Protein AF-A0A8J4TZA9-F1 (afdb_monomer_lite)

Organism: Clarias magur (NCBI:txid1594786)

pLDDT: mean 81.13, std 26.69, range [22.31, 99.0]

Secondary structure (DSSP, 8-state):
--S---GGGSTTS--HHHHHHHHHHHH-TTTTTT-EEEEE--SSSHHHHHHTTT-SEEEEEESSHHHHHHHHHHHHHTGGGS--STT-EEEEEE--SSSSS----TT-TTPPPHHHHHHHHHHEEEEEEES--SSHHHHHHHHHHHHHHHHH-SS-EEEEEEEE---EEETTTTEEE-HHHHHHHHHHHHHHH---SSEEEEEEEE-S-S---S-S---TTEEEEEEEEEEP------------------------------------------------------------------------------------------------------------------------------------------SS--GGGTS-SS-B-SSSSS-HHHHHHHHHHHTTS--TT----EEEEEEEBTEEEETT--EEE-SSHHHHT-SS-BT-HHHHHHHH-GGGHHHHH----TTTS--TTHHHHHHHTGGGGPPTT--EEEEESSHHHHHHHHHHHHHHHHHHHHHTTPPPPHHHHHHGGGT-TTTS---EEEEETT----SSHHHHHH--S-GGGTTT-------EEPPP---SSTTT-HHHHHHHHHHHHHHHHHHHHHHHHTT--EEEEEE-SSBSTTT-B---HHHHHHHHHHHHHHT-EEEEE-TTT-SSTTSSSSGGGGG--S---SEEEE-GGGSSEEEEE-GGGS-SSTTSS--SSSS-HHHHHHHHHHHHHHHHTTHHHHHHHHHHHHHHHHHHHHHH-TTTEEEEEEETTEEEEEESSHHHHHHHHHHHHT-

Radius of gyration: 40.07 Å; chains: 1; bounding box: 96×96×123 Å

Sequence (799 aa):
HTMATPLGDVGKQIWRGAFLLSDFILSDLAAFQGATVLELGAGTGLASIVAASTAKTVYCTDVGEDLLSMCERNVHLNQHYIAPSDERGVKVRQLDWTTDDFLADADSEFGWSEDEIADLHDNTTVIIAADVCYDDELTDALFRTLYRISSNLRHSSTAYISIEKRLNFTLRHMDVSCEAYDHFRRCLEQLAEQREKETRFTVSPVSCSFPQFFQYERVKQLVYVVVLMCRAMTAWITAVPQVCRSQTSSATRSIRHVSHVLKPVLSRLEETPSAKHRRLEISCTSRPALLCNGFCPNAELKEDSDRCCERQVLDLLSLSLSLSLSLSLSLFVPLISEELSMAFLSRHLSLTLQQNLRLAAPGCRYVSQTATKPVSEFEYDAPSMKTPVPGPRSKELTRQLGEIQNVGAINFFCNYEESRGNYLVDADGNRMLDLYTQISSVPLGYNHPALMKALANPINLSAFVNRPALGILPPENFPEKLTESLLSIAPSGMTRVQNMACGSCSNENAFKAIFIWYKNKERGANAPSAEETSSCMINQSPGCPDLSILSFMGAFHGRTMGCLATTHSKAIHKLDIPSFDWPIAPFPRLKYPLEEFVRENAQEEARCLEEVEDLIVKWRQKGKSVAGIVIEPIQAEGGDNHASPDFFIKLRNIARKHGCAFHVDEVQTGGGATGKFWAHEHWGTDDPADVVSFSKKMLTGGYYHRDELQPDKGYRIFNTWMGDPSKNLFLSEVLKVIRRENLLEEVTRSGKALLQGLYELQSQYPHLLSRARGQGTFCAIDARDDVTRDSLLLKIRDK

InterPro domains:
  IPR004631 4-aminobutyrate aminotransferase, eukaryotic [TIGR00699] (376-798)
  IPR005814 Aminotransferase class-III [PF00202] (406-797)
  IPR005814 Aminotransferase class-III [cd00610] (417-799)
  IPR015421 Pyridoxal phosphate-dependent transferase, major domain [G3DSA:3.40.640.10] (448-748)
  IPR015422 Pyridoxal phosphate-dependent transferase, small domain [G3DSA:3.90.1150.10] (387-798)
  IPR015424 Pyridoxal phosphate-dependent transferase [SSF53383] (379-797)
  IPR019410 Lysine methyltransferase [PF10294] (9-168)
  IPR029063 S-adenosyl-L-methionine-dependent methyltransferase superfamily [G3DSA:3.40.50.150] (2-203)
  IPR029063 S-adenosyl-L-methionine-dependent methyltransferase superfamily [SSF53335] (14-169)
  IPR049704 Aminotransferases class-III pyridoxal-phosphate attachment site [PS00600] (662-701)

Structure (mmCIF, N/CA/C/O backbone):
data_AF-A0A8J4TZA9-F1
#
_entry.id   AF-A0A8J4TZA9-F1
#
loop_
_atom_site.group_PDB
_atom_site.id
_atom_site.type_symbol
_atom_site.label_atom_id
_atom_site.label_alt_id
_atom_site.label_comp_id
_atom_site.label_asym_id
_atom_site.label_entity_id
_atom_site.label_seq_id
_atom_site.pdbx_PDB_ins_code
_atom_site.Cartn_x
_atom_site.Cartn_y
_atom_site.Cartn_z
_atom_site.occupancy
_atom_site.B_iso_or_equiv
_atom_site.auth_seq_id
_atom_site.auth_comp_id
_atom_site.auth_asym_id
_atom_site.auth_atom_id
_atom_site.pdbx_PDB_model_num
ATOM 1 N N . HIS A 1 1 ? -1.786 22.756 -18.123 1.00 43.41 1 HIS A N 1
ATOM 2 C CA . HIS A 1 1 ? -3.131 22.750 -18.729 1.00 43.41 1 HIS A CA 1
ATOM 3 C C . HIS A 1 1 ? -4.191 22.565 -17.658 1.00 43.41 1 HIS A C 1
ATOM 5 O O . HIS A 1 1 ? -4.139 21.582 -16.927 1.00 43.41 1 HIS A O 1
ATOM 11 N N . THR A 1 2 ? -5.137 23.494 -17.563 1.00 39.47 2 THR A N 1
ATOM 12 C CA . THR A 1 2 ? -6.415 23.307 -16.860 1.00 39.47 2 THR A CA 1
ATOM 13 C C . THR A 1 2 ? -7.495 22.945 -17.885 1.00 39.47 2 THR A C 1
ATOM 15 O O . THR A 1 2 ? -7.424 23.372 -19.035 1.00 39.47 2 THR A O 1
ATOM 18 N N . MET A 1 3 ? -8.508 22.171 -17.480 1.00 42.84 3 MET A N 1
ATOM 19 C CA . MET A 1 3 ? -9.578 21.678 -18.374 1.00 42.84 3 MET A CA 1
ATOM 20 C C . MET A 1 3 ? -10.472 22.781 -18.979 1.00 42.84 3 MET A C 1
ATOM 22 O O . MET A 1 3 ? -11.256 22.501 -19.878 1.00 42.84 3 MET A O 1
ATOM 26 N N . ALA A 1 4 ? -10.370 24.020 -18.491 1.00 55.09 4 ALA A N 1
ATOM 27 C CA . ALA A 1 4 ? -11.099 25.180 -18.989 1.00 55.09 4 ALA A CA 1
ATOM 28 C C . ALA A 1 4 ? -10.159 26.396 -19.006 1.00 55.09 4 ALA A C 1
ATOM 30 O O . ALA A 1 4 ? -9.988 27.075 -17.996 1.00 55.09 4 ALA A O 1
ATOM 31 N N . THR A 1 5 ? -9.510 26.633 -20.148 1.00 58.59 5 THR A N 1
ATOM 32 C CA . THR A 1 5 ? -8.691 27.830 -20.401 1.00 58.59 5 THR A CA 1
ATOM 33 C C . THR A 1 5 ? -9.489 28.782 -21.303 1.00 58.59 5 THR A C 1
ATOM 35 O O . THR A 1 5 ? -9.942 28.327 -22.356 1.00 58.59 5 THR A O 1
ATOM 38 N N . PRO A 1 6 ? -9.686 30.065 -20.941 1.00 67.12 6 PRO A N 1
ATOM 39 C CA . PRO A 1 6 ? -10.286 31.060 -21.833 1.00 67.12 6 PRO A CA 1
ATOM 40 C C . PRO A 1 6 ? -9.463 31.254 -23.113 1.00 67.12 6 PRO A C 1
ATOM 42 O O . PRO A 1 6 ? -8.241 31.128 -23.083 1.00 67.12 6 PRO A O 1
ATOM 45 N N . LEU A 1 7 ? -10.109 31.624 -24.226 1.00 63.28 7 LEU A N 1
ATOM 46 C CA . LEU A 1 7 ? -9.418 31.855 -25.506 1.00 63.28 7 LEU A CA 1
ATOM 47 C C . LEU A 1 7 ? -8.279 32.888 -25.397 1.00 63.28 7 LEU A C 1
ATOM 49 O O . LEU A 1 7 ? -7.214 32.659 -25.955 1.00 63.28 7 LEU A O 1
ATOM 53 N N . GLY A 1 8 ? -8.447 33.953 -24.605 1.00 62.28 8 GLY A N 1
ATOM 54 C CA . GLY A 1 8 ? -7.401 34.963 -24.370 1.00 62.28 8 GLY A CA 1
ATOM 55 C C . GLY A 1 8 ? -6.190 34.496 -23.543 1.00 62.28 8 GLY A C 1
ATOM 56 O O . GLY A 1 8 ? -5.194 35.206 -23.482 1.00 62.28 8 GLY A O 1
ATOM 57 N N . ASP A 1 9 ? -6.241 33.310 -22.925 1.00 70.25 9 ASP A N 1
ATOM 58 C CA . ASP A 1 9 ? -5.135 32.747 -22.134 1.00 70.25 9 ASP A CA 1
ATOM 59 C C . ASP A 1 9 ? -4.506 31.498 -22.788 1.00 70.25 9 ASP A C 1
ATOM 61 O O . ASP A 1 9 ? -3.631 30.865 -22.190 1.00 70.25 9 ASP A O 1
ATOM 65 N N . VAL A 1 10 ? -4.904 31.112 -24.014 1.00 73.06 10 VAL A N 1
ATOM 66 C CA . VAL A 1 10 ? -4.337 29.911 -24.668 1.00 73.06 10 VAL A CA 1
ATOM 67 C C . VAL A 1 10 ? -2.870 30.091 -25.058 1.00 73.06 10 VAL A C 1
ATOM 69 O O . VAL A 1 10 ? -2.106 29.140 -24.916 1.00 73.06 10 VAL A O 1
ATOM 72 N N . GLY A 1 11 ? -2.451 31.293 -25.470 1.00 70.88 11 GLY A N 1
ATOM 73 C CA . GLY A 1 11 ? -1.044 31.599 -25.767 1.00 70.88 11 GLY A CA 1
ATOM 74 C C . GLY A 1 11 ? -0.139 31.519 -24.530 1.00 70.88 11 GLY A C 1
ATOM 75 O O . GLY A 1 11 ? 1.046 31.210 -24.631 1.00 70.88 11 GLY A O 1
ATOM 76 N N . LYS A 1 12 ? -0.706 31.656 -23.322 1.00 81.88 12 LYS A N 1
ATOM 77 C CA . LYS A 1 12 ? 0.023 31.549 -22.046 1.00 81.88 12 LYS A CA 1
ATOM 78 C C . LYS A 1 12 ? 0.358 30.094 -21.649 1.00 81.88 12 LYS A C 1
ATOM 80 O O . LYS A 1 12 ? 0.673 29.829 -20.489 1.00 81.88 12 LYS A O 1
ATOM 85 N N . GLN A 1 13 ? 0.286 29.135 -22.579 1.00 83.00 13 GLN A N 1
ATOM 86 C CA . GLN A 1 13 ? 0.597 27.716 -22.358 1.00 83.00 13 GLN A CA 1
ATOM 87 C C . GLN A 1 13 ? 1.486 27.145 -23.471 1.00 83.00 13 GLN A C 1
ATOM 89 O O . GLN A 1 13 ? 1.341 27.491 -24.638 1.00 83.00 13 GLN A O 1
ATOM 94 N N . ILE A 1 14 ? 2.379 26.219 -23.107 1.00 85.88 14 ILE A N 1
ATOM 95 C CA . ILE A 1 14 ? 3.169 25.438 -24.068 1.00 85.88 14 ILE A CA 1
ATOM 96 C C . ILE A 1 14 ? 2.339 24.230 -24.503 1.00 85.88 14 ILE A C 1
ATOM 98 O O . ILE A 1 14 ? 2.081 23.337 -23.696 1.00 85.88 14 ILE A O 1
ATOM 102 N N . TRP A 1 15 ? 1.922 24.199 -25.765 1.00 88.31 15 TRP A N 1
ATOM 103 C CA . TRP A 1 15 ? 1.122 23.113 -26.336 1.00 88.31 15 TRP A CA 1
ATOM 104 C C . TRP A 1 15 ? 1.996 21.991 -26.935 1.00 88.31 15 TRP A C 1
ATOM 106 O O . TRP A 1 15 ? 3.214 22.121 -27.080 1.00 88.31 15 TRP A O 1
ATOM 116 N N . ARG A 1 16 ? 1.396 20.831 -27.235 1.00 91.25 16 ARG A N 1
ATOM 117 C CA . ARG A 1 16 ? 2.134 19.626 -27.668 1.00 91.25 16 ARG A CA 1
ATOM 118 C C . ARG A 1 16 ? 2.731 19.752 -29.073 1.00 91.25 16 ARG A C 1
ATOM 120 O O . ARG A 1 16 ? 3.796 19.189 -29.322 1.00 91.25 16 ARG A O 1
ATOM 127 N N . GLY A 1 17 ? 2.098 20.507 -29.966 1.00 92.19 17 GLY A N 1
ATOM 128 C CA . GLY A 1 17 ? 2.653 20.889 -31.260 1.00 92.19 17 GLY A CA 1
ATOM 129 C C . GLY A 1 17 ? 3.867 21.808 -31.117 1.00 92.19 17 GLY A C 1
ATOM 130 O O . GLY A 1 17 ? 4.813 21.653 -31.890 1.00 92.19 17 GLY A O 1
ATOM 131 N N . ALA A 1 18 ? 3.923 22.673 -30.097 1.00 94.00 18 ALA A N 1
ATOM 132 C CA . ALA A 1 18 ? 5.108 23.498 -29.826 1.00 94.00 18 ALA A CA 1
ATOM 133 C C . ALA A 1 18 ? 6.316 22.635 -29.431 1.00 94.00 18 ALA A C 1
ATOM 135 O O . ALA A 1 18 ? 7.390 22.783 -30.009 1.00 94.00 18 ALA A O 1
ATOM 136 N N . PHE A 1 19 ? 6.132 21.648 -28.546 1.00 94.75 19 PHE A N 1
ATOM 137 C CA . PHE A 1 19 ? 7.191 20.676 -28.243 1.00 94.75 19 PHE A CA 1
ATOM 138 C C . PHE A 1 19 ? 7.605 19.831 -29.463 1.00 94.75 19 PHE A C 1
ATOM 140 O O . PHE A 1 19 ? 8.792 19.559 -29.643 1.00 94.75 19 PHE A O 1
ATOM 147 N N . LEU A 1 20 ? 6.656 19.434 -30.319 1.00 94.75 20 LEU A N 1
ATOM 148 C CA . LEU A 1 20 ? 6.945 18.701 -31.558 1.00 94.75 20 LEU A CA 1
ATOM 149 C C . LEU A 1 20 ? 7.728 19.546 -32.577 1.00 94.75 20 LEU A C 1
ATOM 151 O O . LEU A 1 20 ? 8.600 19.027 -33.270 1.00 94.75 20 LEU A O 1
ATOM 155 N N . LEU A 1 21 ? 7.451 20.848 -32.641 1.00 95.19 21 LEU A N 1
ATOM 156 C CA . LEU A 1 21 ? 8.185 21.807 -33.459 1.00 95.19 21 LEU A CA 1
ATOM 157 C C . LEU A 1 21 ? 9.611 22.012 -32.932 1.00 95.19 21 LEU A C 1
ATOM 159 O O . LEU A 1 21 ? 10.557 21.932 -33.711 1.00 95.19 21 LEU A O 1
ATOM 163 N N . SER A 1 22 ? 9.781 22.180 -31.619 1.00 95.88 22 SER A N 1
ATOM 164 C CA . SER A 1 22 ? 11.099 22.239 -30.978 1.00 95.88 22 SER A CA 1
ATOM 165 C C . SER A 1 22 ? 11.920 20.959 -31.186 1.00 95.88 22 SER A C 1
ATOM 167 O O . SER A 1 22 ? 13.114 21.040 -31.467 1.00 95.88 22 SER A O 1
ATOM 169 N N . ASP A 1 23 ? 11.296 19.779 -31.116 1.00 95.38 23 ASP A N 1
ATOM 170 C CA . ASP A 1 23 ? 11.955 18.513 -31.459 1.00 95.38 23 ASP A CA 1
ATOM 171 C C . ASP A 1 23 ? 12.412 18.466 -32.927 1.00 95.38 23 ASP A C 1
ATOM 173 O O . ASP A 1 23 ? 13.505 17.974 -33.208 1.00 95.38 23 ASP A O 1
ATOM 177 N N . PHE A 1 24 ? 11.592 18.964 -33.863 1.00 93.69 24 PHE A N 1
ATOM 178 C CA . PHE A 1 24 ? 11.961 19.013 -35.279 1.00 93.69 24 PHE A CA 1
ATOM 179 C C . PHE A 1 24 ? 13.173 19.923 -35.501 1.00 93.69 24 PHE A C 1
ATOM 181 O O . PHE A 1 24 ? 14.141 19.495 -36.129 1.00 93.69 24 PHE A O 1
ATOM 188 N N . ILE A 1 25 ? 13.156 21.133 -34.928 1.00 94.06 25 ILE A N 1
ATOM 189 C CA . ILE A 1 25 ? 14.258 22.106 -35.011 1.00 94.06 25 ILE A CA 1
ATOM 190 C C . ILE A 1 25 ? 15.574 21.481 -34.515 1.00 94.06 25 ILE A C 1
ATOM 192 O O . ILE A 1 25 ? 16.601 21.598 -35.179 1.00 94.06 25 ILE A O 1
ATOM 196 N N . LEU A 1 26 ? 15.542 20.753 -33.392 1.00 93.12 26 LEU A N 1
ATOM 197 C CA . LEU A 1 26 ? 16.712 20.038 -32.864 1.00 93.12 26 LEU A CA 1
ATOM 198 C C . LEU A 1 26 ? 17.137 18.828 -33.716 1.00 93.12 26 LEU A C 1
ATOM 200 O O . LEU A 1 26 ? 18.292 18.407 -33.641 1.00 93.12 26 LEU A O 1
ATOM 204 N N . SER A 1 27 ? 16.235 18.262 -34.524 1.00 93.00 27 SER A N 1
ATOM 205 C CA . SER A 1 27 ? 16.548 17.159 -35.443 1.00 93.00 27 SER A CA 1
ATOM 206 C C . SER A 1 27 ? 17.156 17.605 -36.778 1.00 93.00 27 SER A C 1
ATOM 208 O O . SER A 1 27 ? 17.913 16.838 -37.370 1.00 93.00 27 SER A O 1
ATOM 210 N N . ASP A 1 28 ? 16.871 18.834 -37.221 1.00 90.31 28 ASP A N 1
ATOM 211 C CA . ASP A 1 28 ? 17.385 19.426 -38.463 1.00 90.31 28 ASP A CA 1
ATOM 212 C C . ASP A 1 28 ? 17.952 20.835 -38.218 1.00 90.31 28 ASP A C 1
ATOM 214 O O . ASP A 1 28 ? 17.538 21.830 -38.812 1.00 90.31 28 ASP A O 1
ATOM 218 N N . LEU A 1 29 ? 18.947 20.926 -37.330 1.00 89.19 29 LEU A N 1
ATOM 219 C CA . LEU A 1 29 ? 19.643 22.182 -37.013 1.00 89.19 29 LEU A CA 1
ATOM 220 C C . LEU A 1 29 ? 20.265 22.871 -38.244 1.00 89.19 29 LEU A C 1
ATOM 222 O O . LEU A 1 29 ? 20.558 24.066 -38.179 1.00 89.19 29 LEU A O 1
ATOM 226 N N . ALA A 1 30 ? 20.474 22.133 -39.342 1.00 89.50 30 ALA A N 1
ATOM 227 C CA . ALA A 1 30 ? 21.033 22.634 -40.593 1.00 89.50 30 ALA A CA 1
ATOM 228 C C . ALA A 1 30 ? 20.028 23.498 -41.372 1.00 89.50 30 ALA A C 1
ATOM 230 O O . ALA A 1 30 ? 20.415 24.545 -41.886 1.00 89.50 30 ALA A O 1
ATOM 231 N N . ALA A 1 31 ? 18.741 23.126 -41.399 1.00 87.50 31 ALA A N 1
ATOM 232 C CA . ALA A 1 31 ? 17.687 23.925 -42.035 1.00 87.50 31 ALA A CA 1
ATOM 233 C C . ALA A 1 31 ? 17.469 25.306 -41.381 1.00 87.50 31 ALA A C 1
ATOM 235 O O . ALA A 1 31 ? 16.926 26.209 -42.014 1.00 87.50 31 ALA A O 1
ATOM 236 N N . PHE A 1 32 ? 17.911 25.479 -40.131 1.00 91.94 32 PHE A N 1
ATOM 237 C CA . PHE A 1 32 ? 17.801 26.725 -39.366 1.00 91.94 32 PHE A CA 1
ATOM 238 C C . PHE A 1 32 ? 19.146 27.465 -39.218 1.00 91.94 32 PHE A C 1
ATOM 240 O O . PHE A 1 32 ? 19.168 28.585 -38.706 1.00 91.94 32 PHE A O 1
ATOM 247 N N . GLN A 1 33 ? 20.271 26.879 -39.648 1.00 89.88 33 GLN A N 1
ATOM 248 C CA . GLN A 1 33 ? 21.607 27.407 -39.355 1.00 89.88 33 GLN A CA 1
ATOM 249 C C . GLN A 1 33 ? 21.850 28.772 -40.015 1.00 89.88 33 GLN A C 1
ATOM 251 O O . GLN A 1 33 ? 21.978 28.885 -41.232 1.00 89.88 33 GLN A O 1
ATOM 256 N N . GLY A 1 34 ? 21.967 29.821 -39.196 1.00 86.12 34 GLY A N 1
ATOM 257 C CA . GLY A 1 34 ? 22.184 31.194 -39.664 1.00 86.12 34 GLY A CA 1
ATOM 258 C C . GLY A 1 34 ? 20.984 31.852 -40.361 1.00 86.12 34 GLY A C 1
ATOM 259 O O . GLY A 1 34 ? 21.140 32.952 -40.886 1.00 86.12 34 GLY A O 1
ATOM 260 N N . ALA A 1 35 ? 19.806 31.224 -40.351 1.00 91.25 35 ALA A N 1
ATOM 261 C CA . ALA A 1 35 ? 18.578 31.791 -40.906 1.00 91.25 35 ALA A CA 1
ATOM 262 C C . ALA A 1 35 ? 18.064 32.986 -40.075 1.00 91.25 35 ALA A C 1
ATOM 264 O O . ALA A 1 35 ? 18.297 33.044 -38.863 1.00 91.25 35 ALA A O 1
ATOM 265 N N . THR A 1 36 ? 17.302 33.891 -40.701 1.00 94.62 36 THR A N 1
ATOM 266 C CA . THR A 1 36 ? 16.290 34.683 -39.979 1.00 94.62 36 THR A CA 1
ATOM 267 C C . THR A 1 36 ? 14.990 33.877 -39.956 1.00 94.62 36 THR A C 1
ATOM 269 O O . THR A 1 36 ? 14.500 33.429 -41.001 1.00 94.62 36 THR A O 1
ATOM 272 N N . VAL A 1 37 ? 14.477 33.660 -38.745 1.00 96.12 37 VAL A N 1
ATOM 273 C CA . VAL A 1 37 ? 13.292 32.854 -38.435 1.00 96.12 37 VAL A CA 1
ATOM 274 C C . VAL A 1 37 ? 12.169 33.768 -37.951 1.00 96.12 37 VAL A C 1
ATOM 276 O O . VAL A 1 37 ? 12.407 34.631 -37.108 1.00 96.12 37 VAL A O 1
ATOM 279 N N . LEU A 1 38 ? 10.944 33.551 -38.427 1.00 96.50 38 LEU A N 1
ATOM 280 C CA . LEU A 1 38 ? 9.737 34.216 -37.931 1.00 96.50 38 LEU A CA 1
ATOM 281 C C . LEU A 1 38 ? 8.792 33.198 -37.278 1.00 96.50 38 LEU A C 1
ATOM 283 O O . LEU A 1 38 ? 8.303 32.295 -37.953 1.00 96.50 38 LEU A O 1
ATOM 287 N N . GLU A 1 39 ? 8.509 33.350 -35.987 1.00 96.19 39 GLU A N 1
ATOM 288 C CA . GLU A 1 39 ? 7.459 32.605 -35.289 1.00 96.19 39 GLU A CA 1
ATOM 289 C C . GLU A 1 39 ? 6.121 33.335 -35.421 1.00 96.19 39 GLU A C 1
ATOM 291 O O . GLU A 1 39 ? 5.986 34.466 -34.962 1.00 96.19 39 GLU A O 1
ATOM 296 N N . LEU A 1 40 ? 5.129 32.681 -36.024 1.00 93.38 40 LEU A N 1
ATOM 297 C CA . LEU A 1 40 ? 3.738 33.132 -36.094 1.00 93.38 40 LEU A CA 1
ATOM 298 C C . LEU A 1 40 ? 2.926 32.429 -34.997 1.00 93.38 40 LEU A C 1
ATOM 300 O O . LEU A 1 40 ? 2.116 31.557 -35.298 1.00 93.38 40 LEU A O 1
ATOM 304 N N . GLY A 1 41 ? 3.188 32.771 -33.733 1.00 84.81 41 GLY A N 1
ATOM 305 C CA . GLY A 1 41 ? 2.574 32.150 -32.557 1.00 84.81 41 GLY A CA 1
ATOM 306 C C . GLY A 1 41 ? 3.020 30.702 -32.295 1.00 84.81 41 GLY A C 1
ATOM 307 O O . GLY A 1 41 ? 2.636 29.764 -32.997 1.00 84.81 41 GLY A O 1
ATOM 308 N N . ALA A 1 42 ? 3.786 30.491 -31.222 1.00 87.62 42 ALA A N 1
ATOM 309 C CA . ALA A 1 42 ? 3.941 29.180 -30.576 1.00 87.62 42 ALA A CA 1
ATOM 310 C C . ALA A 1 42 ? 3.618 29.229 -29.066 1.00 87.62 42 ALA A C 1
ATOM 312 O O . ALA A 1 42 ? 4.043 28.357 -28.298 1.00 87.62 42 ALA A O 1
ATOM 313 N N . GLY A 1 43 ? 2.878 30.253 -28.627 1.00 88.50 43 GLY A N 1
ATOM 314 C CA . GLY A 1 43 ? 2.595 30.524 -27.223 1.00 88.50 43 GLY A CA 1
ATOM 315 C C . GLY A 1 43 ? 3.810 31.122 -26.517 1.00 88.50 43 GLY A C 1
ATOM 316 O O . GLY A 1 43 ? 4.294 32.183 -26.881 1.00 88.50 43 GLY A O 1
ATOM 317 N N . THR A 1 44 ? 4.341 30.452 -25.491 1.00 92.44 44 THR A N 1
ATOM 318 C CA . THR A 1 44 ? 5.307 31.064 -24.554 1.00 92.44 44 THR A CA 1
ATOM 319 C C . THR A 1 44 ? 6.759 31.186 -25.074 1.00 92.44 44 THR A C 1
ATOM 321 O O . THR A 1 44 ? 7.697 31.161 -24.267 1.00 92.44 44 THR A O 1
ATOM 324 N N . GLY A 1 45 ? 6.969 31.243 -26.394 1.00 93.00 45 GLY A N 1
ATOM 325 C CA . GLY A 1 45 ? 8.274 31.423 -27.050 1.00 93.00 45 GLY A CA 1
ATOM 326 C C . GLY A 1 45 ? 9.218 30.210 -27.055 1.00 93.00 45 GLY A C 1
ATOM 327 O O . GLY A 1 45 ? 10.400 30.356 -27.373 1.00 93.00 45 GLY A O 1
ATOM 328 N N . LEU A 1 46 ? 8.749 29.002 -26.701 1.00 95.06 46 LEU A N 1
ATOM 329 C CA . LEU A 1 46 ? 9.610 27.805 -26.629 1.00 95.06 46 LEU A CA 1
ATOM 330 C C . LEU A 1 46 ? 10.245 27.455 -27.987 1.00 95.06 46 LEU A C 1
ATOM 332 O O . LEU A 1 46 ? 11.426 27.107 -28.040 1.00 95.06 46 LEU A O 1
ATOM 336 N N . ALA A 1 47 ? 9.480 27.539 -29.079 1.00 94.88 47 ALA A N 1
ATOM 337 C CA . ALA A 1 47 ? 9.988 27.219 -30.410 1.00 94.88 47 ALA A CA 1
ATOM 338 C C . ALA A 1 47 ? 11.061 28.234 -30.849 1.00 94.88 47 ALA A C 1
ATOM 340 O O . ALA A 1 47 ? 12.139 27.823 -31.281 1.00 94.88 47 ALA A O 1
ATOM 341 N N . SER A 1 48 ? 10.830 29.530 -30.617 1.00 95.38 48 SER A N 1
ATOM 342 C CA . SER A 1 48 ? 11.809 30.600 -30.840 1.00 95.38 48 SER A CA 1
ATOM 343 C C . SER A 1 48 ? 13.113 30.431 -30.057 1.00 95.38 48 SER A C 1
ATOM 345 O O . SER A 1 48 ? 14.191 30.554 -30.639 1.00 95.38 48 SER A O 1
ATOM 347 N N . ILE A 1 49 ? 13.046 30.103 -28.760 1.00 94.25 49 ILE A N 1
ATOM 348 C CA . ILE A 1 49 ? 14.240 29.857 -27.927 1.00 94.25 49 ILE A CA 1
ATOM 349 C C . ILE A 1 49 ? 15.070 28.696 -28.493 1.00 94.25 49 ILE A C 1
ATOM 351 O O . ILE A 1 49 ? 16.296 28.775 -28.553 1.00 94.25 49 ILE A O 1
ATOM 355 N N . VAL A 1 50 ? 14.409 27.630 -28.953 1.00 94.12 50 VAL A N 1
ATOM 356 C CA . VAL A 1 50 ? 15.079 26.463 -29.543 1.00 94.12 50 VAL A CA 1
ATOM 357 C C . VAL A 1 50 ? 15.666 26.785 -30.923 1.00 94.12 50 VAL A C 1
ATOM 359 O O . VAL A 1 50 ? 16.802 26.399 -31.197 1.00 94.12 50 VAL A O 1
ATOM 362 N N . ALA A 1 51 ? 14.970 27.557 -31.764 1.00 93.88 51 ALA A N 1
ATOM 363 C CA . ALA A 1 51 ? 15.500 28.041 -33.043 1.00 93.88 51 ALA A CA 1
ATOM 364 C C . ALA A 1 51 ? 16.746 28.931 -32.865 1.00 93.88 51 ALA A C 1
ATOM 366 O O . ALA A 1 51 ? 17.722 28.791 -33.608 1.00 93.88 51 ALA A O 1
ATOM 367 N N . ALA A 1 52 ? 16.767 29.783 -31.836 1.00 92.81 52 ALA A N 1
ATOM 368 C CA . ALA A 1 52 ? 17.874 30.695 -31.532 1.00 92.81 52 ALA A CA 1
ATOM 369 C C . ALA A 1 52 ? 19.181 30.005 -31.081 1.00 92.81 52 ALA A C 1
ATOM 371 O O . ALA A 1 52 ? 20.212 30.668 -30.962 1.00 92.81 52 ALA A O 1
ATOM 372 N N . SER A 1 53 ? 19.174 28.681 -30.891 1.00 88.56 53 SER A N 1
ATOM 373 C CA . SER A 1 53 ? 20.398 27.888 -30.695 1.00 88.56 53 SER A CA 1
ATOM 374 C C . SER A 1 53 ? 21.255 27.740 -31.969 1.00 88.56 53 SER A C 1
ATOM 376 O O . SER A 1 53 ? 22.445 27.441 -31.875 1.00 88.56 53 SER A O 1
ATOM 378 N N . THR A 1 54 ? 20.678 27.958 -33.161 1.00 87.94 54 THR A N 1
ATOM 379 C CA . THR A 1 54 ? 21.356 27.784 -34.469 1.00 87.94 54 THR A CA 1
ATOM 380 C C . THR A 1 54 ? 21.066 28.909 -35.480 1.00 87.94 54 THR A C 1
ATOM 382 O O . THR A 1 54 ? 21.915 29.227 -36.322 1.00 87.94 54 THR A O 1
ATOM 385 N N . ALA A 1 55 ? 19.908 29.571 -35.374 1.00 91.31 55 ALA A N 1
ATOM 386 C CA . ALA A 1 55 ? 19.535 30.725 -36.192 1.00 91.31 55 ALA A CA 1
ATOM 387 C C . ALA A 1 55 ? 20.477 31.933 -36.001 1.00 91.31 55 ALA A C 1
ATOM 389 O O . ALA A 1 55 ? 21.271 32.006 -35.056 1.00 91.31 55 ALA A O 1
ATOM 390 N N . LYS A 1 56 ? 20.394 32.904 -36.918 1.00 89.69 56 LYS A N 1
ATOM 391 C CA . LYS A 1 56 ? 20.990 34.233 -36.722 1.00 89.69 56 LYS A CA 1
ATOM 392 C C . LYS A 1 56 ? 20.038 35.103 -35.899 1.00 89.69 56 LYS A C 1
ATOM 394 O O . LYS A 1 56 ? 20.395 35.534 -34.809 1.00 89.69 56 LYS A O 1
ATOM 399 N N . THR A 1 57 ? 18.826 35.301 -36.408 1.00 92.12 57 THR A N 1
ATOM 400 C CA . THR A 1 57 ? 17.792 36.158 -35.815 1.00 92.12 57 THR A CA 1
ATOM 401 C C . THR A 1 57 ? 16.507 35.355 -35.684 1.00 92.12 57 THR A C 1
ATOM 403 O O . THR A 1 57 ? 16.150 34.620 -36.606 1.00 92.12 57 THR A O 1
ATOM 406 N N . VAL A 1 58 ? 15.788 35.499 -34.572 1.00 95.12 58 VAL A N 1
ATOM 407 C CA . VAL A 1 58 ? 14.455 34.907 -34.408 1.00 95.12 58 VAL A CA 1
ATOM 408 C C . VAL A 1 58 ? 13.467 35.981 -33.978 1.00 95.12 58 VAL A C 1
ATOM 410 O O . VAL A 1 58 ? 13.659 36.612 -32.945 1.00 95.12 58 VAL A O 1
ATOM 413 N N . TYR A 1 59 ? 12.400 36.175 -34.742 1.00 96.00 59 TYR A N 1
ATOM 414 C CA . TYR A 1 59 ? 11.282 37.035 -34.375 1.00 96.00 59 TYR A CA 1
ATOM 415 C C . TYR A 1 59 ? 10.204 36.186 -33.696 1.00 96.00 59 TYR A C 1
ATOM 417 O O . TYR A 1 59 ? 9.499 35.431 -34.361 1.00 96.00 59 TYR A O 1
ATOM 425 N N . CYS A 1 60 ? 10.107 36.288 -32.371 1.00 95.69 60 CYS A N 1
ATOM 426 C CA . CYS A 1 60 ? 9.089 35.636 -31.549 1.00 95.69 60 CYS A CA 1
ATOM 427 C C . CYS A 1 60 ? 7.855 36.539 -31.500 1.00 95.69 60 CYS A C 1
ATOM 429 O O . CYS A 1 60 ? 7.948 37.648 -30.968 1.00 95.69 60 CYS A O 1
ATOM 431 N N . THR A 1 61 ? 6.723 36.101 -32.061 1.00 94.81 61 THR A N 1
ATOM 432 C CA . THR A 1 61 ? 5.541 36.968 -32.195 1.00 94.81 61 THR A CA 1
ATOM 433 C C . THR A 1 61 ? 4.253 36.330 -31.690 1.00 94.81 61 THR A C 1
ATOM 435 O O . THR A 1 61 ? 3.996 35.149 -31.923 1.00 94.81 61 THR A O 1
ATOM 438 N N . ASP A 1 62 ? 3.463 37.144 -30.990 1.00 92.06 62 ASP A N 1
ATOM 439 C CA . ASP A 1 62 ? 2.133 36.835 -30.454 1.00 92.06 62 ASP A CA 1
ATOM 440 C C . ASP A 1 62 ? 1.382 38.172 -30.208 1.00 92.06 62 ASP A C 1
ATOM 442 O O . ASP A 1 62 ? 1.847 39.236 -30.643 1.00 92.06 62 ASP A O 1
ATOM 446 N N . VAL A 1 63 ? 0.240 38.154 -29.512 1.00 88.19 63 VAL A N 1
ATOM 447 C CA . VAL A 1 63 ? -0.552 39.351 -29.172 1.00 88.19 63 VAL A CA 1
ATOM 448 C C . VAL A 1 63 ? -0.766 39.474 -27.659 1.00 88.19 63 VAL A C 1
ATOM 450 O O . VAL A 1 63 ? -1.121 38.514 -26.978 1.00 88.19 63 VAL A O 1
ATOM 453 N N . GLY A 1 64 ? -0.617 40.697 -27.140 1.00 87.12 64 GLY A N 1
ATOM 454 C CA . GLY A 1 64 ? -0.903 41.048 -25.748 1.00 87.12 64 GLY A CA 1
ATOM 455 C C . GLY A 1 64 ? 0.349 41.163 -24.875 1.00 87.12 64 GLY A C 1
ATOM 456 O O . GLY A 1 64 ? 1.151 40.236 -24.775 1.00 87.12 64 GLY A O 1
ATOM 457 N N . GLU A 1 65 ? 0.472 42.308 -24.204 1.00 86.12 65 GLU A N 1
ATOM 458 C CA . GLU A 1 65 ? 1.604 42.717 -23.356 1.00 86.12 65 GLU A CA 1
ATOM 459 C C . GLU A 1 65 ? 2.003 41.627 -22.339 1.00 86.12 65 GLU A C 1
ATOM 461 O O . GLU A 1 65 ? 3.121 41.125 -22.391 1.00 86.12 65 GLU A O 1
ATOM 466 N N . ASP A 1 66 ? 1.047 41.136 -21.535 1.00 87.62 66 ASP A N 1
ATOM 467 C CA . ASP A 1 66 ? 1.167 39.985 -20.613 1.00 87.62 66 ASP A CA 1
ATOM 468 C C . ASP A 1 66 ? 1.996 38.803 -21.165 1.00 87.62 66 ASP A C 1
ATOM 470 O O . ASP A 1 66 ? 2.788 38.177 -20.447 1.00 87.62 66 ASP A O 1
ATOM 474 N N . LEU A 1 67 ? 1.738 38.440 -22.426 1.00 89.38 67 LEU A N 1
ATOM 475 C CA . LEU A 1 67 ? 2.292 37.263 -23.089 1.00 89.38 67 LEU A CA 1
ATOM 476 C C . LEU A 1 67 ? 3.641 37.583 -23.735 1.00 89.38 67 LEU A C 1
ATOM 478 O O . LEU A 1 67 ? 4.576 36.793 -23.604 1.00 89.38 67 LEU A O 1
ATOM 482 N N . LEU A 1 68 ? 3.782 38.760 -24.342 1.00 92.56 68 LEU A N 1
ATOM 483 C CA . LEU A 1 68 ? 5.041 39.239 -24.911 1.00 92.56 68 LEU A CA 1
ATOM 484 C C . LEU A 1 68 ? 6.096 39.439 -23.804 1.00 92.56 68 LEU A C 1
ATOM 486 O O . LEU A 1 68 ? 7.164 38.825 -23.863 1.00 92.56 68 LEU A O 1
ATOM 490 N N . SER A 1 69 ? 5.752 40.112 -22.701 1.00 92.56 69 SER A N 1
ATOM 491 C CA . SER A 1 69 ? 6.604 40.219 -21.506 1.00 92.56 69 SER A CA 1
ATOM 492 C C . SER A 1 69 ? 6.857 38.866 -20.819 1.00 92.56 69 SER A C 1
ATOM 494 O O . SER A 1 69 ? 7.777 38.742 -20.010 1.00 92.56 69 SER A O 1
ATOM 496 N N . MET A 1 70 ? 6.060 37.818 -21.076 1.00 92.88 70 MET A N 1
ATOM 497 C CA . MET A 1 70 ? 6.389 36.450 -20.646 1.00 92.88 70 MET A CA 1
ATOM 498 C C . MET A 1 70 ? 7.379 35.768 -21.596 1.00 92.88 70 MET A C 1
ATOM 500 O O . MET A 1 70 ? 8.325 35.140 -21.121 1.00 92.88 70 MET A O 1
ATOM 504 N N . CYS A 1 71 ? 7.202 35.911 -22.909 1.00 93.62 71 CYS A N 1
ATOM 505 C CA . CYS A 1 71 ? 8.128 35.381 -23.906 1.00 93.62 71 CYS A CA 1
ATOM 506 C C . CYS A 1 71 ? 9.523 35.992 -23.741 1.00 93.62 71 CYS A C 1
ATOM 508 O O . CYS A 1 71 ? 10.507 35.258 -23.735 1.00 93.62 71 CYS A O 1
ATOM 510 N N . GLU A 1 72 ? 9.620 37.298 -23.486 1.00 93.75 72 GLU A N 1
ATOM 511 C CA . GLU A 1 72 ? 10.901 37.966 -23.237 1.00 93.75 72 GLU A CA 1
ATOM 512 C C . GLU A 1 72 ? 11.583 37.462 -21.955 1.00 93.75 72 GLU A C 1
ATOM 514 O O . GLU A 1 72 ? 12.763 37.105 -21.976 1.00 93.75 72 GLU A O 1
ATOM 519 N N . ARG A 1 73 ? 10.841 37.320 -20.847 1.00 93.38 73 ARG A N 1
ATOM 520 C CA . ARG A 1 73 ? 11.376 36.704 -19.618 1.00 93.38 73 ARG A CA 1
ATOM 521 C C . ARG A 1 73 ? 11.845 35.267 -19.855 1.00 93.38 73 ARG A C 1
ATOM 523 O O . ARG A 1 73 ? 12.895 34.885 -19.340 1.00 93.38 73 ARG A O 1
ATOM 530 N N . ASN A 1 74 ? 11.118 34.483 -20.652 1.00 93.81 74 ASN A N 1
ATOM 531 C CA . ASN A 1 74 ? 11.520 33.123 -21.014 1.00 93.81 74 ASN A CA 1
ATOM 532 C C . ASN A 1 74 ? 12.802 33.116 -21.862 1.00 93.81 74 ASN A C 1
ATOM 534 O O . ASN A 1 74 ? 13.690 32.304 -21.598 1.00 93.81 74 ASN A O 1
ATOM 538 N N . VAL A 1 75 ? 12.935 34.032 -22.826 1.00 92.00 75 VAL A N 1
ATOM 539 C CA . VAL A 1 75 ? 14.160 34.238 -23.617 1.00 92.00 75 VAL A CA 1
ATOM 540 C C . VAL A 1 75 ? 15.331 34.596 -22.703 1.00 92.00 75 VAL A C 1
ATOM 542 O O . VAL A 1 75 ? 16.361 33.927 -22.752 1.00 92.00 75 VAL A O 1
ATOM 545 N N . HIS A 1 76 ? 15.168 35.576 -21.810 1.00 90.12 76 HIS A N 1
ATOM 546 C CA . HIS A 1 76 ? 16.220 36.008 -20.889 1.00 90.12 76 HIS A CA 1
ATOM 547 C C . HIS A 1 76 ? 16.675 34.884 -19.942 1.00 90.12 76 HIS A C 1
ATOM 549 O O . HIS A 1 76 ? 17.874 34.654 -19.774 1.00 90.12 76 HIS A O 1
ATOM 555 N N . LEU A 1 77 ? 15.740 34.116 -19.371 1.00 90.50 77 LEU A N 1
ATOM 556 C CA . LEU A 1 77 ? 16.063 32.958 -18.526 1.00 90.50 77 LEU A CA 1
ATOM 557 C C . LEU A 1 77 ? 16.830 31.860 -19.289 1.00 90.50 77 LEU A C 1
ATOM 559 O O . LEU A 1 77 ? 17.646 31.156 -18.693 1.00 90.50 77 LEU A O 1
ATOM 563 N N . ASN A 1 78 ? 16.621 31.742 -20.603 1.00 90.62 78 ASN A N 1
ATOM 564 C CA . ASN A 1 78 ? 17.258 30.745 -21.468 1.00 90.62 78 ASN A CA 1
ATOM 565 C C . ASN A 1 78 ? 18.400 31.307 -22.337 1.00 90.62 78 ASN A C 1
ATOM 567 O O . ASN A 1 78 ? 18.927 30.585 -23.181 1.00 90.62 78 ASN A O 1
ATOM 571 N N . GLN A 1 79 ? 18.854 32.545 -22.096 1.00 85.69 79 GLN A N 1
ATOM 572 C CA . GLN A 1 79 ? 19.921 33.207 -22.869 1.00 85.69 79 GLN A CA 1
ATOM 573 C C . GLN A 1 79 ? 21.236 32.405 -22.938 1.00 85.69 79 GLN A C 1
ATOM 575 O O . GLN A 1 79 ? 22.019 32.571 -23.863 1.00 85.69 79 GLN A O 1
ATOM 580 N N . HIS A 1 80 ? 21.462 31.491 -21.991 1.00 84.69 80 HIS A N 1
ATOM 581 C CA . HIS A 1 80 ? 22.620 30.597 -21.945 1.00 84.69 80 HIS A CA 1
ATOM 582 C C . HIS A 1 80 ? 22.584 29.445 -22.974 1.00 84.69 80 HIS A C 1
ATOM 584 O O . HIS A 1 80 ? 23.597 28.772 -23.155 1.00 84.69 80 HIS A O 1
ATOM 590 N N . TYR A 1 81 ? 21.453 29.229 -23.657 1.00 77.44 81 TYR A N 1
ATOM 591 C CA . TYR A 1 81 ? 21.330 28.352 -24.832 1.00 77.44 81 TYR A CA 1
ATOM 592 C C . TYR A 1 81 ? 21.384 29.115 -26.168 1.00 77.44 81 TYR A C 1
ATOM 594 O O . TYR A 1 81 ? 21.398 28.491 -27.229 1.00 77.44 81 TYR A O 1
ATOM 602 N N . ILE A 1 82 ? 21.408 30.450 -26.124 1.00 79.06 82 ILE A N 1
ATOM 603 C CA . ILE A 1 82 ? 21.438 31.335 -27.292 1.00 79.06 82 ILE A CA 1
ATOM 604 C C . ILE A 1 82 ? 22.892 31.774 -27.528 1.00 79.06 82 ILE A C 1
ATOM 606 O O . ILE A 1 82 ? 23.661 31.960 -26.585 1.00 79.06 82 ILE A O 1
ATOM 610 N N . ALA A 1 83 ? 23.306 31.901 -28.791 1.00 61.25 83 ALA A N 1
ATOM 611 C CA . ALA A 1 83 ? 24.691 32.234 -29.126 1.00 61.25 83 ALA A CA 1
ATOM 612 C C . ALA A 1 83 ? 25.071 33.660 -28.650 1.00 61.25 83 ALA A C 1
ATOM 614 O O . ALA A 1 83 ? 24.417 34.617 -29.066 1.00 61.25 83 ALA A O 1
ATOM 615 N N . PRO A 1 84 ? 26.132 33.841 -27.834 1.00 53.78 84 PRO A N 1
ATOM 616 C CA . PRO A 1 84 ? 26.481 35.144 -27.267 1.00 53.78 84 PRO A CA 1
ATOM 617 C C . PRO A 1 84 ? 27.159 36.059 -28.300 1.00 53.78 84 PRO A C 1
ATOM 619 O O . PRO A 1 84 ? 28.377 36.014 -28.488 1.00 53.78 84 PRO A O 1
ATOM 622 N N . SER A 1 85 ? 26.368 36.900 -28.967 1.00 56.00 85 SER A N 1
ATOM 623 C CA . SER A 1 85 ? 26.840 37.990 -29.832 1.00 56.00 85 SER A CA 1
ATOM 624 C C . SER A 1 85 ? 25.732 39.015 -30.064 1.00 56.00 85 SER A C 1
ATOM 626 O O . SER A 1 85 ? 24.607 38.610 -30.338 1.00 56.00 85 SER A O 1
ATOM 628 N N . ASP A 1 86 ? 26.058 40.308 -30.077 1.00 52.03 86 ASP A N 1
ATOM 629 C CA . ASP A 1 86 ? 25.077 41.407 -30.166 1.00 52.03 86 ASP A CA 1
ATOM 630 C C . ASP A 1 86 ? 24.246 41.426 -31.474 1.00 52.03 86 ASP A C 1
ATOM 632 O O . ASP A 1 86 ? 23.207 42.076 -31.548 1.00 52.03 86 ASP A O 1
ATOM 636 N N . GLU A 1 87 ? 24.669 40.680 -32.505 1.00 53.66 87 GLU A N 1
ATOM 637 C CA . GLU A 1 87 ? 23.942 40.492 -33.775 1.00 53.66 87 GLU A CA 1
ATOM 638 C C . GLU A 1 87 ? 23.042 39.236 -33.819 1.00 53.66 87 GLU A C 1
ATOM 640 O O . GLU A 1 87 ? 22.500 38.913 -34.882 1.00 53.66 87 GLU A O 1
ATOM 645 N N . ARG A 1 88 ? 22.903 38.484 -32.715 1.00 64.12 88 ARG A N 1
ATOM 646 C CA . ARG A 1 88 ? 22.082 37.261 -32.657 1.00 64.12 88 ARG A CA 1
ATOM 647 C C . ARG A 1 88 ? 21.199 37.209 -31.421 1.00 64.12 88 ARG A C 1
ATOM 649 O O . ARG A 1 88 ? 21.661 37.429 -30.308 1.00 64.12 88 ARG A O 1
ATOM 656 N N . GLY A 1 89 ? 19.940 36.825 -31.606 1.00 80.50 89 GLY A N 1
ATOM 657 C CA . GLY A 1 89 ? 19.011 36.646 -30.496 1.00 80.50 89 GLY A CA 1
ATOM 658 C C . GLY A 1 89 ? 17.563 36.445 -30.923 1.00 80.50 89 GLY A C 1
ATOM 659 O O . GLY A 1 89 ? 17.233 36.462 -32.113 1.00 80.50 89 GLY A O 1
ATOM 660 N N . VAL A 1 90 ? 16.704 36.269 -29.918 1.00 92.12 90 VAL A N 1
ATOM 661 C CA . VAL A 1 90 ? 15.249 36.317 -30.077 1.00 92.12 90 VAL A CA 1
ATOM 662 C C . VAL A 1 90 ? 14.780 37.750 -29.831 1.00 92.12 90 VAL A C 1
ATOM 664 O O . VAL A 1 90 ? 15.038 38.309 -28.767 1.00 92.12 90 VAL A O 1
ATOM 667 N N . LYS A 1 91 ? 14.071 38.328 -30.798 1.00 93.31 91 LYS A N 1
ATOM 668 C CA . LYS A 1 91 ? 13.362 39.604 -30.692 1.00 93.31 91 LYS A CA 1
ATOM 669 C C . LYS A 1 91 ? 11.886 39.314 -30.455 1.00 93.31 91 LYS A C 1
ATOM 671 O O . LYS A 1 91 ? 11.267 38.645 -31.279 1.00 93.31 91 LYS A O 1
ATOM 676 N N . VAL A 1 92 ? 11.330 39.791 -29.346 1.00 94.44 92 VAL A N 1
ATOM 677 C CA . VAL A 1 92 ? 9.900 39.634 -29.043 1.00 94.44 92 VAL A CA 1
ATOM 678 C C . VAL A 1 92 ? 9.138 40.837 -29.593 1.00 94.44 92 VAL A C 1
ATOM 680 O O . VAL A 1 92 ? 9.504 41.980 -29.311 1.00 94.44 92 VAL A O 1
ATOM 683 N N . ARG A 1 93 ? 8.120 40.594 -30.424 1.00 94.00 93 ARG A N 1
ATOM 684 C CA . ARG A 1 93 ? 7.376 41.643 -31.140 1.00 94.00 93 ARG A CA 1
ATOM 685 C C . ARG A 1 93 ? 5.894 41.310 -31.249 1.00 94.00 93 ARG A C 1
ATOM 687 O O . ARG A 1 93 ? 5.535 40.152 -31.443 1.00 94.00 93 ARG A O 1
ATOM 694 N N . GLN A 1 94 ? 5.035 42.321 -31.180 1.00 92.31 94 GLN A N 1
ATOM 695 C CA . GLN A 1 94 ? 3.597 42.131 -31.359 1.00 92.31 94 GLN A CA 1
ATOM 696 C C . GLN A 1 94 ? 3.262 41.875 -32.835 1.00 92.31 94 GLN A C 1
ATOM 698 O O . GLN A 1 94 ? 3.630 42.670 -33.700 1.00 92.31 94 GLN A O 1
ATOM 703 N N . LEU A 1 95 ? 2.524 40.805 -33.138 1.00 91.75 95 LEU A N 1
ATOM 704 C CA . LEU A 1 95 ? 1.996 40.555 -34.483 1.00 91.75 95 LEU A CA 1
ATOM 705 C C . LEU A 1 95 ? 0.547 40.077 -34.411 1.00 91.75 95 LEU A C 1
ATOM 707 O O . LEU A 1 95 ? 0.273 38.894 -34.228 1.00 91.75 95 LEU A O 1
ATOM 711 N N . ASP A 1 96 ? -0.377 41.012 -34.604 1.00 89.44 96 ASP A N 1
ATOM 712 C CA . ASP A 1 96 ? -1.795 40.703 -34.747 1.00 89.44 96 ASP A CA 1
ATOM 713 C C . ASP A 1 96 ? -2.088 40.245 -36.187 1.00 89.44 96 ASP A C 1
ATOM 715 O O . ASP A 1 96 ? -1.705 40.892 -37.166 1.00 89.44 96 ASP A O 1
ATOM 719 N N . TRP A 1 97 ? -2.732 39.085 -36.333 1.00 89.94 97 TRP A N 1
ATOM 720 C CA . TRP A 1 97 ? -3.093 38.527 -37.642 1.00 89.94 97 TRP A CA 1
ATOM 721 C C . TRP A 1 97 ? -4.380 39.149 -38.208 1.00 89.94 97 TRP A C 1
ATOM 723 O O . TRP A 1 97 ? -4.694 38.981 -39.388 1.00 89.94 97 TRP A O 1
ATOM 733 N N . THR A 1 98 ? -5.141 39.865 -37.378 1.00 86.25 98 THR A N 1
ATOM 734 C CA . THR A 1 98 ? -6.373 40.560 -37.770 1.00 86.25 98 THR A CA 1
ATOM 735 C C . THR A 1 98 ? -6.110 41.945 -38.368 1.00 86.25 98 THR A C 1
ATOM 737 O O . THR A 1 98 ? -6.974 42.462 -39.077 1.00 86.25 98 THR A O 1
ATOM 740 N N . THR A 1 99 ? -4.919 42.522 -38.159 1.00 84.50 99 THR A N 1
ATOM 741 C CA . THR A 1 99 ? -4.504 43.816 -38.729 1.00 84.50 99 THR A CA 1
ATOM 742 C C . THR A 1 99 ? -3.679 43.635 -40.004 1.00 84.50 99 THR A C 1
ATOM 744 O O . THR A 1 99 ? -2.875 42.703 -40.121 1.00 84.50 99 THR A O 1
ATOM 747 N N . ASP A 1 100 ? -3.851 44.539 -40.975 1.00 73.88 100 ASP A N 1
ATOM 748 C CA . ASP A 1 100 ? -3.184 44.443 -42.283 1.00 73.88 100 ASP A CA 1
ATOM 749 C C . ASP A 1 100 ? -1.712 44.890 -42.290 1.00 73.88 100 ASP A C 1
ATOM 751 O O . ASP A 1 100 ? -0.940 44.394 -43.106 1.00 73.88 100 ASP A O 1
ATOM 755 N N . ASP A 1 101 ? -1.290 45.726 -41.341 1.00 71.75 101 ASP A N 1
ATOM 756 C CA . ASP A 1 101 ? 0.089 46.214 -41.217 1.00 71.75 101 ASP A CA 1
ATOM 757 C C . ASP A 1 101 ? 0.806 45.648 -39.976 1.00 71.75 101 ASP A C 1
ATOM 759 O O . ASP A 1 101 ? 0.184 45.078 -39.074 1.00 71.75 101 ASP A O 1
ATOM 763 N N . PHE A 1 102 ? 2.133 45.807 -39.927 1.00 77.25 102 PHE A N 1
ATOM 764 C CA . PHE A 1 102 ? 2.903 45.683 -38.685 1.00 77.25 102 PHE A CA 1
ATOM 765 C C . PHE A 1 102 ? 2.687 46.935 -37.821 1.00 77.25 102 PHE A C 1
ATOM 767 O O . PHE A 1 102 ? 2.649 48.050 -38.344 1.00 77.25 102 PHE A O 1
ATOM 774 N N . LEU A 1 103 ? 2.599 46.773 -36.497 1.00 64.88 103 LEU A N 1
ATOM 775 C CA . LEU A 1 103 ? 2.527 47.897 -35.558 1.00 64.88 103 LEU A CA 1
ATOM 776 C C . LEU A 1 103 ? 3.895 48.586 -35.431 1.00 64.88 103 LEU A C 1
ATOM 778 O O . LEU A 1 103 ? 4.701 48.268 -34.554 1.00 64.88 103 LEU A O 1
ATOM 782 N N . ALA A 1 104 ? 4.140 49.528 -36.340 1.00 60.19 104 ALA A N 1
ATOM 783 C CA . ALA A 1 104 ? 5.271 50.447 -36.325 1.00 60.19 104 ALA A CA 1
ATOM 784 C C . ALA A 1 104 ? 4.981 51.651 -35.407 1.00 60.19 104 ALA A C 1
ATOM 786 O O . ALA A 1 104 ? 4.810 52.780 -35.867 1.00 60.19 104 ALA A O 1
ATOM 787 N N . ASP A 1 105 ? 4.887 51.387 -34.103 1.00 61.53 105 ASP A N 1
ATOM 788 C CA . ASP A 1 105 ? 4.813 52.412 -33.059 1.00 61.53 105 ASP A CA 1
ATOM 789 C C . ASP A 1 105 ? 6.140 52.443 -32.289 1.00 61.53 105 ASP A C 1
ATOM 791 O O . ASP A 1 105 ? 6.523 51.461 -31.652 1.00 61.53 105 ASP A O 1
ATOM 795 N N . ALA A 1 106 ? 6.853 53.567 -32.380 1.00 55.62 106 ALA A N 1
ATOM 796 C CA . ALA A 1 106 ? 8.172 53.747 -31.778 1.00 55.62 106 ALA A CA 1
ATOM 797 C C . ALA A 1 106 ? 8.129 53.951 -30.251 1.00 55.62 106 ALA A C 1
ATOM 799 O O . ALA A 1 106 ? 9.164 53.799 -29.604 1.00 55.62 106 ALA A O 1
ATOM 800 N N . ASP A 1 107 ? 6.957 54.263 -29.685 1.00 58.19 107 ASP A N 1
ATOM 801 C CA . ASP A 1 107 ? 6.751 54.393 -28.237 1.00 58.19 107 ASP A CA 1
ATOM 802 C C . ASP A 1 107 ? 6.247 53.072 -27.596 1.00 58.19 107 ASP A C 1
ATOM 804 O O . ASP A 1 107 ? 6.013 53.017 -26.386 1.00 58.19 107 ASP A O 1
ATOM 808 N N . SER A 1 108 ? 6.100 51.988 -28.376 1.00 76.94 108 SER A N 1
ATOM 809 C CA . SER A 1 108 ? 5.648 50.667 -27.907 1.00 76.94 108 SER A CA 1
ATOM 810 C C . SER A 1 108 ? 6.810 49.696 -27.647 1.00 76.94 108 SER A C 1
ATOM 812 O O . SER A 1 108 ? 7.604 49.411 -28.541 1.00 76.94 108 SER A O 1
ATOM 814 N N . GLU A 1 109 ? 6.870 49.107 -26.445 1.00 83.69 109 GLU A N 1
ATOM 815 C CA . GLU A 1 109 ? 7.937 48.178 -26.008 1.00 83.69 109 GLU A CA 1
ATOM 816 C C . GLU A 1 109 ? 8.102 46.945 -26.925 1.00 83.69 109 GLU A C 1
ATOM 818 O O . GLU A 1 109 ? 9.218 46.469 -27.147 1.00 83.69 109 GLU A O 1
ATOM 823 N N . PHE A 1 110 ? 7.004 46.471 -27.525 1.00 90.25 110 PHE A N 1
ATOM 824 C CA . PHE A 1 110 ? 6.987 45.342 -28.467 1.00 90.25 110 PHE A CA 1
ATOM 825 C C . PHE A 1 110 ? 6.680 45.756 -29.918 1.00 90.25 110 PHE A C 1
ATOM 827 O O . PHE A 1 110 ? 6.388 44.890 -30.752 1.00 90.25 110 PHE A O 1
ATOM 834 N N . GLY A 1 111 ? 6.740 47.057 -30.222 1.00 88.25 111 GLY A N 1
ATOM 835 C CA . GLY A 1 111 ? 6.570 47.609 -31.566 1.00 88.25 111 GLY A CA 1
ATOM 836 C C . GLY A 1 111 ? 7.711 47.231 -32.517 1.00 88.25 111 GLY A C 1
ATOM 837 O O . GLY A 1 111 ? 8.809 46.864 -32.095 1.00 88.25 111 GLY A O 1
ATOM 838 N N . TRP A 1 112 ? 7.449 47.305 -33.822 1.00 90.38 112 TRP A N 1
ATOM 839 C CA . TRP A 1 112 ? 8.446 47.027 -34.862 1.00 90.38 112 TRP A CA 1
ATOM 840 C C . TRP A 1 112 ? 9.144 48.309 -35.320 1.00 90.38 112 TRP A C 1
ATOM 842 O O . TRP A 1 112 ? 8.476 49.291 -35.640 1.00 90.38 112 TRP A O 1
ATOM 852 N N . SER A 1 113 ? 10.473 48.288 -35.450 1.00 88.69 113 SER A N 1
ATOM 853 C CA . SER A 1 113 ? 11.189 49.359 -36.159 1.00 88.69 113 SER A CA 1
ATOM 854 C C . SER A 1 113 ? 11.190 49.139 -37.678 1.00 88.69 113 SER A C 1
ATOM 856 O O . SER A 1 113 ? 11.060 48.009 -38.158 1.00 88.69 113 SER A O 1
ATOM 858 N N . GLU A 1 114 ? 11.395 50.210 -38.452 1.00 86.81 114 GLU A N 1
ATOM 859 C CA . GLU A 1 114 ? 11.531 50.124 -39.916 1.00 86.81 114 GLU A CA 1
ATOM 860 C C . GLU A 1 114 ? 12.681 49.184 -40.330 1.00 86.81 114 GLU A C 1
ATOM 862 O O . GLU A 1 114 ? 12.508 48.359 -41.228 1.00 86.81 114 GLU A O 1
ATOM 867 N N . ASP A 1 115 ? 13.816 49.232 -39.618 1.00 87.56 115 ASP A N 1
ATOM 868 C CA . ASP A 1 115 ? 14.959 48.328 -39.819 1.00 87.56 115 ASP A CA 1
ATOM 869 C C . ASP A 1 115 ? 14.603 46.852 -39.557 1.00 87.56 115 ASP A C 1
ATOM 871 O O . ASP A 1 115 ? 15.148 45.953 -40.195 1.00 87.56 115 ASP A O 1
ATOM 875 N N . GLU A 1 116 ? 13.689 46.574 -38.622 1.00 90.31 116 GLU A N 1
ATOM 876 C CA . GLU A 1 116 ? 13.269 45.209 -38.290 1.00 90.31 116 GLU A CA 1
ATOM 877 C C . GLU A 1 116 ? 12.240 44.650 -39.271 1.00 90.31 116 GLU A C 1
ATOM 879 O O . GLU A 1 116 ? 12.297 43.462 -39.585 1.00 90.31 116 GLU A O 1
ATOM 884 N N . ILE A 1 117 ? 11.353 45.495 -39.799 1.00 90.38 117 ILE A N 1
ATOM 885 C CA . ILE A 1 117 ? 10.462 45.143 -40.914 1.00 90.38 117 ILE A CA 1
ATOM 886 C C . ILE A 1 117 ? 11.296 44.900 -42.185 1.00 90.38 117 ILE A C 1
ATOM 888 O O . ILE A 1 117 ? 11.030 43.956 -42.933 1.00 90.38 117 ILE A O 1
ATOM 892 N N . ALA A 1 118 ? 12.350 45.696 -42.401 1.00 89.25 118 ALA A N 1
ATOM 893 C CA . ALA A 1 118 ? 13.300 45.497 -43.488 1.00 89.25 118 ALA A CA 1
ATOM 894 C C . ALA A 1 118 ? 14.107 44.191 -43.337 1.00 89.25 118 ALA A C 1
ATOM 896 O O . ALA A 1 118 ? 14.133 43.410 -44.284 1.00 89.25 118 ALA A O 1
ATOM 897 N N . ASP A 1 119 ? 14.705 43.892 -42.172 1.00 90.00 119 ASP A N 1
ATOM 898 C CA . ASP A 1 119 ? 15.409 42.611 -41.942 1.00 90.00 119 ASP A CA 1
ATOM 899 C C . ASP A 1 119 ? 14.472 41.407 -42.115 1.00 90.00 119 ASP A C 1
ATOM 901 O O . ASP A 1 119 ? 14.846 40.419 -42.751 1.00 90.00 119 ASP A O 1
ATOM 905 N N . LEU A 1 120 ? 13.230 41.508 -41.628 1.00 92.06 120 LEU A N 1
ATOM 906 C CA . LEU A 1 120 ? 12.220 40.468 -41.799 1.00 92.06 120 LEU A CA 1
ATOM 907 C C . LEU A 1 120 ? 11.938 40.207 -43.285 1.00 92.06 120 LEU A C 1
ATOM 909 O O . LEU A 1 120 ? 11.974 39.049 -43.706 1.00 92.06 120 LEU A O 1
ATOM 913 N N . HIS A 1 121 ? 11.690 41.236 -44.097 1.00 90.88 121 HIS A N 1
ATOM 914 C CA . HIS A 1 121 ? 11.405 41.048 -45.524 1.00 90.88 121 HIS A CA 1
ATOM 915 C C . HIS A 1 121 ? 12.636 40.678 -46.365 1.00 90.88 121 HIS A C 1
ATOM 917 O O . HIS A 1 121 ? 12.511 39.929 -47.340 1.00 90.88 121 HIS A O 1
ATOM 923 N N . ASP A 1 122 ? 13.820 41.152 -45.990 1.00 90.62 122 ASP A N 1
ATOM 924 C CA . ASP A 1 122 ? 15.057 40.894 -46.721 1.00 90.62 122 ASP A CA 1
ATOM 925 C C . ASP A 1 122 ? 15.636 39.503 -46.420 1.00 90.62 122 ASP A C 1
ATOM 927 O O . ASP A 1 122 ? 16.063 38.818 -47.350 1.00 90.62 122 ASP A O 1
ATOM 931 N N . ASN A 1 123 ? 15.623 39.065 -45.153 1.00 91.56 123 ASN A N 1
ATOM 932 C CA . ASN A 1 123 ? 16.407 37.914 -44.684 1.00 91.56 123 ASN A CA 1
ATOM 933 C C . ASN A 1 123 ? 15.586 36.699 -44.205 1.00 91.56 123 ASN A C 1
ATOM 935 O O . ASN A 1 123 ? 16.162 35.613 -44.061 1.00 91.56 123 ASN A O 1
ATOM 939 N N . THR A 1 124 ? 14.270 36.817 -43.962 1.00 94.50 124 THR A N 1
ATOM 940 C CA . THR A 1 124 ? 13.470 35.670 -43.476 1.00 94.50 124 THR A CA 1
ATOM 941 C C . THR A 1 124 ? 13.440 34.537 -44.497 1.00 94.50 124 THR A C 1
ATOM 943 O O . THR A 1 124 ? 12.893 34.655 -45.593 1.00 94.50 124 THR A O 1
ATOM 946 N N . THR A 1 125 ? 14.002 33.400 -44.099 1.00 93.69 125 THR A N 1
ATOM 947 C CA . THR A 1 125 ? 14.081 32.165 -44.898 1.00 93.69 125 THR A CA 1
ATOM 948 C C . THR A 1 125 ? 13.303 31.020 -44.257 1.00 93.69 125 THR A C 1
ATOM 950 O O . THR A 1 125 ? 12.950 30.055 -44.939 1.00 93.69 125 THR A O 1
ATOM 953 N N . VAL A 1 126 ? 12.956 31.145 -42.974 1.00 95.62 126 VAL A N 1
ATOM 954 C CA . VAL A 1 126 ? 12.188 30.148 -42.230 1.00 95.62 126 VAL A CA 1
ATOM 955 C C . VAL A 1 126 ? 11.044 30.813 -41.469 1.00 95.62 126 VAL A C 1
ATOM 957 O O . VAL A 1 126 ? 11.224 31.845 -40.830 1.00 95.62 126 VAL A O 1
ATOM 960 N N . ILE A 1 127 ? 9.864 30.202 -41.519 1.00 96.44 127 ILE A N 1
ATOM 961 C CA . ILE A 1 127 ? 8.694 30.574 -40.720 1.00 96.44 127 ILE A CA 1
ATOM 962 C C . ILE A 1 127 ? 8.324 29.364 -39.854 1.00 96.44 127 ILE A C 1
ATOM 964 O O . ILE A 1 127 ? 8.415 28.227 -40.316 1.00 96.44 127 ILE A O 1
ATOM 968 N N . ILE A 1 128 ? 7.913 29.578 -38.608 1.00 96.81 128 ILE A N 1
ATOM 969 C CA . ILE A 1 128 ? 7.493 28.516 -37.687 1.00 96.81 128 ILE A CA 1
ATOM 970 C C . ILE A 1 128 ? 6.162 28.880 -37.013 1.00 96.81 128 ILE A C 1
ATOM 972 O O . ILE A 1 128 ? 5.917 30.048 -36.735 1.00 96.81 128 ILE A O 1
ATOM 976 N N . ALA A 1 129 ? 5.291 27.903 -36.760 1.00 95.31 129 ALA A N 1
ATOM 977 C CA . ALA A 1 129 ? 4.025 28.104 -36.043 1.00 95.31 129 ALA A CA 1
ATOM 978 C C . ALA A 1 129 ? 3.597 26.818 -35.321 1.00 95.31 129 ALA A C 1
ATOM 980 O O . ALA A 1 129 ? 3.764 25.717 -35.861 1.00 95.31 129 ALA A O 1
ATOM 981 N N . ALA A 1 130 ? 3.026 26.934 -34.119 1.00 93.94 130 ALA A N 1
ATOM 982 C CA . ALA A 1 130 ? 2.607 25.768 -33.344 1.00 93.94 130 ALA A CA 1
ATOM 983 C C . ALA A 1 130 ? 1.279 25.954 -32.610 1.00 93.94 130 ALA A C 1
ATOM 985 O O . ALA A 1 130 ? 1.119 26.879 -31.824 1.00 93.94 130 ALA A O 1
ATOM 986 N N . ASP A 1 131 ? 0.363 25.008 -32.836 1.00 87.62 131 ASP A N 1
ATOM 987 C CA . ASP A 1 131 ? -0.984 24.973 -32.267 1.00 87.62 131 ASP A CA 1
ATOM 988 C C . ASP A 1 131 ? -1.714 26.318 -32.442 1.00 87.62 131 ASP A C 1
ATOM 990 O O . ASP A 1 131 ? -2.084 27.000 -31.492 1.00 87.62 131 ASP A O 1
ATOM 994 N N . VAL A 1 132 ? -1.912 26.691 -33.707 1.00 82.81 132 VAL A N 1
ATOM 995 C CA . VAL A 1 132 ? -2.467 27.986 -34.147 1.00 82.81 132 VAL A CA 1
ATOM 996 C C . VAL A 1 132 ? -3.865 27.861 -34.774 1.00 82.81 132 VAL A C 1
ATOM 998 O O . VAL A 1 132 ? -4.313 28.732 -35.513 1.00 82.81 132 VAL A O 1
ATOM 1001 N N . CYS A 1 133 ? -4.558 26.744 -34.523 1.00 82.00 133 CYS A N 1
ATOM 1002 C CA . CYS A 1 133 ? -5.788 26.358 -35.229 1.00 82.00 133 CYS A CA 1
ATOM 1003 C C . CYS A 1 133 ? -6.875 25.924 -34.241 1.00 82.00 133 CYS A C 1
ATOM 1005 O O . CYS A 1 133 ? -7.029 24.739 -33.934 1.00 82.00 133 CYS A O 1
ATOM 1007 N N . TYR A 1 134 ? -7.605 26.907 -33.714 1.00 76.25 134 TYR A N 1
ATOM 1008 C CA . TYR A 1 134 ? -8.615 26.720 -32.663 1.00 76.25 134 TYR A CA 1
ATOM 1009 C C . TYR A 1 134 ? -10.000 27.259 -33.024 1.00 76.25 134 TYR A C 1
ATOM 1011 O O . TYR A 1 134 ? -10.987 26.852 -32.416 1.00 76.25 134 TYR A O 1
ATOM 1019 N N . ASP A 1 135 ? -10.036 28.178 -33.981 1.00 82.94 135 ASP A N 1
ATOM 1020 C CA . ASP A 1 135 ? -11.179 28.969 -34.410 1.00 82.94 135 ASP A CA 1
ATOM 1021 C C . ASP A 1 135 ? -11.001 29.300 -35.901 1.00 82.94 135 ASP A C 1
ATOM 1023 O O . ASP A 1 135 ? -9.863 29.409 -36.378 1.00 82.94 135 ASP A O 1
ATOM 1027 N N . ASP A 1 136 ? -12.102 29.429 -36.640 1.00 87.62 136 ASP A N 1
ATOM 1028 C CA . ASP A 1 136 ? -12.061 29.595 -38.094 1.00 87.62 136 ASP A CA 1
ATOM 1029 C C . ASP A 1 136 ? -11.634 31.022 -38.504 1.00 87.62 136 ASP A C 1
ATOM 1031 O O . ASP A 1 136 ? -10.873 31.168 -39.463 1.00 87.62 136 ASP A O 1
ATOM 1035 N N . GLU A 1 137 ? -12.016 32.066 -37.753 1.00 87.62 137 GLU A N 1
ATOM 1036 C CA . GLU A 1 137 ? -11.639 33.460 -38.049 1.00 87.62 137 GLU A CA 1
ATOM 1037 C C . GLU A 1 137 ? -10.144 33.703 -37.795 1.00 87.62 137 GLU A C 1
ATOM 1039 O O . GLU A 1 137 ? -9.468 34.323 -38.624 1.00 87.62 137 GLU A O 1
ATOM 1044 N N . LEU A 1 138 ? -9.605 33.155 -36.697 1.00 87.31 138 LEU A N 1
ATOM 1045 C CA . LEU A 1 138 ? -8.164 33.179 -36.405 1.00 87.31 138 LEU A CA 1
ATOM 1046 C C . LEU A 1 138 ? -7.350 32.337 -37.398 1.00 87.31 138 LEU A C 1
ATOM 1048 O O . LEU A 1 138 ? -6.244 32.729 -37.771 1.00 87.31 138 LEU A O 1
ATOM 1052 N N . THR A 1 139 ? -7.894 31.210 -37.867 1.00 90.69 139 THR A N 1
ATOM 1053 C CA . THR A 1 139 ? -7.238 30.382 -38.893 1.00 90.69 139 THR A CA 1
ATOM 1054 C C . THR A 1 139 ? -7.166 31.129 -40.229 1.00 90.69 139 THR A C 1
ATOM 1056 O O . THR A 1 139 ? -6.106 31.171 -40.855 1.00 90.69 139 THR A O 1
ATOM 1059 N N . ASP A 1 140 ? -8.249 31.786 -40.649 1.00 91.06 140 ASP A N 1
ATOM 1060 C CA . ASP A 1 140 ? -8.244 32.620 -41.855 1.00 91.06 140 ASP A CA 1
ATOM 1061 C C . ASP A 1 140 ? -7.318 33.839 -41.710 1.00 91.06 140 ASP A C 1
ATOM 1063 O O . ASP A 1 140 ? -6.641 34.217 -42.670 1.00 91.06 140 ASP A O 1
ATOM 1067 N N . ALA A 1 141 ? -7.247 34.443 -40.519 1.00 90.06 141 ALA A N 1
ATOM 1068 C CA . ALA A 1 141 ? -6.316 35.529 -40.214 1.00 90.06 141 ALA A CA 1
ATOM 1069 C C . ALA A 1 141 ? -4.853 35.083 -40.370 1.00 90.06 141 ALA A C 1
ATOM 1071 O O . ALA A 1 141 ? -4.107 35.704 -41.130 1.00 90.06 141 ALA A O 1
ATOM 1072 N N . LEU A 1 142 ? -4.472 33.952 -39.764 1.00 91.62 142 LEU A N 1
ATOM 1073 C CA . LEU A 1 142 ? -3.147 33.345 -39.918 1.00 91.62 142 LEU A CA 1
ATOM 1074 C C . LEU A 1 142 ? -2.776 33.159 -41.396 1.00 91.62 142 LEU A C 1
ATOM 1076 O O . LEU A 1 142 ? -1.673 33.524 -41.803 1.00 91.62 142 LEU A O 1
ATOM 1080 N N . PHE A 1 143 ? -3.681 32.618 -42.220 1.00 91.25 143 PHE A N 1
ATOM 1081 C CA . PHE A 1 143 ? -3.399 32.399 -43.642 1.00 91.25 143 PHE A CA 1
ATOM 1082 C C . PHE A 1 143 ? -3.304 33.697 -44.453 1.00 91.25 143 PHE A C 1
ATOM 1084 O O . PHE A 1 143 ? -2.443 33.785 -45.334 1.00 91.25 143 PHE A O 1
ATOM 1091 N N . ARG A 1 144 ? -4.101 34.728 -44.131 1.00 89.81 144 ARG A N 1
ATOM 1092 C CA . ARG A 1 144 ? -3.934 36.074 -44.709 1.00 89.81 144 ARG A CA 1
ATOM 1093 C C . ARG A 1 144 ? -2.565 36.658 -44.359 1.00 89.81 144 ARG A C 1
ATOM 1095 O O . ARG A 1 144 ? -1.859 37.099 -45.264 1.00 89.81 144 ARG A O 1
ATOM 1102 N N . THR A 1 145 ? -2.148 36.601 -43.094 1.00 91.00 145 THR A N 1
ATOM 1103 C CA . THR A 1 145 ? -0.832 37.084 -42.639 1.00 91.00 145 THR A CA 1
ATOM 1104 C C . THR A 1 145 ? 0.318 36.296 -43.265 1.00 91.00 145 THR A C 1
ATOM 1106 O O . THR A 1 145 ? 1.271 36.893 -43.764 1.00 91.00 145 THR A O 1
ATOM 1109 N N . LEU A 1 146 ? 0.212 34.966 -43.333 1.00 90.06 146 LEU A N 1
ATOM 1110 C CA . LEU A 1 146 ? 1.205 34.094 -43.964 1.00 90.06 146 LEU A CA 1
ATOM 1111 C C . LEU A 1 146 ? 1.385 34.431 -45.454 1.00 90.06 146 LEU A C 1
ATOM 1113 O O . LEU A 1 146 ? 2.518 34.554 -45.926 1.00 90.06 146 LEU A O 1
ATOM 1117 N N . TYR A 1 147 ? 0.289 34.643 -46.190 1.00 88.69 147 TYR A N 1
ATOM 1118 C CA . TYR A 1 147 ? 0.319 35.072 -47.593 1.00 88.69 147 TYR A CA 1
ATOM 1119 C C . TYR A 1 147 ? 0.849 36.509 -47.758 1.00 88.69 147 TYR A C 1
ATOM 1121 O O . TYR A 1 147 ? 1.674 36.762 -48.639 1.00 88.69 147 TYR A O 1
ATOM 1129 N N . ARG A 1 148 ? 0.442 37.443 -46.886 1.00 88.00 148 ARG A N 1
ATOM 1130 C CA . ARG A 1 148 ? 0.905 38.842 -46.870 1.00 88.00 148 ARG A CA 1
ATOM 1131 C C . ARG A 1 148 ? 2.414 38.938 -46.675 1.00 88.00 148 ARG A C 1
ATOM 1133 O O . ARG A 1 148 ? 3.086 39.616 -47.450 1.00 88.00 148 ARG A O 1
ATOM 1140 N N . ILE A 1 149 ? 2.951 38.256 -45.666 1.00 88.44 149 ILE A N 1
ATOM 1141 C CA . ILE A 1 149 ? 4.380 38.301 -45.345 1.00 88.44 149 ILE A CA 1
ATOM 1142 C C . ILE A 1 149 ? 5.185 37.615 -46.454 1.00 88.44 149 ILE A C 1
ATOM 1144 O O . ILE A 1 149 ? 6.088 38.233 -47.014 1.00 88.44 149 ILE A O 1
ATOM 1148 N N . SER A 1 150 ? 4.810 36.391 -46.849 1.00 86.25 150 SER A N 1
ATOM 1149 C CA . SER A 1 150 ? 5.514 35.628 -47.895 1.00 86.25 150 SER A CA 1
ATOM 1150 C C . SER A 1 150 ? 5.503 36.288 -49.279 1.00 86.25 150 SER A C 1
ATOM 1152 O O . SER A 1 150 ? 6.473 36.158 -50.023 1.00 86.25 150 SER A O 1
ATOM 1154 N N . SER A 1 151 ? 4.461 37.056 -49.615 1.00 85.31 151 SER A N 1
ATOM 1155 C CA . SER A 1 151 ? 4.407 37.856 -50.850 1.00 85.31 151 SER A CA 1
ATOM 1156 C C . SER A 1 151 ? 5.425 39.004 -50.890 1.00 85.31 151 SER A C 1
ATOM 1158 O O . SER A 1 151 ? 5.742 39.489 -51.975 1.00 85.31 151 SER A O 1
ATOM 1160 N N . ASN A 1 152 ? 5.927 39.443 -49.731 1.00 86.31 152 ASN A N 1
ATOM 1161 C CA . ASN A 1 152 ? 6.866 40.559 -49.602 1.00 86.31 152 ASN A CA 1
ATOM 1162 C C . ASN A 1 152 ? 8.310 40.119 -49.292 1.00 86.31 152 ASN A C 1
ATOM 1164 O O . ASN A 1 152 ? 9.211 40.954 -49.318 1.00 86.31 152 ASN A O 1
ATOM 1168 N N . LEU A 1 153 ? 8.566 38.826 -49.049 1.00 88.69 153 LEU A N 1
ATOM 1169 C CA . LEU A 1 153 ? 9.928 38.323 -48.836 1.00 88.69 153 LEU A CA 1
ATOM 1170 C C . LEU A 1 153 ? 10.780 38.425 -50.117 1.00 88.69 153 LEU A C 1
ATOM 1172 O O . LEU A 1 153 ? 10.330 38.109 -51.227 1.00 88.69 153 LEU A O 1
ATOM 1176 N N . ARG A 1 154 ? 12.052 38.817 -49.971 1.00 85.38 154 ARG A N 1
ATOM 1177 C CA . ARG A 1 154 ? 13.030 38.816 -51.079 1.00 85.38 154 ARG A CA 1
ATOM 1178 C C . ARG A 1 154 ? 13.486 37.417 -51.479 1.00 85.38 154 ARG A C 1
ATOM 1180 O O . ARG A 1 154 ? 13.904 37.206 -52.619 1.00 85.38 154 ARG A O 1
ATOM 1187 N N . HIS A 1 155 ? 13.421 36.467 -50.554 1.00 84.38 155 HIS A N 1
ATOM 1188 C CA . HIS A 1 155 ? 13.922 35.110 -50.731 1.00 84.38 155 HIS A CA 1
ATOM 1189 C C . HIS A 1 155 ? 12.803 34.073 -50.628 1.00 84.38 155 HIS A C 1
ATOM 1191 O O . HIS A 1 155 ? 11.733 34.330 -50.083 1.00 84.38 155 HIS A O 1
ATOM 1197 N N . SER A 1 156 ? 13.045 32.896 -51.210 1.00 88.75 156 SER A N 1
ATOM 1198 C CA . SER A 1 156 ? 12.144 31.753 -51.036 1.00 88.75 156 SER A CA 1
ATOM 1199 C C . SER A 1 156 ? 12.305 31.207 -49.620 1.00 88.75 156 SER A C 1
ATOM 1201 O O . SER A 1 156 ? 13.435 31.067 -49.151 1.00 88.75 156 SER A O 1
ATOM 1203 N N . SER A 1 157 ? 11.195 30.903 -48.956 1.00 91.50 157 SER A N 1
ATOM 1204 C CA . SER A 1 157 ? 11.172 30.514 -47.545 1.00 91.50 157 SER A CA 1
ATOM 1205 C C . SER A 1 157 ? 10.438 29.192 -47.316 1.00 91.50 157 SER A C 1
ATOM 1207 O O . SER A 1 157 ? 9.767 28.659 -48.204 1.00 91.50 157 SER A O 1
ATOM 1209 N N . THR A 1 158 ? 10.599 28.631 -46.118 1.00 94.25 158 THR A N 1
ATOM 1210 C CA . THR A 1 158 ? 9.917 27.401 -45.693 1.00 94.25 158 THR A CA 1
ATOM 1211 C C . THR A 1 158 ? 9.149 27.657 -44.406 1.00 94.25 158 THR A C 1
ATOM 1213 O O . THR A 1 158 ? 9.754 28.048 -43.409 1.00 94.25 158 THR A O 1
ATOM 1216 N N . ALA A 1 159 ? 7.835 27.431 -44.413 1.00 94.31 159 ALA A N 1
ATOM 1217 C CA . ALA A 1 159 ? 7.013 27.486 -43.209 1.00 94.31 159 ALA A CA 1
ATOM 1218 C C . ALA A 1 159 ? 6.809 26.088 -42.609 1.00 94.31 159 ALA A C 1
ATOM 1220 O O . ALA A 1 159 ? 6.430 25.151 -43.314 1.00 94.31 159 ALA A O 1
ATOM 1221 N N . TYR A 1 160 ? 7.029 25.975 -41.304 1.00 95.12 160 TYR A N 1
ATOM 1222 C CA . TYR A 1 160 ? 6.923 24.757 -40.510 1.00 95.12 160 TYR A CA 1
ATOM 1223 C C . TYR A 1 160 ? 5.764 24.885 -39.516 1.00 95.12 160 TYR A C 1
ATOM 1225 O O . TYR A 1 160 ? 5.837 25.681 -38.581 1.00 95.12 160 TYR A O 1
ATOM 1233 N N . ILE A 1 161 ? 4.691 24.115 -39.715 1.00 95.00 161 ILE A N 1
ATOM 1234 C CA . ILE A 1 161 ? 3.450 24.227 -38.936 1.00 95.00 161 ILE A CA 1
ATOM 1235 C C . ILE A 1 161 ? 3.166 22.907 -38.210 1.00 95.00 161 ILE A C 1
ATOM 1237 O O . ILE A 1 161 ? 3.083 21.846 -38.832 1.00 95.00 161 ILE A O 1
ATOM 1241 N N . SER A 1 162 ? 2.999 22.978 -36.889 1.00 94.56 162 SER A N 1
ATOM 1242 C CA . SER A 1 162 ? 2.834 21.827 -35.991 1.00 94.56 162 SER A CA 1
ATOM 1243 C C . SER A 1 162 ? 1.534 21.944 -35.189 1.00 94.56 162 SER A C 1
ATOM 1245 O O . SER A 1 162 ? 1.319 22.965 -34.546 1.00 94.56 162 SER A O 1
ATOM 1247 N N . ILE A 1 163 ? 0.637 20.952 -35.244 1.00 91.19 163 ILE A N 1
ATOM 1248 C CA . ILE A 1 163 ? -0.729 21.058 -34.681 1.00 91.19 163 ILE A CA 1
ATOM 1249 C C . ILE A 1 163 ? -1.176 19.753 -34.012 1.00 91.19 163 ILE A C 1
ATOM 1251 O O . ILE A 1 163 ? -1.143 18.691 -34.633 1.00 91.19 163 ILE A O 1
ATOM 1255 N N . GLU A 1 164 ? -1.705 19.834 -32.792 1.00 90.38 164 GLU A N 1
ATOM 1256 C CA . GLU A 1 164 ? -2.510 18.797 -32.145 1.00 90.38 164 GLU A CA 1
ATOM 1257 C C . GLU A 1 164 ? -4.001 18.939 -32.509 1.00 90.38 164 GLU A C 1
ATOM 1259 O O . GLU A 1 164 ? -4.677 19.901 -32.144 1.00 90.38 164 GLU A O 1
ATOM 1264 N N . LYS A 1 165 ? -4.549 17.940 -33.211 1.00 88.19 165 LYS A N 1
ATOM 1265 C CA . LYS A 1 165 ? -5.977 17.859 -33.556 1.00 88.19 165 LYS A CA 1
ATOM 1266 C C . LYS A 1 165 ? -6.868 17.829 -32.311 1.00 88.19 165 LY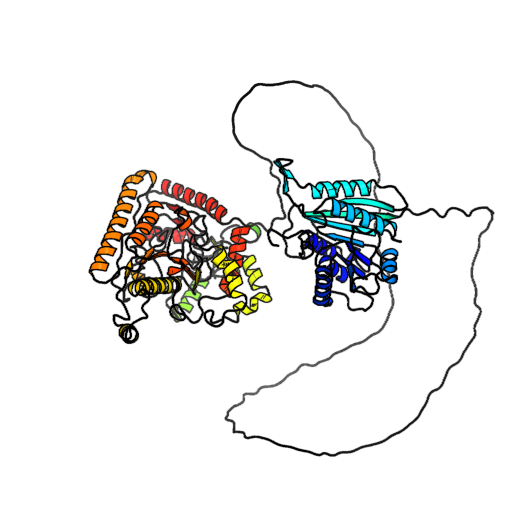S A C 1
ATOM 1268 O O . LYS A 1 165 ? -6.965 16.801 -31.635 1.00 88.19 165 LYS A O 1
ATOM 1273 N N . ARG A 1 166 ? -7.587 18.926 -32.063 1.00 82.25 166 ARG A N 1
ATOM 1274 C CA . ARG A 1 166 ? -8.605 19.022 -31.007 1.00 82.25 166 ARG A CA 1
ATOM 1275 C C . ARG A 1 166 ? -9.897 18.323 -31.435 1.00 82.25 166 ARG A C 1
ATOM 1277 O O . ARG A 1 166 ? -10.684 18.860 -32.209 1.00 82.25 166 ARG A O 1
ATOM 1284 N N . LEU A 1 167 ? -10.088 17.110 -30.920 1.00 81.31 167 LEU A N 1
ATOM 1285 C CA . LEU A 1 167 ? -11.277 16.294 -31.149 1.00 81.31 167 LEU A CA 1
ATOM 1286 C C . LEU A 1 167 ? -12.439 16.764 -30.263 1.00 81.31 167 LEU A C 1
ATOM 1288 O O . LEU A 1 167 ? -12.376 16.641 -29.041 1.00 81.31 167 LEU A O 1
ATOM 1292 N N . ASN A 1 168 ? -13.506 17.258 -30.890 1.00 78.19 168 ASN A N 1
ATOM 1293 C CA . ASN A 1 168 ? -14.694 17.792 -30.228 1.00 78.19 168 ASN A CA 1
ATOM 1294 C C . ASN A 1 168 ? -15.914 16.930 -30.573 1.00 78.19 168 ASN A C 1
ATOM 1296 O O . ASN A 1 168 ? -16.131 16.606 -31.736 1.00 78.19 168 ASN A O 1
ATOM 1300 N N . PHE A 1 169 ? -16.757 16.591 -29.596 1.00 75.62 169 PHE A N 1
ATOM 1301 C CA . PHE A 1 169 ? -18.072 16.017 -29.897 1.00 75.62 169 PHE A CA 1
ATOM 1302 C C . PHE A 1 169 ? -19.038 17.148 -30.263 1.00 75.62 169 PHE A C 1
ATOM 1304 O O . PHE A 1 169 ? -19.396 17.945 -29.392 1.00 75.62 169 PHE A O 1
ATOM 1311 N N . THR A 1 170 ? -19.457 17.252 -31.527 1.00 70.31 170 THR A N 1
ATOM 1312 C CA . THR A 1 170 ? -20.297 18.375 -31.974 1.00 70.31 170 THR A CA 1
ATOM 1313 C C . THR A 1 170 ? -21.747 17.952 -32.189 1.00 70.31 170 THR A C 1
ATOM 1315 O O . THR A 1 170 ? -22.058 17.020 -32.927 1.00 70.31 170 THR A O 1
ATOM 1318 N N . LEU A 1 171 ? -22.680 18.678 -31.558 1.00 69.06 171 LEU A N 1
ATOM 1319 C CA . LEU A 1 171 ? -24.125 18.400 -31.631 1.00 69.06 171 LEU A CA 1
ATOM 1320 C C . LEU A 1 171 ? -24.678 18.443 -33.069 1.00 69.06 171 LEU A C 1
ATOM 1322 O O . LEU A 1 171 ? -25.687 17.807 -33.356 1.00 69.06 171 LEU A O 1
ATOM 1326 N N . ARG A 1 172 ? -23.996 19.164 -33.970 1.00 73.12 172 ARG A N 1
ATOM 1327 C CA . ARG A 1 172 ? -24.269 19.225 -35.415 1.00 73.12 172 ARG A CA 1
ATOM 1328 C C . ARG A 1 172 ? -24.097 17.865 -36.105 1.00 73.12 172 ARG A C 1
ATOM 1330 O O . ARG A 1 172 ? -24.859 17.559 -37.017 1.00 73.12 172 ARG A O 1
ATOM 1337 N N . HIS A 1 173 ? -23.111 17.076 -35.679 1.00 72.88 173 HIS A N 1
ATOM 1338 C CA . HIS A 1 173 ? -22.758 15.786 -36.280 1.00 72.88 173 HIS A CA 1
ATOM 1339 C C . HIS A 1 173 ? -23.162 14.584 -35.407 1.00 72.88 173 HIS A C 1
ATOM 1341 O O . HIS A 1 173 ? -23.280 13.476 -35.922 1.00 72.88 173 HIS A O 1
ATOM 1347 N N . MET A 1 174 ? -23.408 14.806 -34.108 1.00 73.06 174 MET A N 1
ATOM 1348 C CA . MET A 1 174 ? -23.595 13.777 -33.071 1.00 73.06 174 MET A CA 1
ATOM 1349 C C . MET A 1 174 ? -22.463 12.735 -33.023 1.00 73.06 174 MET A C 1
ATOM 1351 O O . MET A 1 174 ? -22.683 11.581 -32.657 1.00 73.06 174 MET A O 1
ATOM 1355 N N . ASP A 1 175 ? -21.252 13.163 -33.376 1.00 80.06 175 ASP A N 1
ATOM 1356 C CA . ASP A 1 175 ? -20.039 12.349 -33.424 1.00 80.06 175 ASP A CA 1
ATOM 1357 C C . ASP A 1 175 ? -18.819 13.206 -33.032 1.00 80.06 175 ASP A C 1
ATOM 1359 O O . ASP A 1 175 ? -18.918 14.429 -32.878 1.00 80.06 175 ASP A O 1
ATOM 1363 N N . VAL A 1 176 ? -17.667 12.564 -32.850 1.00 78.62 176 VAL A N 1
ATOM 1364 C CA . VAL A 1 176 ? -16.386 13.217 -32.566 1.00 78.62 176 VAL A CA 1
ATOM 1365 C C . VAL A 1 176 ? -15.762 13.719 -33.871 1.00 78.62 176 VAL A C 1
ATOM 1367 O O . VAL A 1 176 ? -15.254 12.938 -34.674 1.00 78.62 176 VAL A O 1
ATOM 1370 N N . SER A 1 177 ? -15.775 15.036 -34.068 1.00 81.25 177 SER A N 1
ATOM 1371 C CA . SER A 1 177 ? -15.245 15.734 -35.242 1.00 81.25 177 SER A CA 1
ATOM 1372 C C . SER A 1 177 ? -14.005 16.574 -34.896 1.00 81.25 177 SER A C 1
ATOM 1374 O O . SER A 1 177 ? -13.579 16.657 -33.740 1.00 81.25 177 SER A O 1
ATOM 1376 N N . CYS A 1 178 ? -13.386 17.189 -35.908 1.00 84.62 178 CYS A N 1
ATOM 1377 C CA . CYS A 1 178 ? -12.210 18.044 -35.745 1.00 84.62 178 CYS A CA 1
ATOM 1378 C C . CYS A 1 178 ? -12.336 19.327 -36.590 1.00 84.62 178 CYS A C 1
ATOM 1380 O O . CYS A 1 178 ? -11.383 19.729 -37.254 1.00 84.62 178 CYS A O 1
ATOM 1382 N N . GLU A 1 179 ? -13.521 19.955 -36.565 1.00 84.50 179 GLU A N 1
ATOM 1383 C CA . GLU A 1 179 ? -13.966 20.984 -37.528 1.00 84.50 179 GLU A CA 1
ATOM 1384 C C . GLU A 1 179 ? -12.921 22.090 -37.812 1.00 84.50 179 GLU A C 1
ATOM 1386 O O . GLU A 1 179 ? -12.677 22.382 -38.981 1.00 84.50 179 GLU A O 1
ATOM 1391 N N . ALA A 1 180 ? -12.215 22.609 -36.797 1.00 85.06 180 ALA A N 1
ATOM 1392 C CA . ALA A 1 180 ? -11.160 23.625 -36.966 1.00 85.06 180 ALA A CA 1
ATOM 1393 C C . ALA A 1 180 ? -9.889 23.113 -37.688 1.00 85.06 180 ALA A C 1
ATOM 1395 O O . ALA A 1 180 ? -9.251 23.847 -38.440 1.00 85.06 180 ALA A O 1
ATOM 1396 N N . TYR A 1 181 ? -9.515 21.839 -37.516 1.00 89.25 181 TYR A N 1
ATOM 1397 C CA . TYR A 1 181 ? -8.421 21.227 -38.288 1.00 89.25 181 TYR A CA 1
ATOM 1398 C C . TYR A 1 181 ? -8.857 20.933 -39.729 1.00 89.25 181 TYR A C 1
ATOM 1400 O O . TYR A 1 181 ? -8.070 21.086 -40.664 1.00 89.25 181 TYR A O 1
ATOM 1408 N N . ASP A 1 182 ? -10.115 20.533 -39.919 1.00 89.06 182 ASP A N 1
ATOM 1409 C CA . ASP A 1 182 ? -10.687 20.330 -41.249 1.00 89.06 182 ASP A CA 1
ATOM 1410 C C . ASP A 1 182 ? -10.850 21.669 -41.997 1.00 89.06 182 ASP A C 1
ATOM 1412 O O . ASP A 1 182 ? -10.737 21.700 -43.221 1.00 89.06 182 ASP A O 1
ATOM 1416 N N . HIS A 1 183 ? -11.032 22.786 -41.280 1.00 91.69 183 HIS A N 1
ATOM 1417 C CA . HIS A 1 183 ? -10.933 24.149 -41.817 1.00 91.69 183 HIS A CA 1
ATOM 1418 C C . HIS A 1 183 ? -9.497 24.541 -42.169 1.00 91.69 183 HIS A C 1
ATOM 1420 O O . HIS A 1 183 ? -9.229 24.841 -43.330 1.00 91.69 183 HIS A O 1
ATOM 1426 N N . PHE A 1 184 ? -8.548 24.411 -41.235 1.00 92.25 184 PHE A N 1
ATOM 1427 C CA . PHE A 1 184 ? -7.115 24.623 -41.492 1.00 92.25 184 PHE A CA 1
ATOM 1428 C C . PHE A 1 184 ? -6.614 23.867 -42.736 1.00 92.25 184 PHE A C 1
ATOM 1430 O O . PHE A 1 184 ? -5.860 24.411 -43.544 1.00 92.25 184 PHE A O 1
ATOM 1437 N N . ARG A 1 185 ? -7.081 22.628 -42.940 1.00 90.75 185 ARG A N 1
ATOM 1438 C CA . ARG A 1 185 ? -6.809 21.853 -44.156 1.00 90.75 185 ARG A CA 1
ATOM 1439 C C . ARG A 1 185 ? -7.333 22.509 -45.432 1.00 90.75 185 ARG A C 1
ATOM 1441 O O . ARG A 1 185 ? -6.587 22.562 -46.405 1.00 90.75 185 ARG A O 1
ATOM 1448 N N . ARG A 1 186 ? -8.572 23.016 -45.440 1.00 91.19 186 ARG A N 1
ATOM 1449 C CA . ARG A 1 186 ? -9.124 23.748 -46.595 1.00 91.19 186 ARG A CA 1
ATOM 1450 C C . ARG A 1 186 ? -8.288 24.988 -46.902 1.00 91.19 186 ARG A C 1
ATOM 1452 O O . ARG A 1 186 ? -8.021 25.250 -48.069 1.00 91.19 186 ARG A O 1
ATOM 1459 N N . CYS A 1 187 ? -7.823 25.705 -45.882 1.00 91.56 187 CYS A N 1
ATOM 1460 C CA . CYS A 1 187 ? -7.006 26.905 -46.067 1.00 91.56 187 CYS A CA 1
ATOM 1461 C C . CYS A 1 187 ? -5.584 26.574 -46.574 1.00 91.56 187 CYS A C 1
ATOM 1463 O O . CYS A 1 187 ? -5.076 27.276 -47.448 1.00 91.56 187 CYS A O 1
ATOM 1465 N N . LEU A 1 188 ? -4.977 25.453 -46.148 1.00 89.38 188 LEU A N 1
ATOM 1466 C CA . LEU A 1 188 ? -3.758 24.905 -46.773 1.00 89.38 188 LEU A CA 1
ATOM 1467 C C . LEU A 1 188 ? -3.969 24.525 -48.247 1.00 89.38 188 LEU A C 1
ATOM 1469 O O . LEU A 1 188 ? -3.119 24.814 -49.089 1.00 89.38 188 LEU A O 1
ATOM 1473 N N . GLU A 1 189 ? -5.073 23.844 -48.552 1.00 88.50 189 GLU A N 1
ATOM 1474 C CA . GLU A 1 189 ? -5.408 23.390 -49.905 1.00 88.50 189 GLU A CA 1
ATOM 1475 C C . GLU A 1 189 ? -5.641 24.603 -50.830 1.00 88.50 189 GLU A C 1
ATOM 1477 O O . GLU A 1 189 ? -5.035 24.681 -51.898 1.00 88.50 189 GLU A O 1
ATOM 1482 N N . GLN A 1 190 ? -6.366 25.627 -50.366 1.00 88.88 190 GLN A N 1
ATOM 1483 C CA . GLN A 1 190 ? -6.515 26.913 -51.060 1.00 88.88 190 GLN A CA 1
ATOM 1484 C C . GLN A 1 190 ? -5.180 27.652 -51.242 1.00 88.88 190 GLN A C 1
ATOM 1486 O O . GLN A 1 190 ? -4.915 28.157 -52.333 1.00 88.88 190 GLN A O 1
ATOM 1491 N N . LEU A 1 191 ? -4.307 27.695 -50.226 1.00 86.12 191 LEU A N 1
ATOM 1492 C CA . LEU A 1 191 ? -2.979 28.316 -50.341 1.00 86.12 191 LEU A CA 1
ATOM 1493 C C . LEU A 1 191 ? -2.112 27.617 -51.405 1.00 86.12 191 LEU A C 1
ATOM 1495 O O . LEU A 1 191 ? -1.361 28.281 -52.113 1.00 86.12 191 LEU A O 1
ATOM 1499 N N . ALA A 1 192 ? -2.234 26.296 -51.559 1.00 84.00 192 ALA A N 1
ATOM 1500 C CA . ALA A 1 192 ? -1.550 25.536 -52.608 1.00 84.00 192 ALA A CA 1
ATOM 1501 C C . ALA A 1 192 ? -2.146 25.749 -54.017 1.00 84.00 192 ALA A C 1
ATOM 1503 O O . ALA A 1 192 ? -1.444 25.557 -55.015 1.00 84.00 192 ALA A O 1
ATOM 1504 N N . GLU A 1 193 ? -3.420 26.141 -54.113 1.00 83.12 193 GLU A N 1
ATOM 1505 C CA . GLU A 1 193 ? -4.105 26.458 -55.374 1.00 83.12 193 GLU A CA 1
ATOM 1506 C C . GLU A 1 193 ? -3.927 27.920 -55.828 1.00 83.12 193 GLU A C 1
ATOM 1508 O O . GLU A 1 193 ? -4.091 28.202 -57.019 1.00 83.12 193 GLU A O 1
ATOM 1513 N N . GLN A 1 194 ? -3.529 28.830 -54.928 1.00 73.81 194 GLN A N 1
ATOM 1514 C CA . GLN A 1 194 ? -3.176 30.223 -55.240 1.00 73.81 194 GLN A CA 1
ATOM 1515 C C . GLN A 1 194 ? -2.107 30.305 -56.348 1.00 73.81 194 GLN A C 1
ATOM 1517 O O . GLN A 1 194 ? -1.063 29.649 -56.304 1.00 73.81 194 GLN A O 1
ATOM 1522 N N . ARG A 1 195 ? -2.370 31.143 -57.360 1.00 65.19 195 ARG A N 1
ATOM 1523 C CA . ARG A 1 195 ? -1.487 31.384 -58.523 1.00 65.19 195 ARG A CA 1
ATOM 1524 C C . ARG A 1 195 ? -1.328 32.867 -58.868 1.00 65.19 195 ARG A C 1
ATOM 1526 O O . ARG A 1 195 ? -0.902 33.194 -59.974 1.00 65.19 195 ARG A O 1
ATOM 1533 N N . GLU A 1 196 ? -1.705 33.759 -57.958 1.00 57.50 196 GLU A N 1
ATOM 1534 C CA . GLU A 1 196 ? -1.548 35.196 -58.160 1.00 57.50 196 GLU A CA 1
ATOM 1535 C C . GLU A 1 196 ? -0.161 35.676 -57.707 1.00 57.50 196 GLU A C 1
ATOM 1537 O O . GLU A 1 196 ? 0.366 35.235 -56.690 1.00 57.50 196 GLU A O 1
ATOM 1542 N N . LYS A 1 197 ? 0.408 36.626 -58.464 1.00 56.81 197 LYS A N 1
ATOM 1543 C CA . LYS A 1 197 ? 1.744 37.222 -58.253 1.00 56.81 197 LYS A CA 1
ATOM 1544 C C . LYS A 1 197 ? 2.902 36.207 -58.347 1.00 56.81 197 LYS A C 1
ATOM 1546 O O . LYS A 1 197 ? 2.748 35.095 -58.841 1.00 56.81 197 LYS A O 1
ATOM 1551 N N . GLU A 1 198 ? 4.113 36.646 -57.999 1.00 65.12 198 GLU A N 1
ATOM 1552 C CA . GLU A 1 198 ? 5.362 35.905 -58.244 1.00 65.12 198 GLU A CA 1
ATOM 1553 C C . GLU A 1 198 ? 5.604 34.717 -57.293 1.00 65.12 198 GLU A C 1
ATOM 1555 O O . GLU A 1 198 ? 6.600 34.020 -57.466 1.00 65.12 198 GLU A O 1
ATOM 1560 N N . THR A 1 199 ? 4.752 34.456 -56.298 1.00 73.00 199 THR A N 1
ATOM 1561 C CA . THR A 1 199 ? 5.017 33.447 -55.254 1.00 73.00 199 THR A CA 1
ATOM 1562 C C . THR A 1 199 ? 4.153 32.204 -55.443 1.00 73.00 199 THR A C 1
ATOM 1564 O O . THR A 1 199 ? 2.938 32.290 -55.592 1.00 73.00 199 THR A O 1
ATOM 1567 N N . ARG A 1 200 ? 4.781 31.023 -55.410 1.00 83.50 200 ARG A N 1
ATOM 1568 C CA . ARG A 1 200 ? 4.116 29.720 -55.505 1.00 83.50 200 ARG A CA 1
ATOM 1569 C C . ARG A 1 200 ? 4.319 28.913 -54.228 1.00 83.50 200 ARG A C 1
ATOM 1571 O O . ARG A 1 200 ? 5.452 28.641 -53.834 1.00 83.50 200 ARG A O 1
ATOM 1578 N N . PHE A 1 201 ? 3.219 28.441 -53.659 1.00 87.69 201 PHE A N 1
ATOM 1579 C CA . PHE A 1 201 ? 3.214 27.584 -52.478 1.00 87.69 201 PHE A CA 1
ATOM 1580 C C . PHE A 1 201 ? 3.257 26.100 -52.869 1.00 87.69 201 PHE A C 1
ATOM 1582 O O . PHE A 1 201 ? 2.795 25.693 -53.938 1.00 87.69 201 PHE A O 1
ATOM 1589 N N . THR A 1 202 ? 3.847 25.261 -52.021 1.00 87.25 202 THR A N 1
ATOM 1590 C CA . THR A 1 202 ? 3.779 23.797 -52.121 1.00 87.25 202 THR A CA 1
ATOM 1591 C C . THR A 1 202 ? 3.704 23.215 -50.716 1.00 87.25 202 THR A C 1
ATOM 1593 O O . THR A 1 202 ? 4.664 23.288 -49.953 1.00 87.25 202 THR A O 1
ATOM 1596 N N . VAL A 1 203 ? 2.542 22.662 -50.374 1.00 89.06 203 VAL A N 1
ATOM 1597 C CA . VAL A 1 203 ? 2.253 22.067 -49.063 1.00 89.06 203 VAL A CA 1
ATOM 1598 C C . VAL A 1 203 ? 2.654 20.590 -49.067 1.00 89.06 203 VAL A C 1
ATOM 1600 O O . VAL A 1 203 ? 2.452 19.886 -50.057 1.00 89.06 203 VAL A O 1
ATOM 1603 N N . SER A 1 204 ? 3.226 20.093 -47.972 1.00 87.25 204 SER A N 1
ATOM 1604 C CA . SER A 1 204 ? 3.566 18.677 -47.792 1.00 87.25 204 SER A CA 1
ATOM 1605 C C . SER A 1 204 ? 3.460 18.258 -46.318 1.00 87.25 204 SER A C 1
ATOM 1607 O O . SER A 1 204 ? 4.076 18.893 -45.463 1.00 87.25 204 SER A O 1
ATOM 1609 N N . PRO A 1 205 ? 2.702 17.195 -45.982 1.00 86.88 205 PRO A N 1
ATOM 1610 C CA . PRO A 1 205 ? 2.715 16.623 -44.639 1.00 86.88 205 PRO A CA 1
ATOM 1611 C C . PRO A 1 205 ? 4.030 15.869 -44.396 1.00 86.88 205 PRO A C 1
ATOM 1613 O O . PRO A 1 205 ? 4.555 15.222 -45.303 1.00 86.88 205 PRO A O 1
ATOM 1616 N N . VAL A 1 206 ? 4.540 15.909 -43.165 1.00 83.06 206 VAL A N 1
ATOM 1617 C CA . VAL A 1 206 ? 5.797 15.248 -42.776 1.00 83.06 206 VAL A CA 1
ATOM 1618 C C . VAL A 1 206 ? 5.533 14.195 -41.702 1.00 83.06 206 VAL A C 1
ATOM 1620 O O . VAL A 1 206 ? 4.628 14.325 -40.879 1.00 83.06 206 VAL A O 1
ATOM 1623 N N . SER A 1 207 ? 6.333 13.129 -41.705 1.00 83.06 207 SER A N 1
ATOM 1624 C CA . SER A 1 207 ? 6.294 12.105 -40.664 1.00 83.06 207 SER A CA 1
ATOM 1625 C C . SER A 1 207 ? 6.826 12.647 -39.333 1.00 83.06 207 SER A C 1
ATOM 1627 O O . SER A 1 207 ? 7.983 13.058 -39.252 1.00 83.06 207 SER A O 1
ATOM 1629 N N . CYS A 1 208 ? 6.036 12.544 -38.262 1.00 86.06 208 CYS A N 1
ATOM 1630 C CA . CYS A 1 208 ? 6.416 12.900 -36.884 1.00 86.06 208 CYS A CA 1
ATOM 1631 C C . CYS A 1 208 ? 7.415 11.899 -36.243 1.00 86.06 208 CYS A C 1
ATOM 1633 O O . CYS A 1 208 ? 7.365 11.639 -35.039 1.00 86.06 208 CYS A O 1
ATOM 1635 N N . SER A 1 209 ? 8.286 11.283 -37.053 1.00 84.50 209 SER A N 1
ATOM 1636 C CA . SER A 1 209 ? 9.197 10.180 -36.701 1.00 84.50 209 SER A CA 1
ATOM 1637 C C . SER A 1 209 ? 10.668 10.596 -36.563 1.00 84.50 209 SER A C 1
ATOM 1639 O O . SER A 1 209 ? 11.548 9.739 -36.526 1.00 84.50 209 SER A O 1
ATOM 1641 N N . PHE A 1 210 ? 10.948 11.899 -36.517 1.00 88.94 210 PHE A N 1
ATOM 1642 C CA . PHE A 1 210 ? 12.248 12.448 -36.115 1.00 88.94 210 PHE A CA 1
ATOM 1643 C C . PHE A 1 210 ? 12.508 12.211 -34.608 1.00 88.94 210 PHE A C 1
ATOM 1645 O O . PHE A 1 210 ? 11.555 11.928 -33.876 1.00 88.94 210 PHE A O 1
ATOM 1652 N N . PRO A 1 211 ? 13.759 12.304 -34.110 1.00 93.19 211 PRO A N 1
ATOM 1653 C CA . PRO A 1 211 ? 14.076 12.136 -32.688 1.00 93.19 211 PRO A CA 1
ATOM 1654 C C . PRO A 1 211 ? 13.235 13.014 -31.748 1.00 93.19 211 PRO A C 1
ATOM 1656 O O . PRO A 1 211 ? 12.711 14.051 -32.151 1.00 93.19 211 PRO A O 1
ATOM 1659 N N . GLN A 1 212 ? 13.097 12.585 -30.492 1.00 93.75 212 GLN A N 1
ATOM 1660 C CA . GLN A 1 212 ? 12.399 13.319 -29.434 1.00 93.75 212 GLN A CA 1
ATOM 1661 C C . GLN A 1 212 ? 13.396 13.741 -28.351 1.00 93.75 212 GLN A C 1
ATOM 1663 O O . GLN A 1 212 ? 14.085 12.897 -27.776 1.00 93.75 212 GLN A O 1
ATOM 1668 N N . PHE A 1 213 ? 13.443 15.041 -28.073 1.00 92.56 213 PHE A N 1
ATOM 1669 C CA . PHE A 1 213 ? 14.339 15.683 -27.114 1.00 92.56 213 PHE A CA 1
ATOM 1670 C C . PHE A 1 213 ? 13.557 16.197 -25.895 1.00 92.56 213 PHE A C 1
ATOM 1672 O O . PHE A 1 213 ? 14.019 16.063 -24.762 1.00 92.56 213 PHE A O 1
ATOM 1679 N N . PHE A 1 214 ? 12.344 16.721 -26.104 1.00 91.94 214 PHE A N 1
ATOM 1680 C CA . PHE A 1 214 ? 11.465 17.201 -25.033 1.00 91.94 214 PHE A CA 1
ATOM 1681 C C . PHE A 1 214 ? 10.562 16.095 -24.464 1.00 91.94 214 PHE A C 1
ATOM 1683 O O . PHE A 1 214 ? 10.079 15.220 -25.183 1.00 91.94 214 PHE A O 1
ATOM 1690 N N . GLN A 1 215 ? 10.274 16.139 -23.157 1.00 89.00 215 GLN A N 1
ATOM 1691 C CA . GLN A 1 215 ? 9.422 15.144 -22.491 1.00 89.00 215 GLN A CA 1
ATOM 1692 C C . GLN A 1 215 ? 7.931 15.523 -22.550 1.00 89.00 215 GLN A C 1
ATOM 1694 O O . GLN A 1 215 ? 7.415 16.204 -21.668 1.00 89.00 215 GLN A O 1
ATOM 1699 N N . TYR A 1 216 ? 7.231 14.997 -23.551 1.00 90.88 216 TYR A N 1
ATOM 1700 C CA . TYR A 1 216 ? 5.778 15.084 -23.732 1.00 90.88 216 TYR A CA 1
ATOM 1701 C C . TYR A 1 216 ? 5.274 13.831 -24.471 1.00 90.88 216 TYR A C 1
ATOM 1703 O O . TYR A 1 216 ? 6.061 12.986 -24.902 1.00 90.88 216 TYR A O 1
ATOM 1711 N N . GLU A 1 217 ? 3.959 13.685 -24.607 1.00 87.94 217 GLU A N 1
ATOM 1712 C CA . GLU A 1 217 ? 3.345 12.555 -25.308 1.00 87.94 217 GLU A CA 1
ATOM 1713 C C . GLU A 1 217 ? 3.130 12.869 -26.797 1.00 87.94 217 GLU A C 1
ATOM 1715 O O . GLU A 1 217 ? 2.361 13.771 -27.138 1.00 87.94 217 GLU A O 1
ATOM 1720 N N . ARG A 1 218 ? 3.753 12.090 -27.692 1.00 89.06 218 ARG A N 1
ATOM 1721 C CA . ARG A 1 218 ? 3.475 12.153 -29.135 1.00 89.06 218 ARG A CA 1
ATOM 1722 C C . ARG A 1 218 ? 2.215 11.362 -29.500 1.00 89.06 218 ARG A C 1
ATOM 1724 O O . ARG A 1 218 ? 2.285 10.199 -29.895 1.00 89.06 218 ARG A O 1
ATOM 1731 N N . VAL A 1 219 ? 1.054 11.997 -29.365 1.00 88.12 219 VAL A N 1
ATOM 1732 C CA . VAL A 1 219 ? -0.247 11.419 -29.746 1.00 88.12 219 VAL A CA 1
ATOM 1733 C C . VAL A 1 219 ? -0.465 11.393 -31.268 1.00 88.12 219 VAL A C 1
ATOM 1735 O O . VAL A 1 219 ? 0.089 12.206 -32.003 1.00 88.12 219 VAL A O 1
ATOM 1738 N N . LYS A 1 220 ? -1.344 10.503 -31.756 1.00 86.44 220 LYS A N 1
ATOM 1739 C CA . LYS A 1 220 ? -1.710 10.382 -33.192 1.00 86.44 220 LYS A CA 1
ATOM 1740 C C . LYS A 1 220 ? -2.437 11.612 -33.756 1.00 86.44 220 LYS A C 1
ATOM 1742 O O . LYS A 1 220 ? -2.623 11.729 -34.964 1.00 86.44 220 LYS A O 1
ATOM 1747 N N . GLN A 1 221 ? -2.894 12.488 -32.870 1.00 89.19 221 GLN A N 1
ATOM 1748 C CA . GLN A 1 221 ? -3.541 13.758 -33.157 1.00 89.19 221 GLN A CA 1
ATOM 1749 C C . GLN A 1 221 ? -2.528 14.829 -33.578 1.00 89.19 221 GLN A C 1
ATOM 1751 O O . GLN A 1 221 ? -2.935 15.804 -34.198 1.00 89.19 221 GLN A O 1
ATOM 1756 N N . LEU A 1 222 ? -1.234 14.653 -33.292 1.00 89.12 222 LEU A N 1
ATOM 1757 C CA . LEU A 1 222 ? -0.195 15.565 -33.754 1.00 89.12 222 LEU A CA 1
ATOM 1758 C C . LEU A 1 222 ? 0.070 15.411 -35.255 1.00 89.12 222 LEU A C 1
ATOM 1760 O O . LEU A 1 222 ? 0.282 14.307 -35.761 1.00 89.12 222 LEU A O 1
ATOM 1764 N N . VAL A 1 223 ? 0.108 16.542 -35.950 1.00 87.69 223 VAL A N 1
ATOM 1765 C CA . VAL A 1 223 ? 0.395 16.667 -37.379 1.00 87.69 223 VAL A CA 1
ATOM 1766 C C . VAL A 1 223 ? 1.507 17.684 -37.573 1.00 87.69 223 VAL A C 1
ATOM 1768 O O . VAL A 1 223 ? 1.511 18.730 -36.930 1.00 87.69 223 VAL A O 1
ATOM 1771 N N . TYR A 1 224 ? 2.405 17.395 -38.511 1.00 86.94 224 TYR A N 1
ATOM 1772 C CA . TYR A 1 224 ? 3.441 18.316 -38.952 1.00 86.94 224 TYR A CA 1
ATOM 1773 C C . TYR A 1 224 ? 3.304 18.582 -40.455 1.00 86.94 224 TYR A C 1
ATOM 1775 O O . TYR A 1 224 ? 3.139 17.646 -41.246 1.00 86.94 224 TYR A O 1
ATOM 1783 N N . VAL A 1 225 ? 3.343 19.852 -40.852 1.00 89.12 225 VAL A N 1
ATOM 1784 C CA . VAL A 1 225 ? 3.171 20.307 -42.237 1.00 89.12 225 VAL A CA 1
ATOM 1785 C C . VAL A 1 225 ? 4.290 21.275 -42.599 1.00 89.12 225 VAL A C 1
ATOM 1787 O O . VAL A 1 225 ? 4.599 22.194 -41.847 1.00 89.12 225 VAL A O 1
ATOM 1790 N N . VAL A 1 226 ? 4.859 21.084 -43.785 1.00 86.75 226 VAL A N 1
ATOM 1791 C CA . VAL A 1 226 ? 5.809 22.004 -44.409 1.00 86.75 226 VAL A CA 1
ATOM 1792 C C . VAL A 1 226 ? 5.124 22.711 -45.573 1.00 86.75 226 VAL A C 1
ATOM 1794 O O . VAL A 1 226 ? 4.453 22.072 -46.385 1.00 86.75 226 VAL A O 1
ATOM 1797 N N . VAL A 1 227 ? 5.308 24.026 -45.675 1.00 86.44 227 VAL A N 1
ATOM 1798 C CA . VAL A 1 227 ? 4.883 24.835 -46.822 1.00 86.44 227 VAL A CA 1
ATOM 1799 C C . VAL A 1 227 ? 6.113 25.503 -47.427 1.00 86.44 227 VAL A C 1
ATOM 1801 O O . VAL A 1 227 ? 6.681 26.426 -46.848 1.00 86.44 227 VAL A O 1
ATOM 1804 N N . LEU A 1 228 ? 6.527 25.030 -48.600 1.00 84.00 228 LEU A N 1
ATOM 1805 C CA . LEU A 1 228 ? 7.597 25.641 -49.387 1.00 84.00 228 LEU A CA 1
ATOM 1806 C C . LEU A 1 228 ? 7.039 26.839 -50.160 1.00 84.00 228 LEU A C 1
ATOM 1808 O O . LEU A 1 228 ? 5.999 26.723 -50.812 1.00 84.00 228 LEU A O 1
ATOM 1812 N N . MET A 1 229 ? 7.733 27.973 -50.099 1.00 85.50 229 MET A N 1
ATOM 1813 C CA . MET A 1 229 ? 7.327 29.243 -50.703 1.00 85.50 229 MET A CA 1
ATOM 1814 C C . MET A 1 229 ? 8.359 29.652 -51.752 1.00 85.50 229 MET A C 1
ATOM 1816 O O . MET A 1 229 ? 9.369 30.281 -51.443 1.00 85.50 229 MET A O 1
ATOM 1820 N N . CYS A 1 230 ? 8.138 29.253 -53.003 1.00 76.56 230 CYS A N 1
ATOM 1821 C CA . CYS A 1 230 ? 9.079 29.480 -54.096 1.00 76.56 230 CYS A CA 1
ATOM 1822 C C . CYS A 1 230 ? 8.688 30.720 -54.903 1.00 76.56 230 CYS A C 1
ATOM 1824 O O . CYS A 1 230 ? 7.619 30.747 -55.518 1.00 76.56 230 CYS A O 1
ATOM 1826 N N . ARG A 1 231 ? 9.573 31.719 -54.971 1.00 69.94 231 ARG A N 1
ATOM 1827 C CA . ARG A 1 231 ? 9.388 32.876 -55.859 1.00 69.94 231 ARG A CA 1
ATOM 1828 C C . ARG A 1 231 ? 9.800 32.518 -57.290 1.00 69.94 231 ARG A C 1
ATOM 1830 O O . ARG A 1 231 ? 10.861 31.936 -57.519 1.00 69.94 231 ARG A O 1
ATOM 1837 N N . ALA A 1 232 ? 8.954 32.840 -58.259 1.00 57.59 232 ALA A N 1
ATOM 1838 C CA . ALA A 1 232 ? 9.213 32.650 -59.677 1.00 57.59 232 ALA A CA 1
ATOM 1839 C C . ALA A 1 232 ? 10.341 33.584 -60.138 1.00 57.59 232 ALA A C 1
ATOM 1841 O O . ALA A 1 232 ? 10.320 34.780 -59.860 1.00 57.59 232 ALA A O 1
ATOM 1842 N N . MET A 1 233 ? 11.317 33.049 -60.876 1.00 47.28 233 MET A N 1
ATOM 1843 C CA . MET A 1 233 ? 12.369 33.869 -61.481 1.00 47.28 233 MET A CA 1
ATOM 1844 C C . MET A 1 233 ? 11.784 34.708 -62.623 1.00 47.28 233 MET A C 1
ATOM 1846 O O . MET A 1 233 ? 11.508 34.182 -63.704 1.00 47.28 233 MET A O 1
ATOM 1850 N N . THR A 1 234 ? 11.627 36.014 -62.411 1.00 40.97 234 THR A N 1
ATOM 1851 C CA . THR A 1 234 ? 11.266 36.960 -63.471 1.00 40.97 234 THR A CA 1
ATOM 1852 C C . THR A 1 234 ? 12.395 37.018 -64.508 1.00 40.97 234 THR A C 1
ATOM 1854 O O . THR A 1 234 ? 13.545 37.340 -64.201 1.00 40.97 234 THR A O 1
ATOM 1857 N N . ALA A 1 235 ? 12.092 36.642 -65.753 1.00 33.41 235 ALA A N 1
ATOM 1858 C CA . ALA A 1 235 ? 13.108 36.386 -66.771 1.00 33.41 235 ALA A CA 1
ATOM 1859 C C . ALA A 1 235 ? 13.720 37.678 -67.345 1.00 33.41 235 ALA A C 1
ATOM 1861 O O . ALA A 1 235 ? 13.103 38.368 -68.157 1.00 33.41 235 ALA A O 1
ATOM 1862 N N . TRP A 1 236 ? 14.982 37.954 -67.007 1.00 29.55 236 TRP A N 1
ATOM 1863 C CA . TRP A 1 236 ? 15.787 39.003 -67.644 1.00 29.55 236 TRP A CA 1
ATOM 1864 C C . TRP A 1 236 ? 16.246 38.586 -69.056 1.00 29.55 236 TRP A C 1
ATOM 1866 O O . TRP A 1 236 ? 17.408 38.247 -69.276 1.00 29.55 236 TRP A O 1
ATOM 1876 N N . ILE A 1 237 ? 15.331 38.618 -70.033 1.00 31.55 237 ILE A N 1
ATOM 1877 C CA . ILE A 1 237 ? 15.636 38.423 -71.464 1.00 31.55 237 ILE A CA 1
ATOM 1878 C C . ILE A 1 237 ? 15.110 39.605 -72.295 1.00 31.55 237 ILE A C 1
ATOM 1880 O O . ILE A 1 237 ? 14.113 39.491 -73.003 1.00 31.55 237 ILE A O 1
ATOM 1884 N N . THR A 1 238 ? 15.821 40.738 -72.261 1.00 29.09 238 THR A N 1
ATOM 1885 C CA . THR A 1 238 ? 15.632 41.858 -73.210 1.00 29.09 238 THR A CA 1
ATOM 1886 C C . THR A 1 238 ? 16.945 42.592 -73.531 1.00 29.09 238 THR A C 1
ATOM 1888 O O . THR A 1 238 ? 17.054 43.792 -73.291 1.00 29.09 238 THR A O 1
ATOM 1891 N N . ALA A 1 239 ? 17.952 41.897 -74.082 1.00 27.25 239 ALA A N 1
ATOM 1892 C CA . ALA A 1 239 ? 19.119 42.542 -74.713 1.00 27.25 239 ALA A CA 1
ATOM 1893 C C . ALA A 1 239 ? 19.915 41.603 -75.651 1.00 27.25 239 ALA A C 1
ATOM 1895 O O . ALA A 1 239 ? 20.988 41.123 -75.297 1.00 27.25 239 ALA A O 1
ATOM 1896 N N . VAL A 1 240 ? 19.430 41.377 -76.878 1.00 30.14 240 VAL A N 1
ATOM 1897 C CA . VAL A 1 240 ? 20.272 40.916 -78.003 1.00 30.14 240 VAL A CA 1
ATOM 1898 C C . VAL A 1 240 ? 19.865 41.683 -79.258 1.00 30.14 240 VAL A C 1
ATOM 1900 O O . VAL A 1 240 ? 18.714 41.588 -79.685 1.00 30.14 240 VAL A O 1
ATOM 1903 N N . PRO A 1 241 ? 20.794 42.442 -79.859 1.00 32.59 241 PRO A N 1
ATOM 1904 C CA . PRO A 1 241 ? 21.032 42.242 -81.288 1.00 32.59 241 PRO A CA 1
ATOM 1905 C C . PRO A 1 241 ? 22.514 42.357 -81.697 1.00 32.59 241 PRO A C 1
ATOM 1907 O O . PRO A 1 241 ? 23.112 43.421 -81.571 1.00 32.59 241 PRO A O 1
ATOM 1910 N N . GLN A 1 242 ? 23.020 41.302 -82.358 1.00 25.22 242 GLN A N 1
ATOM 1911 C CA . GLN A 1 242 ? 24.204 41.316 -83.249 1.00 25.22 242 GLN A CA 1
ATOM 1912 C C . GLN A 1 242 ? 25.565 41.555 -82.525 1.00 25.22 242 GLN A C 1
ATOM 1914 O O . GLN A 1 242 ? 25.598 41.952 -81.370 1.00 25.22 242 GLN A O 1
ATOM 1919 N N . VAL A 1 243 ? 26.753 41.245 -83.070 1.00 25.73 243 VAL A N 1
ATOM 1920 C CA . VAL A 1 243 ? 27.199 40.885 -84.436 1.00 25.73 243 VAL A CA 1
ATOM 1921 C C . VAL A 1 243 ? 28.098 39.623 -84.396 1.00 25.73 243 VAL A C 1
ATOM 1923 O O . VAL A 1 243 ? 28.657 39.274 -83.362 1.00 25.73 243 VAL A O 1
ATOM 1926 N N . CYS A 1 244 ? 28.245 38.922 -85.526 1.00 23.80 244 CYS A N 1
ATOM 1927 C CA . CYS A 1 244 ? 29.108 37.740 -85.694 1.00 23.80 244 CYS A CA 1
ATOM 1928 C C . CYS A 1 244 ? 30.629 38.043 -85.672 1.00 23.80 244 CYS A C 1
ATOM 1930 O O . CYS A 1 244 ? 31.023 39.181 -85.912 1.00 23.80 244 CYS A O 1
ATOM 1932 N N . ARG A 1 245 ? 31.451 36.967 -85.640 1.00 23.41 245 ARG A N 1
ATOM 1933 C CA . ARG A 1 245 ? 32.937 36.912 -85.813 1.00 23.41 245 ARG A CA 1
ATOM 1934 C C . ARG A 1 245 ? 33.733 37.275 -84.538 1.00 23.41 245 ARG A C 1
ATOM 1936 O O . ARG A 1 245 ? 33.293 38.122 -83.781 1.00 23.41 245 ARG A O 1
ATOM 1943 N N . SER A 1 246 ? 34.906 36.697 -84.238 1.00 24.27 246 SER A N 1
ATOM 1944 C CA . SER A 1 246 ? 35.664 35.560 -84.823 1.00 24.27 246 SER A CA 1
ATOM 1945 C C . SER A 1 246 ? 36.883 35.202 -83.943 1.00 24.27 246 SER A C 1
ATOM 1947 O O . SER A 1 246 ? 37.294 36.041 -83.158 1.00 24.27 246 SER A O 1
ATOM 1949 N N . GLN A 1 247 ? 37.525 34.046 -84.203 1.00 25.00 247 GLN A N 1
ATOM 1950 C CA . GLN A 1 247 ? 38.972 33.773 -83.996 1.00 25.00 247 GLN A CA 1
ATOM 1951 C C . GLN A 1 247 ? 39.524 33.829 -82.545 1.00 25.00 247 GLN A C 1
ATOM 1953 O O . GLN A 1 247 ? 39.553 34.863 -81.901 1.00 25.00 247 GLN A O 1
ATOM 1958 N N . THR A 1 248 ? 39.866 32.686 -81.934 1.00 23.78 248 THR A N 1
ATOM 1959 C CA . THR A 1 248 ? 41.208 32.033 -81.917 1.00 23.78 248 THR A CA 1
ATOM 1960 C C . THR A 1 248 ? 42.350 32.838 -81.283 1.00 23.78 248 THR A C 1
ATOM 1962 O O . THR A 1 248 ? 42.643 33.935 -81.745 1.00 23.78 248 THR A O 1
ATOM 1965 N N . SER A 1 249 ? 43.130 32.174 -80.408 1.00 23.66 249 SER A N 1
ATOM 1966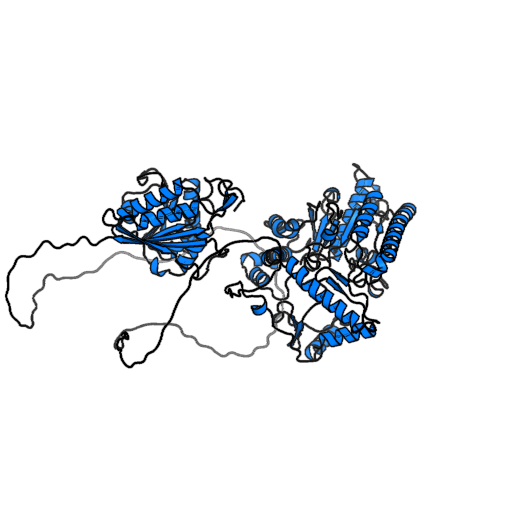 C CA . SER A 1 249 ? 44.438 32.616 -79.861 1.00 23.66 249 SER A CA 1
ATOM 1967 C C . SER A 1 249 ? 44.377 33.819 -78.889 1.00 23.66 249 SER A C 1
ATOM 1969 O O . SER A 1 249 ? 43.407 34.561 -78.898 1.00 23.66 249 SER A O 1
ATOM 1971 N N . SER A 1 250 ? 45.352 34.087 -78.010 1.00 22.98 250 SER A N 1
ATOM 1972 C CA . SER A 1 250 ? 46.344 33.224 -77.334 1.00 22.98 250 SER A CA 1
ATOM 1973 C C . SER A 1 250 ? 47.077 34.011 -76.233 1.00 22.98 250 SER A C 1
ATOM 1975 O O . SER A 1 250 ? 47.232 35.217 -76.351 1.00 22.98 250 SER A O 1
ATOM 1977 N N . ALA A 1 251 ? 47.633 33.292 -75.253 1.00 23.19 251 ALA A N 1
ATOM 1978 C CA . ALA A 1 251 ? 48.919 33.573 -74.598 1.00 23.19 251 ALA A CA 1
ATOM 1979 C C . ALA A 1 251 ? 49.259 34.991 -74.047 1.00 23.19 251 ALA A C 1
ATOM 1981 O O . ALA A 1 251 ? 49.682 35.882 -74.772 1.00 23.19 251 ALA A O 1
ATOM 1982 N N . THR A 1 252 ? 49.424 35.030 -72.715 1.00 22.48 252 THR A N 1
ATOM 1983 C CA . THR A 1 252 ? 50.545 35.674 -71.976 1.00 22.48 252 THR A CA 1
ATOM 1984 C C . THR A 1 252 ? 50.667 37.207 -71.830 1.00 22.48 252 THR A C 1
ATOM 1986 O O . THR A 1 252 ? 50.607 37.942 -72.803 1.00 22.48 252 THR A O 1
ATOM 1989 N N . ARG A 1 253 ? 51.119 37.609 -70.616 1.00 24.25 253 ARG A N 1
ATOM 1990 C CA . ARG A 1 253 ? 51.891 38.839 -70.269 1.00 24.25 253 ARG A CA 1
ATOM 1991 C C . ARG A 1 253 ? 51.140 40.193 -70.367 1.00 24.25 253 ARG A C 1
ATOM 1993 O O . ARG A 1 253 ? 50.214 40.334 -71.143 1.00 24.25 253 ARG A O 1
ATOM 2000 N N . SER A 1 254 ? 51.503 41.258 -69.631 1.00 23.70 254 SER A N 1
ATOM 2001 C CA . SER A 1 254 ? 52.311 41.382 -68.394 1.00 23.70 254 SER A CA 1
ATOM 2002 C C . SER A 1 254 ? 52.177 42.772 -67.739 1.00 23.70 254 SER A C 1
ATOM 2004 O O . SER A 1 254 ? 52.134 43.771 -68.442 1.00 23.70 254 SER A O 1
ATOM 2006 N N . ILE A 1 255 ? 52.282 42.809 -66.402 1.00 23.73 255 ILE A N 1
ATOM 2007 C CA . ILE A 1 255 ? 53.073 43.752 -65.565 1.00 23.73 255 ILE A CA 1
ATOM 2008 C C . ILE A 1 255 ? 53.166 45.239 -66.002 1.00 23.73 255 ILE A C 1
ATOM 2010 O O . ILE A 1 255 ? 53.918 45.537 -66.930 1.00 23.73 255 ILE A O 1
ATOM 2014 N N . ARG A 1 256 ? 52.606 46.163 -65.187 1.00 25.62 256 ARG A N 1
ATOM 2015 C CA . ARG A 1 256 ? 53.140 47.501 -64.754 1.00 25.62 256 ARG A CA 1
ATOM 2016 C C . ARG A 1 256 ? 52.017 48.365 -64.122 1.00 25.62 256 ARG A C 1
ATOM 2018 O O . ARG A 1 256 ? 50.879 48.213 -64.533 1.00 25.62 256 ARG A O 1
ATOM 2025 N N . HIS A 1 257 ? 52.243 49.301 -63.186 1.00 26.44 257 HIS A N 1
ATOM 2026 C CA . HIS A 1 257 ? 53.303 49.444 -62.165 1.00 26.44 257 HIS A CA 1
ATOM 2027 C C . HIS A 1 257 ? 52.913 50.505 -61.096 1.00 26.44 257 HIS A C 1
ATOM 2029 O O . HIS A 1 257 ? 52.420 51.565 -61.453 1.00 26.44 257 HIS A O 1
ATOM 2035 N N . VAL A 1 258 ? 53.206 50.215 -59.821 1.00 26.08 258 VAL A N 1
ATOM 2036 C CA . VAL A 1 258 ? 53.823 51.086 -58.781 1.00 26.08 258 VAL A CA 1
ATOM 2037 C C . VAL A 1 258 ? 53.507 52.601 -58.721 1.00 26.08 258 VAL A C 1
ATOM 2039 O O . VAL A 1 258 ? 54.004 53.361 -59.544 1.00 26.08 258 VAL A O 1
ATOM 2042 N N . SER A 1 259 ? 52.880 53.042 -57.615 1.00 23.22 259 SER A N 1
ATOM 2043 C CA . SER A 1 259 ? 53.318 54.102 -56.653 1.00 23.22 259 SER A CA 1
ATOM 2044 C C . SER A 1 259 ? 52.232 54.220 -55.550 1.00 23.22 259 SER A C 1
ATOM 2046 O O . SER A 1 259 ? 51.069 54.000 -55.865 1.00 23.22 259 SER A O 1
ATOM 2048 N N . HIS A 1 260 ? 52.449 54.497 -54.256 1.00 26.34 260 HIS A N 1
ATOM 2049 C CA . HIS A 1 260 ? 53.525 55.211 -53.546 1.00 26.34 260 HIS A CA 1
ATOM 2050 C C . HIS A 1 260 ? 54.168 54.411 -52.386 1.00 26.34 260 HIS A C 1
ATOM 2052 O O . HIS A 1 260 ? 53.846 53.250 -52.148 1.00 26.34 260 HIS A O 1
ATOM 2058 N N . VAL A 1 261 ? 55.132 55.034 -51.691 1.00 26.62 261 VAL A N 1
ATOM 2059 C CA . VAL A 1 261 ? 56.084 54.415 -50.746 1.00 26.62 261 VAL A CA 1
ATOM 2060 C C . VAL A 1 261 ? 56.328 55.347 -49.546 1.00 26.62 261 VAL A C 1
ATOM 2062 O O . VAL A 1 261 ? 56.485 56.539 -49.794 1.00 26.62 261 VAL A O 1
ATOM 2065 N N . LEU A 1 262 ? 56.419 54.816 -48.305 1.00 22.67 262 LEU A N 1
ATOM 2066 C CA . LEU A 1 262 ? 57.393 55.154 -47.222 1.00 22.67 262 LEU A CA 1
ATOM 2067 C C . LEU A 1 262 ? 56.925 54.788 -45.782 1.00 22.67 262 LEU A C 1
ATOM 2069 O O . LEU A 1 262 ? 55.741 54.792 -45.466 1.00 22.67 262 LEU A O 1
ATOM 2073 N N . LYS A 1 263 ? 57.907 54.483 -44.914 1.00 25.22 263 LYS A N 1
ATOM 2074 C CA . LYS A 1 263 ? 57.880 54.500 -43.419 1.00 25.22 263 LYS A CA 1
ATOM 2075 C C . LYS A 1 263 ? 58.622 55.804 -42.953 1.00 25.22 263 LYS A C 1
ATOM 2077 O O . LYS A 1 263 ? 58.892 56.596 -43.856 1.00 25.22 263 LYS A O 1
ATOM 2082 N N . PRO A 1 264 ? 59.103 56.055 -41.697 1.00 49.91 264 PRO A N 1
ATOM 2083 C CA . PRO A 1 264 ? 59.074 55.320 -40.409 1.00 49.91 264 PRO A CA 1
ATOM 2084 C C . PRO A 1 264 ? 58.879 56.248 -39.153 1.00 49.91 264 PRO A C 1
ATOM 2086 O O . PRO A 1 264 ? 58.221 57.272 -39.260 1.00 49.91 264 PRO A O 1
ATOM 2089 N N . VAL A 1 265 ? 59.538 55.914 -38.018 1.00 24.17 265 VAL A N 1
ATOM 2090 C CA . VAL A 1 265 ? 59.728 56.666 -36.735 1.00 24.17 265 VAL A CA 1
ATOM 2091 C C . VAL A 1 265 ? 58.568 56.526 -35.720 1.00 24.17 265 VAL A C 1
ATOM 2093 O O . VAL A 1 265 ? 57.424 56.650 -36.130 1.00 24.17 265 VAL A O 1
ATOM 2096 N N . LEU A 1 266 ? 58.678 56.157 -34.422 1.00 22.31 266 LEU A N 1
ATOM 2097 C CA . LEU A 1 266 ? 59.681 56.044 -33.314 1.00 22.31 266 LEU A CA 1
ATOM 2098 C C . LEU A 1 266 ? 59.812 57.207 -32.296 1.00 22.31 266 LEU A C 1
ATOM 2100 O O . LEU A 1 266 ? 60.123 58.334 -32.655 1.00 22.31 266 LEU A O 1
ATOM 2104 N N . SER A 1 267 ? 59.826 56.820 -31.003 1.00 26.08 267 SER A N 1
ATOM 2105 C CA . SER A 1 267 ? 60.302 57.584 -29.820 1.00 26.08 267 SER A CA 1
ATOM 2106 C C . SER A 1 267 ? 59.325 58.683 -29.305 1.00 26.08 267 SER A C 1
ATOM 2108 O O . SER A 1 267 ? 58.651 59.290 -30.123 1.00 26.08 267 SER A O 1
ATOM 2110 N N . ARG A 1 268 ? 59.003 58.836 -27.997 1.00 28.86 268 ARG A N 1
ATOM 2111 C CA . ARG A 1 268 ? 59.769 59.179 -26.752 1.00 28.86 268 ARG A CA 1
ATOM 2112 C C . ARG A 1 268 ? 59.505 60.646 -26.330 1.00 28.86 268 ARG A C 1
ATOM 2114 O O . ARG A 1 268 ? 59.191 61.443 -27.201 1.00 28.86 268 ARG A O 1
ATOM 2121 N N . LEU A 1 269 ? 59.695 61.084 -25.074 1.00 24.94 269 LEU A N 1
ATOM 2122 C CA . LEU A 1 269 ? 59.844 60.380 -23.773 1.00 24.94 269 LEU A CA 1
ATOM 2123 C C . LEU A 1 269 ? 58.514 60.545 -22.976 1.00 24.94 269 LEU A C 1
ATOM 2125 O O . LEU A 1 269 ? 57.493 60.355 -23.629 1.00 24.94 269 LEU A O 1
ATOM 2129 N N . GLU A 1 270 ? 58.323 60.794 -21.668 1.00 25.58 270 GLU A N 1
ATOM 2130 C CA . GLU A 1 270 ? 59.084 61.040 -20.406 1.00 25.58 270 GLU A CA 1
ATOM 2131 C C . GLU A 1 270 ? 58.153 60.549 -19.243 1.00 25.58 270 GLU A C 1
ATOM 2133 O O . GLU A 1 270 ? 56.991 60.251 -19.510 1.00 25.58 270 GLU A O 1
ATOM 2138 N N . GLU A 1 271 ? 58.486 60.373 -17.955 1.00 24.78 271 GLU A N 1
ATOM 2139 C CA . GLU A 1 271 ? 59.686 60.574 -17.117 1.00 24.78 271 GLU A CA 1
ATOM 2140 C C . GLU A 1 271 ? 59.699 59.495 -15.982 1.00 24.78 271 GLU A C 1
ATOM 2142 O O . GLU A 1 271 ? 58.782 58.680 -15.873 1.00 24.78 271 GLU A O 1
ATOM 2147 N N . THR A 1 272 ? 60.729 59.445 -15.126 1.00 25.33 272 THR A N 1
ATOM 2148 C CA . THR A 1 272 ? 60.854 58.544 -13.938 1.00 25.33 272 THR A CA 1
ATOM 2149 C C . THR A 1 272 ? 61.424 59.365 -12.745 1.00 25.33 272 THR A C 1
ATOM 2151 O O . THR A 1 272 ? 61.757 60.518 -13.014 1.00 25.33 272 THR A O 1
ATOM 2154 N N . PRO A 1 273 ? 61.624 58.895 -11.474 1.00 42.66 273 PRO A N 1
ATOM 2155 C CA . PRO A 1 273 ? 61.569 57.518 -10.935 1.00 42.66 273 PRO A CA 1
ATOM 2156 C C . PRO A 1 273 ? 61.066 57.329 -9.458 1.00 42.66 273 PRO A C 1
ATOM 2158 O O . PRO A 1 273 ? 60.766 58.267 -8.730 1.00 42.66 273 PRO A O 1
ATOM 2161 N N . SER A 1 274 ? 61.194 56.085 -8.958 1.00 25.53 274 SER A N 1
ATOM 2162 C CA . SER A 1 274 ? 61.676 55.717 -7.594 1.00 25.53 274 SER A CA 1
ATOM 2163 C C . SER A 1 274 ? 60.729 55.484 -6.379 1.00 25.53 274 SER A C 1
ATOM 2165 O O . SER A 1 274 ? 60.015 56.355 -5.912 1.00 25.53 274 SER A O 1
ATOM 2167 N N . ALA A 1 275 ? 60.895 54.282 -5.796 1.00 25.69 275 ALA A N 1
ATOM 2168 C CA . ALA A 1 275 ? 61.312 53.980 -4.408 1.00 25.69 275 ALA A CA 1
ATOM 2169 C C . ALA A 1 275 ? 60.463 54.277 -3.129 1.00 25.69 275 ALA A C 1
ATOM 2171 O O . ALA A 1 275 ? 60.113 55.402 -2.812 1.00 25.69 275 ALA A O 1
ATOM 2172 N N . LYS A 1 276 ? 60.462 53.246 -2.251 1.00 24.27 276 LYS A N 1
ATOM 2173 C CA . LYS A 1 276 ? 60.540 53.263 -0.760 1.00 24.27 276 LYS A CA 1
ATOM 2174 C C . LYS A 1 276 ? 59.317 53.639 0.123 1.00 24.27 276 LYS A C 1
ATOM 2176 O O . LYS A 1 276 ? 59.134 54.787 0.487 1.00 24.27 276 LYS A O 1
ATOM 2181 N N . HIS A 1 277 ? 58.784 52.580 0.758 1.00 24.48 277 HIS A N 1
ATOM 2182 C CA . HIS A 1 277 ? 58.636 52.390 2.227 1.00 24.48 277 HIS A CA 1
ATOM 2183 C C . HIS A 1 277 ? 57.651 53.221 3.099 1.00 24.48 277 HIS A C 1
ATOM 2185 O O . HIS A 1 277 ? 57.490 54.420 2.947 1.00 24.48 277 HIS A O 1
ATOM 2191 N N . ARG A 1 278 ? 57.210 52.545 4.188 1.00 24.73 278 ARG A N 1
ATOM 2192 C CA . ARG A 1 278 ? 56.373 52.977 5.346 1.00 24.73 278 ARG A CA 1
ATOM 2193 C C . ARG A 1 278 ? 54.871 53.102 5.026 1.00 24.73 278 ARG A C 1
ATOM 2195 O O . ARG A 1 278 ? 54.519 53.581 3.963 1.00 24.73 278 ARG A O 1
ATOM 2202 N N . ARG A 1 279 ? 53.945 52.481 5.780 1.00 23.30 279 ARG A N 1
ATOM 2203 C CA . ARG A 1 279 ? 53.639 52.424 7.243 1.00 23.30 279 ARG A CA 1
ATOM 2204 C C . ARG A 1 279 ? 52.930 53.676 7.776 1.00 23.30 279 ARG A C 1
ATOM 2206 O O . ARG A 1 279 ? 53.593 54.691 7.959 1.00 23.30 279 ARG A O 1
ATOM 2213 N N . LEU A 1 280 ? 51.661 53.503 8.156 1.00 24.59 280 LEU A N 1
ATOM 2214 C CA . LEU A 1 280 ? 51.057 53.583 9.510 1.00 24.59 280 LEU A CA 1
ATOM 2215 C C . LEU A 1 280 ? 49.643 52.948 9.355 1.00 24.59 280 LEU A C 1
ATOM 2217 O O . LEU A 1 280 ? 49.018 53.154 8.322 1.00 24.59 280 LEU A O 1
ATOM 2221 N N . GLU A 1 281 ? 49.230 51.918 10.109 1.00 24.12 281 GLU A N 1
ATOM 2222 C CA . GLU A 1 281 ? 48.722 51.935 11.506 1.00 24.12 281 GLU A CA 1
ATOM 2223 C C . GLU A 1 281 ? 47.429 52.780 11.611 1.00 24.12 281 GLU A C 1
ATOM 2225 O O . GLU A 1 281 ? 47.420 53.929 11.189 1.00 24.12 281 GLU A O 1
ATOM 2230 N N . ILE A 1 282 ? 46.270 52.243 12.031 1.00 25.20 282 ILE A N 1
ATOM 2231 C CA . ILE A 1 282 ? 45.778 51.999 13.418 1.00 25.20 282 ILE A CA 1
ATOM 2232 C C . ILE A 1 282 ? 44.392 51.287 13.282 1.00 25.20 282 ILE A C 1
ATOM 2234 O O . ILE A 1 282 ? 43.679 51.620 12.342 1.00 25.20 282 ILE A O 1
ATOM 2238 N N . SER A 1 283 ? 43.882 50.371 14.128 1.00 24.23 283 SER A N 1
ATOM 2239 C CA . SER A 1 283 ? 44.408 49.552 15.247 1.00 24.23 283 SER A CA 1
ATOM 2240 C C . SER A 1 283 ? 43.396 48.431 15.644 1.00 24.23 283 SER A C 1
ATOM 2242 O O . SER A 1 283 ? 42.296 48.409 15.111 1.00 24.23 283 SER A O 1
ATOM 2244 N N . CYS A 1 284 ? 43.800 47.522 16.559 1.00 23.41 284 CYS A N 1
ATOM 2245 C CA . CYS A 1 284 ? 43.045 46.846 17.657 1.00 23.41 284 CYS A CA 1
ATOM 2246 C C . CYS A 1 284 ? 41.570 46.361 17.487 1.00 23.41 284 CYS A C 1
ATOM 2248 O O . CYS A 1 284 ? 40.742 47.041 16.906 1.00 23.41 284 CYS A O 1
ATOM 2250 N N . THR A 1 285 ? 41.081 45.254 18.078 1.00 25.84 285 THR A N 1
ATOM 2251 C CA . THR A 1 285 ? 41.610 44.179 18.970 1.00 25.84 285 THR A CA 1
ATOM 2252 C C . THR A 1 285 ? 40.625 42.980 18.901 1.00 25.84 285 THR A C 1
ATOM 2254 O O . THR A 1 285 ? 39.442 43.196 18.679 1.00 25.84 285 THR A O 1
ATOM 2257 N N . SER A 1 286 ? 40.973 41.697 19.093 1.00 26.81 286 SER A N 1
ATOM 2258 C CA . SER A 1 286 ? 41.499 41.090 20.336 1.00 26.81 286 SER A CA 1
ATOM 2259 C C . SER A 1 286 ? 41.865 39.584 20.173 1.00 26.81 286 SER A C 1
ATOM 2261 O O . SER A 1 286 ? 41.535 38.946 19.177 1.00 26.81 286 SER A O 1
ATOM 2263 N N . ARG A 1 287 ? 42.564 39.026 21.176 1.00 25.98 287 ARG A N 1
ATOM 2264 C CA . ARG A 1 287 ? 42.932 37.606 21.451 1.00 25.98 287 ARG A CA 1
ATOM 2265 C C . ARG A 1 287 ? 42.964 37.450 22.997 1.00 25.98 287 ARG A C 1
ATOM 2267 O O . ARG A 1 287 ? 43.096 38.503 23.627 1.00 25.98 287 ARG A O 1
ATOM 2274 N N . PRO A 1 288 ? 42.841 36.260 23.646 1.00 41.53 288 PRO A N 1
ATOM 2275 C CA . PRO A 1 288 ? 43.625 35.010 23.449 1.00 41.53 288 PRO A CA 1
ATOM 2276 C C . PRO A 1 288 ? 42.749 33.729 23.316 1.00 41.53 288 PRO A C 1
ATOM 2278 O O . PRO A 1 288 ? 41.569 33.771 23.625 1.00 41.53 288 PRO A O 1
ATOM 2281 N N . ALA A 1 289 ? 43.154 32.580 22.749 1.00 27.27 289 ALA A N 1
ATOM 2282 C CA . ALA A 1 289 ? 44.379 31.751 22.796 1.00 27.27 289 ALA A CA 1
ATOM 2283 C C . ALA A 1 289 ? 44.463 30.758 23.985 1.00 27.27 289 ALA A C 1
ATOM 2285 O O . ALA A 1 289 ? 44.485 31.185 25.134 1.00 27.27 289 ALA A O 1
ATOM 2286 N N . LEU A 1 290 ? 44.605 29.452 23.691 1.00 26.02 290 LEU A N 1
ATOM 2287 C CA . LEU A 1 290 ? 45.201 28.431 24.575 1.00 26.02 290 LEU A CA 1
ATOM 2288 C C . LEU A 1 290 ? 45.685 27.185 23.786 1.00 26.02 290 LEU A C 1
ATOM 2290 O O . LEU A 1 290 ? 45.382 27.038 22.605 1.00 26.02 290 LEU A O 1
ATOM 2294 N N . LEU A 1 291 ? 46.527 26.377 24.439 1.00 25.61 291 LEU A N 1
ATOM 2295 C CA . LEU A 1 291 ? 47.565 25.484 23.886 1.00 25.61 291 LEU A CA 1
ATOM 2296 C C . LEU A 1 291 ? 47.122 24.109 23.333 1.00 25.61 291 LEU A C 1
ATOM 2298 O O . LEU A 1 291 ? 46.028 23.620 23.592 1.00 25.61 291 LEU A O 1
ATOM 2302 N N . CYS A 1 292 ? 48.058 23.473 22.615 1.00 23.98 292 CYS A N 1
ATOM 2303 C CA . CYS A 1 292 ? 47.974 22.130 22.029 1.00 23.98 292 CYS A CA 1
ATOM 2304 C C . CYS A 1 292 ? 48.256 20.985 23.025 1.00 23.98 292 CYS A C 1
ATOM 2306 O O . CYS A 1 292 ? 48.957 21.179 24.013 1.00 23.98 292 CYS A O 1
ATOM 2308 N N . ASN A 1 293 ? 47.837 19.768 22.654 1.00 25.80 293 ASN A N 1
ATOM 2309 C CA . ASN A 1 293 ? 48.475 18.462 22.920 1.00 25.80 293 ASN A CA 1
ATOM 2310 C C . ASN A 1 293 ? 47.837 17.438 21.949 1.00 25.80 293 ASN A C 1
ATOM 2312 O O . ASN A 1 293 ? 46.645 17.551 21.685 1.00 25.80 293 ASN A O 1
ATOM 2316 N N . GLY A 1 294 ? 48.515 16.437 21.380 1.00 25.00 294 GLY A N 1
ATOM 2317 C CA . GLY A 1 294 ? 49.941 16.088 21.387 1.00 25.00 294 GLY A CA 1
ATOM 2318 C C . GLY A 1 294 ? 50.182 14.766 20.620 1.00 25.00 294 GLY A C 1
ATOM 2319 O O . GLY A 1 294 ? 49.225 14.128 20.202 1.00 25.00 294 GLY A O 1
ATOM 2320 N N . PHE A 1 295 ? 51.449 14.352 20.499 1.00 25.09 295 PHE A N 1
ATOM 2321 C CA . PHE A 1 295 ? 51.936 13.060 19.964 1.00 25.09 295 PHE A CA 1
ATOM 2322 C C . PHE A 1 295 ? 51.742 12.712 18.470 1.00 25.09 295 PHE A C 1
ATOM 2324 O O . PHE A 1 295 ? 50.661 12.402 17.988 1.00 25.09 295 PHE A O 1
ATOM 2331 N N . CYS A 1 296 ? 52.891 12.589 17.800 1.00 24.47 296 CYS A N 1
ATOM 2332 C CA . CYS A 1 296 ? 53.171 11.633 16.726 1.00 24.47 296 CYS A CA 1
ATOM 2333 C C . CYS A 1 296 ? 54.347 10.748 17.208 1.00 24.47 296 CYS A C 1
ATOM 2335 O O . CYS A 1 296 ? 55.079 11.175 18.110 1.00 24.47 296 CYS A O 1
ATOM 2337 N N . PRO A 1 297 ? 54.555 9.543 16.653 1.00 39.50 297 PRO A N 1
ATOM 2338 C CA . PRO A 1 297 ? 55.916 9.243 16.196 1.00 39.50 297 PRO A CA 1
ATOM 2339 C C . PRO A 1 297 ? 55.985 8.571 14.812 1.00 39.50 297 PRO A C 1
ATOM 2341 O O . PRO A 1 297 ? 55.074 7.871 14.377 1.00 39.50 297 PRO A O 1
ATOM 2344 N N . ASN A 1 298 ? 57.118 8.789 14.145 1.00 27.42 298 ASN A N 1
ATOM 2345 C CA . ASN A 1 298 ? 57.384 8.410 12.757 1.00 27.42 298 ASN A CA 1
ATOM 2346 C C . ASN A 1 298 ? 57.547 6.895 12.537 1.00 27.42 298 ASN A C 1
ATOM 2348 O O . ASN A 1 298 ? 58.094 6.186 13.382 1.00 27.42 298 ASN A O 1
ATOM 2352 N N . ALA A 1 299 ? 57.289 6.470 11.298 1.00 26.89 299 ALA A N 1
ATOM 2353 C CA . ALA A 1 299 ? 58.160 5.537 10.584 1.00 26.89 299 ALA A CA 1
ATOM 2354 C C . ALA A 1 299 ? 58.328 6.044 9.139 1.00 26.89 299 ALA A C 1
ATOM 2356 O O . ALA A 1 299 ? 57.342 6.322 8.461 1.00 26.89 299 ALA A O 1
ATOM 2357 N N . GLU A 1 300 ? 59.569 6.228 8.691 1.00 28.05 300 GLU A N 1
ATOM 2358 C CA . GLU A 1 300 ? 59.910 6.720 7.347 1.00 28.05 300 GLU A CA 1
ATOM 2359 C C . GLU A 1 300 ? 60.162 5.551 6.383 1.00 28.05 300 GLU A C 1
ATOM 2361 O O . GLU A 1 300 ? 60.608 4.498 6.837 1.00 28.05 300 GLU A O 1
ATOM 2366 N N . LEU A 1 301 ? 59.989 5.762 5.065 1.00 25.94 301 LEU A N 1
ATOM 2367 C CA . LEU A 1 301 ? 60.947 5.312 4.032 1.00 25.94 301 LEU A CA 1
ATOM 2368 C C . LEU A 1 301 ? 60.600 5.826 2.608 1.00 25.94 301 LEU A C 1
ATOM 2370 O O . LEU A 1 301 ? 59.716 5.299 1.946 1.00 25.94 301 LEU A O 1
ATOM 2374 N N . LYS A 1 302 ? 61.378 6.825 2.162 1.00 24.70 302 LYS A N 1
ATOM 2375 C CA . LYS A 1 302 ? 61.854 7.132 0.787 1.00 24.70 302 LYS A CA 1
ATOM 2376 C C . LYS A 1 302 ? 60.914 7.113 -0.438 1.00 24.70 302 LYS A C 1
ATOM 2378 O O . LYS A 1 302 ? 60.574 6.069 -0.978 1.00 24.70 302 LYS A O 1
ATOM 2383 N N . GLU A 1 303 ? 60.676 8.325 -0.949 1.00 26.98 303 GLU A N 1
ATOM 2384 C CA . GLU A 1 303 ? 61.210 8.846 -2.234 1.00 26.98 303 GLU A CA 1
ATOM 2385 C C . GLU A 1 303 ? 61.569 7.855 -3.365 1.00 26.98 303 GLU A C 1
ATOM 2387 O O . GLU A 1 303 ? 62.550 7.122 -3.257 1.00 26.98 303 GLU A O 1
ATOM 2392 N N . ASP A 1 304 ? 60.836 7.924 -4.486 1.00 25.45 304 ASP A N 1
ATOM 2393 C CA . ASP A 1 304 ? 61.289 8.420 -5.814 1.00 25.45 304 ASP A CA 1
ATOM 2394 C C . ASP A 1 304 ? 60.271 8.003 -6.906 1.00 25.45 304 ASP A C 1
ATOM 2396 O O . ASP A 1 304 ? 59.611 6.977 -6.777 1.00 25.45 304 ASP A O 1
ATOM 2400 N N . SER A 1 305 ? 60.112 8.678 -8.050 1.00 26.50 305 SER A N 1
ATOM 2401 C CA . SER A 1 305 ? 60.254 10.105 -8.395 1.00 26.50 305 SER A CA 1
ATOM 2402 C C . SER A 1 305 ? 59.527 10.319 -9.734 1.00 26.50 305 SER A C 1
ATOM 2404 O O . SER A 1 305 ? 59.600 9.444 -10.594 1.00 26.50 305 SER A O 1
ATOM 2406 N N . ASP A 1 306 ? 58.847 11.451 -9.940 1.00 24.84 306 ASP A N 1
ATOM 2407 C CA . ASP A 1 306 ? 58.142 11.712 -11.206 1.00 24.84 306 ASP A CA 1
ATOM 2408 C C . ASP A 1 306 ? 58.381 13.141 -11.720 1.00 24.84 306 ASP A C 1
ATOM 2410 O O . ASP A 1 306 ? 58.289 14.122 -10.975 1.00 24.84 306 ASP A O 1
ATOM 2414 N N . ARG A 1 307 ? 58.708 13.261 -13.013 1.00 27.22 307 ARG A N 1
ATOM 2415 C CA . ARG A 1 307 ? 58.864 14.529 -13.750 1.00 27.22 307 ARG A CA 1
ATOM 2416 C C . ARG A 1 307 ? 57.923 14.475 -14.956 1.00 27.22 307 ARG A C 1
ATOM 2418 O O . ARG A 1 307 ? 58.053 13.598 -15.794 1.00 27.22 307 ARG A O 1
ATOM 2425 N N . CYS A 1 308 ? 56.898 15.322 -15.026 1.00 22.61 308 CYS A N 1
ATOM 2426 C CA . CYS A 1 308 ? 56.992 16.731 -15.431 1.00 22.61 308 CYS A CA 1
ATOM 2427 C C . CYS A 1 308 ? 57.444 16.923 -16.892 1.00 22.61 308 CYS A C 1
ATOM 2429 O O . CYS A 1 308 ? 58.631 16.797 -17.188 1.00 22.61 308 CYS A O 1
ATOM 2431 N N . CYS A 1 309 ? 56.505 17.322 -17.763 1.00 25.17 309 CYS A N 1
ATOM 2432 C CA . CYS A 1 309 ? 56.604 18.585 -18.513 1.00 25.17 309 CYS A CA 1
ATOM 2433 C C . CYS A 1 309 ? 55.281 18.971 -19.212 1.00 25.17 309 CYS A C 1
ATOM 2435 O O . CYS A 1 309 ? 54.417 18.131 -19.452 1.00 25.17 309 CYS A O 1
ATOM 2437 N N . GLU A 1 310 ? 55.144 20.257 -19.546 1.00 24.94 310 GLU A N 1
ATOM 2438 C CA . GLU A 1 310 ? 54.018 20.865 -20.275 1.00 24.94 310 GLU A CA 1
ATOM 2439 C C . GLU A 1 310 ? 54.426 21.336 -21.696 1.00 24.94 310 GLU A C 1
ATOM 2441 O O . GLU A 1 310 ? 55.611 21.535 -21.946 1.00 24.94 310 GLU A O 1
ATOM 2446 N N . ARG A 1 311 ? 53.418 21.695 -22.527 1.00 24.61 311 ARG A N 1
ATOM 2447 C CA . ARG A 1 311 ? 53.447 22.725 -23.614 1.00 24.61 311 ARG A CA 1
ATOM 2448 C C . ARG A 1 311 ? 54.199 22.367 -24.929 1.00 24.61 311 ARG A C 1
ATOM 2450 O O . ARG A 1 311 ? 55.268 21.782 -24.901 1.00 24.61 311 ARG A O 1
ATOM 2457 N N . GLN A 1 312 ? 53.560 22.464 -26.115 1.00 25.11 312 GLN A N 1
ATOM 2458 C CA . GLN A 1 312 ? 53.306 23.654 -26.990 1.00 25.11 312 GLN A CA 1
ATOM 2459 C C . GLN A 1 312 ? 54.602 24.179 -27.691 1.00 25.11 312 GLN A C 1
ATOM 2461 O O . GLN A 1 312 ? 55.639 24.193 -27.045 1.00 25.11 312 GLN A O 1
ATOM 2466 N N . VAL A 1 313 ? 54.661 24.639 -28.965 1.00 23.67 313 VAL A N 1
ATOM 2467 C CA . VAL A 1 313 ? 53.636 24.958 -30.002 1.00 23.67 313 VAL A CA 1
ATOM 2468 C C . VAL A 1 313 ? 54.248 25.073 -31.440 1.00 23.67 313 VAL A C 1
ATOM 2470 O O . VAL A 1 313 ? 55.415 25.437 -31.534 1.00 23.67 313 VAL A O 1
ATOM 2473 N N . LEU A 1 314 ? 53.443 24.886 -32.517 1.00 24.38 314 LEU A N 1
ATOM 2474 C CA . LEU A 1 314 ? 53.676 25.247 -33.961 1.00 24.38 314 LEU A CA 1
ATOM 2475 C C . LEU A 1 314 ? 54.888 24.578 -34.710 1.00 24.38 314 LEU A C 1
ATOM 2477 O O . LEU A 1 314 ? 55.723 23.958 -34.066 1.00 24.38 314 LEU A O 1
ATOM 2481 N N . ASP A 1 315 ? 55.033 24.548 -36.058 1.00 23.47 315 ASP A N 1
ATOM 2482 C CA . ASP A 1 315 ? 54.393 25.316 -37.159 1.00 23.47 315 ASP A CA 1
ATOM 2483 C C . ASP A 1 315 ? 54.309 24.598 -38.560 1.00 23.47 315 ASP A C 1
ATOM 2485 O O . ASP A 1 315 ? 55.133 23.751 -38.893 1.00 23.47 315 ASP A O 1
ATOM 2489 N N . LEU A 1 316 ? 53.307 24.998 -39.367 1.00 23.33 316 LEU A N 1
ATOM 2490 C CA . LEU A 1 316 ? 53.056 24.987 -40.847 1.00 23.33 316 LEU A CA 1
ATOM 2491 C C . LEU A 1 316 ? 53.622 23.966 -41.911 1.00 23.33 316 LEU A C 1
ATOM 2493 O O . LEU A 1 316 ? 54.784 24.009 -42.300 1.00 23.33 316 LEU A O 1
ATOM 2497 N N . LEU A 1 317 ? 52.653 23.342 -42.628 1.00 24.50 317 LEU A N 1
ATOM 2498 C CA . LEU A 1 317 ? 52.436 23.245 -44.113 1.00 24.50 317 LEU A CA 1
ATOM 2499 C C . LEU A 1 317 ? 53.026 22.159 -45.070 1.00 24.50 317 LEU A C 1
ATOM 2501 O O . LEU A 1 317 ? 54.226 21.931 -45.158 1.00 24.50 317 LEU A O 1
ATOM 2505 N N . SER A 1 318 ? 52.132 21.734 -46.000 1.00 24.16 318 SER A N 1
ATOM 2506 C CA . SER A 1 318 ? 52.348 21.085 -47.331 1.00 24.16 318 SER A CA 1
ATOM 2507 C C . SER A 1 318 ? 52.772 19.592 -47.311 1.00 24.16 318 SER A C 1
ATOM 2509 O O . SER A 1 318 ? 53.607 19.229 -46.497 1.00 24.16 318 SER A O 1
ATOM 2511 N N . LEU A 1 319 ? 52.283 18.625 -48.117 1.00 26.59 319 LEU A N 1
ATOM 2512 C CA . LEU A 1 319 ? 51.301 18.439 -49.229 1.00 26.59 319 LEU A CA 1
ATOM 2513 C C . LEU A 1 319 ? 50.902 16.917 -49.228 1.00 26.59 319 LEU A C 1
ATOM 2515 O O . LEU A 1 319 ? 51.638 16.134 -48.638 1.00 26.59 319 LEU A O 1
ATOM 2519 N N . SER A 1 320 ? 49.860 16.348 -49.869 1.00 25.20 320 SER A N 1
ATOM 2520 C CA . SER A 1 320 ? 48.648 16.824 -50.580 1.00 25.20 320 SER A CA 1
ATOM 2521 C C . SER A 1 320 ? 47.741 15.644 -51.020 1.00 25.20 320 SER A C 1
ATOM 2523 O O . SER A 1 320 ? 48.235 14.531 -51.147 1.00 25.20 320 SER A O 1
ATOM 2525 N N . LEU A 1 321 ? 46.501 15.947 -51.449 1.00 23.91 321 LEU A N 1
ATOM 2526 C CA . LEU A 1 321 ? 45.683 15.210 -52.447 1.00 23.91 321 LEU A CA 1
ATOM 2527 C C . LEU A 1 321 ? 45.132 13.799 -52.123 1.00 23.91 321 LEU A C 1
ATOM 2529 O O . LEU A 1 321 ? 45.780 12.785 -52.353 1.00 23.91 321 LEU A O 1
ATOM 2533 N N . SER A 1 322 ? 43.822 13.750 -51.851 1.00 25.09 322 SER A N 1
ATOM 2534 C CA . SER A 1 322 ? 42.876 12.852 -52.545 1.00 25.09 322 SER A CA 1
ATOM 2535 C C . SER A 1 322 ? 41.438 13.337 -52.315 1.00 25.09 322 SER A C 1
ATOM 2537 O O . SER A 1 322 ? 41.088 13.650 -51.179 1.00 25.09 322 SER A O 1
ATOM 2539 N N . LEU A 1 323 ? 40.615 13.416 -53.368 1.00 24.95 323 LEU A N 1
ATOM 2540 C CA . LEU A 1 323 ? 39.208 13.834 -53.287 1.00 24.95 323 LEU A CA 1
ATOM 2541 C C . LEU A 1 323 ? 38.266 12.783 -53.894 1.00 24.95 323 LEU A C 1
ATOM 2543 O O . LEU A 1 323 ? 38.677 11.921 -54.667 1.00 24.95 323 LEU A O 1
ATOM 2547 N N . SER A 1 324 ? 36.999 12.890 -53.513 1.00 24.89 324 SER A N 1
ATOM 2548 C CA . SER A 1 324 ? 35.862 12.063 -53.912 1.00 24.89 324 SER A CA 1
ATOM 2549 C C . SER A 1 324 ? 35.550 12.067 -55.416 1.00 24.89 324 SER A C 1
ATOM 2551 O O . SER A 1 324 ? 35.773 13.061 -56.101 1.00 24.89 324 SER A O 1
ATOM 2553 N N . LEU A 1 325 ? 34.902 10.994 -55.894 1.00 25.39 325 LEU A N 1
ATOM 2554 C CA . LEU A 1 325 ? 33.527 11.057 -56.424 1.00 25.39 325 LEU A CA 1
ATOM 2555 C C . LEU A 1 325 ? 32.952 9.646 -56.657 1.00 25.39 325 LEU A C 1
ATOM 2557 O O . LEU A 1 325 ? 33.680 8.725 -57.017 1.00 25.39 325 LEU A O 1
ATOM 2561 N N . SER A 1 326 ? 31.631 9.497 -56.542 1.00 23.83 326 SER A N 1
ATOM 2562 C CA . SER A 1 326 ? 30.901 8.326 -57.053 1.00 23.83 326 SER A CA 1
ATOM 2563 C C . SER A 1 326 ? 29.430 8.675 -57.282 1.00 23.83 326 SER A C 1
ATOM 2565 O O . SER A 1 326 ? 28.705 8.913 -56.316 1.00 23.83 326 SER A O 1
ATOM 2567 N N . LEU A 1 327 ? 28.995 8.728 -58.548 1.00 24.42 327 LEU A N 1
ATOM 2568 C CA . LEU A 1 327 ? 27.596 8.950 -58.936 1.00 24.42 327 LEU A CA 1
ATOM 2569 C C . LEU A 1 327 ? 27.374 8.659 -60.437 1.00 24.42 327 LEU A C 1
ATOM 2571 O O . LEU A 1 327 ? 27.764 9.453 -61.286 1.00 24.42 327 LEU A O 1
ATOM 2575 N N . SER A 1 328 ? 26.721 7.538 -60.751 1.00 26.08 328 SER A N 1
ATOM 2576 C CA . SER A 1 328 ? 25.985 7.299 -62.010 1.00 26.08 328 SER A CA 1
ATOM 2577 C C . SER A 1 328 ? 25.208 5.978 -61.860 1.00 26.08 328 SER A C 1
ATOM 2579 O O . SER A 1 328 ? 25.828 4.966 -61.548 1.00 26.08 328 SER A O 1
ATOM 2581 N N . LEU A 1 329 ? 23.872 5.959 -61.781 1.00 26.34 329 LEU A N 1
ATOM 2582 C CA . LEU A 1 329 ? 22.843 6.129 -62.831 1.00 26.34 329 LEU A CA 1
ATOM 2583 C C . LEU A 1 329 ? 22.724 4.938 -63.802 1.00 26.34 329 LEU A C 1
ATOM 2585 O O . LEU A 1 329 ? 23.714 4.369 -64.250 1.00 26.34 329 LEU A O 1
ATOM 2589 N N . SER A 1 330 ? 21.478 4.550 -64.073 1.00 25.50 330 SER A N 1
ATOM 2590 C CA . SER A 1 330 ? 21.064 3.284 -64.684 1.00 25.50 330 SER A CA 1
ATOM 2591 C C . SER A 1 330 ? 20.557 3.444 -66.120 1.00 25.50 330 SER A C 1
ATOM 2593 O O . SER A 1 330 ? 19.998 4.483 -66.456 1.00 25.50 330 SER A O 1
ATOM 2595 N N . LEU A 1 331 ? 20.701 2.387 -66.936 1.00 25.52 331 LEU A N 1
ATOM 2596 C CA . LEU A 1 331 ? 19.925 2.091 -68.158 1.00 25.52 331 LEU A CA 1
ATOM 2597 C C . LEU A 1 331 ? 20.413 0.765 -68.784 1.00 25.52 331 LEU A C 1
ATOM 2599 O O . LEU A 1 331 ? 21.607 0.652 -69.028 1.00 25.52 331 LEU A O 1
ATOM 2603 N N . PHE A 1 332 ? 19.517 -0.204 -69.045 1.00 24.02 332 PHE A N 1
ATOM 2604 C CA . PHE A 1 332 ? 19.431 -1.036 -70.274 1.00 24.02 332 PHE A CA 1
ATOM 2605 C C . PHE A 1 332 ? 18.402 -2.188 -70.147 1.00 24.02 332 PHE A C 1
ATOM 2607 O O . PHE A 1 332 ? 18.303 -2.836 -69.111 1.00 24.02 332 PHE A O 1
ATOM 2614 N N . VAL A 1 333 ? 17.647 -2.401 -71.232 1.00 25.48 333 VAL A N 1
ATOM 2615 C CA . VAL A 1 333 ? 16.481 -3.289 -71.510 1.00 25.48 333 VAL A CA 1
ATOM 2616 C C . VAL A 1 333 ? 16.389 -3.337 -73.070 1.00 25.48 333 VAL A C 1
ATOM 2618 O O . VAL A 1 333 ? 16.830 -2.331 -73.643 1.00 25.48 333 VAL A O 1
ATOM 2621 N N . PRO A 1 334 ? 15.886 -4.368 -73.819 1.00 44.25 334 PRO A N 1
ATOM 2622 C CA . PRO A 1 334 ? 14.882 -5.418 -73.509 1.00 44.25 334 PRO A CA 1
ATOM 2623 C C . PRO A 1 334 ? 15.222 -6.862 -74.022 1.00 44.25 334 PRO A C 1
ATOM 2625 O O . PRO A 1 334 ? 16.371 -7.143 -74.350 1.00 44.25 334 PRO A O 1
ATOM 2628 N N . LEU A 1 335 ? 14.169 -7.701 -74.189 1.00 23.98 335 LEU A N 1
ATOM 2629 C CA . LEU A 1 335 ? 14.053 -9.029 -74.860 1.00 23.98 335 LEU A CA 1
ATOM 2630 C C . LEU A 1 335 ? 14.337 -10.235 -73.924 1.00 23.98 335 LEU A C 1
ATOM 2632 O O . LEU A 1 335 ? 15.234 -10.149 -73.096 1.00 23.98 335 LEU A O 1
ATOM 2636 N N . ILE A 1 336 ? 13.603 -11.367 -73.939 1.00 26.19 336 ILE A N 1
ATOM 2637 C CA . ILE A 1 336 ? 12.727 -12.031 -74.951 1.00 26.19 336 ILE A CA 1
ATOM 2638 C C . ILE A 1 336 ? 11.319 -12.421 -74.362 1.00 26.19 336 ILE A C 1
ATOM 2640 O O . ILE A 1 336 ? 11.049 -12.140 -73.199 1.00 26.19 336 ILE A O 1
ATOM 2644 N N . SER A 1 337 ? 10.422 -12.975 -75.201 1.00 26.56 337 SER A N 1
ATOM 2645 C CA . SER A 1 337 ? 9.016 -13.458 -75.039 1.00 26.56 337 SER A CA 1
ATOM 2646 C C . SER A 1 337 ? 8.776 -14.571 -73.970 1.00 26.56 337 SER A C 1
ATOM 2648 O O . SER A 1 337 ? 9.730 -14.957 -73.306 1.00 26.56 337 SER A O 1
ATOM 2650 N N . GLU A 1 338 ? 7.577 -15.124 -73.669 1.00 28.00 338 GLU A N 1
ATOM 2651 C CA . GLU A 1 338 ? 6.268 -15.352 -74.366 1.00 28.00 338 GLU A CA 1
ATOM 2652 C C . GLU A 1 338 ? 5.047 -15.123 -73.413 1.00 28.00 338 GLU A C 1
ATOM 2654 O O . GLU A 1 338 ? 5.234 -15.025 -72.204 1.00 28.00 338 GLU A O 1
ATOM 2659 N N . GLU A 1 339 ? 3.851 -14.714 -73.885 1.00 28.27 339 GLU A N 1
ATOM 2660 C CA . GLU A 1 339 ? 2.589 -15.496 -74.114 1.00 28.27 339 GLU A CA 1
ATOM 2661 C C . GLU A 1 339 ? 2.151 -16.502 -73.002 1.00 28.27 339 GLU A C 1
ATOM 2663 O O . GLU A 1 339 ? 2.989 -17.077 -72.323 1.00 28.27 339 GLU A O 1
ATOM 2668 N N . LEU A 1 340 ? 0.862 -16.785 -72.711 1.00 25.94 340 LEU A N 1
ATOM 2669 C CA . LEU A 1 340 ? -0.412 -16.605 -73.446 1.00 25.94 340 LEU A CA 1
ATOM 2670 C C . LEU A 1 340 ? -1.648 -16.552 -72.488 1.00 25.94 340 LEU A C 1
ATOM 2672 O O . LEU A 1 340 ? -1.600 -17.132 -71.409 1.00 25.94 340 LEU A O 1
ATOM 2676 N N . SER A 1 341 ? -2.791 -16.018 -72.966 1.00 24.56 341 SER A N 1
ATOM 2677 C CA . SER A 1 341 ? -4.193 -16.270 -72.516 1.00 24.56 341 SER A CA 1
ATOM 2678 C C . SER A 1 341 ? -4.640 -15.774 -71.115 1.00 24.56 341 SER A C 1
ATOM 2680 O O . SER A 1 341 ? -3.930 -15.972 -70.143 1.00 24.56 341 SER A O 1
ATOM 2682 N N . MET A 1 342 ? -5.842 -15.248 -70.809 1.00 25.17 342 MET A N 1
ATOM 2683 C CA . MET A 1 342 ? -7.079 -14.725 -71.452 1.00 25.17 342 MET A CA 1
ATOM 2684 C C . MET A 1 342 ? -8.314 -15.161 -70.622 1.00 25.17 342 MET A C 1
ATOM 2686 O O . MET A 1 342 ? -8.327 -16.260 -70.079 1.00 25.17 342 MET A O 1
ATOM 2690 N N . ALA A 1 343 ? -9.374 -14.333 -70.662 1.00 25.47 343 ALA A N 1
ATOM 2691 C CA . ALA A 1 343 ? -10.777 -14.588 -70.260 1.00 25.47 343 ALA A CA 1
ATOM 2692 C C . ALA A 1 343 ? -11.185 -14.566 -68.759 1.00 25.47 343 ALA A C 1
ATOM 2694 O O . ALA A 1 343 ? -10.415 -14.965 -67.896 1.00 25.47 343 ALA A O 1
ATOM 2695 N N . PHE A 1 344 ? -12.434 -14.215 -68.380 1.00 25.02 344 PHE A N 1
ATOM 2696 C CA . PHE A 1 344 ? -13.378 -13.146 -68.827 1.00 25.02 344 PHE A CA 1
ATOM 2697 C C . PHE A 1 344 ? -14.677 -13.176 -67.963 1.00 25.02 344 PHE A C 1
ATOM 2699 O O . PHE A 1 344 ? -15.193 -14.266 -67.746 1.00 25.02 344 PHE A O 1
ATOM 2706 N N . LEU A 1 345 ? -15.283 -12.010 -67.632 1.00 24.73 345 LEU A N 1
ATOM 2707 C CA . LEU A 1 345 ? -16.688 -11.826 -67.131 1.00 24.73 345 LEU A CA 1
ATOM 2708 C C . LEU A 1 345 ? -17.031 -12.499 -65.761 1.00 24.73 345 LEU A C 1
ATOM 2710 O O . LEU A 1 345 ? -16.283 -13.341 -65.293 1.00 24.73 345 LEU A O 1
ATOM 2714 N N . SER A 1 346 ? -18.083 -12.177 -64.978 1.00 25.09 346 SER A N 1
ATOM 2715 C CA . SER A 1 346 ? -19.222 -11.214 -64.981 1.00 25.09 346 SER A CA 1
ATOM 2716 C C . SER A 1 346 ? -19.548 -10.860 -63.493 1.00 25.09 346 SER A C 1
ATOM 2718 O O . SER A 1 346 ? -19.352 -11.714 -62.637 1.00 25.09 346 SER A O 1
ATOM 2720 N N . ARG A 1 347 ? -19.887 -9.634 -63.032 1.00 28.95 347 ARG A N 1
ATOM 2721 C CA . ARG A 1 347 ? -21.214 -8.934 -63.024 1.00 28.95 347 ARG A CA 1
ATOM 2722 C C . ARG A 1 347 ? -22.448 -9.831 -62.713 1.00 28.95 347 ARG A C 1
ATOM 2724 O O . ARG A 1 347 ? -22.548 -10.884 -63.323 1.00 28.95 347 ARG A O 1
ATOM 2731 N N . HIS A 1 348 ? -23.485 -9.459 -61.933 1.00 26.27 348 HIS A N 1
ATOM 2732 C CA . HIS A 1 348 ? -23.771 -8.381 -60.942 1.00 26.27 348 HIS A CA 1
ATOM 2733 C C . HIS A 1 348 ? -25.200 -8.621 -60.325 1.00 26.27 348 HIS A C 1
ATOM 2735 O O . HIS A 1 348 ? -25.915 -9.448 -60.882 1.00 26.27 348 HIS A O 1
ATOM 2741 N N . LEU A 1 349 ? -25.652 -7.861 -59.294 1.00 24.34 349 LEU A N 1
ATOM 2742 C CA . LEU A 1 349 ? -27.015 -7.882 -58.650 1.00 24.34 349 LEU A CA 1
ATOM 2743 C C . LEU A 1 349 ? -27.403 -9.175 -57.852 1.00 24.34 349 LEU A C 1
ATOM 2745 O O . LEU A 1 349 ? -26.846 -10.229 -58.122 1.00 24.34 349 LEU A O 1
ATOM 2749 N N . SER A 1 350 ? -28.350 -9.219 -56.882 1.00 24.69 350 SER A N 1
ATOM 2750 C CA . SER A 1 350 ? -28.976 -8.190 -56.000 1.00 24.69 350 SER A CA 1
ATOM 2751 C C . SER A 1 350 ? -29.773 -8.778 -54.797 1.00 24.69 350 SER A C 1
ATOM 2753 O O . SER A 1 350 ? -30.471 -9.769 -54.953 1.00 24.69 350 SER A O 1
ATOM 2755 N N . LEU A 1 351 ? -29.763 -8.043 -53.668 1.00 24.75 351 LEU A N 1
ATOM 2756 C CA . LEU A 1 351 ? -30.827 -7.811 -52.647 1.00 24.75 351 LEU A CA 1
ATOM 2757 C C . LEU A 1 351 ? -31.498 -8.933 -51.785 1.00 24.75 351 LEU A C 1
ATOM 2759 O O . LEU A 1 351 ? -32.268 -9.758 -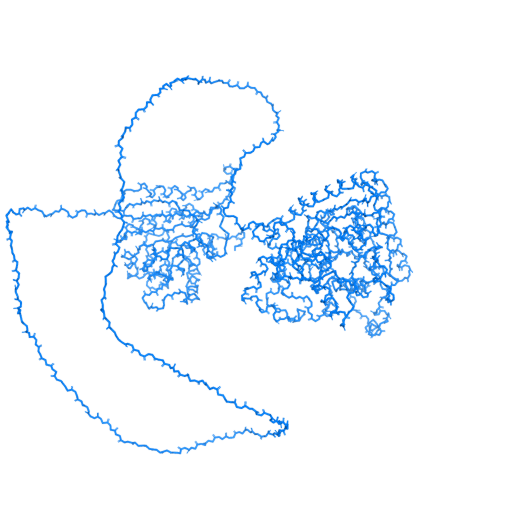52.257 1.00 24.75 351 LEU A O 1
ATOM 2763 N N . THR A 1 352 ? -31.372 -8.729 -50.457 1.00 24.70 352 THR A N 1
ATOM 2764 C CA . THR A 1 352 ? -32.336 -8.950 -49.333 1.00 24.70 352 THR A CA 1
ATOM 2765 C C . THR A 1 352 ? -32.926 -10.328 -48.984 1.00 24.70 352 THR A C 1
ATOM 2767 O O . THR A 1 352 ? -33.843 -10.799 -49.648 1.00 24.70 352 THR A O 1
ATOM 2770 N N . LEU A 1 353 ? -32.637 -10.789 -47.751 1.00 24.20 353 LEU A N 1
ATOM 2771 C CA . LEU A 1 353 ? -33.641 -10.863 -46.662 1.00 24.20 353 LEU A CA 1
ATOM 2772 C C . LEU A 1 353 ? -32.976 -10.870 -45.258 1.00 24.20 353 LEU A C 1
ATOM 2774 O O . LEU A 1 353 ? -31.763 -10.718 -45.153 1.00 24.20 353 LEU A O 1
ATOM 2778 N N . GLN A 1 354 ? -33.781 -10.880 -44.188 1.00 25.83 354 GLN A N 1
ATOM 2779 C CA . GLN A 1 354 ? -33.456 -10.337 -42.853 1.00 25.83 354 GLN A CA 1
ATOM 2780 C C . GLN A 1 354 ? -32.806 -11.299 -41.821 1.00 25.83 354 GLN A C 1
ATOM 2782 O O . GLN A 1 354 ? -32.881 -12.514 -41.943 1.00 25.83 354 GLN A O 1
ATOM 2787 N N . GLN A 1 355 ? -32.367 -10.671 -40.712 1.00 24.73 355 GLN A N 1
ATOM 2788 C CA . GLN A 1 355 ? -32.346 -11.129 -39.302 1.00 24.73 355 GLN A CA 1
ATOM 2789 C C . GLN A 1 355 ? -31.096 -11.816 -38.700 1.00 24.73 355 GLN A C 1
ATOM 2791 O O . GLN A 1 355 ? -30.768 -12.963 -38.964 1.00 24.73 355 GLN A O 1
ATOM 2796 N N . ASN A 1 356 ? -30.519 -11.086 -37.734 1.00 26.06 356 ASN A N 1
ATOM 2797 C CA . ASN A 1 356 ? -30.016 -11.531 -36.427 1.00 26.06 356 ASN A CA 1
ATOM 2798 C C . ASN A 1 356 ? -29.133 -12.789 -36.330 1.00 26.06 356 ASN A C 1
ATOM 2800 O O . ASN A 1 356 ? -29.628 -13.875 -36.045 1.00 26.06 356 ASN A O 1
ATOM 2804 N N . LEU A 1 357 ? -27.813 -12.575 -36.264 1.00 23.84 357 LEU A N 1
ATOM 2805 C CA . LEU A 1 357 ? -26.952 -13.286 -35.307 1.00 23.84 357 LEU A CA 1
ATOM 2806 C C . LEU A 1 357 ? -25.687 -12.466 -34.995 1.00 23.84 357 LEU A C 1
ATOM 2808 O O . LEU A 1 357 ? -24.886 -12.180 -35.880 1.00 23.84 357 LEU A O 1
ATOM 2812 N N . ARG A 1 358 ? -25.493 -12.091 -33.722 1.00 29.58 358 ARG A N 1
ATOM 2813 C CA . ARG A 1 358 ? -24.199 -11.595 -33.221 1.00 29.58 358 ARG A CA 1
ATOM 2814 C C . ARG A 1 358 ? -23.306 -12.800 -32.926 1.00 29.58 358 ARG A C 1
ATOM 2816 O O . ARG A 1 358 ? -23.486 -13.439 -31.894 1.00 29.58 358 ARG A O 1
ATOM 2823 N N . LEU A 1 359 ? -22.325 -13.069 -33.782 1.00 26.47 359 LEU A N 1
ATOM 2824 C CA . LEU A 1 359 ? -21.169 -13.909 -33.458 1.00 26.47 359 LEU A CA 1
ATOM 2825 C C . LEU A 1 359 ? -19.880 -13.201 -33.891 1.00 26.47 359 LEU A C 1
ATOM 2827 O O . LEU A 1 359 ? -19.906 -12.308 -34.736 1.00 26.47 359 LEU A O 1
ATOM 2831 N N . ALA A 1 360 ? -18.779 -13.540 -33.227 1.00 26.56 360 ALA A N 1
ATOM 2832 C CA . ALA A 1 360 ? -17.524 -12.792 -33.264 1.00 26.56 360 ALA A CA 1
ATOM 2833 C C . ALA A 1 360 ? -16.401 -13.553 -33.994 1.00 26.56 360 ALA A C 1
ATOM 2835 O O . ALA A 1 360 ? -16.584 -14.700 -34.396 1.00 26.56 360 ALA A O 1
ATOM 2836 N N . ALA A 1 361 ? -15.219 -12.921 -34.033 1.00 26.92 361 ALA A N 1
ATOM 2837 C CA . ALA A 1 361 ? -13.939 -13.441 -34.533 1.00 26.92 361 ALA A CA 1
ATOM 2838 C C . ALA A 1 361 ? -13.789 -13.498 -36.079 1.00 26.92 361 ALA A C 1
ATOM 2840 O O . ALA A 1 361 ? -14.779 -13.500 -36.804 1.00 26.92 361 ALA A O 1
ATOM 2841 N N . PRO A 1 362 ? -12.549 -13.581 -36.604 1.00 37.00 362 PRO A N 1
ATOM 2842 C CA . PRO A 1 362 ? -11.407 -12.759 -36.181 1.00 37.00 362 PRO A CA 1
ATOM 2843 C C . PRO A 1 362 ? -10.543 -12.222 -37.344 1.00 37.00 362 PRO A C 1
ATOM 2845 O O . PRO A 1 362 ? -10.468 -12.812 -38.415 1.00 37.00 362 PRO A O 1
ATOM 2848 N N . GLY A 1 363 ? -9.716 -11.217 -37.035 1.00 25.17 363 GLY A N 1
ATOM 2849 C CA . GLY A 1 363 ? -8.349 -11.167 -37.566 1.00 25.17 363 GLY A CA 1
ATOM 2850 C C . GLY A 1 363 ? -8.033 -10.129 -38.646 1.00 25.17 363 GLY A C 1
ATOM 2851 O O . GLY A 1 363 ? -8.166 -10.380 -39.836 1.00 25.17 363 GLY A O 1
ATOM 2852 N N . CYS A 1 364 ? -7.374 -9.051 -38.224 1.00 23.92 364 CYS A N 1
ATOM 2853 C CA . CYS A 1 364 ? -6.227 -8.526 -38.960 1.00 23.92 364 CYS A CA 1
ATOM 2854 C C . CYS A 1 364 ? -5.132 -8.173 -37.943 1.00 23.92 364 CYS A C 1
ATOM 2856 O O . CYS A 1 364 ? -5.375 -7.404 -37.014 1.00 23.92 364 CYS A O 1
ATOM 2858 N N . ARG A 1 365 ? -3.943 -8.776 -38.068 1.00 30.17 365 ARG A N 1
ATOM 2859 C CA . ARG A 1 365 ? -2.768 -8.395 -37.271 1.00 30.17 365 ARG A CA 1
ATOM 2860 C C . ARG A 1 365 ? -2.014 -7.310 -38.029 1.00 30.17 365 ARG A C 1
ATOM 2862 O O . ARG A 1 365 ? -1.558 -7.582 -39.133 1.00 30.17 365 ARG A O 1
ATOM 2869 N N . TYR A 1 366 ? -1.783 -6.162 -37.401 1.00 26.33 366 TYR A N 1
ATOM 2870 C CA . TYR A 1 366 ? -0.687 -5.273 -37.782 1.00 26.33 366 TYR A CA 1
ATOM 2871 C C . TYR A 1 366 ? 0.148 -4.931 -36.551 1.00 26.33 366 TYR A C 1
ATOM 2873 O O . TYR A 1 366 ? -0.383 -4.571 -35.502 1.00 26.33 366 TYR A O 1
ATOM 2881 N N . VAL A 1 367 ? 1.460 -5.121 -36.674 1.00 36.00 367 VAL A N 1
ATOM 2882 C CA . VAL A 1 367 ? 2.435 -4.881 -35.605 1.00 36.00 367 VAL A CA 1
ATOM 2883 C C . VAL A 1 367 ? 2.745 -3.388 -35.553 1.00 36.00 367 VAL A C 1
ATOM 2885 O O . VAL A 1 367 ? 3.019 -2.782 -36.585 1.00 36.00 367 VAL A O 1
ATOM 2888 N N . SER A 1 368 ? 2.720 -2.804 -34.355 1.00 30.36 368 SER A N 1
ATOM 2889 C CA . SER A 1 368 ? 3.059 -1.398 -34.123 1.00 30.36 368 SER A CA 1
ATOM 2890 C C . SER A 1 368 ? 4.158 -1.291 -33.066 1.00 30.36 368 SER A C 1
ATOM 2892 O O . SER A 1 368 ? 3.902 -1.194 -31.870 1.00 30.36 368 SER A O 1
ATOM 2894 N N . GLN A 1 369 ? 5.401 -1.323 -33.537 1.00 35.03 369 GLN A N 1
ATOM 2895 C CA . GLN A 1 369 ? 6.510 -0.618 -32.896 1.00 35.03 369 GLN A CA 1
ATOM 2896 C C . GLN A 1 369 ? 6.564 0.777 -33.556 1.00 35.03 369 GLN A C 1
ATOM 2898 O O . GLN A 1 369 ? 6.254 0.894 -34.739 1.00 35.03 369 GLN A O 1
ATOM 2903 N N . THR A 1 370 ? 6.897 1.870 -32.876 1.00 34.44 370 THR A N 1
ATOM 2904 C CA . THR A 1 370 ? 7.507 2.009 -31.546 1.00 34.44 370 THR A CA 1
ATOM 2905 C C . THR A 1 370 ? 6.491 2.222 -30.421 1.00 34.44 370 THR A C 1
ATOM 2907 O O . THR A 1 370 ? 5.939 3.310 -30.264 1.00 34.44 370 THR A O 1
ATOM 2910 N N . ALA A 1 371 ? 6.312 1.207 -29.578 1.00 33.06 371 ALA A N 1
ATOM 2911 C CA . ALA A 1 371 ? 5.847 1.423 -28.212 1.00 33.06 371 ALA A CA 1
ATOM 2912 C C . ALA A 1 371 ? 6.993 2.013 -27.362 1.00 33.06 371 ALA A C 1
ATOM 2914 O O . ALA A 1 371 ? 8.164 1.924 -27.743 1.00 33.06 371 ALA A O 1
ATOM 2915 N N . THR A 1 372 ? 6.690 2.511 -26.159 1.00 37.34 372 THR A N 1
ATOM 2916 C CA . THR A 1 372 ? 7.652 2.369 -25.051 1.00 37.34 372 THR A CA 1
ATOM 2917 C C . THR A 1 372 ? 8.085 0.905 -24.999 1.00 37.34 372 THR A C 1
ATOM 2919 O O . THR A 1 372 ? 7.195 0.055 -25.070 1.00 37.34 372 THR A O 1
ATOM 2922 N N . LYS A 1 373 ? 9.400 0.623 -24.911 1.00 31.31 373 LYS A N 1
ATOM 2923 C CA . LYS A 1 373 ? 9.977 -0.740 -24.848 1.00 31.31 373 LYS A CA 1
ATOM 2924 C C . LYS A 1 373 ? 8.987 -1.695 -24.162 1.00 31.31 373 LYS A C 1
ATOM 2926 O O . LYS A 1 373 ? 8.668 -1.435 -22.998 1.00 31.31 373 LYS A O 1
ATOM 2931 N N . PRO A 1 374 ? 8.448 -2.719 -24.857 1.00 38.97 374 PRO A N 1
ATOM 2932 C CA . PRO A 1 374 ? 7.480 -3.622 -24.244 1.00 38.97 374 PRO A CA 1
ATOM 2933 C C . PRO A 1 374 ? 8.107 -4.255 -22.999 1.00 38.97 374 PRO A C 1
ATOM 2935 O O . PRO A 1 374 ? 9.330 -4.310 -22.890 1.00 38.97 374 PRO A O 1
ATOM 2938 N N . VAL A 1 375 ? 7.292 -4.755 -22.068 1.00 47.34 375 VAL A N 1
ATOM 2939 C CA . VAL A 1 375 ? 7.790 -5.313 -20.792 1.00 47.34 375 VAL A CA 1
ATOM 2940 C C . VAL A 1 375 ? 8.915 -6.348 -21.018 1.00 47.34 375 VAL A C 1
ATOM 2942 O O . VAL A 1 375 ? 9.919 -6.334 -20.309 1.00 47.34 375 VAL A O 1
ATOM 2945 N N . SER A 1 376 ? 8.833 -7.120 -22.111 1.00 50.09 376 SER A N 1
ATOM 2946 C CA . SER A 1 376 ? 9.847 -8.074 -22.597 1.00 50.09 376 SER A CA 1
ATOM 2947 C C . SER A 1 376 ? 11.187 -7.485 -23.092 1.00 50.09 376 SER A C 1
ATOM 2949 O O . SER A 1 376 ? 12.037 -8.233 -23.553 1.00 50.09 376 SER A O 1
ATOM 2951 N N . GLU A 1 377 ? 11.390 -6.166 -23.075 1.00 59.38 377 GLU A N 1
ATOM 2952 C CA . GLU A 1 377 ? 12.680 -5.505 -23.361 1.00 59.38 377 GLU A CA 1
ATOM 2953 C C . GLU A 1 377 ? 13.329 -4.876 -22.113 1.00 59.38 377 GLU A C 1
ATOM 2955 O O . GLU A 1 377 ? 14.432 -4.322 -22.196 1.00 59.38 377 GLU A O 1
ATOM 2960 N N . PHE A 1 378 ? 12.645 -4.936 -20.969 1.00 82.62 378 PHE A N 1
ATOM 2961 C CA . PHE A 1 378 ? 13.169 -4.559 -19.655 1.00 82.62 378 PHE A CA 1
ATOM 2962 C C . PHE A 1 378 ? 13.374 -5.787 -18.755 1.00 82.62 378 PHE A C 1
ATOM 2964 O O . PHE A 1 378 ? 14.371 -5.882 -18.036 1.00 82.62 378 PHE A O 1
ATOM 2971 N N . GLU A 1 379 ? 12.423 -6.715 -18.807 1.00 90.75 379 GLU A N 1
ATOM 2972 C CA . GLU A 1 379 ? 12.390 -7.946 -18.028 1.00 90.75 379 GLU A CA 1
ATOM 2973 C C . GLU A 1 379 ? 13.144 -9.101 -18.722 1.00 90.75 379 GLU A C 1
ATOM 2975 O O . GLU A 1 379 ? 13.516 -9.007 -19.890 1.00 90.75 379 GLU A O 1
ATOM 2980 N N . TYR A 1 380 ? 13.399 -10.196 -17.999 1.00 93.88 380 TYR A N 1
ATOM 2981 C CA . TYR A 1 380 ? 13.953 -11.432 -18.561 1.00 93.88 380 TYR A CA 1
ATOM 2982 C C . TYR A 1 380 ? 12.836 -12.362 -19.073 1.00 93.88 380 TYR A C 1
ATOM 2984 O O . TYR A 1 380 ? 11.772 -12.439 -18.469 1.00 93.88 380 TYR A O 1
ATOM 2992 N N . ASP A 1 381 ? 13.088 -13.149 -20.122 1.00 92.69 381 ASP A N 1
ATOM 2993 C CA . ASP A 1 381 ? 12.063 -14.045 -20.695 1.00 92.69 381 ASP A CA 1
ATOM 2994 C C . ASP A 1 381 ? 11.680 -15.242 -19.801 1.00 92.69 381 ASP A C 1
ATOM 2996 O O . ASP A 1 381 ? 10.583 -15.785 -19.921 1.00 92.69 381 ASP A O 1
ATOM 3000 N N . ALA A 1 382 ? 12.599 -15.705 -18.945 1.00 93.94 382 ALA A N 1
ATOM 3001 C CA . ALA A 1 382 ? 12.475 -16.964 -18.201 1.00 93.94 382 ALA A CA 1
ATOM 3002 C C . ALA A 1 382 ? 13.378 -17.004 -16.949 1.00 93.94 382 ALA A C 1
ATOM 3004 O O . ALA A 1 382 ? 14.388 -16.287 -16.909 1.00 93.94 382 ALA A O 1
ATOM 3005 N N . PRO A 1 383 ? 13.112 -17.880 -15.956 1.00 96.44 383 PRO A N 1
ATOM 3006 C CA . PRO A 1 383 ? 14.067 -18.189 -14.887 1.00 96.44 383 PRO A CA 1
ATOM 3007 C C . PRO A 1 383 ? 15.363 -18.823 -15.432 1.00 96.44 383 PRO A C 1
ATOM 3009 O O . PRO A 1 383 ? 15.475 -19.162 -16.611 1.00 96.44 383 PRO A O 1
ATOM 3012 N N . SER A 1 384 ? 16.393 -18.918 -14.590 1.00 96.75 384 SER A N 1
ATOM 3013 C CA . SER A 1 384 ? 17.702 -19.480 -14.948 1.00 96.75 384 SER A CA 1
ATOM 3014 C C . SER A 1 384 ? 18.460 -19.919 -13.694 1.00 96.75 384 SER A C 1
ATOM 3016 O O . SER A 1 384 ? 19.195 -19.127 -13.094 1.00 96.75 384 SER A O 1
ATOM 3018 N N . MET A 1 385 ? 18.328 -21.192 -13.330 1.00 97.38 385 MET A N 1
ATOM 3019 C CA . MET A 1 385 ? 19.006 -21.779 -12.173 1.00 97.38 385 MET A CA 1
ATOM 3020 C C . MET A 1 385 ? 20.408 -22.295 -12.537 1.00 97.38 385 MET A C 1
ATOM 3022 O O . MET A 1 385 ? 20.605 -22.951 -13.558 1.00 97.38 385 MET A O 1
ATOM 3026 N N . LYS A 1 386 ? 21.390 -21.982 -11.688 1.00 96.81 386 LYS A N 1
ATOM 3027 C CA . LYS A 1 386 ? 22.814 -22.355 -11.785 1.00 96.81 386 LYS A CA 1
ATOM 3028 C C . LYS A 1 386 ? 23.262 -23.243 -10.620 1.00 96.81 386 LYS A C 1
ATOM 3030 O O . LYS A 1 386 ? 24.158 -24.065 -10.788 1.00 96.81 386 LYS A O 1
ATOM 3035 N N . THR A 1 387 ? 22.652 -23.083 -9.445 1.00 96.75 387 THR A N 1
ATOM 3036 C CA . THR A 1 387 ? 22.924 -23.854 -8.225 1.00 96.75 387 THR A CA 1
ATOM 3037 C C . THR A 1 387 ? 21.620 -24.169 -7.479 1.00 96.75 387 THR A C 1
ATOM 3039 O O . THR A 1 387 ? 20.644 -23.437 -7.627 1.00 96.75 387 THR A O 1
ATOM 3042 N N . PRO A 1 388 ? 21.588 -25.190 -6.602 1.00 95.19 388 PRO A N 1
ATOM 3043 C CA . PRO A 1 388 ? 20.514 -25.335 -5.619 1.00 95.19 388 PRO A CA 1
ATOM 3044 C C . PRO A 1 388 ? 20.505 -24.139 -4.657 1.00 95.19 388 PRO A C 1
ATOM 3046 O O . PRO A 1 388 ? 21.578 -23.677 -4.261 1.00 95.19 388 PRO A O 1
ATOM 3049 N N . VAL A 1 389 ? 19.327 -23.661 -4.251 1.00 97.25 389 VAL A N 1
ATOM 3050 C CA . VAL A 1 389 ? 19.184 -22.461 -3.408 1.00 97.25 389 VAL A CA 1
ATOM 3051 C C . VAL A 1 389 ? 19.068 -22.844 -1.915 1.00 97.25 389 VAL A C 1
ATOM 3053 O O . VAL A 1 389 ? 18.377 -23.811 -1.580 1.00 97.25 389 VAL A O 1
ATOM 3056 N N . PRO A 1 390 ? 19.701 -22.119 -0.971 1.00 97.50 390 PRO A N 1
ATOM 3057 C CA . PRO A 1 390 ? 20.764 -21.132 -1.178 1.00 97.50 390 PRO A CA 1
ATOM 3058 C C . PRO A 1 390 ? 22.034 -21.784 -1.736 1.00 97.50 390 PRO A C 1
ATOM 3060 O O . PRO A 1 390 ? 22.438 -22.856 -1.271 1.00 97.50 390 PRO A O 1
ATOM 3063 N N . GLY A 1 391 ? 22.693 -21.132 -2.693 1.00 97.94 391 GLY A N 1
ATOM 3064 C CA . GLY A 1 391 ? 23.965 -21.604 -3.240 1.00 97.94 391 GLY A CA 1
ATOM 3065 C C . GLY A 1 391 ? 25.154 -21.403 -2.282 1.00 97.94 391 GLY A C 1
ATOM 3066 O O . GLY A 1 391 ? 24.977 -20.964 -1.138 1.00 97.94 391 GLY A O 1
ATOM 3067 N N . PRO A 1 392 ? 26.380 -21.788 -2.687 1.00 98.44 392 PRO A N 1
ATOM 3068 C CA . PRO A 1 392 ? 27.578 -21.666 -1.853 1.00 98.44 392 PRO A CA 1
ATOM 3069 C C . PRO A 1 392 ? 27.871 -20.232 -1.377 1.00 98.44 392 PRO A C 1
ATOM 3071 O O . PRO A 1 392 ? 28.261 -20.052 -0.222 1.00 98.44 392 PRO A O 1
ATOM 3074 N N . ARG A 1 393 ? 27.652 -19.205 -2.208 1.00 98.56 393 ARG A N 1
ATOM 3075 C CA . ARG A 1 393 ? 27.865 -17.798 -1.843 1.00 98.56 393 ARG A CA 1
ATOM 3076 C C . ARG A 1 393 ? 26.816 -17.324 -0.844 1.00 98.56 393 ARG A C 1
ATOM 3078 O O . ARG A 1 393 ? 27.185 -16.732 0.168 1.00 98.56 393 ARG A O 1
ATOM 3085 N N . SER A 1 394 ? 25.541 -17.639 -1.070 1.00 98.44 394 SER A N 1
ATOM 3086 C CA . SER A 1 394 ? 24.460 -17.346 -0.121 1.00 98.44 394 SER A CA 1
ATOM 3087 C C . SER A 1 394 ? 24.669 -18.037 1.232 1.00 98.44 394 SER A C 1
ATOM 3089 O O . SER A 1 394 ? 24.418 -17.432 2.275 1.00 98.44 394 SER A O 1
ATOM 3091 N N . LYS A 1 395 ? 25.176 -19.278 1.243 1.00 98.56 395 LYS A N 1
ATOM 3092 C CA . LYS A 1 395 ? 25.525 -20.015 2.471 1.00 98.56 395 LYS A CA 1
ATOM 3093 C C . LYS A 1 395 ? 26.672 -19.360 3.244 1.00 98.56 395 LYS A C 1
ATOM 3095 O O . LYS A 1 395 ? 26.553 -19.199 4.455 1.00 98.56 395 LYS A O 1
ATOM 3100 N N . GLU A 1 396 ? 27.738 -18.930 2.570 1.00 98.56 396 GLU A N 1
ATOM 3101 C CA . GLU A 1 396 ? 28.847 -18.220 3.227 1.00 98.56 396 GLU A CA 1
ATOM 3102 C C . GLU A 1 396 ? 28.413 -16.848 3.768 1.00 98.56 396 GLU A C 1
ATOM 3104 O O . GLU A 1 396 ? 28.763 -16.494 4.890 1.00 98.56 396 GLU A O 1
ATOM 3109 N N . LEU A 1 397 ? 27.580 -16.101 3.036 1.00 98.56 397 LEU A N 1
ATOM 3110 C CA . LEU A 1 397 ? 27.009 -14.840 3.528 1.00 98.56 397 LEU A CA 1
ATOM 3111 C C . LEU A 1 397 ? 26.076 -15.056 4.736 1.00 98.56 397 LEU A C 1
ATOM 3113 O O . LEU A 1 397 ? 26.111 -14.281 5.690 1.00 98.56 397 LEU A O 1
ATOM 3117 N N . THR A 1 398 ? 25.305 -16.149 4.746 1.00 98.50 398 THR A N 1
ATOM 3118 C CA . THR A 1 398 ? 24.488 -16.562 5.904 1.00 98.50 398 THR A CA 1
ATOM 3119 C C . THR A 1 398 ? 25.366 -16.901 7.109 1.00 98.50 398 THR A C 1
ATOM 3121 O O . THR A 1 398 ? 25.044 -16.505 8.226 1.00 98.50 398 THR A O 1
ATOM 3124 N N . ARG A 1 399 ? 26.503 -17.576 6.894 1.00 98.44 399 ARG A N 1
ATOM 3125 C CA . ARG A 1 399 ? 27.484 -17.882 7.944 1.00 98.44 399 ARG A CA 1
ATOM 3126 C C . ARG A 1 399 ? 28.087 -16.604 8.537 1.00 98.44 399 ARG A C 1
ATOM 3128 O O . ARG A 1 399 ? 28.080 -16.457 9.753 1.00 98.44 399 ARG A O 1
ATOM 3135 N N . GLN A 1 400 ? 28.540 -15.676 7.691 1.00 98.44 400 GLN A N 1
ATOM 3136 C CA . GLN A 1 400 ? 29.112 -14.386 8.104 1.00 98.44 400 GLN A CA 1
ATOM 3137 C C . GLN A 1 400 ? 28.104 -13.530 8.883 1.00 98.44 400 GLN A C 1
ATOM 3139 O O . GLN A 1 400 ? 28.425 -13.003 9.943 1.00 98.44 400 GLN A O 1
ATOM 3144 N N . LEU A 1 401 ? 26.860 -13.421 8.406 1.00 98.12 401 LEU A N 1
ATOM 3145 C CA . LEU A 1 401 ? 25.826 -12.659 9.111 1.00 98.12 401 LEU A CA 1
ATOM 3146 C C . LEU A 1 401 ? 25.368 -13.353 10.411 1.00 98.12 401 LEU A C 1
ATOM 3148 O O . LEU A 1 401 ? 24.968 -12.675 11.357 1.00 98.12 401 LEU A O 1
ATOM 3152 N N . GLY A 1 402 ? 25.492 -14.682 10.482 1.00 98.25 402 GLY A N 1
ATOM 3153 C CA . GLY A 1 402 ? 25.241 -15.496 11.675 1.00 98.25 402 GLY A CA 1
ATOM 3154 C C . GLY A 1 402 ? 26.222 -15.261 12.830 1.00 98.25 402 GLY A C 1
ATOM 3155 O O . GLY A 1 402 ? 25.893 -15.573 13.970 1.00 98.25 402 GLY A O 1
ATOM 3156 N N . GLU A 1 403 ? 27.389 -14.663 12.568 1.00 98.31 403 GLU A N 1
ATOM 3157 C CA . GLU A 1 403 ? 28.314 -14.184 13.610 1.00 98.31 403 GLU A CA 1
ATOM 3158 C C . GLU A 1 403 ? 27.815 -12.888 14.285 1.00 98.31 403 GLU A C 1
ATOM 3160 O O . GLU A 1 403 ? 28.316 -12.509 15.342 1.00 98.31 403 GLU A O 1
ATOM 3165 N N . ILE A 1 404 ? 26.826 -12.208 13.686 1.00 97.94 404 ILE A N 1
ATOM 3166 C CA . ILE A 1 404 ? 26.357 -10.869 14.079 1.00 97.94 404 ILE A CA 1
ATOM 3167 C C . ILE A 1 404 ? 24.905 -10.898 14.586 1.00 97.94 404 ILE A C 1
ATOM 3169 O O . ILE A 1 404 ? 24.564 -10.181 15.526 1.00 97.94 404 ILE A O 1
ATOM 3173 N N . GLN A 1 405 ? 24.027 -11.693 13.965 1.00 97.50 405 GLN A N 1
ATOM 3174 C CA . GLN A 1 405 ? 22.600 -11.757 14.304 1.00 97.50 405 GLN A CA 1
ATOM 3175 C C . GLN A 1 405 ? 21.966 -13.120 13.982 1.00 97.50 405 GLN A C 1
ATOM 3177 O O . GLN A 1 405 ? 22.562 -13.968 13.324 1.00 97.50 405 GLN A O 1
ATOM 3182 N N . ASN A 1 406 ? 20.722 -13.333 14.420 1.00 97.81 406 ASN A N 1
ATOM 3183 C CA . ASN A 1 406 ? 19.974 -14.547 14.093 1.00 97.81 406 ASN A CA 1
ATOM 3184 C C . ASN A 1 406 ? 19.579 -14.566 12.603 1.00 97.81 406 ASN A C 1
ATOM 3186 O O . ASN A 1 406 ? 18.790 -13.739 12.152 1.00 97.81 406 ASN A O 1
ATOM 3190 N N . VAL A 1 407 ? 20.102 -15.545 11.862 1.00 97.75 407 VAL A N 1
ATOM 3191 C CA . VAL A 1 407 ? 19.887 -15.727 10.416 1.00 97.75 407 VAL A CA 1
ATOM 3192 C C . VAL A 1 407 ? 18.844 -16.796 10.060 1.00 97.75 407 VAL A C 1
ATOM 3194 O O . VAL A 1 407 ? 18.653 -17.095 8.885 1.00 97.75 407 VAL A O 1
ATOM 3197 N N . GLY A 1 408 ? 18.130 -17.366 11.038 1.00 96.31 408 GLY A N 1
ATOM 3198 C CA . GLY A 1 408 ? 17.217 -18.505 10.838 1.00 96.31 408 GLY A CA 1
ATOM 3199 C C . GLY A 1 408 ? 16.003 -18.259 9.927 1.00 96.31 408 GLY A C 1
ATOM 3200 O O . GLY A 1 408 ? 15.292 -19.206 9.610 1.00 96.31 408 GLY A O 1
ATOM 3201 N N . ALA A 1 409 ? 15.764 -17.014 9.501 1.00 96.38 409 ALA A N 1
ATOM 3202 C CA . ALA A 1 409 ? 14.719 -16.633 8.545 1.00 96.38 409 ALA A CA 1
ATOM 3203 C C . ALA A 1 409 ? 15.257 -16.297 7.133 1.00 96.38 409 ALA A C 1
ATOM 3205 O O . ALA A 1 409 ? 14.488 -15.869 6.272 1.00 96.38 409 ALA A O 1
ATOM 3206 N N . ILE A 1 410 ? 16.565 -16.439 6.883 1.00 97.50 410 ILE A N 1
ATOM 3207 C CA . ILE A 1 410 ? 17.184 -16.098 5.594 1.00 97.50 410 ILE A CA 1
ATOM 3208 C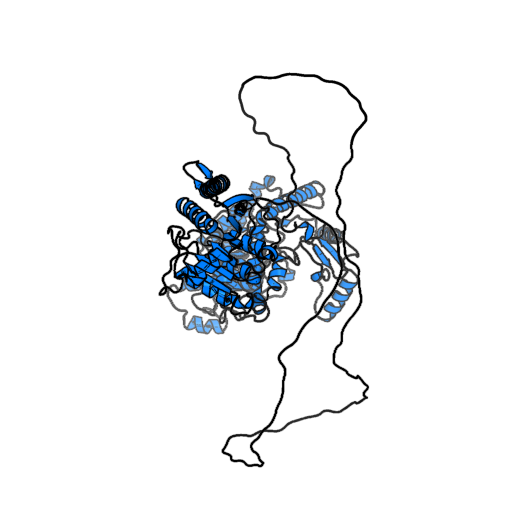 C . ILE A 1 410 ? 17.088 -17.282 4.627 1.00 97.50 410 ILE A C 1
ATOM 3210 O O . ILE A 1 410 ? 17.702 -18.324 4.838 1.00 97.50 410 ILE A O 1
ATOM 3214 N N . ASN A 1 411 ? 16.362 -17.088 3.524 1.00 96.75 411 ASN A N 1
ATOM 3215 C CA . ASN A 1 411 ? 16.251 -18.081 2.451 1.00 96.75 411 ASN A CA 1
ATOM 3216 C C . ASN A 1 411 ? 17.522 -18.150 1.583 1.00 96.75 411 ASN A C 1
ATOM 3218 O O . ASN A 1 411 ? 17.990 -19.239 1.254 1.00 96.75 411 ASN A O 1
ATOM 3222 N N . PHE A 1 412 ? 18.041 -16.986 1.178 1.00 97.94 412 PHE A N 1
ATOM 3223 C CA . PHE A 1 412 ? 19.240 -16.774 0.356 1.00 97.94 412 PHE A CA 1
ATOM 3224 C C . PHE A 1 412 ? 19.605 -15.276 0.359 1.00 97.94 412 PHE A C 1
ATOM 3226 O O . PHE A 1 412 ? 18.836 -14.454 0.859 1.00 97.94 412 PHE A O 1
ATOM 3233 N N . PHE A 1 413 ? 20.767 -14.912 -0.191 1.00 98.44 413 PHE A N 1
ATOM 3234 C CA . PHE A 1 413 ? 21.168 -13.509 -0.378 1.00 98.44 413 PHE A CA 1
ATOM 3235 C C . PHE A 1 413 ? 20.863 -13.055 -1.807 1.00 98.44 413 PHE A C 1
ATOM 3237 O O . PHE A 1 413 ? 20.981 -13.848 -2.734 1.00 98.44 413 PHE A O 1
ATOM 3244 N N . CYS A 1 414 ? 20.483 -11.791 -1.995 1.00 98.62 414 CYS A N 1
ATOM 3245 C CA . CYS A 1 414 ? 20.037 -11.258 -3.287 1.00 98.62 414 CYS A CA 1
ATOM 3246 C C . CYS A 1 414 ? 21.105 -10.375 -3.953 1.00 98.62 414 CYS A C 1
ATOM 3248 O O . CYS A 1 414 ? 21.833 -9.660 -3.268 1.00 98.62 414 CYS A O 1
ATOM 3250 N N . ASN A 1 415 ? 21.149 -10.400 -5.285 1.00 98.44 415 ASN A N 1
ATOM 3251 C CA . ASN A 1 415 ? 21.800 -9.410 -6.139 1.00 98.44 415 ASN A CA 1
ATOM 3252 C C . ASN A 1 415 ? 20.683 -8.526 -6.716 1.00 98.44 415 ASN A C 1
ATOM 3254 O O . ASN A 1 415 ? 19.994 -8.905 -7.669 1.00 98.44 415 ASN A O 1
ATOM 3258 N N . TYR A 1 416 ? 20.443 -7.379 -6.083 1.00 98.19 416 TYR A N 1
ATOM 3259 C CA . TYR A 1 416 ? 19.350 -6.496 -6.487 1.00 98.19 416 TYR A CA 1
ATOM 3260 C C . TYR A 1 416 ? 19.693 -5.706 -7.748 1.00 98.19 416 TYR A C 1
ATOM 3262 O O . TYR A 1 416 ? 18.792 -5.370 -8.505 1.00 98.19 416 TYR A O 1
ATOM 3270 N N . GLU A 1 417 ? 20.974 -5.480 -8.018 1.00 97.56 417 GLU A N 1
ATOM 3271 C CA . GLU A 1 417 ? 21.508 -4.768 -9.175 1.00 97.56 417 GLU A CA 1
ATOM 3272 C C . GLU A 1 417 ? 21.176 -5.485 -10.500 1.00 97.56 417 GLU A C 1
ATOM 3274 O O . GLU A 1 417 ? 20.831 -4.835 -11.485 1.00 97.56 417 GLU A O 1
ATOM 3279 N N . GLU A 1 418 ? 21.191 -6.822 -10.513 1.00 97.50 418 GLU A N 1
ATOM 3280 C CA . GLU A 1 418 ? 20.769 -7.641 -11.662 1.00 97.50 418 GLU A CA 1
ATOM 3281 C C . GLU A 1 418 ? 19.295 -8.084 -11.618 1.00 97.50 418 GLU A C 1
ATOM 3283 O O . GLU A 1 418 ? 18.806 -8.691 -12.569 1.00 97.50 418 GLU A O 1
ATOM 3288 N N . SER A 1 419 ? 18.547 -7.779 -10.555 1.00 98.31 419 SER A N 1
ATOM 3289 C CA . SER A 1 419 ? 17.114 -8.106 -10.476 1.00 98.31 419 SER A CA 1
ATOM 3290 C C . SER A 1 419 ? 16.282 -7.153 -11.348 1.00 98.31 419 SER A C 1
ATOM 3292 O O . SER A 1 419 ? 16.517 -5.944 -11.346 1.00 98.31 419 SER A O 1
ATOM 3294 N N . ARG A 1 420 ? 15.313 -7.666 -12.124 1.00 97.19 420 ARG A N 1
ATOM 3295 C CA . ARG A 1 420 ? 14.537 -6.871 -13.108 1.00 97.19 420 ARG A CA 1
ATOM 3296 C C . ARG A 1 420 ? 13.110 -7.389 -13.252 1.00 97.19 420 ARG A C 1
ATOM 3298 O O . ARG A 1 420 ? 12.912 -8.592 -13.410 1.00 97.19 420 ARG A O 1
ATOM 3305 N N . GLY A 1 421 ? 12.126 -6.490 -13.250 1.00 96.38 421 GLY A N 1
ATOM 3306 C CA . GLY A 1 421 ? 10.713 -6.869 -13.382 1.00 96.38 421 GLY A CA 1
ATOM 3307 C C . GLY A 1 421 ? 10.294 -7.831 -12.266 1.00 96.38 421 GLY A C 1
ATOM 3308 O O . GLY A 1 421 ? 10.611 -7.590 -11.101 1.00 96.38 421 GLY A O 1
ATOM 3309 N N . ASN A 1 422 ? 9.636 -8.935 -12.606 1.00 97.38 422 ASN A N 1
ATOM 3310 C CA . ASN A 1 422 ? 9.240 -9.979 -11.661 1.00 97.38 422 ASN A CA 1
ATOM 3311 C C . ASN A 1 422 ? 10.385 -10.959 -11.327 1.00 97.38 422 ASN A C 1
ATOM 3313 O O . ASN A 1 422 ? 10.156 -11.930 -10.612 1.00 97.38 422 ASN A O 1
ATOM 3317 N N . TYR A 1 423 ? 11.613 -10.745 -11.819 1.00 98.12 423 TYR A N 1
ATOM 3318 C CA . TYR A 1 423 ? 12.737 -11.656 -11.586 1.00 98.12 423 TYR A CA 1
ATOM 3319 C C . TYR A 1 423 ? 13.708 -11.157 -10.519 1.00 98.12 423 TYR A C 1
ATOM 3321 O O . TYR A 1 423 ? 14.347 -10.111 -10.667 1.00 98.12 423 TYR A O 1
ATOM 3329 N N . LEU A 1 424 ? 13.874 -11.981 -9.485 1.00 98.50 424 LEU A N 1
ATOM 3330 C CA . LEU A 1 424 ? 14.853 -11.814 -8.418 1.00 98.50 424 LEU A CA 1
ATOM 3331 C C . LEU A 1 424 ? 16.103 -12.645 -8.735 1.00 98.50 424 LEU A C 1
ATOM 3333 O O . LEU A 1 424 ? 16.010 -13.839 -9.038 1.00 98.50 424 LEU A O 1
ATOM 3337 N N . VAL A 1 425 ? 17.274 -12.016 -8.657 1.00 98.50 425 VAL A N 1
ATOM 3338 C CA . VAL A 1 425 ? 18.577 -12.669 -8.834 1.00 98.50 425 VAL A CA 1
ATOM 3339 C C . VAL A 1 425 ? 19.235 -12.869 -7.469 1.00 98.50 425 VAL A C 1
ATOM 3341 O O . VAL A 1 425 ? 19.233 -11.963 -6.637 1.00 98.50 425 VAL A O 1
ATOM 3344 N N . ASP A 1 426 ? 19.798 -14.052 -7.214 1.00 98.50 426 ASP A N 1
ATOM 3345 C CA . ASP A 1 426 ? 20.511 -14.347 -5.965 1.00 98.50 426 ASP A CA 1
ATOM 3346 C C . ASP A 1 426 ? 22.032 -14.101 -6.057 1.00 98.50 426 ASP A C 1
ATOM 3348 O O . ASP A 1 426 ? 22.597 -13.849 -7.125 1.00 98.50 426 ASP A O 1
ATOM 3352 N N . ALA A 1 427 ? 22.716 -14.159 -4.914 1.00 98.38 427 ALA A N 1
ATOM 3353 C CA . ALA A 1 427 ? 24.161 -13.951 -4.802 1.00 98.38 427 ALA A CA 1
ATOM 3354 C C . ALA A 1 427 ? 25.007 -15.076 -5.439 1.00 98.38 427 ALA A C 1
ATOM 3356 O O . ALA A 1 427 ? 26.227 -14.944 -5.539 1.00 98.38 427 ALA A O 1
ATOM 3357 N N . ASP A 1 428 ? 24.372 -16.166 -5.872 1.00 98.50 428 ASP A N 1
ATOM 3358 C CA . ASP A 1 428 ? 24.953 -17.275 -6.632 1.00 98.50 428 ASP A CA 1
ATOM 3359 C C . ASP A 1 428 ? 24.639 -17.159 -8.143 1.00 98.50 428 ASP A C 1
ATOM 3361 O O . ASP A 1 428 ? 25.105 -17.950 -8.968 1.00 98.50 428 ASP A O 1
ATOM 3365 N N . GLY A 1 429 ? 23.893 -16.119 -8.532 1.00 97.94 429 GLY A N 1
ATOM 3366 C CA . GLY A 1 429 ? 23.518 -15.808 -9.902 1.00 97.94 429 GLY A CA 1
ATOM 3367 C C . GLY A 1 429 ? 22.356 -16.642 -10.443 1.00 97.94 429 GLY A C 1
ATOM 3368 O O . GLY A 1 429 ? 22.179 -16.660 -11.666 1.00 97.94 429 GLY A O 1
ATOM 3369 N N . ASN A 1 430 ? 21.592 -17.327 -9.589 1.00 98.38 430 ASN A N 1
ATOM 3370 C CA . ASN A 1 430 ? 20.299 -17.907 -9.950 1.00 98.38 430 ASN A CA 1
ATOM 3371 C C . ASN A 1 430 ? 19.305 -16.781 -10.241 1.00 98.38 430 ASN A C 1
ATOM 3373 O O . ASN A 1 430 ? 19.304 -15.774 -9.536 1.00 98.38 430 ASN A O 1
ATOM 3377 N N . ARG A 1 431 ? 18.439 -16.953 -11.243 1.00 97.88 431 ARG A N 1
ATOM 3378 C CA . ARG A 1 431 ? 17.343 -16.022 -11.544 1.00 97.88 431 ARG A CA 1
ATOM 3379 C C . ARG A 1 431 ? 16.007 -16.735 -11.372 1.00 97.88 431 ARG A C 1
ATOM 3381 O O . ARG A 1 431 ? 15.707 -17.639 -12.146 1.00 97.88 431 ARG A O 1
ATOM 3388 N N . MET A 1 432 ? 15.214 -16.300 -10.401 1.00 98.12 432 MET A N 1
ATOM 3389 C CA . MET A 1 432 ? 13.916 -16.880 -10.041 1.00 98.12 432 MET A CA 1
ATOM 3390 C C . MET A 1 432 ? 12.783 -15.910 -10.388 1.00 98.12 432 MET A C 1
ATOM 3392 O O . MET A 1 432 ? 12.961 -14.697 -10.281 1.00 98.12 432 MET A O 1
ATOM 3396 N N . LEU A 1 433 ? 11.617 -16.434 -10.770 1.00 97.62 433 LEU A N 1
ATOM 3397 C CA . LEU A 1 433 ? 10.383 -15.648 -10.872 1.00 97.62 433 LEU A CA 1
ATOM 3398 C C . LEU A 1 433 ? 9.829 -15.412 -9.454 1.00 97.62 433 LEU A C 1
ATOM 3400 O O . LEU A 1 433 ? 9.407 -16.360 -8.792 1.00 97.62 433 LEU A O 1
ATOM 3404 N N . ASP A 1 434 ? 9.844 -14.168 -8.973 1.00 98.00 434 ASP A N 1
ATOM 3405 C CA . ASP A 1 434 ? 9.394 -13.811 -7.625 1.00 98.00 434 ASP A CA 1
ATOM 3406 C C . ASP A 1 434 ? 7.894 -13.486 -7.590 1.00 98.00 434 ASP A C 1
ATOM 3408 O O . ASP A 1 434 ? 7.464 -12.357 -7.823 1.00 98.00 434 ASP A O 1
ATOM 3412 N N . LEU A 1 435 ? 7.093 -14.486 -7.216 1.00 96.94 435 LEU A N 1
ATOM 3413 C CA . LEU A 1 435 ? 5.660 -14.332 -6.940 1.00 96.94 435 LEU A CA 1
ATOM 3414 C C . LEU A 1 435 ? 5.362 -13.886 -5.490 1.00 96.94 435 LEU A C 1
ATOM 3416 O O . LEU A 1 435 ? 4.201 -13.759 -5.109 1.00 96.94 435 LEU A O 1
ATOM 3420 N N . TYR A 1 436 ? 6.389 -13.641 -4.668 1.00 98.00 436 TYR A N 1
ATOM 3421 C CA . TYR A 1 436 ? 6.278 -13.204 -3.270 1.00 98.00 436 TYR A CA 1
ATOM 3422 C C . TYR A 1 436 ? 6.562 -11.700 -3.087 1.00 98.00 436 TYR A C 1
ATOM 3424 O O . TYR A 1 436 ? 6.083 -11.091 -2.126 1.00 98.00 436 TYR A O 1
ATOM 3432 N N . THR A 1 437 ? 7.280 -11.077 -4.028 1.00 97.38 437 THR A N 1
ATOM 3433 C CA . THR A 1 437 ? 7.506 -9.622 -4.176 1.00 97.38 437 THR A CA 1
ATOM 3434 C C . THR A 1 437 ? 7.962 -8.926 -2.886 1.00 97.38 437 THR A C 1
ATOM 3436 O O . THR A 1 437 ? 7.450 -7.872 -2.500 1.00 97.38 437 THR A O 1
ATOM 3439 N N . GLN A 1 438 ? 8.921 -9.544 -2.186 1.00 97.94 438 GLN A N 1
ATOM 3440 C CA . GLN A 1 438 ? 9.400 -9.144 -0.849 1.00 97.94 438 GLN A CA 1
ATOM 3441 C C . GLN A 1 438 ? 8.257 -8.940 0.167 1.00 97.94 438 GLN A C 1
ATOM 3443 O O . GLN A 1 438 ? 8.065 -7.848 0.704 1.00 97.94 438 GLN A O 1
ATOM 3448 N N . ILE A 1 439 ? 7.477 -9.993 0.435 1.00 98.25 439 ILE A N 1
ATOM 3449 C CA . ILE A 1 439 ? 6.297 -9.955 1.322 1.00 98.25 439 ILE A CA 1
ATOM 3450 C C . ILE A 1 439 ? 5.249 -8.935 0.829 1.00 98.25 439 ILE A C 1
ATOM 3452 O O . ILE A 1 439 ? 4.767 -8.083 1.582 1.00 98.25 439 ILE A O 1
ATOM 3456 N N . SER A 1 440 ? 4.904 -9.006 -0.460 1.00 98.31 440 SER A N 1
ATOM 3457 C CA . SER A 1 440 ? 3.947 -8.113 -1.128 1.00 98.31 440 SER A CA 1
ATOM 3458 C C . SER A 1 440 ? 4.325 -6.619 -1.067 1.00 98.31 440 SER A C 1
ATOM 3460 O O . SER A 1 440 ? 3.437 -5.771 -1.060 1.00 98.31 440 SER A O 1
ATOM 3462 N N . SER A 1 441 ? 5.613 -6.253 -1.040 1.00 98.69 441 SER A N 1
ATOM 3463 C CA . SER A 1 441 ? 6.057 -4.851 -0.894 1.00 98.69 441 SER A CA 1
ATOM 3464 C C . SER A 1 441 ? 6.618 -4.177 -2.146 1.00 98.69 441 SER A C 1
ATOM 3466 O O . SER A 1 441 ? 6.574 -2.951 -2.218 1.00 98.69 441 SER A O 1
ATOM 3468 N N . VAL A 1 442 ? 7.062 -4.926 -3.159 1.00 98.50 442 VAL A N 1
ATOM 3469 C CA . VAL A 1 442 ? 7.507 -4.347 -4.440 1.00 98.50 442 VAL A CA 1
ATOM 3470 C C . VAL A 1 442 ? 6.281 -4.051 -5.332 1.00 98.50 442 VAL A C 1
ATOM 3472 O O . VAL A 1 442 ? 5.502 -4.973 -5.582 1.00 98.50 442 VAL A O 1
ATOM 3475 N N . PRO A 1 443 ? 6.062 -2.803 -5.810 1.00 97.75 443 PRO A N 1
ATOM 3476 C CA . PRO A 1 443 ? 4.851 -2.450 -6.563 1.00 97.75 443 PRO A CA 1
ATOM 3477 C C . PRO A 1 443 ? 4.974 -2.547 -8.094 1.00 97.75 443 PRO A C 1
ATOM 3479 O O . PRO A 1 443 ? 3.953 -2.701 -8.751 1.00 97.75 443 PRO A O 1
ATOM 3482 N N . LEU A 1 444 ? 6.183 -2.445 -8.665 1.00 96.44 444 LEU A N 1
ATOM 3483 C CA . LEU A 1 444 ? 6.435 -2.400 -10.124 1.00 96.44 444 LEU A CA 1
ATOM 3484 C C . LEU A 1 444 ? 7.524 -3.390 -10.591 1.00 96.44 444 LEU A C 1
ATOM 3486 O O . LEU A 1 444 ? 8.146 -3.202 -11.637 1.00 96.44 444 LEU A O 1
ATOM 3490 N N . GLY A 1 445 ? 7.825 -4.401 -9.777 1.00 96.50 445 GLY A N 1
ATOM 3491 C CA . GLY A 1 445 ? 9.021 -5.222 -9.956 1.00 96.50 445 GLY A CA 1
ATOM 3492 C C . GLY A 1 445 ? 10.336 -4.486 -9.648 1.00 96.50 445 GLY A C 1
ATOM 3493 O O . GLY A 1 445 ? 10.362 -3.328 -9.219 1.00 96.50 445 GLY A O 1
ATOM 3494 N N . TYR A 1 446 ? 11.446 -5.195 -9.828 1.00 98.31 446 TYR A N 1
ATOM 3495 C CA . TYR A 1 446 ? 12.799 -4.731 -9.517 1.00 98.31 446 TYR A CA 1
ATOM 3496 C C . TYR A 1 446 ? 13.356 -3.769 -10.565 1.00 98.31 446 TYR A C 1
ATOM 3498 O O . TYR A 1 446 ? 13.085 -3.933 -11.752 1.00 98.31 446 TYR A O 1
ATOM 3506 N N . ASN A 1 447 ? 14.150 -2.787 -10.115 1.00 96.75 447 ASN A N 1
ATOM 3507 C CA . ASN A 1 447 ? 14.882 -1.797 -10.925 1.00 96.75 447 ASN A CA 1
ATOM 3508 C C . ASN A 1 447 ? 14.055 -1.067 -12.000 1.00 96.75 447 ASN A C 1
ATOM 3510 O O . ASN A 1 447 ? 14.588 -0.642 -13.026 1.00 96.75 447 ASN A O 1
ATOM 3514 N N . HIS A 1 448 ? 12.748 -0.915 -11.764 1.00 97.06 448 HIS A N 1
ATOM 3515 C CA . HIS A 1 448 ? 11.802 -0.388 -12.744 1.00 97.06 448 HIS A CA 1
ATOM 3516 C C . HIS A 1 448 ? 12.263 0.966 -13.342 1.00 97.06 448 HIS A C 1
ATOM 3518 O O . HIS A 1 448 ? 12.550 1.893 -12.571 1.00 97.06 448 HIS A O 1
ATOM 3524 N N . PRO A 1 449 ? 12.296 1.154 -14.682 1.00 94.75 449 PRO A N 1
ATOM 3525 C CA . PRO A 1 449 ? 13.009 2.278 -15.301 1.00 94.75 449 PRO A CA 1
ATOM 3526 C C . PRO A 1 449 ? 12.508 3.664 -14.883 1.00 94.75 449 PRO A C 1
ATOM 3528 O O . PRO A 1 449 ? 13.296 4.605 -14.807 1.00 94.75 449 PRO A O 1
ATOM 3531 N N . ALA A 1 450 ? 11.216 3.800 -14.561 1.00 95.00 450 ALA A N 1
ATOM 3532 C CA . ALA A 1 450 ? 10.661 5.058 -14.056 1.00 95.00 450 ALA A CA 1
ATOM 3533 C C . ALA A 1 450 ? 11.251 5.457 -12.688 1.00 95.00 450 ALA A C 1
ATOM 3535 O O . ALA A 1 450 ? 11.527 6.632 -12.462 1.00 95.00 450 ALA A O 1
ATOM 3536 N N . LEU A 1 451 ? 11.508 4.487 -11.802 1.00 96.06 451 LEU A N 1
ATOM 3537 C CA . LEU A 1 451 ? 12.097 4.739 -10.483 1.00 96.06 451 LEU A CA 1
ATOM 3538 C C . LEU A 1 451 ? 13.594 5.050 -10.604 1.00 96.06 451 LEU A C 1
ATOM 3540 O O . LEU A 1 451 ? 14.078 5.982 -9.964 1.00 96.06 451 LEU A O 1
ATOM 3544 N N . MET A 1 452 ? 14.304 4.356 -11.500 1.00 94.88 452 MET A N 1
ATOM 3545 C CA . MET A 1 452 ? 15.704 4.665 -11.819 1.00 94.88 452 MET A CA 1
ATOM 3546 C C . MET A 1 452 ? 15.850 6.074 -12.417 1.00 94.88 452 MET A C 1
ATOM 3548 O O . MET A 1 452 ? 16.719 6.833 -11.992 1.00 94.88 452 MET A O 1
ATOM 3552 N N . LYS A 1 453 ? 14.953 6.477 -13.330 1.00 94.44 453 LYS A N 1
ATOM 3553 C CA . LYS A 1 453 ? 14.904 7.847 -13.869 1.00 94.44 453 LYS A CA 1
ATOM 3554 C C . LYS A 1 453 ? 14.580 8.889 -12.790 1.00 94.44 453 LYS A C 1
ATOM 3556 O O . LYS A 1 453 ? 15.144 9.980 -12.815 1.00 94.44 453 LYS A O 1
ATOM 3561 N N . ALA A 1 454 ? 13.702 8.567 -11.840 1.00 94.38 454 ALA A N 1
ATOM 3562 C CA . ALA A 1 454 ? 13.370 9.458 -10.730 1.00 94.38 454 ALA A CA 1
ATOM 3563 C C . ALA A 1 454 ? 14.547 9.654 -9.760 1.00 94.38 454 ALA A C 1
ATOM 3565 O O . ALA A 1 454 ? 14.774 10.775 -9.309 1.00 94.38 454 ALA A O 1
ATOM 3566 N N . LEU A 1 455 ? 15.313 8.595 -9.481 1.00 94.31 455 LEU A N 1
ATOM 3567 C CA . LEU A 1 455 ? 16.532 8.651 -8.668 1.00 94.31 455 LEU A CA 1
ATOM 3568 C C . LEU A 1 455 ? 17.658 9.436 -9.363 1.00 94.31 455 LEU A C 1
ATOM 3570 O O . LEU A 1 455 ? 18.362 10.201 -8.713 1.00 94.31 455 LEU A O 1
ATOM 3574 N N . ALA A 1 456 ? 17.806 9.274 -10.680 1.00 93.81 456 ALA A N 1
ATOM 3575 C CA . ALA A 1 456 ? 18.853 9.921 -11.473 1.00 93.81 456 ALA A CA 1
ATOM 3576 C C . ALA A 1 456 ? 18.607 11.415 -11.777 1.00 93.81 456 ALA A C 1
ATOM 3578 O O . ALA A 1 456 ? 19.489 12.076 -12.320 1.00 93.81 456 ALA A O 1
ATOM 3579 N N . ASN A 1 457 ? 17.428 11.963 -11.460 1.00 92.50 457 ASN A N 1
ATOM 3580 C CA . ASN A 1 457 ? 17.113 13.374 -11.696 1.00 92.50 457 ASN A CA 1
ATOM 3581 C C . ASN A 1 457 ? 17.813 14.278 -10.650 1.00 92.50 457 ASN A C 1
ATOM 3583 O O . ASN A 1 457 ? 17.490 14.161 -9.463 1.00 92.50 457 ASN A O 1
ATOM 3587 N N . PRO A 1 458 ? 18.689 15.227 -11.051 1.00 92.56 458 PRO A N 1
ATOM 3588 C CA . PRO A 1 458 ? 19.409 16.106 -10.124 1.00 92.56 458 PRO A CA 1
ATOM 3589 C C . PRO A 1 458 ? 18.520 16.881 -9.142 1.00 92.56 458 PRO A C 1
ATOM 3591 O O . PRO A 1 458 ? 18.906 17.075 -7.991 1.00 92.56 458 PRO A O 1
ATOM 3594 N N . ILE A 1 459 ? 17.311 17.274 -9.563 1.00 91.94 459 ILE A N 1
ATOM 3595 C CA . ILE A 1 459 ? 16.351 18.029 -8.736 1.00 91.94 459 ILE A CA 1
ATOM 3596 C C . ILE A 1 459 ? 15.898 17.203 -7.519 1.00 91.94 459 ILE A C 1
ATOM 3598 O O . ILE A 1 459 ? 15.654 17.748 -6.442 1.00 91.94 459 ILE A O 1
ATOM 3602 N N . ASN A 1 460 ? 15.838 15.876 -7.661 1.00 92.62 460 ASN A N 1
ATOM 3603 C CA . ASN A 1 460 ? 15.350 14.971 -6.624 1.00 92.62 460 ASN A CA 1
ATOM 3604 C C . ASN A 1 460 ? 16.414 14.601 -5.575 1.00 92.62 460 ASN A C 1
ATOM 3606 O O . ASN A 1 460 ? 16.057 14.094 -4.511 1.00 92.62 460 ASN A O 1
ATOM 3610 N N . LEU A 1 461 ? 17.706 14.846 -5.838 1.00 93.50 461 LEU A N 1
ATOM 3611 C CA . LEU A 1 461 ? 18.817 14.388 -4.986 1.00 93.50 461 LEU A CA 1
ATOM 3612 C C . LEU A 1 461 ? 18.704 14.880 -3.535 1.00 93.50 461 LEU A C 1
ATOM 3614 O O . LEU A 1 461 ? 18.994 14.134 -2.597 1.00 93.50 461 LEU A O 1
ATOM 3618 N N . SER A 1 462 ? 18.216 16.107 -3.341 1.00 94.94 462 SER A N 1
ATOM 3619 C CA . SER A 1 462 ? 18.002 16.715 -2.023 1.00 94.94 462 SER A CA 1
ATOM 3620 C C . SER A 1 462 ? 17.056 15.894 -1.134 1.00 94.94 462 SER A C 1
ATOM 3622 O O . SER A 1 462 ? 17.320 15.754 0.060 1.00 94.94 462 SER A O 1
ATOM 3624 N N . ALA A 1 463 ? 16.011 15.288 -1.708 1.00 94.25 463 ALA A N 1
ATOM 3625 C CA . ALA A 1 463 ? 15.013 14.501 -0.982 1.00 94.25 463 ALA A CA 1
ATOM 3626 C C . ALA A 1 463 ? 15.547 13.153 -0.465 1.00 94.25 463 ALA A C 1
ATOM 3628 O O . ALA A 1 463 ? 14.954 12.576 0.447 1.00 94.25 463 ALA A O 1
ATOM 3629 N N . PHE A 1 464 ? 16.656 12.652 -1.024 1.00 95.25 464 PHE A N 1
ATOM 3630 C CA . PHE A 1 464 ? 17.301 11.410 -0.586 1.00 95.25 464 PHE A CA 1
ATOM 3631 C C . PHE A 1 464 ? 18.327 11.627 0.533 1.00 95.25 464 PHE A C 1
ATOM 3633 O O . PHE A 1 464 ? 18.490 10.747 1.377 1.00 95.25 464 PHE A O 1
ATOM 3640 N N . VAL A 1 465 ? 19.005 12.782 0.561 1.00 96.62 465 VAL A N 1
ATOM 3641 C CA . VAL A 1 465 ? 20.070 13.074 1.543 1.00 96.62 465 VAL A CA 1
ATOM 3642 C C . VAL A 1 465 ? 19.587 13.911 2.733 1.00 96.62 465 VAL A C 1
ATOM 3644 O O . VAL A 1 465 ? 20.024 13.683 3.859 1.00 96.62 465 VAL A O 1
ATOM 3647 N N . ASN A 1 466 ? 18.638 14.830 2.526 1.00 97.19 466 ASN A N 1
ATOM 3648 C CA . ASN A 1 466 ? 18.133 15.732 3.564 1.00 97.19 466 ASN A CA 1
ATOM 3649 C C . ASN A 1 466 ? 16.791 15.234 4.117 1.00 97.19 466 ASN A C 1
ATOM 3651 O O . ASN A 1 466 ? 15.746 15.825 3.847 1.00 97.19 466 ASN A O 1
ATOM 3655 N N . ARG A 1 467 ? 16.794 14.134 4.885 1.00 98.06 467 ARG A N 1
ATOM 3656 C CA . ARG A 1 467 ? 15.559 13.588 5.479 1.00 98.06 467 ARG A CA 1
ATOM 3657 C C . ARG A 1 467 ? 15.030 14.510 6.596 1.00 98.06 467 ARG A C 1
ATOM 3659 O O . ARG A 1 467 ? 15.670 14.600 7.645 1.00 98.06 467 ARG A O 1
ATOM 3666 N N . PRO A 1 468 ? 13.862 15.157 6.431 1.00 97.62 468 PRO A N 1
ATOM 3667 C CA . PRO A 1 468 ? 13.386 16.173 7.359 1.00 97.62 468 PRO A CA 1
ATOM 3668 C C . PRO A 1 468 ? 12.574 15.588 8.519 1.00 97.62 468 PRO A C 1
ATOM 3670 O O . PRO A 1 468 ? 12.035 14.479 8.446 1.00 97.62 468 PRO A O 1
ATOM 3673 N N . ALA A 1 469 ? 12.405 16.391 9.570 1.00 98.31 469 ALA A N 1
ATOM 3674 C CA . ALA A 1 469 ? 11.411 16.146 10.607 1.00 98.31 469 ALA A CA 1
ATOM 3675 C C . ALA A 1 469 ? 10.034 16.650 10.138 1.00 98.31 469 ALA A C 1
ATOM 3677 O O . ALA A 1 469 ? 9.600 17.738 10.517 1.00 98.31 469 ALA A O 1
ATOM 3678 N N . LEU A 1 470 ? 9.359 15.871 9.280 1.00 97.88 470 LEU A N 1
ATOM 3679 C CA . LEU A 1 470 ? 8.159 16.284 8.525 1.00 97.88 470 LEU A CA 1
ATOM 3680 C C . LEU A 1 470 ? 7.046 16.945 9.356 1.00 97.88 470 LEU A C 1
ATOM 3682 O O . LEU A 1 470 ? 6.339 17.802 8.839 1.00 97.88 470 LEU A O 1
ATOM 3686 N N . GLY A 1 471 ? 6.884 16.570 10.628 1.00 96.38 471 GLY A N 1
ATOM 3687 C CA . GLY A 1 471 ? 5.861 17.146 11.509 1.00 96.38 471 GLY A CA 1
ATOM 3688 C C . GLY A 1 471 ? 6.153 18.563 12.033 1.00 96.38 471 GLY A C 1
ATOM 3689 O O . GLY A 1 471 ? 5.289 19.130 12.696 1.00 96.38 471 GLY A O 1
ATOM 3690 N N . ILE A 1 472 ? 7.346 19.117 11.783 1.00 97.75 472 ILE A N 1
ATOM 3691 C CA . ILE A 1 472 ? 7.752 20.478 12.197 1.00 97.75 472 ILE A CA 1
ATOM 3692 C C . ILE A 1 472 ? 8.500 21.262 11.109 1.00 97.75 472 ILE A C 1
ATOM 3694 O O . ILE A 1 472 ? 8.426 22.486 11.091 1.00 97.75 472 ILE A O 1
ATOM 3698 N N . LEU A 1 473 ? 9.222 20.579 10.217 1.00 98.00 473 LEU A N 1
ATOM 3699 C CA . LEU A 1 473 ? 10.045 21.170 9.157 1.00 98.00 473 LEU A CA 1
ATOM 3700 C C . LEU A 1 473 ? 9.835 20.411 7.829 1.00 98.00 473 LEU A C 1
ATOM 3702 O O . LEU A 1 473 ? 10.7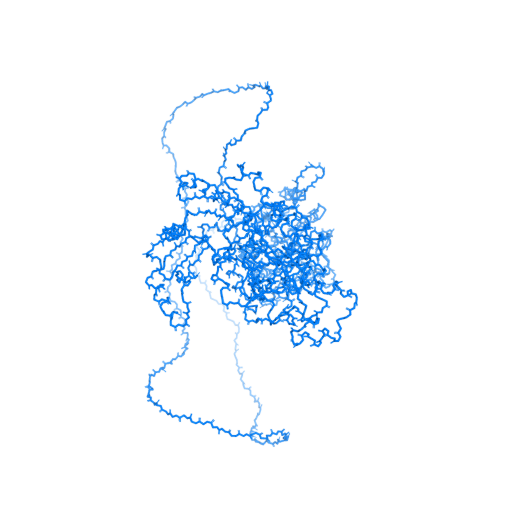70 19.776 7.337 1.00 98.00 473 LEU A O 1
ATOM 3706 N N . PRO A 1 474 ? 8.612 20.385 7.265 1.00 98.00 474 PRO A N 1
ATOM 3707 C CA . PRO A 1 474 ? 8.373 19.771 5.962 1.00 98.00 474 PRO A CA 1
ATOM 3708 C C . PRO A 1 474 ? 9.085 20.546 4.834 1.00 98.00 474 PRO A C 1
ATOM 3710 O O . PRO A 1 474 ? 9.250 21.762 4.943 1.00 98.00 474 PRO A O 1
ATOM 3713 N N . PRO A 1 475 ? 9.489 19.878 3.737 1.00 96.88 475 PRO A N 1
ATOM 3714 C CA . PRO A 1 475 ? 9.980 20.565 2.550 1.00 96.88 475 PRO A CA 1
ATOM 3715 C C . PRO A 1 475 ? 8.830 21.299 1.846 1.00 96.88 475 PRO A C 1
ATOM 3717 O O . PRO A 1 475 ? 7.675 20.880 1.923 1.00 96.88 475 PRO A O 1
ATOM 3720 N N . GLU A 1 476 ? 9.158 22.372 1.130 1.00 95.62 476 GLU A N 1
ATOM 3721 C CA . GLU A 1 476 ? 8.208 23.276 0.462 1.00 95.62 476 GLU A CA 1
ATOM 3722 C C . GLU A 1 476 ? 7.167 22.543 -0.403 1.00 95.62 476 GLU A C 1
ATOM 3724 O O . GLU A 1 476 ? 5.966 22.772 -0.276 1.00 95.62 476 GLU A O 1
ATOM 3729 N N . ASN A 1 477 ? 7.612 21.579 -1.214 1.00 93.06 477 ASN A N 1
ATOM 3730 C CA . ASN A 1 477 ? 6.753 20.804 -2.110 1.00 93.06 477 ASN A CA 1
ATOM 3731 C C . ASN A 1 477 ? 5.964 19.667 -1.427 1.00 93.06 477 ASN A C 1
ATOM 3733 O O . ASN A 1 477 ? 5.311 18.883 -2.117 1.00 93.06 477 ASN A O 1
ATOM 3737 N N . PHE A 1 478 ? 6.004 19.525 -0.097 1.00 96.12 478 PHE A N 1
ATOM 3738 C CA . PHE A 1 478 ? 5.356 18.401 0.590 1.00 96.12 478 PHE A CA 1
ATOM 3739 C C . PHE A 1 478 ? 3.829 18.337 0.385 1.00 96.12 478 PHE A C 1
ATOM 3741 O O . PHE A 1 478 ? 3.348 17.246 0.072 1.00 96.12 478 PHE A O 1
ATOM 3748 N N . PRO A 1 479 ? 3.049 19.439 0.466 1.00 95.19 479 PRO A N 1
ATOM 3749 C CA . PRO A 1 479 ? 1.603 19.389 0.222 1.00 95.19 479 PRO A CA 1
ATOM 3750 C C . PRO A 1 479 ? 1.262 18.983 -1.220 1.00 95.19 479 PRO A C 1
ATOM 3752 O O . PRO A 1 479 ? 0.372 18.161 -1.441 1.00 95.19 479 PRO A O 1
ATOM 3755 N N . GLU A 1 480 ? 2.015 19.488 -2.201 1.00 94.75 480 GLU A N 1
ATOM 3756 C CA . GLU A 1 480 ? 1.894 19.087 -3.608 1.00 94.75 480 GLU A CA 1
ATOM 3757 C C . GLU A 1 480 ? 2.238 17.602 -3.783 1.00 94.75 480 GLU A C 1
ATOM 3759 O O . GLU A 1 480 ? 1.480 16.858 -4.402 1.00 94.75 480 GLU A O 1
ATOM 3764 N N . LYS A 1 481 ? 3.332 17.120 -3.178 1.00 93.19 481 LYS A N 1
ATOM 3765 C CA . LYS A 1 481 ? 3.742 15.716 -3.306 1.00 93.19 481 LYS A CA 1
ATOM 3766 C C . LYS A 1 481 ? 2.783 14.751 -2.610 1.00 93.19 481 LYS A C 1
ATOM 3768 O O . LYS A 1 481 ? 2.598 13.639 -3.101 1.00 93.19 481 LYS A O 1
ATOM 3773 N N . LEU A 1 482 ? 2.130 15.157 -1.518 1.00 95.75 482 LEU A N 1
ATOM 3774 C CA . LEU A 1 482 ? 0.994 14.426 -0.941 1.00 95.75 482 LEU A CA 1
ATOM 3775 C C . LEU A 1 482 ? -0.213 14.422 -1.887 1.00 95.75 482 LEU A C 1
ATOM 3777 O O . LEU A 1 482 ? -0.857 13.384 -2.027 1.00 95.75 482 LEU A O 1
ATOM 3781 N N . THR A 1 483 ? -0.483 15.544 -2.559 1.00 95.31 483 THR A N 1
ATOM 3782 C CA . THR A 1 483 ? -1.583 15.688 -3.526 1.00 95.31 483 THR A CA 1
ATOM 3783 C C . THR A 1 483 ? -1.385 14.789 -4.750 1.00 95.31 483 THR A C 1
ATOM 3785 O O . THR A 1 483 ? -2.282 14.024 -5.089 1.00 95.31 483 THR A O 1
ATOM 3788 N N . GLU A 1 484 ? -0.193 14.790 -5.358 1.00 91.50 484 GLU A N 1
ATOM 3789 C CA . GLU A 1 484 ? 0.174 13.878 -6.454 1.00 91.50 484 GLU A CA 1
ATOM 3790 C C . GLU A 1 484 ? 0.149 12.398 -6.054 1.00 91.50 484 GLU A C 1
ATOM 3792 O O . GLU A 1 484 ? -0.161 11.544 -6.886 1.00 91.50 484 GLU A O 1
ATOM 3797 N N . SER A 1 485 ? 0.556 12.090 -4.816 1.00 95.50 485 SER A N 1
ATOM 3798 C CA . SER A 1 485 ? 0.692 10.716 -4.334 1.00 95.50 485 SER A CA 1
ATOM 3799 C C . SER A 1 485 ? -0.545 10.267 -3.559 1.00 95.50 485 SER A C 1
ATOM 3801 O O . SER A 1 485 ? -1.537 9.876 -4.168 1.00 95.50 485 SER A O 1
ATOM 3803 N N . LEU A 1 486 ? -0.500 10.326 -2.230 1.00 97.75 486 LEU A N 1
ATOM 3804 C CA . LEU A 1 486 ? -1.479 9.718 -1.328 1.00 97.75 486 LEU A CA 1
ATOM 3805 C C . LEU A 1 486 ? -2.904 10.277 -1.476 1.00 97.75 486 LEU A C 1
ATOM 3807 O O . LEU A 1 486 ? -3.861 9.512 -1.460 1.00 97.75 486 LEU A O 1
ATOM 3811 N N . LEU A 1 487 ? -3.093 11.582 -1.678 1.00 97.44 487 LEU A N 1
ATOM 3812 C CA . LEU A 1 487 ? -4.454 12.125 -1.817 1.00 97.44 487 LEU A CA 1
ATOM 3813 C C . LEU A 1 487 ? -5.082 11.795 -3.183 1.00 97.44 487 LEU A C 1
ATOM 3815 O O . LEU A 1 487 ? -6.300 11.680 -3.276 1.00 97.44 487 LEU A O 1
ATOM 3819 N N . SER A 1 488 ? -4.275 11.533 -4.221 1.00 97.00 488 SER A N 1
ATOM 3820 C CA . SER A 1 488 ? -4.760 11.105 -5.549 1.00 97.00 488 SER A CA 1
ATOM 3821 C C . SER A 1 488 ? -5.363 9.686 -5.591 1.00 97.00 488 SER A C 1
ATOM 3823 O O . SER A 1 488 ? -5.779 9.219 -6.653 1.00 97.00 488 SER A O 1
ATOM 3825 N N . ILE A 1 489 ? -5.361 8.991 -4.451 1.00 97.69 489 ILE A N 1
ATOM 3826 C CA . ILE A 1 489 ? -5.858 7.624 -4.227 1.00 97.69 489 ILE A CA 1
ATOM 3827 C C . ILE A 1 489 ? -6.605 7.519 -2.883 1.00 97.69 489 ILE A C 1
ATOM 3829 O O . ILE A 1 489 ? -6.694 6.433 -2.311 1.00 97.69 489 ILE A O 1
ATOM 3833 N N . ALA A 1 490 ? -7.092 8.633 -2.329 1.00 98.00 490 ALA A N 1
ATOM 3834 C CA . ALA A 1 490 ? -7.744 8.628 -1.023 1.00 98.00 490 ALA A CA 1
ATOM 3835 C C . ALA A 1 490 ? -9.041 7.774 -1.028 1.00 98.00 490 ALA A C 1
ATOM 3837 O O . ALA A 1 490 ? -9.836 7.892 -1.965 1.00 98.00 490 ALA A O 1
ATOM 3838 N N . PRO A 1 491 ? -9.281 6.925 -0.006 1.00 97.25 491 PRO A N 1
ATOM 3839 C CA . PRO A 1 491 ? -10.522 6.160 0.141 1.00 97.25 491 PRO A CA 1
ATOM 3840 C C . PRO A 1 491 ? -11.788 7.027 0.192 1.00 97.25 491 PRO A C 1
ATOM 3842 O O . PRO A 1 491 ? -11.756 8.171 0.656 1.00 97.25 491 PRO A O 1
ATOM 3845 N N . SER A 1 492 ? -12.930 6.462 -0.219 1.00 93.06 492 SER A N 1
ATOM 3846 C CA . SER A 1 492 ? -14.209 7.188 -0.211 1.00 93.06 492 SER A CA 1
ATOM 3847 C C . SER A 1 492 ? -14.557 7.700 1.193 1.00 93.06 492 SER A C 1
ATOM 3849 O O . SER A 1 492 ? -14.444 6.985 2.193 1.00 93.06 492 SER A O 1
ATOM 3851 N N . GLY A 1 493 ? -14.944 8.975 1.274 1.00 92.19 493 GLY A N 1
ATOM 3852 C CA . GLY A 1 493 ? -15.243 9.657 2.532 1.00 92.19 493 GLY A CA 1
ATOM 3853 C C . GLY A 1 493 ? -14.032 10.036 3.401 1.00 92.19 493 GLY A C 1
ATOM 3854 O O . GLY A 1 493 ? -14.250 10.466 4.536 1.00 92.19 493 GLY A O 1
ATOM 3855 N N . MET A 1 494 ? -12.789 9.906 2.914 1.00 95.62 494 MET A N 1
ATOM 3856 C CA . MET A 1 494 ? -11.574 10.295 3.647 1.00 95.62 494 MET A CA 1
ATOM 3857 C C . MET A 1 494 ? -10.780 11.378 2.909 1.00 95.62 494 MET A C 1
ATOM 3859 O O . MET A 1 494 ? -10.184 11.145 1.866 1.00 95.62 494 MET A O 1
ATOM 3863 N N . THR A 1 495 ? -10.740 12.576 3.488 1.00 93.00 495 THR A N 1
ATOM 3864 C CA . THR A 1 495 ? -10.051 13.767 2.954 1.00 93.00 495 THR A CA 1
ATOM 3865 C C . THR A 1 495 ? -8.647 13.966 3.534 1.00 93.00 495 THR A C 1
ATOM 3867 O O . THR A 1 495 ? -7.902 14.832 3.074 1.00 93.00 495 THR A O 1
ATOM 3870 N N . ARG A 1 496 ? -8.276 13.189 4.561 1.00 95.00 496 ARG A N 1
ATOM 3871 C CA . ARG A 1 496 ? -7.047 13.356 5.349 1.00 95.00 496 ARG A CA 1
ATOM 3872 C C . ARG A 1 496 ? -6.167 12.121 5.289 1.00 95.00 496 ARG A C 1
ATOM 3874 O O . ARG A 1 496 ? -6.669 10.998 5.279 1.00 95.00 496 ARG A O 1
ATOM 3881 N N . VAL A 1 497 ? -4.855 12.342 5.331 1.00 97.69 497 VAL A N 1
ATOM 3882 C CA . VAL A 1 497 ? -3.837 11.293 5.434 1.00 97.69 497 VAL A CA 1
ATOM 3883 C C . VAL A 1 497 ? -2.766 11.681 6.450 1.00 97.69 497 VAL A C 1
ATOM 3885 O O . VAL A 1 497 ? -2.317 12.826 6.491 1.00 97.69 497 VAL A O 1
ATOM 3888 N N . GLN A 1 498 ? -2.343 10.716 7.261 1.00 97.88 498 GLN A N 1
ATOM 3889 C CA . GLN A 1 498 ? -1.283 10.867 8.246 1.00 97.88 498 GLN A CA 1
ATOM 3890 C C . GLN A 1 498 ? -0.121 9.923 7.916 1.00 97.88 498 GLN A C 1
ATOM 3892 O O . GLN A 1 498 ? -0.194 8.719 8.166 1.00 97.88 498 GLN A O 1
ATOM 3897 N N . ASN A 1 499 ? 0.973 10.474 7.384 1.00 97.00 499 ASN A N 1
ATOM 3898 C CA . ASN A 1 499 ? 2.160 9.700 7.010 1.00 97.00 499 ASN A CA 1
ATOM 3899 C C . ASN A 1 499 ? 2.872 9.078 8.224 1.00 97.00 499 ASN A C 1
ATOM 3901 O O . ASN A 1 499 ? 2.965 9.683 9.296 1.00 97.00 499 ASN A O 1
ATOM 3905 N N . MET A 1 500 ? 3.415 7.878 8.013 1.00 98.62 500 MET A N 1
ATOM 3906 C CA . MET A 1 500 ? 4.192 7.059 8.948 1.00 98.62 500 MET A CA 1
ATOM 3907 C C . MET A 1 500 ? 5.305 6.312 8.188 1.00 98.62 500 MET A C 1
ATOM 3909 O O . MET A 1 500 ? 5.398 6.398 6.969 1.00 98.62 500 MET A O 1
ATOM 3913 N N . ALA A 1 501 ? 6.190 5.593 8.883 1.00 98.44 501 ALA A N 1
ATOM 3914 C CA . ALA A 1 501 ? 7.334 4.924 8.243 1.00 98.44 501 ALA A CA 1
ATOM 3915 C C . ALA A 1 501 ? 7.066 3.470 7.799 1.00 98.44 501 ALA A C 1
ATOM 3917 O O . ALA A 1 501 ? 7.720 2.990 6.880 1.00 98.44 501 ALA A O 1
ATOM 3918 N N . CYS A 1 502 ? 6.144 2.753 8.450 1.00 98.75 502 CYS A N 1
ATOM 3919 C CA . CYS A 1 502 ? 5.811 1.358 8.141 1.00 98.75 502 CYS A CA 1
ATOM 3920 C C . CYS A 1 502 ? 4.407 0.983 8.650 1.00 98.75 502 CYS A C 1
ATOM 3922 O O . CYS A 1 502 ? 3.797 1.739 9.411 1.00 98.75 502 CYS A O 1
ATOM 3924 N N . GLY A 1 503 ? 3.906 -0.200 8.278 1.00 98.75 503 GLY A N 1
ATOM 3925 C CA . GLY A 1 503 ? 2.581 -0.690 8.689 1.00 98.75 503 GLY A CA 1
ATOM 3926 C C . GLY A 1 503 ? 2.363 -0.692 10.208 1.00 98.75 503 GLY A C 1
ATOM 3927 O O . GLY A 1 503 ? 1.384 -0.121 10.674 1.00 98.75 503 GLY A O 1
ATOM 3928 N N . SER A 1 504 ? 3.323 -1.199 10.994 1.00 98.88 504 SER A N 1
ATOM 3929 C CA . SER A 1 504 ? 3.220 -1.212 12.464 1.00 98.88 504 SER A CA 1
ATOM 3930 C C . SER A 1 504 ? 2.982 0.190 13.039 1.00 98.88 504 SER A C 1
ATOM 3932 O O . SER A 1 504 ? 2.011 0.407 13.752 1.00 98.88 504 SER A O 1
ATOM 3934 N N . CYS A 1 505 ? 3.808 1.190 12.700 1.00 98.75 505 CYS A N 1
ATOM 3935 C CA . CYS A 1 505 ? 3.600 2.541 13.237 1.00 98.75 505 CYS A CA 1
ATOM 3936 C C . CYS A 1 505 ? 2.428 3.291 12.580 1.00 98.75 505 CYS A C 1
ATOM 3938 O O . CYS A 1 505 ? 1.935 4.251 13.172 1.00 98.75 505 CYS A O 1
ATOM 3940 N N . SER A 1 506 ? 1.928 2.829 11.431 1.00 98.94 506 SER A N 1
ATOM 3941 C CA . SER A 1 506 ? 0.634 3.257 10.882 1.00 98.94 506 SER A CA 1
ATOM 3942 C C . SER A 1 506 ? -0.505 2.808 11.797 1.00 98.94 506 SER A C 1
ATOM 3944 O O . SER A 1 506 ? -1.277 3.642 12.264 1.00 98.94 506 SER A O 1
ATOM 3946 N N . ASN A 1 507 ? -0.530 1.522 12.154 1.00 98.94 507 ASN A N 1
ATOM 3947 C CA . ASN A 1 507 ? -1.541 0.924 13.022 1.00 98.94 507 ASN A CA 1
ATOM 3948 C C . ASN A 1 507 ? -1.471 1.442 14.472 1.00 98.94 507 ASN A C 1
ATOM 3950 O O . ASN A 1 507 ? -2.489 1.885 14.991 1.00 98.94 507 ASN A O 1
ATOM 3954 N N . GLU A 1 508 ? -0.288 1.530 15.099 1.00 98.94 508 GLU A N 1
ATOM 3955 C CA . GLU A 1 508 ? -0.145 2.131 16.445 1.00 98.94 508 GLU A CA 1
ATOM 3956 C C . GLU A 1 508 ? -0.701 3.569 16.508 1.00 98.94 508 GLU A C 1
ATOM 3958 O O . GLU A 1 508 ? -1.322 3.973 17.493 1.00 98.94 508 GLU A O 1
ATOM 3963 N N . ASN A 1 509 ? -0.478 4.380 15.464 1.00 98.88 509 ASN A N 1
ATOM 3964 C CA . ASN A 1 509 ? -0.961 5.762 15.448 1.00 98.88 509 ASN A CA 1
ATOM 3965 C C . ASN A 1 509 ? -2.438 5.875 15.037 1.00 98.88 509 ASN A C 1
ATOM 3967 O O . ASN A 1 509 ? -3.098 6.792 15.523 1.00 98.88 509 ASN A O 1
ATOM 3971 N N . ALA A 1 510 ? -2.969 4.936 14.248 1.00 98.88 510 ALA A N 1
ATOM 3972 C CA . ALA A 1 510 ? -4.406 4.774 14.030 1.00 98.88 510 ALA A CA 1
ATOM 3973 C C . ALA A 1 510 ? -5.131 4.422 15.342 1.00 98.88 510 ALA A C 1
ATOM 3975 O O . ALA A 1 510 ? -6.071 5.117 15.722 1.00 98.88 510 ALA A O 1
ATOM 3976 N N . PHE A 1 511 ? -4.642 3.433 16.104 1.00 98.94 511 PHE A N 1
ATOM 3977 C CA . PHE A 1 511 ? -5.206 3.071 17.412 1.00 98.94 511 PHE A CA 1
ATOM 3978 C C . PHE A 1 511 ? -5.191 4.265 18.377 1.00 98.94 511 PHE A C 1
ATOM 3980 O O . PHE A 1 511 ? -6.206 4.567 19.003 1.00 98.94 511 PHE A O 1
ATOM 3987 N N . LYS A 1 512 ? -4.083 5.021 18.444 1.00 98.81 512 LYS A N 1
ATOM 3988 C CA . LYS A 1 512 ? -4.035 6.269 19.225 1.00 98.81 512 LYS A CA 1
ATOM 3989 C C . LYS A 1 512 ? -5.052 7.310 18.749 1.00 98.81 512 LYS A C 1
ATOM 3991 O O . LYS A 1 512 ? -5.687 7.924 19.600 1.00 98.81 512 LYS A O 1
ATOM 3996 N N . ALA A 1 513 ? -5.221 7.527 17.443 1.00 98.69 513 ALA A N 1
ATOM 3997 C CA . ALA A 1 513 ? -6.218 8.469 16.925 1.00 98.69 513 ALA A CA 1
ATOM 3998 C C . ALA A 1 513 ? -7.647 8.046 17.310 1.00 98.69 513 ALA A C 1
ATOM 4000 O O . ALA A 1 513 ? -8.426 8.875 17.775 1.00 98.69 513 ALA A O 1
ATOM 4001 N N . ILE A 1 514 ? -7.948 6.747 17.240 1.00 98.88 514 ILE A N 1
ATOM 4002 C CA . ILE A 1 514 ? -9.219 6.154 17.677 1.00 98.88 514 ILE A CA 1
ATOM 4003 C C . ILE A 1 514 ? -9.444 6.352 19.185 1.00 98.88 514 ILE A C 1
ATOM 4005 O O . ILE A 1 514 ? -10.510 6.817 19.585 1.00 98.88 514 ILE A O 1
ATOM 4009 N N . PHE A 1 515 ? -8.449 6.079 20.038 1.00 98.75 515 PHE A N 1
ATOM 4010 C CA . PHE A 1 515 ? -8.553 6.327 21.483 1.00 98.75 515 PHE A CA 1
ATOM 4011 C C . PHE A 1 515 ? -8.719 7.821 21.815 1.00 98.75 515 PHE A C 1
ATOM 4013 O O . PHE A 1 515 ? -9.474 8.173 22.724 1.00 98.75 515 PHE A O 1
ATOM 4020 N N . ILE A 1 516 ? -8.042 8.706 21.074 1.00 98.06 516 ILE A N 1
ATOM 4021 C CA . ILE A 1 516 ? -8.172 10.164 21.201 1.00 98.06 516 ILE A CA 1
ATOM 4022 C C . ILE A 1 516 ? -9.592 10.605 20.836 1.00 98.06 516 ILE A C 1
ATOM 4024 O O . ILE A 1 516 ? -10.234 11.266 21.650 1.00 98.06 516 ILE A O 1
ATOM 4028 N N . TRP A 1 517 ? -10.099 10.199 19.669 1.00 98.06 517 TRP A N 1
ATOM 4029 C CA . TRP A 1 517 ? -11.469 10.462 19.216 1.00 98.06 517 TRP A CA 1
ATOM 4030 C C . TRP A 1 517 ? -12.501 9.961 20.230 1.00 98.06 517 TRP A C 1
ATOM 4032 O O . TRP A 1 517 ? -13.351 10.733 20.669 1.00 98.06 517 TRP A O 1
ATOM 4042 N N . TYR A 1 518 ? -12.376 8.712 20.689 1.00 98.31 518 TYR A N 1
ATOM 4043 C CA . TYR A 1 518 ? -13.316 8.105 21.631 1.00 98.31 518 TYR A CA 1
ATOM 4044 C C . TYR A 1 518 ? -13.345 8.852 22.976 1.00 98.31 518 TYR A C 1
ATOM 4046 O O . TYR A 1 518 ? -14.416 9.200 23.472 1.00 98.31 518 TYR A O 1
ATOM 4054 N N . LYS A 1 519 ? -12.181 9.203 23.548 1.00 97.25 519 LYS A N 1
ATOM 4055 C CA . LYS A 1 519 ? -12.131 10.011 24.780 1.00 97.25 519 LYS A CA 1
ATOM 4056 C C . LYS A 1 519 ? -12.571 11.461 24.576 1.00 97.25 519 LYS A C 1
ATOM 4058 O O . LYS A 1 519 ? -13.136 12.039 25.498 1.00 97.25 519 LYS A O 1
ATOM 4063 N N . ASN A 1 520 ? -12.323 12.066 23.416 1.00 95.75 520 ASN A N 1
ATOM 4064 C CA . ASN A 1 520 ? -12.810 13.414 23.116 1.00 95.75 520 ASN A CA 1
ATOM 4065 C C . ASN A 1 520 ? -14.348 13.411 22.980 1.00 95.75 520 ASN A C 1
ATOM 4067 O O . ASN A 1 520 ? -15.007 14.279 23.542 1.00 95.75 520 ASN A O 1
ATOM 4071 N N . LYS A 1 521 ? -14.932 12.377 22.359 1.00 95.25 521 LYS A N 1
ATOM 4072 C CA . LYS A 1 521 ? -16.383 12.130 22.292 1.00 95.25 521 LYS A CA 1
ATOM 4073 C C . LYS A 1 521 ? -17.020 11.957 23.677 1.00 95.25 521 LYS A C 1
ATOM 4075 O O . LYS A 1 521 ? -18.088 12.509 23.914 1.00 95.25 521 LYS A O 1
ATOM 4080 N N . GLU A 1 522 ? -16.359 11.258 24.605 1.00 95.44 522 GLU A N 1
ATOM 4081 C CA . GLU A 1 522 ? -16.819 11.146 26.003 1.00 95.44 522 GLU A CA 1
ATOM 4082 C C . GLU A 1 522 ? -16.709 12.463 26.796 1.00 95.44 522 GLU A C 1
ATOM 4084 O O . GLU A 1 522 ? -17.568 12.739 27.631 1.00 95.44 522 GLU A O 1
ATOM 4089 N N . ARG A 1 523 ? -15.682 13.293 26.551 1.00 95.12 523 ARG A N 1
ATOM 4090 C CA . ARG A 1 523 ? -15.541 14.615 27.200 1.00 95.12 523 ARG A CA 1
ATOM 4091 C C . ARG A 1 523 ? -16.456 15.687 26.601 1.00 95.12 523 ARG A C 1
ATOM 4093 O O . ARG A 1 523 ? -16.757 16.672 27.277 1.00 95.12 523 ARG A O 1
ATOM 4100 N N . GLY A 1 524 ? -16.866 15.541 25.342 1.00 92.81 524 GLY A N 1
ATOM 4101 C CA . GLY A 1 524 ? -17.533 16.598 24.586 1.00 92.81 524 GLY A CA 1
ATOM 4102 C C . GLY A 1 524 ? -16.628 17.826 24.433 1.00 92.81 524 GLY A C 1
ATOM 4103 O O . GLY A 1 524 ? -15.445 17.705 24.131 1.00 92.81 524 GLY A O 1
ATOM 4104 N N . ALA A 1 525 ? -17.169 19.020 24.686 1.00 87.38 525 ALA A N 1
ATOM 4105 C CA . ALA A 1 525 ? -16.421 20.280 24.605 1.00 87.38 525 ALA A CA 1
ATOM 4106 C C . ALA A 1 525 ? -15.446 20.531 25.782 1.00 87.38 525 ALA A C 1
ATOM 4108 O O . ALA A 1 525 ? -14.794 21.574 25.824 1.00 87.38 525 ALA A O 1
ATOM 4109 N N . ASN A 1 526 ? -15.347 19.617 26.755 1.00 90.38 526 ASN A N 1
ATOM 4110 C CA . ASN A 1 526 ? -14.502 19.806 27.934 1.00 90.38 526 ASN A CA 1
ATOM 4111 C C . ASN A 1 526 ? -13.023 19.511 27.641 1.00 90.38 526 ASN A C 1
ATOM 4113 O O . ASN A 1 526 ? -12.673 18.499 27.028 1.00 90.38 526 ASN A O 1
ATOM 4117 N N . ALA A 1 527 ? -12.134 20.364 28.155 1.00 90.94 527 ALA A N 1
ATOM 4118 C CA . ALA A 1 527 ? -10.704 20.077 28.190 1.00 90.94 527 ALA A CA 1
ATOM 4119 C C . ALA A 1 527 ? -10.401 18.862 29.102 1.00 90.94 527 ALA A C 1
ATOM 4121 O O . ALA A 1 527 ? -11.172 18.596 30.027 1.00 90.94 527 ALA A O 1
ATOM 4122 N N . PRO A 1 528 ? -9.281 18.139 28.886 1.00 94.75 528 PRO A N 1
ATOM 4123 C CA . PRO A 1 528 ? -8.839 17.090 29.804 1.00 94.75 528 PRO A CA 1
ATOM 4124 C C . PRO A 1 528 ? -8.684 17.614 31.234 1.00 94.75 528 PRO A C 1
ATOM 4126 O O . PRO A 1 528 ? -8.213 18.736 31.435 1.00 94.75 528 PRO A O 1
ATOM 4129 N N . SER A 1 529 ? -9.070 16.810 32.224 1.00 96.69 529 SER A N 1
ATOM 4130 C CA . SER A 1 529 ? -9.023 17.238 33.625 1.00 96.69 529 SER A CA 1
ATOM 4131 C C . SER A 1 529 ? -7.585 17.321 34.161 1.00 96.69 529 SER A C 1
ATOM 4133 O O . SER A 1 529 ? -6.645 16.748 33.599 1.00 96.69 529 SER A O 1
ATOM 4135 N N . ALA A 1 530 ? -7.398 18.013 35.290 1.00 97.69 530 ALA A N 1
ATOM 4136 C CA . ALA A 1 530 ? -6.113 18.033 35.992 1.00 97.69 530 ALA A CA 1
ATOM 4137 C C . ALA A 1 530 ? -5.679 16.623 36.442 1.00 97.69 530 ALA A C 1
ATOM 4139 O O . ALA A 1 530 ? -4.496 16.300 36.393 1.00 97.69 530 ALA A O 1
ATOM 4140 N N . GLU A 1 531 ? -6.641 15.773 36.814 1.00 98.19 531 GLU A N 1
ATOM 4141 C CA . GLU A 1 531 ? -6.423 14.370 37.182 1.00 98.19 531 GLU A CA 1
ATOM 4142 C C . GLU A 1 531 ? -6.049 13.513 35.965 1.00 98.19 531 GLU A C 1
ATOM 4144 O O . GLU A 1 531 ? -5.105 12.733 36.032 1.00 98.19 531 GLU A O 1
ATOM 4149 N N . GLU A 1 532 ? -6.713 13.690 34.816 1.00 98.00 532 GLU A N 1
ATOM 4150 C CA . GLU A 1 532 ? -6.319 13.033 33.560 1.00 98.00 532 GLU A CA 1
ATOM 4151 C C . GLU A 1 532 ? -4.911 13.454 33.115 1.00 98.00 532 GLU A C 1
ATOM 4153 O O . GLU A 1 532 ? -4.166 12.648 32.562 1.00 98.00 532 GLU A O 1
ATOM 4158 N N . THR A 1 533 ? -4.537 14.708 33.372 1.00 97.62 533 THR A N 1
ATOM 4159 C CA . THR A 1 533 ? -3.233 15.271 32.994 1.00 97.62 533 THR A CA 1
ATOM 4160 C C . THR A 1 533 ? -2.102 14.807 33.920 1.00 97.62 533 THR A C 1
ATOM 4162 O O . THR A 1 533 ? -0.970 14.665 33.465 1.00 97.62 533 THR A O 1
ATOM 4165 N N . SER A 1 534 ? -2.375 14.542 35.202 1.00 98.31 534 SER A N 1
ATOM 4166 C CA . SER A 1 534 ? -1.370 14.019 36.140 1.00 98.31 534 SER A CA 1
ATOM 4167 C C . SER A 1 534 ? -1.240 12.493 36.078 1.00 98.31 534 SER A C 1
ATOM 4169 O O . SER A 1 534 ? -0.124 11.977 36.046 1.00 98.31 534 SER A O 1
ATOM 4171 N N . SER A 1 535 ? -2.358 11.765 36.004 1.00 98.75 535 SER A N 1
ATOM 4172 C CA . SER A 1 535 ? -2.372 10.293 35.983 1.00 98.75 535 SER A CA 1
ATOM 4173 C C . SER A 1 535 ? -1.793 9.698 34.693 1.00 98.75 535 SER A C 1
ATOM 4175 O O . SER A 1 535 ? -1.113 8.671 34.753 1.00 98.75 535 SER A O 1
ATOM 4177 N N . CYS A 1 536 ? -1.953 10.358 33.535 1.00 98.31 536 CYS A N 1
ATOM 4178 C CA . CYS A 1 536 ? -1.380 9.860 32.277 1.00 98.31 536 CYS A CA 1
ATOM 4179 C C . CYS A 1 536 ? 0.158 9.829 32.289 1.00 98.31 536 CYS A C 1
ATOM 4181 O O . CYS A 1 536 ? 0.756 8.926 31.709 1.00 98.31 536 CYS A O 1
ATOM 4183 N N . MET A 1 537 ? 0.804 10.753 33.011 1.00 98.50 537 MET A N 1
ATOM 4184 C CA . MET A 1 537 ? 2.267 10.825 33.133 1.00 98.50 537 MET A CA 1
ATOM 4185 C C . MET A 1 537 ? 2.871 9.680 33.962 1.00 98.50 537 MET A C 1
ATOM 4187 O O . MET A 1 537 ? 4.086 9.493 33.947 1.00 98.50 537 MET A O 1
ATOM 4191 N N . ILE A 1 538 ? 2.035 8.914 34.671 1.00 98.38 538 ILE A N 1
ATOM 4192 C CA . ILE A 1 538 ? 2.420 7.745 35.478 1.00 98.38 538 ILE A CA 1
ATOM 4193 C C . ILE A 1 538 ? 1.698 6.459 35.033 1.00 98.38 538 ILE A C 1
ATOM 4195 O O . ILE A 1 538 ? 1.635 5.493 35.792 1.00 98.38 538 ILE A O 1
ATOM 4199 N N . ASN A 1 539 ? 1.174 6.431 33.800 1.00 98.56 539 ASN A N 1
ATOM 4200 C CA . ASN A 1 539 ? 0.446 5.304 33.199 1.00 98.56 539 ASN A CA 1
ATOM 4201 C C . ASN A 1 539 ? -0.817 4.856 33.973 1.00 98.56 539 ASN A C 1
ATOM 4203 O O . ASN A 1 539 ? -1.162 3.675 33.959 1.00 98.56 539 ASN A O 1
ATOM 4207 N N . GLN A 1 540 ? -1.516 5.773 34.650 1.00 98.62 540 GLN A N 1
ATOM 4208 C CA . GLN A 1 540 ? -2.722 5.475 35.437 1.00 98.62 540 GLN A CA 1
ATOM 4209 C C . GLN A 1 540 ? -3.985 6.110 34.843 1.00 98.62 540 GLN A C 1
ATOM 4211 O O . GLN A 1 540 ? -3.939 7.140 34.169 1.00 98.62 540 GLN A O 1
ATOM 4216 N N . SER A 1 541 ? -5.139 5.497 35.110 1.00 97.38 541 SER A N 1
ATOM 4217 C CA . SER A 1 541 ? -6.453 6.093 34.846 1.00 97.38 541 SER A CA 1
ATOM 4218 C C . SER A 1 541 ? -6.733 7.264 35.806 1.00 97.38 541 SER A C 1
ATOM 4220 O O . SER A 1 541 ? -6.185 7.267 36.908 1.00 97.38 541 SER A O 1
ATOM 4222 N N . PRO A 1 542 ? -7.583 8.244 35.433 1.00 97.25 542 PRO A N 1
ATOM 4223 C CA . PRO A 1 542 ? -8.351 8.341 34.183 1.00 97.25 542 PRO A CA 1
ATOM 4224 C C . PRO A 1 542 ? -7.536 8.768 32.948 1.00 97.25 542 PRO A C 1
ATOM 4226 O O . PRO A 1 542 ? -8.015 8.603 31.826 1.00 97.25 542 PRO A O 1
ATOM 4229 N N . GLY A 1 543 ? -6.314 9.281 33.125 1.00 97.75 543 GLY A N 1
ATOM 4230 C CA . GLY A 1 543 ? -5.475 9.822 32.052 1.00 97.75 543 GLY A CA 1
ATOM 4231 C C . GLY A 1 543 ? -5.025 8.793 31.014 1.00 97.75 543 GLY A C 1
ATOM 4232 O O . GLY A 1 543 ? -5.057 9.067 29.813 1.00 97.75 543 GLY A O 1
ATOM 4233 N N . CYS A 1 544 ? -4.668 7.595 31.471 1.00 98.44 544 CYS A N 1
ATOM 4234 C CA . CYS A 1 544 ? -4.546 6.386 30.662 1.00 98.44 544 CYS A CA 1
ATOM 4235 C C . CYS A 1 544 ? -5.814 5.532 30.854 1.00 98.44 544 CYS A C 1
ATOM 4237 O O . CYS A 1 544 ? -5.950 4.875 31.890 1.00 98.44 544 CYS A O 1
ATOM 4239 N N . PRO A 1 545 ? -6.773 5.551 29.911 1.00 97.88 545 PRO A N 1
ATOM 4240 C CA . PRO A 1 545 ? -8.005 4.776 30.019 1.00 97.88 545 PRO A CA 1
ATOM 4241 C C . PRO A 1 545 ? -7.800 3.328 29.540 1.00 97.88 545 PRO A C 1
ATOM 4243 O O . PRO A 1 545 ? -7.101 3.098 28.554 1.00 97.88 545 PRO A O 1
ATOM 4246 N N . ASP A 1 546 ? -8.466 2.360 30.177 1.00 97.81 546 ASP A N 1
ATOM 4247 C CA . ASP A 1 546 ? -8.443 0.928 29.804 1.00 97.81 546 ASP A CA 1
ATOM 4248 C C . ASP A 1 546 ? -9.346 0.639 28.579 1.00 97.81 546 ASP A C 1
ATOM 4250 O O . ASP A 1 546 ? -10.237 -0.206 28.608 1.00 97.81 546 ASP A O 1
ATOM 4254 N N . LEU A 1 547 ? -9.179 1.412 27.498 1.00 98.75 547 LEU A N 1
ATOM 4255 C CA . LEU A 1 547 ? -9.890 1.198 26.232 1.00 98.75 547 LEU A CA 1
ATOM 4256 C C . LEU A 1 547 ? -9.314 -0.002 25.471 1.00 98.75 547 LEU A C 1
ATOM 4258 O O . LEU A 1 547 ? -8.139 -0.350 25.610 1.00 98.75 547 LEU A O 1
ATOM 4262 N N . SER A 1 548 ? -10.139 -0.606 24.614 1.00 98.94 548 SER A N 1
ATOM 4263 C CA . SER A 1 548 ? -9.743 -1.752 23.792 1.00 98.94 548 SER A CA 1
ATOM 4264 C C . SER A 1 548 ? -9.963 -1.546 22.292 1.00 98.94 548 SER A C 1
ATOM 4266 O O . SER A 1 548 ? -10.810 -0.755 21.872 1.00 98.94 548 SER A O 1
ATOM 4268 N N . ILE A 1 549 ? -9.185 -2.268 21.480 1.00 98.94 549 ILE A N 1
ATOM 4269 C CA . ILE A 1 549 ? -9.413 -2.441 20.041 1.00 98.94 549 ILE A CA 1
ATOM 4270 C C . ILE A 1 549 ? -9.824 -3.895 19.811 1.00 98.94 549 ILE A C 1
ATOM 4272 O O . ILE A 1 549 ? -9.091 -4.807 20.193 1.00 98.94 549 ILE A O 1
ATOM 4276 N N . LEU A 1 550 ? -10.985 -4.120 19.196 1.00 98.94 550 LEU A N 1
ATOM 4277 C CA . LEU A 1 550 ? -11.408 -5.460 18.794 1.00 98.94 550 LEU A CA 1
ATOM 4278 C C . LEU A 1 550 ? -10.615 -5.900 17.562 1.00 98.94 550 LEU A C 1
ATOM 4280 O O . LEU A 1 550 ? -10.420 -5.123 16.630 1.00 98.94 550 LEU A O 1
ATOM 4284 N N . SER A 1 551 ? -10.167 -7.150 17.568 1.00 98.94 551 SER A N 1
ATOM 4285 C CA . SER A 1 551 ? -9.357 -7.754 16.504 1.00 98.94 551 SER A CA 1
ATOM 4286 C C . SER A 1 551 ? -9.820 -9.180 16.206 1.00 98.94 551 SER A C 1
ATOM 4288 O O . SER A 1 551 ? -10.686 -9.705 16.905 1.00 98.94 551 SER A O 1
ATOM 4290 N N . PHE A 1 552 ? -9.261 -9.810 15.171 1.00 98.94 552 PHE A N 1
ATOM 4291 C CA . PHE A 1 552 ? -9.730 -11.104 14.671 1.00 98.94 552 PHE A CA 1
ATOM 4292 C C . PHE A 1 552 ? -8.667 -12.199 14.775 1.00 98.94 552 PHE A C 1
ATOM 4294 O O . PHE A 1 552 ? -7.493 -11.979 14.480 1.00 98.94 552 PHE A O 1
ATOM 4301 N N . MET A 1 553 ? -9.084 -13.411 15.143 1.00 98.94 553 MET A N 1
ATOM 4302 C CA . MET A 1 553 ? -8.241 -14.606 15.082 1.00 98.94 553 MET A CA 1
ATOM 4303 C C . MET A 1 553 ? -7.667 -14.776 13.666 1.00 98.94 553 MET A C 1
ATOM 4305 O O . MET A 1 553 ? -8.386 -14.575 12.689 1.00 98.94 553 MET A O 1
ATOM 4309 N N . GLY A 1 554 ? -6.379 -15.110 13.555 1.00 98.62 554 GLY A N 1
ATOM 4310 C CA . GLY A 1 554 ? -5.642 -15.165 12.287 1.00 98.62 554 GLY A CA 1
ATOM 4311 C C . GLY A 1 554 ? -4.985 -13.847 11.845 1.00 98.62 554 GLY A C 1
ATOM 4312 O O . GLY A 1 554 ? -4.014 -13.901 11.095 1.00 98.62 554 GLY A O 1
ATOM 4313 N N . ALA A 1 555 ? -5.429 -12.681 12.328 1.00 98.88 555 ALA A N 1
ATOM 4314 C CA . ALA A 1 555 ? -4.995 -11.385 11.789 1.00 98.88 555 ALA A CA 1
ATOM 4315 C C . ALA A 1 555 ? -3.498 -11.064 12.003 1.00 98.88 555 ALA A C 1
ATOM 4317 O O . ALA A 1 555 ? -2.845 -11.606 12.902 1.00 98.88 555 ALA A O 1
ATOM 4318 N N . PHE A 1 556 ? -2.948 -10.129 11.225 1.00 98.88 556 PHE A N 1
ATOM 4319 C CA . PHE A 1 556 ? -1.602 -9.582 11.418 1.00 98.88 556 PHE A CA 1
ATOM 4320 C C . PHE A 1 556 ? -1.533 -8.078 11.131 1.00 98.88 556 PHE A C 1
ATOM 4322 O O . PHE A 1 556 ? -1.452 -7.637 9.989 1.00 98.88 556 PHE A O 1
ATOM 4329 N N . HIS A 1 557 ? -1.445 -7.295 12.205 1.00 98.88 557 HIS A N 1
ATOM 4330 C CA . HIS A 1 557 ? -1.386 -5.831 12.169 1.00 98.88 557 HIS A CA 1
ATOM 4331 C C . HIS A 1 557 ? 0.006 -5.269 12.510 1.00 98.88 557 HIS A C 1
ATOM 4333 O O . HIS A 1 557 ? 0.212 -4.055 12.501 1.00 98.88 557 HIS A O 1
ATOM 4339 N N . GLY A 1 558 ? 0.988 -6.125 12.817 1.00 98.56 558 GLY A N 1
ATOM 4340 C CA . GLY A 1 558 ? 2.377 -5.731 13.069 1.00 98.56 558 GLY A CA 1
ATOM 4341 C C . GLY A 1 558 ? 3.016 -6.463 14.249 1.00 98.56 558 GLY A C 1
ATOM 4342 O O . GLY A 1 558 ? 2.518 -7.483 14.715 1.00 98.56 558 GLY A O 1
ATOM 4343 N N . ARG A 1 559 ? 4.166 -5.955 14.716 1.00 98.75 559 ARG A N 1
ATOM 4344 C CA . ARG A 1 559 ? 4.976 -6.590 15.784 1.00 98.75 559 ARG A CA 1
ATOM 4345 C C . ARG A 1 559 ? 5.395 -5.655 16.929 1.00 98.75 559 ARG A C 1
ATOM 4347 O O . ARG A 1 559 ? 6.069 -6.091 17.854 1.00 98.75 559 ARG A O 1
ATOM 4354 N N . THR A 1 560 ? 5.006 -4.381 16.890 1.00 98.88 560 THR A N 1
ATOM 4355 C CA . THR A 1 560 ? 5.045 -3.489 18.066 1.00 98.88 560 THR A CA 1
ATOM 4356 C C . THR A 1 560 ? 3.906 -3.851 19.027 1.00 98.88 560 THR A C 1
ATOM 4358 O O . THR A 1 560 ? 2.941 -4.483 18.609 1.00 98.88 560 THR A O 1
ATOM 4361 N N . MET A 1 561 ? 4.010 -3.515 20.318 1.00 98.81 561 MET A N 1
ATOM 4362 C CA . MET A 1 561 ? 3.171 -4.142 21.358 1.00 98.81 561 MET A CA 1
ATOM 4363 C C . MET A 1 561 ? 1.651 -3.944 21.187 1.00 98.81 561 MET A C 1
ATOM 4365 O O . MET A 1 561 ? 0.902 -4.880 21.462 1.00 98.81 561 MET A O 1
ATOM 4369 N N . GLY A 1 562 ? 1.180 -2.790 20.697 1.00 98.62 562 GLY A N 1
ATOM 4370 C CA . GLY A 1 562 ? -0.246 -2.576 20.412 1.00 98.62 562 GLY A CA 1
ATOM 4371 C C . GLY A 1 562 ? -0.709 -3.382 19.196 1.00 98.62 562 GLY A C 1
ATOM 4372 O O . GLY A 1 562 ? -1.699 -4.108 19.259 1.00 98.62 562 GLY A O 1
ATOM 4373 N N . CYS A 1 563 ? 0.074 -3.351 18.117 1.00 98.88 563 CYS A N 1
ATOM 4374 C CA . CYS A 1 563 ? -0.145 -4.164 16.913 1.00 98.88 563 CYS A CA 1
ATOM 4375 C C . CYS A 1 563 ? -0.057 -5.674 17.170 1.00 98.88 563 CYS A C 1
ATOM 4377 O O . CYS A 1 563 ? -0.679 -6.465 16.462 1.00 98.88 563 CYS A O 1
ATOM 4379 N N . LEU A 1 564 ? 0.717 -6.096 18.170 1.00 98.88 564 LEU A N 1
ATOM 4380 C CA . LEU A 1 564 ? 0.876 -7.499 18.531 1.00 98.88 564 LEU A CA 1
ATOM 4381 C C . LEU A 1 564 ? -0.273 -8.009 19.417 1.00 98.88 564 LEU A C 1
ATOM 4383 O O . LEU A 1 564 ? -0.602 -9.197 19.383 1.00 98.88 564 LEU A O 1
ATOM 4387 N N . ALA A 1 565 ? -0.928 -7.122 20.169 1.00 98.88 565 ALA A N 1
ATOM 4388 C CA . ALA A 1 565 ? -2.171 -7.451 20.860 1.00 98.88 565 ALA A CA 1
ATOM 4389 C C . ALA A 1 565 ? -3.325 -7.705 19.880 1.00 98.88 565 ALA A C 1
ATOM 4391 O O . ALA A 1 565 ? -4.121 -8.607 20.125 1.00 98.88 565 ALA A O 1
ATOM 4392 N N . THR A 1 566 ? -3.369 -6.994 18.746 1.00 98.94 566 THR A N 1
ATOM 4393 C CA . THR A 1 566 ? -4.374 -7.197 17.685 1.00 98.94 566 THR A CA 1
ATOM 4394 C C . THR A 1 566 ? -3.985 -8.242 16.628 1.00 98.94 566 THR A C 1
ATOM 4396 O O . THR A 1 566 ? -4.843 -8.724 15.899 1.00 98.94 566 THR A O 1
ATOM 4399 N N . THR A 1 567 ? -2.714 -8.640 16.552 1.00 98.88 567 THR A N 1
ATOM 4400 C CA . THR A 1 567 ? -2.229 -9.749 15.706 1.00 98.88 567 THR A CA 1
ATOM 4401 C C . THR A 1 567 ? -2.515 -11.101 16.355 1.00 98.88 567 THR A C 1
ATOM 4403 O O . THR A 1 567 ? -2.215 -11.273 17.529 1.00 98.88 567 THR A O 1
ATOM 4406 N N . HIS A 1 568 ? -2.992 -12.100 15.608 1.00 98.75 568 HIS A N 1
ATOM 4407 C CA . HIS A 1 568 ? -3.285 -13.461 16.097 1.00 98.75 568 HIS A CA 1
ATOM 4408 C C . HIS A 1 568 ? -2.941 -14.558 15.069 1.00 98.75 568 HIS A C 1
ATOM 4410 O O . HIS A 1 568 ? -3.613 -15.583 15.003 1.00 98.75 568 HIS A O 1
ATOM 4416 N N . SER A 1 569 ? -1.908 -14.339 14.248 1.00 97.94 569 SER A N 1
ATOM 4417 C CA . SER A 1 569 ? -1.565 -15.201 13.103 1.00 97.94 569 SER A CA 1
ATOM 4418 C C . SER A 1 569 ? -0.773 -16.474 13.432 1.00 97.94 569 SER A C 1
ATOM 4420 O O . SER A 1 569 ? -1.141 -17.558 12.990 1.00 97.94 569 SER A O 1
ATOM 4422 N N . LYS A 1 570 ? 0.341 -16.371 14.171 1.00 98.31 570 LYS A N 1
ATOM 4423 C CA . LYS A 1 570 ? 1.257 -17.497 14.456 1.00 98.31 570 LYS A CA 1
ATOM 4424 C C . LYS A 1 570 ? 1.808 -17.398 15.883 1.00 98.31 570 LYS A C 1
ATOM 4426 O O . LYS A 1 570 ? 2.214 -16.318 16.305 1.00 98.31 570 LYS A O 1
ATOM 4431 N N . ALA A 1 571 ? 1.884 -18.511 16.620 1.00 98.31 571 ALA A N 1
ATOM 4432 C CA . ALA A 1 571 ? 2.298 -18.511 18.035 1.00 98.31 571 ALA A CA 1
ATOM 4433 C C . ALA A 1 571 ? 3.703 -17.914 18.267 1.00 98.31 571 ALA A C 1
ATOM 4435 O O . ALA A 1 571 ? 3.893 -17.115 19.182 1.00 98.31 571 ALA A O 1
ATOM 4436 N N . ILE A 1 572 ? 4.655 -18.213 17.375 1.00 98.12 572 ILE A N 1
ATOM 4437 C CA . ILE A 1 572 ? 6.031 -17.683 17.393 1.00 98.12 572 ILE A CA 1
ATOM 4438 C C . ILE A 1 572 ? 6.116 -16.153 17.205 1.00 98.12 572 ILE A C 1
ATOM 4440 O O . ILE A 1 572 ? 7.168 -15.562 17.411 1.00 98.12 572 ILE A O 1
ATOM 4444 N N . HIS A 1 573 ? 5.021 -15.483 16.825 1.00 98.56 573 HIS A N 1
ATOM 4445 C CA . HIS A 1 573 ? 4.958 -14.019 16.803 1.00 98.56 573 HIS A CA 1
ATOM 4446 C C . HIS A 1 573 ? 4.623 -13.417 18.178 1.00 98.56 573 HIS A C 1
ATOM 4448 O O . HIS A 1 573 ? 4.935 -12.252 18.399 1.00 98.56 573 HIS A O 1
ATOM 4454 N N . LYS A 1 574 ? 3.968 -14.182 19.067 1.00 98.56 574 LYS A N 1
ATOM 4455 C CA . LYS A 1 574 ? 3.293 -13.704 20.293 1.00 98.56 574 LYS A CA 1
ATOM 4456 C C . LYS A 1 574 ? 3.943 -14.186 21.594 1.00 98.56 574 LYS A C 1
ATOM 4458 O O . LYS A 1 574 ? 3.727 -13.565 22.630 1.00 98.56 574 LYS A O 1
ATOM 4463 N N . LEU A 1 575 ? 4.630 -15.331 21.555 1.00 98.31 575 LEU A N 1
ATOM 4464 C CA . LEU A 1 575 ? 5.173 -15.997 22.741 1.00 98.31 575 LEU A CA 1
ATOM 4465 C C . LEU A 1 575 ? 6.130 -15.068 23.510 1.00 98.31 575 LEU A C 1
ATOM 4467 O O . LEU A 1 575 ? 6.832 -14.265 22.902 1.00 98.31 575 LEU A O 1
ATOM 4471 N N . ASP A 1 576 ? 6.115 -15.169 24.839 1.00 98.50 576 ASP A N 1
ATOM 4472 C CA . ASP A 1 576 ? 6.960 -14.424 25.788 1.00 98.50 576 ASP A CA 1
ATOM 4473 C C . ASP A 1 576 ? 6.829 -12.881 25.785 1.00 98.50 576 ASP A C 1
ATOM 4475 O O . ASP A 1 576 ? 7.513 -12.205 26.556 1.00 98.50 576 ASP A O 1
ATOM 4479 N N . ILE A 1 577 ? 5.918 -12.298 24.992 1.00 98.69 577 ILE A N 1
ATOM 4480 C CA . ILE A 1 577 ? 5.724 -10.840 24.895 1.00 98.69 577 ILE A CA 1
ATOM 4481 C C . ILE A 1 577 ? 4.441 -10.403 25.638 1.00 98.69 577 ILE A C 1
ATOM 4483 O O . ILE A 1 577 ? 3.362 -10.932 25.357 1.00 98.69 577 ILE A O 1
ATOM 4487 N N . PRO A 1 578 ? 4.502 -9.411 26.557 1.00 98.69 578 PRO A N 1
ATOM 4488 C CA . PRO A 1 578 ? 3.318 -8.870 27.231 1.00 98.69 578 PRO A CA 1
ATOM 4489 C C . PRO A 1 578 ? 2.277 -8.288 26.262 1.00 98.69 578 PRO A C 1
ATOM 4491 O O . PRO A 1 578 ? 2.619 -7.704 25.234 1.00 98.69 578 PRO A O 1
ATOM 4494 N N . SER A 1 579 ? 0.994 -8.414 26.611 1.00 98.69 579 SER A N 1
ATOM 4495 C CA . SER A 1 579 ? -0.132 -8.053 25.739 1.00 98.69 579 SER A CA 1
ATOM 4496 C C . SER A 1 579 ? -1.326 -7.485 26.522 1.00 98.69 579 SER A C 1
ATOM 4498 O O . SER A 1 579 ? -1.326 -7.497 27.753 1.00 98.69 579 SER A O 1
ATOM 4500 N N . PHE A 1 580 ? -2.343 -6.990 25.811 1.00 98.69 580 PHE A N 1
ATOM 4501 C CA . PHE A 1 580 ? -3.532 -6.352 26.391 1.00 98.69 580 PHE A CA 1
ATOM 4502 C C . PHE A 1 580 ? -4.755 -7.294 26.400 1.00 98.69 580 PHE A C 1
ATOM 4504 O O . PHE A 1 580 ? -4.955 -8.067 25.466 1.00 98.69 580 PHE A O 1
ATOM 4511 N N . ASP A 1 581 ? -5.610 -7.198 27.430 1.00 98.56 581 ASP A N 1
ATOM 4512 C CA . ASP A 1 581 ? -6.913 -7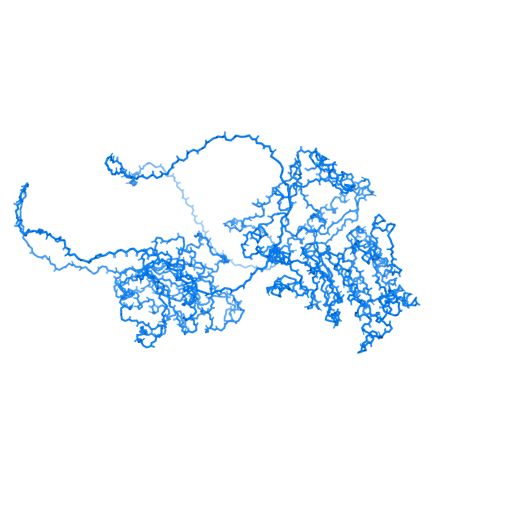.897 27.529 1.00 98.56 581 ASP A CA 1
ATOM 4513 C C . ASP A 1 581 ? -7.963 -7.222 26.625 1.00 98.56 581 ASP A C 1
ATOM 4515 O O . ASP A 1 581 ? -8.918 -6.590 27.082 1.00 98.56 581 ASP A O 1
ATOM 4519 N N . TRP A 1 582 ? -7.743 -7.307 25.315 1.00 98.88 582 TRP A N 1
ATOM 4520 C CA . TRP A 1 582 ? -8.617 -6.783 24.265 1.00 98.88 582 TRP A CA 1
ATOM 4521 C C . TRP A 1 582 ? -9.448 -7.913 23.624 1.00 98.88 582 TRP A C 1
ATOM 4523 O O . TRP A 1 582 ? -9.037 -9.075 23.678 1.00 98.88 582 TRP A O 1
ATOM 4533 N N . PRO A 1 583 ? -10.631 -7.622 23.048 1.00 98.88 583 PRO A N 1
ATOM 4534 C CA . PRO A 1 583 ? -11.485 -8.660 22.486 1.00 98.88 583 PRO A CA 1
ATOM 4535 C C . PRO A 1 583 ? -10.933 -9.214 21.167 1.00 98.88 583 PRO A C 1
ATOM 4537 O O . PRO A 1 583 ? -10.454 -8.474 20.303 1.00 98.88 583 PRO A O 1
ATOM 4540 N N . ILE A 1 584 ? -11.049 -10.535 21.019 1.00 98.94 584 ILE A N 1
ATOM 4541 C CA . ILE A 1 584 ? -10.600 -11.298 19.853 1.00 98.94 584 ILE A CA 1
ATOM 4542 C C . ILE A 1 584 ? -11.805 -12.072 19.317 1.00 98.94 584 ILE A C 1
ATOM 4544 O O . ILE A 1 584 ? -12.289 -12.988 19.981 1.00 98.94 584 ILE A O 1
ATOM 4548 N N . ALA A 1 585 ? -12.297 -11.688 18.144 1.00 98.94 585 ALA A N 1
ATOM 4549 C CA . ALA A 1 585 ? -13.399 -12.346 17.452 1.00 98.94 585 ALA A CA 1
ATOM 4550 C C . ALA A 1 585 ? -12.898 -13.463 16.516 1.00 98.94 585 ALA A C 1
ATOM 4552 O O . ALA A 1 585 ? -11.748 -13.420 16.063 1.00 98.94 585 ALA A O 1
ATOM 4553 N N . PRO A 1 586 ? -13.730 -14.459 16.172 1.00 98.88 586 PRO A N 1
ATOM 4554 C CA . PRO A 1 586 ? -13.438 -15.359 15.061 1.00 98.88 586 PRO A CA 1
ATOM 4555 C C . PRO A 1 586 ? -13.495 -14.610 13.718 1.00 98.88 586 PRO A C 1
ATOM 4557 O O . PRO A 1 586 ? -14.390 -13.799 13.486 1.00 98.88 586 PRO A O 1
ATOM 4560 N N . PHE A 1 587 ? -12.566 -14.910 12.809 1.00 98.88 587 PHE A N 1
ATOM 4561 C CA . PHE A 1 587 ? -12.722 -14.577 11.389 1.00 98.88 587 PHE A CA 1
ATOM 4562 C C . PHE A 1 587 ? -13.433 -15.747 10.675 1.00 98.88 587 PHE A C 1
ATOM 4564 O O . PHE A 1 587 ? -13.118 -16.897 10.997 1.00 98.88 587 PHE A O 1
ATOM 4571 N N . PRO A 1 588 ? -14.363 -15.508 9.727 1.00 98.69 588 PRO A N 1
ATOM 4572 C CA . PRO A 1 588 ? -15.096 -16.579 9.045 1.00 98.69 588 PRO A CA 1
ATOM 4573 C C . PRO A 1 588 ? -14.184 -17.582 8.325 1.00 98.69 588 PRO A C 1
ATOM 4575 O O . PRO A 1 588 ? -13.413 -17.212 7.437 1.00 98.69 588 PRO A O 1
ATOM 4578 N N . ARG A 1 589 ? -14.287 -18.879 8.651 1.00 98.62 589 ARG A N 1
ATOM 4579 C CA . ARG A 1 589 ? -13.524 -19.926 7.946 1.00 98.62 589 ARG A CA 1
ATOM 4580 C C . ARG A 1 589 ? -14.339 -20.562 6.818 1.00 98.62 589 ARG A C 1
ATOM 4582 O O . ARG A 1 589 ? -14.879 -21.657 6.970 1.00 98.62 589 ARG A O 1
ATOM 4589 N N . LEU A 1 590 ? -14.358 -19.906 5.657 1.00 98.62 590 LEU A N 1
ATOM 4590 C CA . LEU A 1 590 ? -15.103 -20.380 4.483 1.00 98.62 590 LEU A CA 1
ATOM 4591 C C . LEU A 1 590 ? -14.706 -21.802 4.034 1.00 98.62 590 LEU A C 1
ATOM 4593 O O . LEU A 1 590 ? -13.521 -22.172 3.989 1.00 98.62 590 LEU A O 1
ATOM 4597 N N . LYS A 1 591 ? -15.722 -22.580 3.655 1.00 98.56 591 LYS A N 1
ATOM 4598 C CA . LYS A 1 591 ? -15.630 -23.862 2.946 1.00 98.56 591 LYS A CA 1
ATOM 4599 C C . LYS A 1 591 ? -15.627 -23.624 1.432 1.00 98.56 591 LYS A C 1
ATOM 4601 O O . LYS A 1 591 ? -16.218 -22.658 0.957 1.00 98.56 591 LYS A O 1
ATOM 4606 N N . TYR A 1 592 ? -14.970 -24.521 0.699 1.00 97.69 592 TYR A N 1
ATOM 4607 C CA . TYR A 1 592 ? -14.750 -24.436 -0.748 1.00 97.69 592 TYR A CA 1
ATOM 4608 C C . TYR A 1 592 ? -15.066 -25.794 -1.408 1.00 97.69 592 TYR A C 1
ATOM 4610 O O . TYR A 1 592 ? -14.747 -26.807 -0.777 1.00 97.69 592 TYR A O 1
ATOM 4618 N N . PRO A 1 593 ? -15.606 -25.844 -2.646 1.00 96.94 593 PRO A N 1
ATOM 4619 C CA . PRO A 1 593 ? -15.964 -24.715 -3.522 1.00 96.94 593 PRO A CA 1
ATOM 4620 C C . PRO A 1 593 ? -17.040 -23.793 -2.928 1.00 96.94 593 PRO A C 1
ATOM 4622 O O . PRO A 1 593 ? -17.876 -24.235 -2.141 1.00 96.94 593 PRO A O 1
ATOM 4625 N N . LEU A 1 594 ? -16.988 -22.494 -3.234 1.00 97.25 594 LEU A N 1
ATOM 4626 C CA . LEU A 1 594 ? -17.874 -21.504 -2.597 1.00 97.25 594 LEU A CA 1
ATOM 4627 C C . LEU A 1 594 ? -19.340 -21.728 -2.995 1.00 97.25 594 LEU A C 1
ATOM 4629 O O . LEU A 1 594 ? -20.250 -21.506 -2.200 1.00 97.25 594 LEU A O 1
ATOM 4633 N N . GLU A 1 595 ? -19.531 -22.224 -4.212 1.00 96.81 595 GLU A N 1
ATOM 4634 C CA . GLU A 1 595 ? -20.788 -22.533 -4.885 1.00 96.81 595 GLU A CA 1
ATOM 4635 C C . GLU A 1 595 ? -21.521 -23.717 -4.234 1.00 96.81 595 GLU A C 1
ATOM 4637 O O . GLU A 1 595 ? -22.749 -23.776 -4.265 1.00 96.81 595 GLU A O 1
ATOM 4642 N N . GLU A 1 596 ? -20.781 -24.643 -3.615 1.00 97.94 596 GLU A N 1
ATOM 4643 C CA . GLU A 1 596 ? -21.331 -25.819 -2.925 1.00 97.94 596 GLU A CA 1
ATOM 4644 C C . GLU A 1 596 ? -21.734 -25.513 -1.474 1.00 97.94 596 GLU A C 1
ATOM 4646 O O . GLU A 1 596 ? -22.669 -26.119 -0.953 1.00 97.94 596 GLU A O 1
ATOM 4651 N N . PHE A 1 597 ? -21.063 -24.553 -0.826 1.00 98.38 597 PHE A N 1
ATOM 4652 C CA . PHE A 1 597 ? -21.196 -24.268 0.611 1.00 98.38 597 PHE A CA 1
ATOM 4653 C C . PHE A 1 597 ? -21.802 -22.893 0.930 1.00 98.38 597 PHE A C 1
ATOM 4655 O O . PHE A 1 597 ? -21.584 -22.351 2.015 1.00 98.38 597 PHE A O 1
ATOM 4662 N N . VAL A 1 598 ? -22.575 -22.311 0.004 1.00 98.50 598 VAL A N 1
ATOM 4663 C CA . VAL A 1 598 ? -23.181 -20.968 0.139 1.00 98.50 598 VAL A CA 1
ATOM 4664 C C . VAL A 1 598 ? -23.926 -20.792 1.471 1.00 98.50 598 VAL A C 1
ATOM 4666 O O . VAL A 1 598 ? -23.799 -19.755 2.122 1.00 98.50 598 VAL A O 1
ATOM 4669 N N . ARG A 1 599 ? -24.678 -21.812 1.910 1.00 98.50 599 ARG A N 1
ATOM 4670 C CA . ARG A 1 599 ? -25.445 -21.771 3.163 1.00 98.50 599 ARG A CA 1
ATOM 4671 C C . ARG A 1 599 ? -24.533 -21.806 4.387 1.00 98.50 599 ARG A C 1
ATOM 4673 O O . ARG A 1 599 ? -24.688 -20.985 5.284 1.00 98.50 599 ARG A O 1
ATOM 4680 N N . GLU A 1 600 ? -23.612 -22.760 4.432 1.00 98.69 600 GLU A N 1
ATOM 4681 C CA . GLU A 1 600 ? -22.679 -22.969 5.538 1.00 98.69 600 GLU A CA 1
ATOM 4682 C C . GLU A 1 600 ? -21.770 -21.750 5.725 1.00 98.69 600 GLU A C 1
ATOM 4684 O O . GLU A 1 600 ? -21.517 -21.342 6.855 1.00 98.69 600 GLU A O 1
ATOM 4689 N N . ASN A 1 601 ? -21.327 -21.150 4.619 1.00 98.81 601 ASN A N 1
ATOM 4690 C CA . ASN A 1 601 ? -20.511 -19.942 4.603 1.00 98.81 601 ASN A CA 1
ATOM 4691 C C . ASN A 1 601 ? -21.294 -18.733 5.143 1.00 98.81 601 ASN A C 1
ATOM 4693 O O . ASN A 1 601 ? -20.805 -18.050 6.038 1.00 98.81 601 ASN A O 1
ATOM 4697 N N . ALA A 1 602 ? -22.540 -18.523 4.701 1.00 98.75 602 ALA A N 1
ATOM 4698 C CA . ALA A 1 602 ? -23.395 -17.457 5.234 1.00 98.75 602 ALA A CA 1
ATOM 4699 C C . ALA A 1 602 ? -23.737 -17.643 6.730 1.00 98.75 602 ALA A C 1
ATOM 4701 O O . ALA A 1 602 ? -23.865 -16.663 7.462 1.00 98.75 602 ALA A O 1
ATOM 4702 N N . GLN A 1 603 ? -23.869 -18.890 7.201 1.00 98.81 603 GLN A N 1
ATOM 4703 C CA . GLN A 1 603 ? -24.082 -19.201 8.621 1.00 98.81 603 GLN A CA 1
ATOM 4704 C C . GLN A 1 603 ? -22.828 -18.949 9.473 1.00 98.81 603 GLN A C 1
ATOM 4706 O O . GLN A 1 603 ? -22.942 -18.425 10.579 1.00 98.81 603 GLN A O 1
ATOM 4711 N N . GLU A 1 604 ? -21.641 -19.283 8.965 1.00 98.88 604 GLU A N 1
ATOM 4712 C CA . GLU A 1 604 ? -20.360 -19.001 9.626 1.00 98.88 604 GLU A CA 1
ATOM 4713 C C . GLU A 1 604 ? -20.071 -17.491 9.690 1.00 98.88 604 GLU A C 1
ATOM 4715 O O . GLU A 1 604 ? -19.678 -16.983 10.738 1.00 98.88 604 GLU A O 1
ATOM 4720 N N . GLU A 1 605 ? -20.330 -16.747 8.610 1.00 98.88 605 GLU A N 1
ATOM 4721 C CA . GLU A 1 605 ? -20.212 -15.284 8.607 1.00 98.88 605 GLU A CA 1
ATOM 4722 C C . GLU A 1 605 ? -21.184 -14.625 9.597 1.00 98.88 605 GLU A C 1
ATOM 4724 O O . GLU A 1 605 ? -20.778 -13.733 10.342 1.00 98.88 605 GLU A O 1
ATOM 4729 N N . ALA A 1 606 ? -22.436 -15.095 9.668 1.00 98.88 606 ALA A N 1
ATOM 4730 C CA . ALA A 1 606 ? -23.414 -14.616 10.646 1.00 98.88 606 ALA A CA 1
ATOM 4731 C C . ALA A 1 606 ? -22.965 -14.877 12.096 1.00 98.88 606 ALA A C 1
ATOM 4733 O O . ALA A 1 606 ? -22.952 -13.943 12.897 1.00 98.88 606 ALA A O 1
ATOM 4734 N N . ARG A 1 607 ? -22.510 -16.098 12.414 1.00 98.81 607 ARG A N 1
ATOM 4735 C CA . ARG A 1 607 ? -21.979 -16.455 13.743 1.00 98.81 607 ARG A CA 1
ATOM 4736 C C . ARG A 1 607 ? -20.819 -15.544 14.157 1.00 98.81 607 ARG A C 1
ATOM 4738 O O . ARG A 1 607 ? -20.785 -15.056 15.284 1.00 98.81 607 ARG A O 1
ATOM 4745 N N . CYS A 1 608 ? -19.878 -15.281 13.249 1.00 98.94 608 CYS A N 1
ATOM 4746 C CA . CYS A 1 608 ? -18.752 -14.392 13.532 1.00 98.94 608 CYS A CA 1
ATOM 4747 C C . CYS A 1 608 ? -19.196 -12.943 13.802 1.00 98.94 608 CYS A C 1
ATOM 4749 O O . CYS A 1 608 ? -18.614 -12.281 14.659 1.00 98.94 608 CYS A O 1
ATOM 4751 N N . LEU A 1 609 ? -20.230 -12.451 13.111 1.00 98.94 609 LEU A N 1
ATOM 4752 C CA . LEU A 1 609 ? -20.800 -11.117 13.342 1.00 98.94 609 LEU A CA 1
ATOM 4753 C C . LEU A 1 609 ? -21.543 -11.021 14.686 1.00 98.94 609 LEU A C 1
ATOM 4755 O O . LEU A 1 609 ? -21.394 -10.021 15.389 1.00 98.94 609 LEU A O 1
ATOM 4759 N N . GLU A 1 610 ? -22.296 -12.057 15.061 1.00 98.81 610 GLU A N 1
ATOM 4760 C CA . GLU A 1 610 ? -22.957 -12.162 16.370 1.00 98.81 610 GLU A CA 1
ATOM 4761 C C . GLU A 1 610 ? -21.924 -12.148 17.511 1.00 98.81 610 GLU A C 1
ATOM 4763 O O . GLU A 1 610 ? -22.035 -11.345 18.439 1.00 98.81 610 GLU A O 1
ATOM 4768 N N . GLU A 1 611 ? -20.849 -12.939 17.399 1.00 98.81 611 GLU A N 1
ATOM 4769 C CA . GLU A 1 611 ? -19.771 -12.960 18.397 1.00 98.81 611 GLU A CA 1
ATOM 4770 C C . GLU A 1 611 ? -19.015 -11.621 18.500 1.00 98.81 611 GLU A C 1
ATOM 4772 O O . GLU A 1 611 ? -18.608 -11.241 19.599 1.00 98.81 611 GLU A O 1
ATOM 4777 N N . VAL A 1 612 ? -18.861 -10.851 17.412 1.00 98.94 612 VAL A N 1
ATOM 4778 C CA . VAL A 1 612 ? -18.312 -9.479 17.485 1.00 98.94 612 VAL A CA 1
ATOM 4779 C C . VAL A 1 612 ? -19.203 -8.566 18.334 1.00 98.94 612 VAL A C 1
ATOM 4781 O O . VAL A 1 612 ? -18.690 -7.827 19.178 1.00 98.94 612 VAL A O 1
ATOM 4784 N N . GLU A 1 613 ? -20.521 -8.601 18.131 1.00 98.75 613 GLU A N 1
ATOM 4785 C CA . GLU A 1 613 ? -21.464 -7.758 18.875 1.00 98.75 613 GLU A CA 1
ATOM 4786 C C . GLU A 1 613 ? -21.487 -8.117 20.374 1.00 98.75 613 GLU A C 1
ATOM 4788 O O . GLU A 1 613 ? -21.360 -7.228 21.227 1.00 98.75 613 GLU A O 1
ATOM 4793 N N . ASP A 1 614 ? -21.510 -9.413 20.700 1.00 98.88 614 ASP A N 1
ATOM 4794 C CA . ASP A 1 614 ? -21.394 -9.919 22.074 1.00 98.88 614 ASP A CA 1
ATOM 4795 C C . ASP A 1 614 ? -20.077 -9.496 22.745 1.00 98.88 614 ASP A C 1
ATOM 4797 O O . ASP A 1 614 ? -20.070 -9.060 23.903 1.00 98.88 614 ASP A O 1
ATOM 4801 N N . LEU A 1 615 ? -18.947 -9.574 22.032 1.00 98.94 615 LEU A N 1
ATOM 4802 C CA . LEU A 1 615 ? -17.642 -9.147 22.546 1.00 98.94 615 LEU A CA 1
ATOM 4803 C C . LEU A 1 615 ? -17.614 -7.646 22.869 1.00 98.94 615 LEU A C 1
ATOM 4805 O O . LEU A 1 615 ? -17.085 -7.266 23.917 1.00 98.94 615 LEU A O 1
ATOM 4809 N N . ILE A 1 616 ? -18.217 -6.794 22.033 1.00 98.88 616 ILE A N 1
ATOM 4810 C CA . ILE A 1 616 ? -18.300 -5.345 22.281 1.00 98.88 616 ILE A CA 1
ATOM 4811 C C . ILE A 1 616 ? -19.122 -5.052 23.543 1.00 98.88 616 ILE A C 1
ATOM 4813 O O . ILE A 1 616 ? -18.692 -4.262 24.392 1.00 98.88 616 ILE A O 1
ATOM 4817 N N . VAL A 1 617 ? -20.279 -5.702 23.705 1.00 98.81 617 VAL A N 1
ATOM 4818 C CA . VAL A 1 617 ? -21.129 -5.556 24.901 1.00 98.81 617 VAL A CA 1
ATOM 4819 C C . VAL A 1 617 ? -20.394 -6.041 26.155 1.00 98.81 617 VAL A C 1
ATOM 4821 O O . VAL A 1 617 ? -20.335 -5.324 27.157 1.00 98.81 617 VAL A O 1
ATOM 4824 N N . LYS A 1 618 ? -19.760 -7.214 26.087 1.00 98.81 618 LYS A N 1
ATOM 4825 C CA . LYS A 1 618 ? -19.007 -7.839 27.184 1.00 98.81 618 LYS A CA 1
ATOM 4826 C C . LYS A 1 618 ? -17.800 -7.009 27.632 1.00 98.81 618 LYS A C 1
ATOM 4828 O O . LYS A 1 618 ? -17.566 -6.875 28.832 1.00 98.81 618 LYS A O 1
ATOM 4833 N N . TRP A 1 619 ? -17.048 -6.406 26.709 1.00 98.69 619 TRP A N 1
ATOM 4834 C CA . TRP A 1 619 ? -15.927 -5.529 27.072 1.00 98.69 619 TRP A CA 1
ATOM 4835 C C . TRP A 1 619 ? -16.387 -4.174 27.616 1.00 98.69 619 TRP A C 1
ATOM 4837 O O . TRP A 1 619 ? -15.801 -3.684 28.579 1.00 98.69 619 TRP A O 1
ATOM 4847 N N . ARG A 1 620 ? -17.497 -3.615 27.117 1.00 98.25 620 ARG A N 1
ATOM 4848 C CA . ARG A 1 620 ? -18.142 -2.443 27.737 1.00 98.25 620 ARG A CA 1
ATOM 4849 C C . ARG A 1 620 ? -18.583 -2.734 29.181 1.00 98.25 620 ARG A C 1
ATOM 4851 O O . ARG A 1 620 ? -18.343 -1.911 30.057 1.00 98.25 620 ARG A O 1
ATOM 4858 N N . GLN A 1 621 ? -19.136 -3.919 29.456 1.00 98.31 621 GLN A N 1
ATOM 4859 C CA . GLN A 1 621 ? -19.499 -4.361 30.814 1.00 98.31 621 GLN A CA 1
ATOM 4860 C C . GLN A 1 621 ? -18.287 -4.579 31.741 1.00 98.31 621 GLN A C 1
ATOM 4862 O O . GLN A 1 621 ? -18.391 -4.311 32.935 1.00 98.31 621 GLN A O 1
ATOM 4867 N N . LYS A 1 622 ? -17.122 -4.991 31.213 1.00 98.06 622 LYS A N 1
ATOM 4868 C CA . LYS A 1 622 ? -15.846 -5.019 31.963 1.00 98.06 622 LYS A CA 1
ATOM 4869 C C . LYS A 1 622 ? -15.319 -3.619 32.346 1.00 98.06 622 LYS A C 1
ATOM 4871 O O . LYS A 1 622 ? -14.306 -3.536 33.033 1.00 98.06 622 LYS A O 1
ATOM 4876 N N . GLY A 1 623 ? -15.920 -2.535 31.845 1.00 97.44 623 GLY A N 1
ATOM 4877 C CA . GLY A 1 623 ? -15.347 -1.182 31.888 1.00 97.44 623 GLY A CA 1
ATOM 4878 C C . GLY A 1 623 ? -14.285 -0.916 30.810 1.00 97.44 623 GLY A C 1
ATOM 4879 O O . GLY A 1 623 ? -13.724 0.175 30.767 1.00 97.44 623 GLY A O 1
ATOM 4880 N N . LYS A 1 624 ? -14.038 -1.879 29.910 1.00 98.25 624 LYS A N 1
ATOM 4881 C CA . LYS A 1 624 ? -12.962 -1.862 28.906 1.00 98.25 624 LYS A CA 1
ATOM 4882 C C . LYS A 1 624 ? -13.450 -1.536 27.497 1.00 98.25 624 LYS A C 1
ATOM 4884 O O . LYS A 1 624 ? -13.197 -2.286 26.549 1.00 98.25 624 LYS A O 1
ATOM 4889 N N . SER A 1 625 ? -14.227 -0.461 27.375 1.00 98.62 625 SER A N 1
ATOM 4890 C CA . SER A 1 625 ? -14.965 -0.096 26.158 1.00 98.62 625 SER A CA 1
ATOM 4891 C C . SER A 1 625 ? -14.145 -0.243 24.870 1.00 98.62 625 SER A C 1
ATOM 4893 O O . SER A 1 625 ? -13.034 0.281 24.758 1.00 98.62 625 SER A O 1
ATOM 4895 N N . VAL A 1 626 ? -14.725 -0.936 23.886 1.00 98.88 626 VAL A N 1
ATOM 4896 C CA . VAL A 1 626 ? -14.154 -1.070 22.541 1.00 98.88 626 VAL A CA 1
ATOM 4897 C C . VAL A 1 626 ? -14.230 0.286 21.844 1.00 98.88 626 VAL A C 1
ATOM 4899 O O . VAL A 1 626 ? -15.318 0.760 21.516 1.00 98.88 626 VAL A O 1
ATOM 4902 N N . ALA A 1 627 ? -13.079 0.919 21.629 1.00 98.88 627 ALA A N 1
ATOM 4903 C CA . ALA A 1 627 ? -12.980 2.208 20.952 1.00 98.88 627 ALA A CA 1
ATOM 4904 C C . ALA A 1 627 ? -13.009 2.059 19.423 1.00 98.88 627 ALA A C 1
ATOM 4906 O O . ALA A 1 627 ? -13.524 2.932 18.722 1.00 98.88 627 ALA A O 1
ATOM 4907 N N . GLY A 1 628 ? -12.509 0.933 18.907 1.00 98.88 628 GLY A N 1
ATOM 4908 C CA . GLY A 1 628 ? -12.537 0.603 17.486 1.00 98.88 628 GLY A CA 1
ATOM 4909 C C . GLY A 1 628 ? -12.379 -0.888 17.202 1.00 98.88 628 GLY A C 1
ATOM 4910 O O . GLY A 1 628 ? -12.063 -1.674 18.095 1.00 98.88 628 GLY A O 1
ATOM 4911 N N . ILE A 1 629 ? -12.610 -1.258 15.948 1.00 99.00 629 ILE A N 1
ATOM 4912 C CA . ILE A 1 629 ? -12.436 -2.606 15.400 1.00 99.00 629 ILE A CA 1
ATOM 4913 C C . ILE A 1 629 ? -11.388 -2.517 14.291 1.00 99.00 629 ILE A C 1
ATOM 4915 O O . ILE A 1 629 ? -11.537 -1.663 13.418 1.00 99.00 629 ILE A O 1
ATOM 4919 N N . VAL A 1 630 ? -10.370 -3.382 14.307 1.00 98.94 630 VAL A N 1
ATOM 4920 C CA . VAL A 1 630 ? -9.359 -3.484 13.240 1.00 98.94 630 VAL A CA 1
ATOM 4921 C C . VAL A 1 630 ? -9.493 -4.800 12.469 1.00 98.94 630 VAL A C 1
ATOM 4923 O O . VAL A 1 630 ? -9.688 -5.852 13.081 1.00 98.94 630 VAL A O 1
ATOM 4926 N N . ILE A 1 631 ? -9.425 -4.748 11.133 1.00 98.94 631 ILE A N 1
ATOM 4927 C CA . ILE A 1 631 ? -9.567 -5.926 10.260 1.00 98.94 631 ILE A CA 1
ATOM 4928 C C . ILE A 1 631 ? -8.835 -5.772 8.912 1.00 98.94 631 ILE A C 1
ATOM 4930 O O . ILE A 1 631 ? -8.833 -4.697 8.318 1.00 98.94 631 ILE A O 1
ATOM 4934 N N . GLU A 1 632 ? -8.235 -6.856 8.412 1.00 98.94 632 GLU A N 1
ATOM 4935 C CA . GLU A 1 632 ? -7.717 -6.970 7.035 1.00 98.94 632 GLU A CA 1
ATOM 4936 C C . GLU A 1 632 ? -8.859 -7.351 6.058 1.00 98.94 632 GLU A C 1
ATOM 4938 O O . GLU A 1 632 ? -9.627 -8.261 6.380 1.00 98.94 632 GLU A O 1
ATOM 4943 N N . PRO A 1 633 ? -8.974 -6.758 4.848 1.00 98.88 633 PRO A N 1
ATOM 4944 C CA . PRO A 1 633 ? -9.950 -7.191 3.832 1.00 98.88 633 PRO A CA 1
ATOM 4945 C C . PRO A 1 633 ? -9.760 -8.639 3.350 1.00 98.88 633 PRO A C 1
ATOM 4947 O O . PRO A 1 633 ? -10.714 -9.294 2.938 1.00 98.88 633 PRO A O 1
ATOM 4950 N N . ILE A 1 634 ? -8.521 -9.133 3.397 1.00 98.94 634 ILE A N 1
ATOM 4951 C CA . ILE A 1 634 ? -8.134 -10.538 3.232 1.00 98.94 634 ILE A CA 1
ATOM 4952 C C . ILE A 1 634 ? -7.013 -10.760 4.251 1.00 98.94 634 ILE A C 1
ATOM 4954 O O . ILE A 1 634 ? -5.986 -10.086 4.159 1.00 98.94 634 ILE A O 1
ATOM 4958 N N . GLN A 1 635 ? -7.188 -11.655 5.228 1.00 98.88 635 GLN A N 1
ATOM 4959 C CA . GLN A 1 635 ? -6.143 -11.899 6.232 1.00 98.88 635 GLN A CA 1
ATOM 4960 C C . GLN A 1 635 ? -4.955 -12.612 5.593 1.00 98.88 635 GLN A C 1
ATOM 4962 O O . GLN A 1 635 ? -5.081 -13.779 5.225 1.00 98.88 635 GLN A O 1
ATOM 4967 N N . ALA A 1 636 ? -3.796 -11.966 5.506 1.00 97.56 636 ALA A N 1
ATOM 4968 C CA . ALA A 1 636 ? -2.665 -12.518 4.765 1.00 97.56 636 ALA A CA 1
ATOM 4969 C C . ALA A 1 636 ? -1.878 -13.553 5.588 1.00 97.56 636 ALA A C 1
ATOM 4971 O O . ALA A 1 636 ? -1.944 -14.759 5.354 1.00 97.56 636 ALA A O 1
ATOM 4972 N N . GLU A 1 637 ? -1.168 -13.098 6.625 1.00 98.38 637 GLU A N 1
ATOM 4973 C CA . GLU A 1 637 ? -0.306 -13.939 7.476 1.00 98.38 637 GLU A CA 1
ATOM 4974 C C . GLU A 1 637 ? -1.070 -15.015 8.271 1.00 98.38 637 GLU A C 1
ATOM 4976 O O . GLU A 1 637 ? -0.445 -15.945 8.792 1.00 98.38 637 GLU A O 1
ATOM 4981 N N . GLY A 1 638 ? -2.398 -14.896 8.365 1.00 97.12 638 GLY A N 1
ATOM 4982 C CA . GLY A 1 638 ? -3.311 -15.896 8.926 1.00 97.12 638 GLY A CA 1
ATOM 4983 C C . GLY A 1 638 ? -3.641 -17.071 8.001 1.00 97.12 638 GLY A C 1
ATOM 4984 O O . GLY A 1 638 ? -4.377 -17.964 8.419 1.00 97.12 638 GLY A O 1
ATOM 4985 N N . GLY A 1 639 ? -3.114 -17.083 6.771 1.00 97.31 639 GLY A N 1
ATOM 4986 C CA . GLY A 1 639 ? -3.367 -18.123 5.769 1.00 97.31 639 GLY A CA 1
ATOM 4987 C C . GLY A 1 639 ? -4.402 -17.725 4.717 1.00 97.31 639 GLY A C 1
ATOM 4988 O O . GLY A 1 639 ? -5.253 -18.543 4.371 1.00 97.31 639 GLY A O 1
ATOM 4989 N N . ASP A 1 640 ? -4.340 -16.487 4.223 1.00 98.62 640 ASP A N 1
ATOM 4990 C CA . ASP A 1 640 ? -5.152 -15.986 3.104 1.00 98.62 640 ASP A CA 1
ATOM 4991 C C . ASP A 1 640 ? -6.662 -16.208 3.318 1.00 98.62 640 ASP A C 1
ATOM 4993 O O . ASP A 1 640 ? -7.351 -16.831 2.504 1.00 98.62 640 ASP A O 1
ATOM 4997 N N . ASN A 1 641 ? -7.186 -15.764 4.466 1.00 98.81 641 ASN A N 1
ATOM 4998 C CA . ASN A 1 641 ? -8.603 -15.935 4.798 1.00 98.81 641 ASN A CA 1
ATOM 4999 C C . ASN A 1 641 ? -9.439 -14.813 4.162 1.00 98.81 641 ASN A C 1
ATOM 5001 O O . ASN A 1 641 ? -9.267 -13.635 4.479 1.00 98.81 641 ASN A O 1
ATOM 5005 N N . HIS A 1 642 ? -10.369 -15.199 3.286 1.00 98.81 642 HIS A N 1
ATOM 5006 C CA . HIS A 1 642 ? -11.370 -14.321 2.674 1.00 98.81 642 HIS A CA 1
ATOM 5007 C C . HIS A 1 642 ? -12.706 -14.408 3.427 1.00 98.81 642 HIS A C 1
ATOM 5009 O O . HIS A 1 642 ? -13.037 -15.461 3.971 1.00 98.81 642 HIS A O 1
ATOM 5015 N N . ALA A 1 643 ? -13.493 -13.334 3.369 1.00 98.75 643 ALA A N 1
ATOM 5016 C CA . ALA A 1 643 ? -14.912 -13.291 3.729 1.00 98.75 643 ALA A CA 1
ATOM 5017 C C . ALA A 1 643 ? -15.691 -12.523 2.642 1.00 98.75 643 ALA A C 1
ATOM 5019 O O . ALA A 1 643 ? -15.088 -11.860 1.792 1.00 98.75 643 ALA A O 1
ATOM 5020 N N . SER A 1 644 ? -17.019 -12.620 2.632 1.00 98.62 644 SER A N 1
ATOM 5021 C CA . SER A 1 644 ? -17.867 -11.956 1.642 1.00 98.62 644 SER A CA 1
ATOM 5022 C C . SER A 1 644 ? -17.898 -10.425 1.817 1.00 98.62 644 SER A C 1
ATOM 5024 O O . SER A 1 644 ? -17.743 -9.916 2.930 1.00 98.62 644 SER A O 1
ATOM 5026 N N . PRO A 1 645 ? -18.177 -9.652 0.747 1.00 98.56 645 PRO A N 1
ATOM 5027 C CA . PRO A 1 645 ? -18.466 -8.220 0.858 1.00 98.56 645 PRO A CA 1
ATOM 5028 C C . PRO A 1 645 ? -19.569 -7.890 1.878 1.00 98.56 645 PRO A C 1
ATOM 5030 O O . PRO A 1 645 ? -19.472 -6.904 2.604 1.00 98.56 645 PRO A O 1
ATOM 5033 N N . ASP A 1 646 ? -20.596 -8.740 1.971 1.00 98.50 646 ASP A N 1
ATOM 5034 C CA . ASP A 1 646 ? -21.726 -8.590 2.893 1.00 98.50 646 ASP A CA 1
ATOM 5035 C C . ASP A 1 646 ? -21.300 -8.733 4.366 1.00 98.50 646 ASP A C 1
ATOM 5037 O O . ASP A 1 646 ? -21.745 -7.948 5.207 1.00 98.50 646 ASP A O 1
ATOM 5041 N N . PHE A 1 647 ? -20.361 -9.636 4.680 1.00 98.88 647 PHE A N 1
ATOM 5042 C CA . PHE A 1 647 ? -19.743 -9.717 6.009 1.00 98.88 647 PHE A CA 1
ATOM 5043 C C . PHE A 1 647 ? -19.073 -8.393 6.407 1.00 98.88 647 PHE A C 1
ATOM 5045 O O . PHE A 1 647 ? -19.345 -7.872 7.490 1.00 98.88 647 PHE A O 1
ATOM 5052 N N . PHE A 1 648 ? -18.260 -7.793 5.529 1.00 98.88 648 PHE A N 1
ATOM 5053 C CA . PHE A 1 648 ? -17.583 -6.525 5.833 1.00 98.88 648 PHE A CA 1
ATOM 5054 C C . PHE A 1 648 ? -18.559 -5.346 5.968 1.00 98.88 648 PHE A C 1
ATOM 5056 O O . PHE A 1 648 ? -18.422 -4.545 6.895 1.00 98.88 648 PHE A O 1
ATOM 5063 N N . ILE A 1 649 ? -19.593 -5.267 5.120 1.00 98.75 649 ILE A N 1
ATOM 5064 C CA . ILE A 1 649 ? -20.658 -4.253 5.227 1.00 98.75 649 ILE A CA 1
ATOM 5065 C C . ILE A 1 649 ? -21.407 -4.392 6.563 1.00 98.75 649 ILE A C 1
ATOM 5067 O O . ILE A 1 649 ? -21.625 -3.402 7.269 1.00 98.75 649 ILE A O 1
ATOM 5071 N N . LYS A 1 650 ? -21.779 -5.617 6.953 1.00 98.88 650 LYS A N 1
ATOM 5072 C CA . LYS A 1 650 ? -22.437 -5.892 8.240 1.00 98.88 650 LYS A CA 1
ATOM 5073 C C . LYS A 1 650 ? -21.532 -5.556 9.424 1.00 98.88 650 LYS A C 1
ATOM 5075 O O . LYS A 1 650 ? -21.995 -4.914 10.364 1.00 98.88 650 LYS A O 1
ATOM 5080 N N . LEU A 1 651 ? -20.246 -5.890 9.356 1.00 98.94 651 LEU A N 1
ATOM 5081 C CA . LEU A 1 651 ? -19.273 -5.561 10.396 1.00 98.94 651 LEU A CA 1
ATOM 5082 C C . LEU A 1 651 ? -19.085 -4.041 10.555 1.00 98.94 651 LEU A C 1
ATOM 5084 O O . LEU A 1 651 ? -19.123 -3.529 11.676 1.00 98.94 651 LEU A O 1
ATOM 5088 N N . ARG A 1 652 ? -18.979 -3.299 9.443 1.00 98.69 652 ARG A N 1
ATOM 5089 C CA . ARG A 1 652 ? -18.974 -1.826 9.430 1.00 98.69 652 ARG A CA 1
ATOM 5090 C C . ARG A 1 652 ? -20.232 -1.255 10.094 1.00 98.69 652 ARG A C 1
ATOM 5092 O O . ARG A 1 652 ? -20.146 -0.294 10.862 1.00 98.69 652 ARG A O 1
ATOM 5099 N N . ASN A 1 653 ? -21.392 -1.865 9.846 1.00 98.75 653 ASN A N 1
ATOM 5100 C CA . ASN A 1 653 ? -22.656 -1.475 10.468 1.00 98.75 653 ASN A CA 1
ATOM 5101 C C . ASN A 1 653 ? -22.694 -1.761 11.983 1.00 98.75 653 ASN A C 1
ATOM 5103 O O . ASN A 1 653 ? -23.179 -0.907 12.726 1.00 98.75 653 ASN A O 1
ATOM 5107 N N . ILE A 1 654 ? -22.135 -2.883 12.458 1.00 98.88 654 ILE A N 1
ATOM 5108 C CA . ILE A 1 654 ? -21.988 -3.189 13.897 1.00 98.88 654 ILE A CA 1
ATOM 5109 C C . ILE A 1 654 ? -21.061 -2.171 14.579 1.00 98.88 654 ILE A C 1
ATOM 5111 O O . ILE A 1 654 ? -21.419 -1.615 15.620 1.00 98.88 654 ILE A O 1
ATOM 5115 N N . ALA A 1 655 ? -19.917 -1.844 13.966 1.00 98.81 655 ALA A N 1
ATOM 5116 C CA . ALA A 1 655 ? -19.003 -0.821 14.483 1.00 98.81 655 ALA A CA 1
ATOM 5117 C C . ALA A 1 655 ? -19.728 0.524 14.684 1.00 98.81 655 ALA A C 1
ATOM 5119 O O . ALA A 1 655 ? -19.728 1.082 15.787 1.00 98.81 655 ALA A O 1
ATOM 5120 N N . ARG A 1 656 ? -20.454 0.986 13.652 1.00 98.38 656 ARG A N 1
ATOM 5121 C CA . ARG A 1 656 ? -21.239 2.231 13.694 1.00 98.38 656 ARG A CA 1
ATOM 5122 C C . ARG A 1 656 ? -22.351 2.180 14.754 1.00 98.38 656 ARG A C 1
ATOM 5124 O O . ARG A 1 656 ? -22.491 3.128 15.522 1.00 98.38 656 ARG A O 1
ATOM 5131 N N . LYS A 1 657 ? -23.090 1.064 14.848 1.00 98.69 657 LYS A N 1
ATOM 5132 C CA . LYS A 1 657 ? -24.163 0.816 15.838 1.00 98.69 657 LYS A CA 1
ATOM 5133 C C . LYS A 1 657 ? -23.670 0.940 17.283 1.00 98.69 657 LYS A C 1
ATOM 5135 O O . LYS A 1 657 ? -24.373 1.503 18.118 1.00 98.69 657 LYS A O 1
ATOM 5140 N N . HIS A 1 658 ? -22.464 0.455 17.580 1.00 98.62 658 HIS A N 1
ATOM 5141 C CA . HIS A 1 658 ? -21.885 0.528 18.925 1.00 98.62 658 HIS A CA 1
ATOM 5142 C C . HIS A 1 658 ? -21.067 1.795 19.199 1.00 98.62 658 HIS A C 1
ATOM 5144 O O . HIS A 1 658 ? -20.676 2.017 20.350 1.00 98.62 658 HIS A O 1
ATOM 5150 N N . GLY A 1 659 ? -20.845 2.635 18.184 1.00 98.19 659 GLY A N 1
ATOM 5151 C CA . GLY A 1 659 ? -20.038 3.848 18.282 1.00 98.19 659 GLY A CA 1
ATOM 5152 C C . GLY A 1 659 ? -18.530 3.591 18.324 1.00 98.19 659 GLY A C 1
ATOM 5153 O O . GLY A 1 659 ? -17.812 4.433 18.863 1.00 98.19 659 GLY A O 1
ATOM 5154 N N . CYS A 1 660 ? -18.081 2.457 17.782 1.00 98.81 660 CYS A N 1
ATOM 5155 C CA . CYS A 1 660 ? -16.681 2.070 17.617 1.00 98.81 660 CYS A CA 1
ATOM 5156 C C . CYS A 1 660 ? -16.173 2.536 16.242 1.00 98.81 660 CYS A C 1
ATOM 5158 O O . CYS A 1 660 ? -16.882 2.377 15.248 1.00 98.81 660 CYS A O 1
ATOM 5160 N N . ALA A 1 661 ? -14.946 3.051 16.159 1.00 98.81 661 ALA A N 1
ATOM 5161 C CA . ALA A 1 661 ? -14.330 3.375 14.872 1.00 98.81 661 ALA A CA 1
ATOM 5162 C C . ALA A 1 661 ? -13.995 2.096 14.082 1.00 98.81 661 ALA A C 1
ATOM 5164 O O . ALA A 1 661 ? -13.459 1.141 14.646 1.00 98.81 661 ALA A O 1
ATOM 5165 N N . PHE A 1 662 ? -14.275 2.072 12.781 1.00 98.94 662 PHE A N 1
ATOM 5166 C CA . PHE A 1 662 ? -13.931 0.955 11.903 1.00 98.94 662 PHE A CA 1
ATOM 5167 C C . PHE A 1 662 ? -12.610 1.222 11.173 1.00 98.94 662 PHE A C 1
ATOM 5169 O O . PHE A 1 662 ? -12.515 2.139 10.353 1.00 98.94 662 PHE A O 1
ATOM 5176 N N . HIS A 1 663 ? -11.588 0.432 11.496 1.00 98.94 663 HIS A N 1
ATOM 5177 C CA . HIS A 1 663 ? -10.233 0.540 10.964 1.00 98.94 663 HIS A CA 1
ATOM 5178 C C . HIS A 1 663 ? -9.948 -0.639 10.033 1.00 98.94 663 HIS A C 1
ATOM 5180 O O . HIS A 1 663 ? -9.878 -1.791 10.456 1.00 98.94 663 HIS A O 1
ATOM 5186 N N . VAL A 1 664 ? -9.771 -0.342 8.750 1.00 98.94 664 VAL A N 1
ATOM 5187 C CA . VAL A 1 664 ? -9.389 -1.329 7.741 1.00 98.94 664 VAL A CA 1
ATOM 5188 C C . VAL A 1 664 ? -7.874 -1.290 7.550 1.00 98.94 664 VAL A C 1
ATOM 5190 O O . VAL A 1 664 ? -7.298 -0.228 7.305 1.00 98.94 664 VAL A O 1
ATOM 5193 N N . ASP A 1 665 ? -7.225 -2.441 7.685 1.00 98.94 665 ASP A N 1
ATOM 5194 C CA . ASP A 1 665 ? -5.790 -2.595 7.466 1.00 98.94 665 ASP A CA 1
ATOM 5195 C C . ASP A 1 665 ? -5.519 -3.053 6.029 1.00 98.94 665 ASP A C 1
ATOM 5197 O O . ASP A 1 665 ? -5.670 -4.224 5.684 1.00 98.94 665 ASP A O 1
ATOM 5201 N N . GLU A 1 666 ? -5.112 -2.107 5.183 1.00 98.94 666 GLU A N 1
ATOM 5202 C CA . GLU A 1 666 ? -4.727 -2.339 3.790 1.00 98.94 666 GLU A CA 1
ATOM 5203 C C . GLU A 1 666 ? -3.201 -2.329 3.613 1.00 98.94 666 GLU A C 1
ATOM 5205 O O . GLU A 1 666 ? -2.694 -2.150 2.503 1.00 98.94 666 GLU A O 1
ATOM 5210 N N . VAL A 1 667 ? -2.430 -2.570 4.687 1.00 98.94 667 VAL A N 1
ATOM 5211 C CA . VAL A 1 667 ? -0.962 -2.664 4.630 1.00 98.94 667 VAL A CA 1
ATOM 5212 C C . VAL A 1 667 ? -0.483 -3.713 3.627 1.00 98.94 667 VAL A C 1
ATOM 5214 O O . VAL A 1 667 ? 0.603 -3.531 3.087 1.00 98.94 667 VAL A O 1
ATOM 5217 N N . GLN A 1 668 ? -1.240 -4.790 3.375 1.00 98.88 668 GLN A N 1
ATOM 5218 C CA . GLN A 1 668 ? -0.858 -5.860 2.437 1.00 98.88 668 GLN A CA 1
ATOM 5219 C C . GLN A 1 668 ? -1.784 -6.024 1.221 1.00 98.88 668 GLN A C 1
ATOM 5221 O O . GLN A 1 668 ? -1.307 -6.471 0.176 1.00 98.88 668 GLN A O 1
ATOM 5226 N N . THR A 1 669 ? -3.067 -5.678 1.337 1.00 98.88 669 THR A N 1
ATOM 5227 C CA . THR A 1 669 ? -4.056 -5.779 0.248 1.00 98.88 669 THR A CA 1
ATOM 5228 C C . THR A 1 669 ? -4.080 -4.549 -0.666 1.00 98.88 669 THR A C 1
ATOM 5230 O O . THR A 1 669 ? -4.420 -4.677 -1.844 1.00 98.88 669 THR A O 1
ATOM 5233 N N . GLY A 1 670 ? -3.687 -3.382 -0.145 1.00 98.62 670 GLY A N 1
ATOM 5234 C CA . GLY A 1 670 ? -3.649 -2.121 -0.878 1.00 98.62 670 GLY A CA 1
ATOM 5235 C C . GLY A 1 670 ? -2.500 -2.023 -1.884 1.00 98.62 670 GLY A C 1
ATOM 5236 O O . GLY A 1 670 ? -1.494 -2.734 -1.808 1.00 98.62 670 GLY A O 1
ATOM 5237 N N . GLY A 1 671 ? -2.643 -1.107 -2.842 1.00 98.19 671 GLY A N 1
ATOM 5238 C CA . GLY A 1 671 ? -1.688 -0.921 -3.935 1.00 98.19 671 GLY A CA 1
ATOM 5239 C C . GLY A 1 671 ? -1.954 -1.811 -5.153 1.00 98.19 671 GLY A C 1
ATOM 5240 O O . GLY A 1 671 ? -1.020 -2.116 -5.891 1.00 98.19 671 GLY A O 1
ATOM 5241 N N . GLY A 1 672 ? -3.203 -2.236 -5.377 1.00 98.12 672 GLY A N 1
ATOM 5242 C CA . GLY A 1 672 ? -3.646 -2.780 -6.667 1.00 98.12 672 GLY A CA 1
ATOM 5243 C C . GLY A 1 672 ? -3.808 -4.299 -6.787 1.00 98.12 672 GLY A C 1
ATOM 5244 O O . GLY A 1 672 ? -4.430 -4.756 -7.744 1.00 98.12 672 GLY A O 1
ATOM 5245 N N . ALA A 1 673 ? -3.290 -5.095 -5.844 1.00 98.00 673 ALA A N 1
ATOM 5246 C CA . ALA A 1 673 ? -3.155 -6.556 -5.991 1.00 98.00 673 ALA A CA 1
ATOM 5247 C C . ALA A 1 673 ? -4.485 -7.332 -6.132 1.00 98.00 673 ALA A C 1
ATOM 5249 O O . ALA A 1 673 ? -4.487 -8.475 -6.589 1.00 98.00 673 ALA A O 1
ATOM 5250 N N . THR A 1 674 ? -5.619 -6.713 -5.787 1.00 98.69 674 THR A N 1
ATOM 5251 C CA . THR A 1 674 ? -6.964 -7.303 -5.908 1.00 98.69 674 THR A CA 1
ATOM 5252 C C . THR A 1 674 ? -7.720 -6.883 -7.177 1.00 98.69 674 THR A C 1
ATOM 5254 O O . THR A 1 674 ? -8.915 -7.150 -7.296 1.00 98.69 674 THR A O 1
ATOM 5257 N N . GLY A 1 675 ? -7.064 -6.192 -8.118 1.00 98.12 675 GLY A N 1
ATOM 5258 C CA . GLY A 1 675 ? -7.695 -5.612 -9.316 1.00 98.12 675 GLY A CA 1
ATOM 5259 C C . GLY A 1 675 ? -8.386 -4.261 -9.074 1.00 98.12 675 GLY A C 1
ATOM 5260 O O . GLY A 1 675 ? -8.887 -3.642 -10.009 1.00 98.12 675 GLY A O 1
ATOM 5261 N N . LYS A 1 676 ? -8.378 -3.778 -7.827 1.00 98.50 676 LYS A N 1
ATOM 5262 C CA . LYS A 1 676 ? -8.722 -2.410 -7.415 1.00 98.50 676 LYS A CA 1
ATOM 5263 C C . LYS A 1 676 ? -7.599 -1.844 -6.553 1.00 98.50 676 LYS A C 1
ATOM 5265 O O . LYS A 1 676 ? -6.768 -2.617 -6.071 1.00 98.50 676 LYS A O 1
ATOM 5270 N N . PHE A 1 677 ? -7.533 -0.521 -6.389 1.00 98.56 677 PHE A N 1
ATOM 5271 C CA . PHE A 1 677 ? -6.390 0.090 -5.710 1.00 98.56 677 PHE A CA 1
ATOM 5272 C C . PHE A 1 677 ? -6.354 -0.292 -4.223 1.00 98.56 677 PHE A C 1
ATOM 5274 O O . PHE A 1 677 ? -5.317 -0.746 -3.731 1.00 98.56 677 PHE A O 1
ATOM 5281 N N . TRP A 1 678 ? -7.499 -0.191 -3.554 1.00 98.81 678 TRP A N 1
ATOM 5282 C CA . TRP A 1 678 ? -7.771 -0.748 -2.233 1.00 98.81 678 TRP A CA 1
ATOM 5283 C C . TRP A 1 678 ? -8.754 -1.920 -2.345 1.00 98.81 678 TRP A C 1
ATOM 5285 O O . TRP A 1 678 ? -9.693 -1.890 -3.145 1.00 98.81 678 TRP A O 1
ATOM 5295 N N . ALA A 1 679 ? -8.575 -2.963 -1.536 1.00 98.81 679 ALA A N 1
ATOM 5296 C CA . ALA A 1 679 ? -9.448 -4.132 -1.569 1.00 98.81 679 ALA A CA 1
ATOM 5297 C C . ALA A 1 679 ? -10.867 -3.843 -1.044 1.00 98.81 679 ALA A C 1
ATOM 5299 O O . ALA A 1 679 ? -11.830 -4.424 -1.550 1.00 98.81 679 ALA A O 1
ATOM 5300 N N . HIS A 1 680 ? -11.033 -2.910 -0.101 1.00 98.81 680 HIS A N 1
ATOM 5301 C CA . HIS A 1 680 ? -12.355 -2.518 0.406 1.00 98.81 680 HIS A CA 1
ATOM 5302 C C . HIS A 1 680 ? -13.255 -1.858 -0.654 1.00 98.81 680 HIS A C 1
ATOM 5304 O O . HIS A 1 680 ? -14.476 -1.842 -0.503 1.00 98.81 680 HIS A O 1
ATOM 5310 N N . GLU A 1 681 ? -12.704 -1.366 -1.770 1.00 98.62 681 GLU A N 1
ATOM 5311 C CA . GLU A 1 681 ? -13.504 -0.872 -2.900 1.00 98.62 681 GLU A CA 1
ATOM 5312 C C . GLU A 1 681 ? -14.379 -1.975 -3.531 1.00 98.62 681 GLU A C 1
ATOM 5314 O O . GLU A 1 681 ? -15.334 -1.680 -4.256 1.00 98.62 681 GLU A O 1
ATOM 5319 N N . HIS A 1 682 ? -14.071 -3.256 -3.299 1.00 98.50 682 HIS A N 1
ATOM 5320 C CA . HIS A 1 682 ? -14.914 -4.383 -3.719 1.00 98.50 682 HIS A CA 1
ATOM 5321 C C . HIS A 1 682 ? -16.160 -4.566 -2.840 1.00 98.50 682 HIS A C 1
ATOM 5323 O O . HIS A 1 682 ? -17.042 -5.340 -3.204 1.00 98.50 682 HIS A O 1
ATOM 5329 N N . TRP A 1 683 ? -16.282 -3.838 -1.723 1.00 98.44 683 TRP A N 1
ATOM 5330 C CA . TRP A 1 683 ? -17.487 -3.838 -0.886 1.00 98.44 683 TRP A CA 1
ATOM 5331 C C . TRP A 1 683 ? -18.611 -2.945 -1.433 1.00 98.44 683 TRP A C 1
ATOM 5333 O O . TRP A 1 683 ? -19.742 -3.052 -0.975 1.00 98.44 683 TRP A O 1
ATOM 5343 N N . GLY A 1 684 ? -18.333 -2.071 -2.411 1.00 95.88 684 GLY A N 1
ATOM 5344 C CA . GLY A 1 684 ? -19.371 -1.287 -3.098 1.00 95.88 684 GLY A CA 1
ATOM 5345 C C . GLY A 1 684 ? -20.152 -0.317 -2.199 1.00 95.88 684 GLY A C 1
ATOM 5346 O O . GLY A 1 684 ? -21.347 -0.130 -2.408 1.00 95.88 684 GLY A O 1
ATOM 5347 N N . THR A 1 685 ? -19.496 0.274 -1.195 1.00 93.88 685 THR A N 1
ATOM 5348 C CA . THR A 1 685 ? -20.090 1.221 -0.233 1.00 93.88 685 THR A CA 1
ATOM 5349 C C . THR A 1 685 ? -19.280 2.519 -0.153 1.00 93.88 685 THR A C 1
ATOM 5351 O O . THR A 1 685 ? -18.051 2.482 -0.117 1.00 93.88 685 THR A O 1
ATOM 5354 N N . ASP A 1 686 ? -19.971 3.660 -0.068 1.00 92.06 686 ASP A N 1
ATOM 5355 C CA . ASP A 1 686 ? -19.372 4.993 0.131 1.00 92.06 686 ASP A CA 1
ATOM 5356 C C . ASP A 1 686 ? -18.970 5.274 1.593 1.00 92.06 686 ASP A C 1
ATOM 5358 O O . ASP A 1 686 ? -18.281 6.249 1.896 1.00 92.06 686 ASP A O 1
ATOM 5362 N N . ASP A 1 687 ? -19.370 4.397 2.518 1.00 95.00 687 ASP A N 1
ATOM 5363 C CA . ASP A 1 687 ? -18.874 4.374 3.894 1.00 95.00 687 ASP A CA 1
ATOM 5364 C C . ASP A 1 687 ? -18.198 3.026 4.202 1.00 95.00 687 ASP A C 1
ATOM 5366 O O . ASP A 1 687 ? -18.784 2.191 4.900 1.00 95.00 687 ASP A O 1
ATOM 5370 N N . PRO A 1 688 ? -16.981 2.782 3.676 1.00 96.75 688 PRO A N 1
ATOM 5371 C CA . PRO A 1 688 ? -16.252 1.547 3.936 1.00 96.75 688 PRO A CA 1
ATOM 5372 C C . PRO A 1 688 ? -15.609 1.531 5.328 1.00 96.75 688 PRO A C 1
ATOM 5374 O O . PRO A 1 688 ? -15.515 0.468 5.933 1.00 96.75 688 PRO A O 1
ATOM 5377 N N . ALA A 1 689 ? -15.161 2.683 5.842 1.00 98.44 689 ALA A N 1
ATOM 5378 C CA . ALA A 1 689 ? -14.335 2.771 7.045 1.00 98.44 689 ALA A CA 1
ATOM 5379 C C . ALA A 1 689 ? -14.352 4.162 7.706 1.00 98.44 689 ALA A C 1
ATOM 5381 O O . ALA A 1 689 ? -14.819 5.144 7.128 1.00 98.44 689 ALA A O 1
ATOM 5382 N N . ASP A 1 690 ? -13.786 4.239 8.913 1.00 98.69 690 ASP A N 1
ATOM 5383 C CA . ASP A 1 690 ? -13.420 5.488 9.598 1.00 98.69 690 ASP A CA 1
ATOM 5384 C C . ASP A 1 690 ? -11.906 5.764 9.524 1.00 98.69 690 ASP A C 1
ATOM 5386 O O . ASP A 1 690 ? -11.494 6.927 9.524 1.00 98.69 690 ASP A O 1
ATOM 5390 N N . VAL A 1 691 ? -11.094 4.700 9.417 1.00 98.88 691 VAL A N 1
ATOM 5391 C CA . VAL A 1 691 ? -9.634 4.725 9.218 1.00 98.88 691 VAL A CA 1
ATOM 5392 C C . VAL A 1 691 ? -9.218 3.647 8.208 1.00 98.88 691 VAL A C 1
ATOM 5394 O O . VAL A 1 691 ? -9.709 2.522 8.285 1.00 98.88 691 VAL A O 1
ATOM 5397 N N . VAL A 1 692 ? -8.278 3.951 7.307 1.00 98.94 692 VAL A N 1
ATOM 5398 C CA . VAL A 1 692 ? -7.630 2.969 6.411 1.00 98.94 692 VAL A CA 1
ATOM 5399 C C . VAL A 1 692 ? -6.112 3.097 6.530 1.00 98.94 692 VAL A C 1
ATOM 5401 O O . VAL A 1 692 ? -5.565 4.129 6.144 1.00 98.94 692 VAL A O 1
ATOM 5404 N N . SER A 1 693 ? -5.414 2.084 7.050 1.00 98.94 693 SER A N 1
ATOM 5405 C CA . SER A 1 693 ? -3.942 2.082 7.139 1.00 98.94 693 SER A CA 1
ATOM 5406 C C . SER A 1 693 ? -3.278 1.387 5.950 1.00 98.94 693 SER A C 1
ATOM 5408 O O . SER A 1 693 ? -3.863 0.514 5.316 1.00 98.94 693 SER A O 1
ATOM 5410 N N . PHE A 1 694 ? -2.046 1.790 5.627 1.00 98.94 694 PHE A N 1
ATOM 5411 C CA . PHE A 1 694 ? -1.322 1.304 4.452 1.00 98.94 694 PHE A CA 1
ATOM 5412 C C . PHE A 1 694 ? 0.201 1.301 4.650 1.00 98.94 694 PHE A C 1
ATOM 5414 O O . PHE A 1 694 ? 0.753 2.073 5.437 1.00 98.94 694 PHE A O 1
ATOM 5421 N N . SER A 1 695 ? 0.902 0.433 3.909 1.00 98.88 695 SER A N 1
ATOM 5422 C CA . SER A 1 695 ? 2.364 0.445 3.754 1.00 98.88 695 SER A CA 1
ATOM 5423 C C . SER A 1 695 ? 2.780 -0.452 2.569 1.00 98.88 695 SER A C 1
ATOM 5425 O O . SER A 1 695 ? 2.101 -0.437 1.545 1.00 98.88 695 SER A O 1
ATOM 5427 N N . LYS A 1 696 ? 3.880 -1.217 2.674 1.00 98.81 696 LYS A N 1
ATOM 5428 C CA . LYS A 1 696 ? 4.373 -2.182 1.663 1.00 98.81 696 LYS A CA 1
ATOM 5429 C C . LYS A 1 696 ? 4.450 -1.559 0.258 1.00 98.81 696 LYS A C 1
ATOM 5431 O O . LYS A 1 696 ? 5.317 -0.712 0.052 1.00 98.81 696 LYS A O 1
ATOM 5436 N N . LYS A 1 697 ? 3.543 -1.908 -0.669 1.00 98.75 697 LYS A N 1
ATOM 5437 C CA . LYS A 1 697 ? 3.469 -1.354 -2.042 1.00 98.75 697 LYS A CA 1
ATOM 5438 C C . LYS A 1 697 ? 3.419 0.175 -2.094 1.00 98.75 697 LYS A C 1
ATOM 5440 O O . LYS A 1 697 ? 3.867 0.765 -3.072 1.00 98.75 697 LYS A O 1
ATOM 5445 N N . MET A 1 698 ? 2.939 0.816 -1.029 1.00 98.56 698 MET A N 1
ATOM 5446 C CA . MET A 1 698 ? 2.879 2.274 -0.914 1.00 98.56 698 MET A CA 1
ATOM 5447 C C . MET A 1 698 ? 4.243 2.950 -0.683 1.00 98.56 698 MET A C 1
ATOM 5449 O O . MET A 1 698 ? 4.305 4.177 -0.701 1.00 98.56 698 MET A O 1
ATOM 5453 N N . LEU A 1 699 ? 5.326 2.186 -0.467 1.00 98.25 699 LEU A N 1
ATOM 5454 C CA . LEU A 1 699 ? 6.722 2.606 -0.205 1.00 98.25 699 LEU A CA 1
ATOM 5455 C C . LEU A 1 699 ? 6.959 3.438 1.072 1.00 98.25 699 LEU A C 1
ATOM 5457 O O . LEU A 1 699 ? 8.019 3.343 1.688 1.00 98.25 699 LEU A O 1
ATOM 5461 N N . THR A 1 700 ? 5.980 4.240 1.477 1.00 98.50 700 THR A N 1
ATOM 5462 C CA . THR A 1 700 ? 5.853 4.901 2.777 1.00 98.50 700 THR A CA 1
ATOM 5463 C C . THR A 1 700 ? 4.792 4.178 3.620 1.00 98.50 700 THR A C 1
ATOM 5465 O O . THR A 1 700 ? 4.144 3.241 3.148 1.00 98.50 700 THR A O 1
ATOM 5468 N N . GLY A 1 701 ? 4.608 4.571 4.878 1.00 98.56 701 GLY A N 1
ATOM 5469 C CA . GLY A 1 701 ? 3.462 4.161 5.693 1.00 98.56 701 GLY A CA 1
ATOM 5470 C C . GLY A 1 701 ? 2.468 5.305 5.889 1.00 98.56 701 GLY A C 1
ATOM 5471 O O . GLY A 1 701 ? 2.766 6.470 5.612 1.00 98.56 701 GLY A O 1
ATOM 5472 N N . GLY A 1 702 ? 1.304 4.991 6.439 1.00 98.69 702 GLY A N 1
ATOM 5473 C CA . GLY A 1 702 ? 0.361 5.989 6.924 1.00 98.69 702 GLY A CA 1
ATOM 5474 C C . GLY A 1 702 ? -1.034 5.430 7.153 1.00 98.69 702 GLY A C 1
ATOM 5475 O O . GLY A 1 702 ? -1.278 4.229 7.021 1.00 98.69 702 GLY A O 1
ATOM 5476 N N . TYR A 1 703 ? -1.957 6.319 7.499 1.00 98.88 703 TYR A N 1
ATOM 5477 C CA . TYR A 1 703 ? -3.383 6.020 7.480 1.00 98.88 703 TYR A CA 1
ATOM 5478 C C . TYR A 1 703 ? -4.198 7.204 6.965 1.00 98.88 703 TYR A C 1
ATOM 5480 O O . TYR A 1 703 ? -3.894 8.359 7.267 1.00 98.88 703 TYR A O 1
ATOM 5488 N N . TYR A 1 704 ? -5.239 6.910 6.194 1.00 98.88 704 TYR A N 1
ATOM 5489 C CA . TYR A 1 704 ? -6.330 7.837 5.911 1.00 98.88 704 TYR A CA 1
ATOM 5490 C C . TYR A 1 704 ? -7.341 7.790 7.050 1.00 98.88 704 TYR A C 1
ATOM 5492 O O . TYR A 1 704 ? -7.471 6.762 7.718 1.00 98.88 704 TYR A O 1
ATOM 5500 N N . HIS A 1 705 ? -8.065 8.883 7.274 1.00 98.50 705 HIS A N 1
ATOM 5501 C CA . HIS A 1 705 ? -9.146 8.911 8.255 1.00 98.50 705 HIS A CA 1
ATOM 5502 C C . HIS A 1 705 ? -10.224 9.940 7.906 1.00 98.50 705 HIS A C 1
ATOM 5504 O O . HIS A 1 705 ? -9.993 10.884 7.146 1.00 98.50 705 HIS A O 1
ATOM 5510 N N . ARG A 1 706 ? -11.406 9.773 8.507 1.00 96.94 706 ARG A N 1
ATOM 5511 C CA . ARG A 1 706 ? -12.469 10.790 8.497 1.00 96.94 706 ARG A CA 1
ATOM 5512 C C . ARG A 1 706 ? -12.062 12.031 9.295 1.00 96.94 706 ARG A C 1
ATOM 5514 O O . ARG A 1 706 ? -11.284 11.935 10.249 1.00 96.94 706 ARG A O 1
ATOM 5521 N N . ASP A 1 707 ? -12.631 13.184 8.938 1.00 95.94 707 ASP A N 1
ATOM 5522 C CA . ASP A 1 707 ? -12.380 14.477 9.594 1.00 95.94 707 ASP A CA 1
ATOM 5523 C C . ASP A 1 707 ? -12.524 14.419 11.126 1.00 95.94 707 ASP A C 1
ATOM 5525 O O . ASP A 1 707 ? -11.686 14.968 11.836 1.00 95.94 707 ASP A O 1
ATOM 5529 N N . GLU A 1 708 ? -13.522 13.693 11.642 1.00 93.81 708 GLU A N 1
ATOM 5530 C CA . GLU A 1 708 ? -13.775 13.548 13.086 1.00 93.81 708 GLU A CA 1
ATOM 5531 C C . GLU A 1 708 ? -12.605 12.940 13.875 1.00 93.81 708 GLU A C 1
ATOM 5533 O O . GLU A 1 708 ? -12.441 13.246 15.055 1.00 93.81 708 GLU A O 1
ATOM 5538 N N . LEU A 1 709 ? -11.788 12.083 13.250 1.00 95.81 709 LEU A N 1
ATOM 5539 C CA . LEU A 1 709 ? -10.654 11.420 13.906 1.00 95.81 709 LEU A CA 1
ATOM 5540 C C . LEU A 1 709 ? -9.356 12.240 13.847 1.00 95.81 709 LEU A C 1
ATOM 5542 O O . LEU A 1 709 ? -8.324 11.786 14.341 1.00 95.81 709 LEU A O 1
ATOM 5546 N N . GLN A 1 710 ? -9.396 13.454 13.288 1.00 95.25 710 GLN A N 1
ATOM 5547 C CA . GLN A 1 710 ? -8.298 14.415 13.375 1.00 95.25 710 GLN A CA 1
ATOM 5548 C C . GLN A 1 710 ? -7.960 14.705 14.852 1.00 95.25 710 GLN A C 1
ATOM 5550 O O . GLN A 1 710 ? -8.819 15.195 15.588 1.00 95.25 710 GLN A O 1
ATOM 5555 N N . PRO A 1 711 ? -6.709 14.486 15.305 1.00 90.31 711 PRO A N 1
ATOM 5556 C CA . PRO A 1 711 ? -6.292 14.901 16.640 1.00 90.31 711 PRO A CA 1
ATOM 5557 C C . PRO A 1 711 ? -6.478 16.410 16.847 1.00 90.31 711 PRO A C 1
ATOM 5559 O O . PRO A 1 711 ? -6.006 17.214 16.042 1.00 90.31 711 PRO A O 1
ATOM 5562 N N . ASP A 1 712 ? -7.116 16.776 17.963 1.00 88.00 712 ASP A N 1
ATOM 5563 C CA . ASP A 1 712 ? -7.466 18.151 18.360 1.00 88.00 712 ASP A CA 1
ATOM 5564 C C . ASP A 1 712 ? -6.250 19.053 18.623 1.00 88.00 712 ASP A C 1
ATOM 5566 O O . ASP A 1 712 ? -6.362 20.278 18.641 1.00 88.00 712 ASP A O 1
ATOM 5570 N N . LYS A 1 713 ? -5.085 18.443 18.865 1.00 92.19 713 LYS A N 1
ATOM 5571 C CA . LYS A 1 713 ? -3.829 19.111 19.215 1.00 92.19 713 LYS A CA 1
ATOM 5572 C C . LYS A 1 713 ? -2.661 18.425 18.519 1.00 92.19 713 LYS A C 1
ATOM 5574 O O . LYS A 1 713 ? -2.622 17.196 18.414 1.00 92.19 713 LYS A O 1
ATOM 5579 N N . GLY A 1 714 ? -1.676 19.231 18.120 1.00 94.19 714 GLY A N 1
ATOM 5580 C CA . GLY A 1 714 ? -0.381 18.750 17.641 1.00 94.19 714 GLY A CA 1
ATOM 5581 C C . GLY A 1 714 ? 0.359 17.898 18.681 1.00 94.19 714 GLY A C 1
ATOM 5582 O O . GLY A 1 714 ? -0.045 17.800 19.840 1.00 94.19 714 GLY A O 1
ATOM 5583 N N . TYR A 1 715 ? 1.446 17.258 18.253 1.00 97.06 715 TYR A N 1
ATOM 5584 C CA . TYR A 1 715 ? 2.310 16.376 19.055 1.00 97.06 715 TYR A CA 1
ATOM 5585 C C . TYR A 1 715 ? 1.666 15.088 19.629 1.00 97.06 715 TYR A C 1
ATOM 5587 O O . TYR A 1 715 ? 2.401 14.172 19.988 1.00 97.06 715 TYR A O 1
ATOM 5595 N N . ARG A 1 716 ? 0.328 14.934 19.653 1.00 96.69 716 ARG A N 1
ATOM 5596 C CA . ARG A 1 716 ? -0.350 13.689 20.103 1.00 96.69 716 ARG A CA 1
ATOM 5597 C C . ARG A 1 716 ? -0.089 12.498 19.162 1.00 96.69 716 ARG A C 1
ATOM 5599 O O . ARG A 1 716 ? 0.193 11.377 19.599 1.00 96.69 716 ARG A O 1
ATOM 5606 N N . ILE A 1 717 ? -0.167 12.753 17.857 1.00 98.19 717 ILE A N 1
ATOM 5607 C CA . ILE A 1 717 ? 0.256 11.838 16.792 1.00 98.19 717 ILE A CA 1
ATOM 5608 C C . ILE A 1 717 ? 1.520 12.432 16.173 1.00 98.19 717 ILE A C 1
ATOM 5610 O O . ILE A 1 717 ? 1.459 13.396 15.417 1.00 98.19 717 ILE A O 1
ATOM 5614 N N . PHE A 1 718 ? 2.675 11.909 16.582 1.00 98.19 718 PHE A N 1
ATOM 5615 C CA . PHE A 1 718 ? 3.981 12.444 16.213 1.00 98.19 718 PHE A CA 1
ATOM 5616 C C . PHE A 1 718 ? 5.078 11.381 16.360 1.00 98.19 718 PHE A C 1
ATOM 5618 O O . PHE A 1 718 ? 4.966 10.468 17.180 1.00 98.19 718 PHE A O 1
ATOM 5625 N N . ASN A 1 719 ? 6.142 11.518 15.572 1.00 98.38 719 ASN A N 1
ATOM 5626 C CA . ASN A 1 719 ? 7.463 10.914 15.752 1.00 98.38 719 ASN A CA 1
ATOM 5627 C C . ASN A 1 719 ? 8.483 11.729 14.932 1.00 98.38 719 ASN A C 1
ATOM 5629 O O . ASN A 1 719 ? 8.097 12.631 14.192 1.00 98.38 719 ASN A O 1
ATOM 5633 N N . THR A 1 720 ? 9.775 11.414 15.041 1.00 98.31 720 THR A N 1
ATOM 5634 C CA . THR A 1 720 ? 10.865 12.204 14.443 1.00 98.31 720 THR A CA 1
ATOM 5635 C C . THR A 1 720 ? 10.750 12.421 12.931 1.00 98.31 720 THR A C 1
ATOM 5637 O O . THR A 1 720 ? 11.159 13.474 12.460 1.00 98.31 720 THR A O 1
ATOM 5640 N N . TRP A 1 721 ? 10.217 11.460 12.165 1.00 98.44 721 TRP A N 1
ATOM 5641 C CA . TRP A 1 721 ? 10.260 11.507 10.694 1.00 98.44 721 TRP A CA 1
ATOM 5642 C C . TRP A 1 721 ? 8.898 11.532 10.000 1.00 98.44 721 TRP A C 1
ATOM 5644 O O . TRP A 1 721 ? 8.826 12.050 8.894 1.00 98.44 721 TRP A O 1
ATOM 5654 N N . MET A 1 722 ? 7.836 10.982 10.606 1.00 97.12 722 MET A N 1
ATOM 5655 C CA . MET A 1 722 ? 6.472 10.942 10.039 1.00 97.12 722 MET A CA 1
ATOM 5656 C C . MET A 1 722 ? 6.433 10.468 8.570 1.00 97.12 722 MET A C 1
ATOM 5658 O O . MET A 1 722 ? 5.744 11.042 7.733 1.00 97.12 722 MET A O 1
ATOM 5662 N N . GLY A 1 723 ? 7.214 9.430 8.248 1.00 97.00 723 GLY A N 1
ATOM 5663 C CA . GLY A 1 723 ? 7.439 8.959 6.876 1.00 97.00 723 GLY A CA 1
ATOM 5664 C C . GLY A 1 723 ? 8.816 9.346 6.333 1.00 97.00 723 GLY A C 1
ATOM 5665 O O . GLY A 1 723 ? 9.810 9.319 7.067 1.00 97.00 723 GLY A O 1
ATOM 5666 N N . ASP A 1 724 ? 8.892 9.610 5.029 1.00 97.94 724 ASP A N 1
ATOM 5667 C CA . ASP A 1 724 ? 10.120 9.935 4.293 1.00 97.94 724 ASP A CA 1
ATOM 5668 C C . ASP A 1 724 ? 9.756 10.524 2.905 1.00 97.94 724 ASP A C 1
ATOM 5670 O O . ASP A 1 724 ? 9.152 9.808 2.098 1.00 97.94 724 ASP A O 1
ATOM 5674 N N . PRO A 1 725 ? 10.113 11.787 2.585 1.00 96.44 725 PRO A N 1
ATOM 5675 C CA . PRO A 1 725 ? 9.766 12.418 1.306 1.00 96.44 725 PRO A CA 1
ATOM 5676 C C . PRO A 1 725 ? 10.245 11.654 0.068 1.00 96.44 725 PRO A C 1
ATOM 5678 O O . PRO A 1 725 ? 9.544 11.645 -0.943 1.00 96.44 725 PRO A O 1
ATOM 5681 N N . SER A 1 726 ? 11.389 10.963 0.142 1.00 96.94 726 SER A N 1
ATOM 5682 C CA . SER A 1 726 ? 11.900 10.163 -0.981 1.00 96.94 726 SER A CA 1
ATOM 5683 C C . SER A 1 726 ? 10.965 9.006 -1.354 1.00 96.94 726 SER A C 1
ATOM 5685 O O . SER A 1 726 ? 10.906 8.590 -2.511 1.00 96.94 726 SER A O 1
ATOM 5687 N N . LYS A 1 727 ? 10.182 8.505 -0.390 1.00 98.06 727 LYS A N 1
ATOM 5688 C CA . LYS A 1 727 ? 9.197 7.440 -0.610 1.00 98.06 727 LYS A CA 1
ATOM 5689 C C . LYS A 1 727 ? 7.903 7.991 -1.203 1.00 98.06 727 LYS A C 1
ATOM 5691 O O . LYS A 1 727 ? 7.339 7.356 -2.085 1.00 98.06 727 LYS A O 1
ATOM 5696 N N . ASN A 1 728 ? 7.486 9.200 -0.816 1.00 95.62 728 ASN A N 1
ATOM 5697 C CA . ASN A 1 728 ? 6.391 9.918 -1.481 1.00 95.62 728 ASN A CA 1
ATOM 5698 C C . ASN A 1 728 ? 6.738 10.307 -2.932 1.00 95.62 728 ASN A C 1
ATOM 5700 O O . ASN A 1 728 ? 5.877 10.210 -3.805 1.00 95.62 728 ASN A O 1
ATOM 5704 N N . LEU A 1 729 ? 7.995 10.677 -3.207 1.00 96.12 729 LEU A N 1
ATOM 5705 C CA . LEU A 1 729 ? 8.503 10.902 -4.564 1.00 96.12 729 LEU A CA 1
ATOM 5706 C C . LEU A 1 729 ? 8.390 9.632 -5.423 1.00 96.12 729 LEU A C 1
ATOM 5708 O O . LEU A 1 729 ? 7.743 9.663 -6.468 1.00 96.12 729 LEU A O 1
ATOM 5712 N N . PHE A 1 730 ? 8.965 8.508 -4.977 1.00 97.69 730 PHE A N 1
ATOM 5713 C CA . PHE A 1 730 ? 8.844 7.248 -5.717 1.00 97.69 730 PHE A CA 1
ATOM 5714 C C . PHE A 1 730 ? 7.389 6.779 -5.839 1.00 97.69 730 PHE A C 1
ATOM 5716 O O . PHE A 1 730 ? 7.016 6.275 -6.893 1.00 97.69 730 PHE A O 1
ATOM 5723 N N . LEU A 1 731 ? 6.544 6.987 -4.822 1.00 98.44 731 LEU A N 1
ATOM 5724 C CA . LEU A 1 731 ? 5.121 6.649 -4.897 1.00 98.44 731 LEU A CA 1
ATOM 5725 C C . LEU A 1 731 ? 4.384 7.459 -5.979 1.00 98.44 731 LEU A C 1
ATOM 5727 O O . LEU A 1 731 ? 3.561 6.887 -6.688 1.00 98.44 731 LEU A O 1
ATOM 5731 N N . SER A 1 732 ? 4.688 8.751 -6.153 1.00 97.25 732 SER A N 1
ATOM 5732 C CA . SER A 1 732 ? 4.125 9.552 -7.257 1.00 97.25 732 SER A CA 1
ATOM 5733 C C . SER A 1 732 ? 4.422 8.903 -8.618 1.00 97.25 732 SER A C 1
ATOM 5735 O O . SER A 1 732 ? 3.523 8.739 -9.444 1.00 97.25 732 SER A O 1
ATOM 5737 N N . GLU A 1 733 ? 5.650 8.416 -8.826 1.00 97.75 733 GLU A N 1
ATOM 5738 C CA . GLU A 1 733 ? 6.022 7.689 -10.046 1.00 97.75 733 GLU A CA 1
ATOM 5739 C C . GLU A 1 733 ? 5.383 6.294 -10.143 1.00 97.75 733 GLU A C 1
ATOM 5741 O O . GLU A 1 733 ? 4.933 5.915 -11.224 1.00 97.75 733 GLU A O 1
ATOM 5746 N N . VAL A 1 734 ? 5.247 5.555 -9.034 1.00 98.50 734 VAL A N 1
ATOM 5747 C CA . VAL A 1 734 ? 4.502 4.280 -9.003 1.00 98.50 734 VAL A CA 1
ATOM 5748 C C . VAL A 1 734 ? 3.064 4.472 -9.485 1.00 98.50 734 VAL A C 1
ATOM 5750 O O . VAL A 1 734 ? 2.593 3.731 -10.347 1.00 98.50 734 VAL A O 1
ATOM 5753 N N . LEU A 1 735 ? 2.379 5.503 -8.992 1.00 98.44 735 LEU A N 1
ATOM 5754 C CA . LEU A 1 735 ? 0.994 5.796 -9.363 1.00 98.44 735 LEU A CA 1
ATOM 5755 C C . LEU A 1 735 ? 0.864 6.288 -10.812 1.00 98.44 735 LEU A C 1
ATOM 5757 O O . LEU A 1 735 ? -0.121 5.963 -11.476 1.00 98.44 735 LEU A O 1
ATOM 5761 N N . LYS A 1 736 ? 1.859 7.017 -11.337 1.00 97.44 736 LYS A N 1
ATOM 5762 C CA . LYS A 1 736 ? 1.924 7.383 -12.765 1.00 97.44 736 LYS A CA 1
ATOM 5763 C C . LYS A 1 736 ? 2.057 6.148 -13.659 1.00 97.44 736 LYS A C 1
ATOM 5765 O O . LYS A 1 736 ? 1.375 6.082 -14.677 1.00 97.44 736 LYS A O 1
ATOM 5770 N N . VAL A 1 737 ? 2.872 5.162 -13.276 1.00 97.31 737 VAL A N 1
ATOM 5771 C CA . VAL A 1 737 ? 3.019 3.896 -14.020 1.00 97.31 737 VAL A CA 1
ATOM 5772 C C . VAL A 1 737 ? 1.731 3.068 -13.960 1.00 97.31 737 VAL A C 1
ATOM 5774 O O . VAL A 1 737 ? 1.203 2.716 -15.010 1.00 97.31 737 VAL A O 1
ATOM 5777 N N . ILE A 1 738 ? 1.163 2.847 -12.764 1.00 97.69 738 ILE A N 1
ATOM 5778 C CA . ILE A 1 738 ? -0.093 2.089 -12.579 1.00 97.69 738 ILE A CA 1
ATOM 5779 C C . ILE A 1 738 ? -1.228 2.645 -13.453 1.00 97.69 738 ILE A C 1
ATOM 5781 O O . ILE A 1 738 ? -1.969 1.867 -14.054 1.00 97.69 738 ILE A O 1
ATOM 5785 N N . ARG A 1 739 ? -1.342 3.979 -13.550 1.00 96.88 739 ARG A N 1
ATOM 5786 C CA . ARG A 1 739 ? -2.331 4.666 -14.399 1.00 96.88 739 ARG A CA 1
ATOM 5787 C C . ARG A 1 739 ? -2.001 4.586 -15.891 1.00 96.88 739 ARG A C 1
ATOM 5789 O O . ARG A 1 739 ? -2.903 4.347 -16.680 1.00 96.88 739 ARG A O 1
ATOM 5796 N N . ARG A 1 740 ? -0.739 4.793 -16.288 1.00 96.56 740 ARG A N 1
ATOM 5797 C CA . ARG A 1 740 ? -0.309 4.784 -17.702 1.00 96.56 740 ARG A CA 1
ATOM 5798 C C . ARG A 1 740 ? -0.456 3.410 -18.355 1.00 96.56 740 ARG A C 1
ATOM 5800 O O . ARG A 1 740 ? -0.767 3.327 -19.536 1.00 96.56 740 ARG A O 1
ATOM 5807 N N . GLU A 1 741 ? -0.180 2.353 -17.600 1.00 94.38 741 GLU A N 1
ATOM 5808 C CA . GLU A 1 741 ? -0.091 0.976 -18.102 1.00 94.38 741 GLU A CA 1
ATOM 5809 C C . GLU A 1 741 ? -1.292 0.110 -17.683 1.00 94.38 741 GLU A C 1
ATOM 5811 O O . GLU A 1 741 ? -1.259 -1.105 -17.843 1.00 94.38 741 GLU A O 1
ATOM 5816 N N . ASN A 1 742 ? -2.362 0.730 -17.161 1.00 96.06 742 ASN A N 1
ATOM 5817 C CA . ASN A 1 742 ? -3.601 0.073 -16.721 1.00 96.06 742 ASN A CA 1
ATOM 5818 C C . ASN A 1 742 ? -3.363 -1.151 -15.813 1.00 96.06 742 ASN A C 1
ATOM 5820 O O . ASN A 1 742 ? -4.065 -2.160 -15.907 1.00 96.06 742 ASN A O 1
ATOM 5824 N N . LEU A 1 743 ? -2.389 -1.077 -14.898 1.00 97.44 743 LEU A N 1
ATOM 5825 C CA . LEU A 1 743 ? -1.906 -2.261 -14.171 1.00 97.44 743 LEU A CA 1
ATOM 5826 C C . LEU A 1 743 ? -2.977 -2.939 -13.289 1.00 97.44 743 LEU A C 1
ATOM 5828 O O . LEU A 1 743 ? -2.850 -4.118 -12.979 1.00 97.44 743 LEU A O 1
ATOM 5832 N N . LEU A 1 744 ? -4.063 -2.245 -12.930 1.00 98.38 744 LEU A N 1
ATOM 5833 C CA . LEU A 1 744 ? -5.215 -2.838 -12.229 1.00 98.38 744 LEU A CA 1
ATOM 5834 C C . LEU A 1 744 ? -6.043 -3.782 -13.129 1.00 98.38 744 LEU A C 1
ATOM 5836 O O . LEU A 1 744 ? -6.522 -4.826 -12.676 1.00 98.38 744 LEU A O 1
ATOM 5840 N N . GLU A 1 745 ? -6.175 -3.453 -14.418 1.00 97.69 745 GLU A N 1
ATOM 5841 C CA . GLU A 1 745 ? -6.788 -4.334 -15.419 1.00 97.69 745 GLU A CA 1
ATOM 5842 C C . GLU A 1 745 ? -5.875 -5.537 -15.691 1.00 97.69 745 GLU A C 1
ATOM 5844 O O . GLU A 1 745 ? -6.344 -6.676 -15.720 1.00 97.69 745 GLU A O 1
ATOM 5849 N N . GLU A 1 746 ? -4.560 -5.314 -15.774 1.00 97.06 746 GLU A N 1
ATOM 5850 C CA . GLU A 1 746 ? -3.577 -6.393 -15.918 1.00 97.06 746 GLU A CA 1
ATOM 5851 C C . GLU A 1 746 ? -3.577 -7.345 -14.711 1.00 97.06 746 GLU A C 1
ATOM 5853 O O . GLU A 1 746 ? -3.577 -8.560 -14.901 1.00 97.06 746 GLU A O 1
ATOM 5858 N N . VAL A 1 747 ? -3.673 -6.841 -13.475 1.00 98.25 747 VAL A N 1
ATOM 5859 C CA . VAL A 1 747 ? -3.854 -7.674 -12.268 1.00 98.25 747 VAL A CA 1
ATOM 5860 C C . VAL A 1 747 ? -5.161 -8.473 -12.321 1.00 98.25 747 VAL A C 1
ATOM 5862 O O . VAL A 1 747 ? -5.192 -9.636 -11.920 1.00 98.25 747 VAL A O 1
ATOM 5865 N N . THR A 1 748 ? -6.239 -7.896 -12.856 1.00 97.50 748 THR A N 1
ATOM 5866 C CA . THR A 1 748 ? -7.511 -8.615 -13.043 1.00 97.50 748 THR A CA 1
ATOM 5867 C C . THR A 1 748 ? -7.373 -9.733 -14.088 1.00 97.50 748 THR A C 1
ATOM 5869 O O . THR A 1 748 ? -7.856 -10.850 -13.883 1.00 97.50 748 THR A O 1
ATOM 5872 N N . ARG A 1 749 ? -6.669 -9.463 -15.195 1.00 98.06 749 ARG A N 1
ATOM 5873 C CA . ARG A 1 749 ? -6.433 -10.401 -16.304 1.00 98.06 749 ARG A CA 1
ATOM 5874 C C . ARG A 1 749 ? -5.508 -11.556 -15.907 1.00 98.06 749 ARG A C 1
ATOM 5876 O O . ARG A 1 749 ? -5.862 -12.720 -16.103 1.00 98.06 749 ARG A O 1
ATOM 5883 N N . SER A 1 750 ? -4.341 -11.239 -15.352 1.00 97.69 750 SER A N 1
ATOM 5884 C CA . SER A 1 750 ? -3.333 -12.206 -14.895 1.00 97.69 750 SER A CA 1
ATOM 5885 C C . SER A 1 750 ? -3.807 -12.989 -13.670 1.00 97.69 750 SER A C 1
ATOM 5887 O O . SER A 1 750 ? -3.675 -14.211 -13.642 1.00 97.69 750 SER A O 1
ATOM 5889 N N . GLY A 1 751 ? -4.461 -12.324 -12.715 1.00 98.44 751 GLY A N 1
ATOM 5890 C CA . GLY A 1 751 ? -5.070 -12.943 -11.541 1.00 98.44 751 GLY A CA 1
ATOM 5891 C C . GLY A 1 751 ? -6.108 -14.008 -11.887 1.00 98.44 751 GLY A C 1
ATOM 5892 O O . GLY A 1 751 ? -6.063 -15.117 -11.356 1.00 98.44 751 GLY A O 1
ATOM 5893 N N . LYS A 1 752 ? -6.984 -13.732 -12.865 1.00 98.12 752 LYS A N 1
ATOM 5894 C CA . LYS A 1 752 ? -7.934 -14.731 -13.377 1.00 98.12 752 LYS A CA 1
ATOM 5895 C C . LYS A 1 752 ? -7.230 -15.963 -13.960 1.00 98.12 752 LYS A C 1
ATOM 5897 O O . LYS A 1 752 ? -7.694 -17.079 -13.739 1.00 98.12 752 LYS A O 1
ATOM 5902 N N . ALA A 1 753 ? -6.131 -15.777 -14.694 1.00 98.31 753 ALA A N 1
ATOM 5903 C CA . ALA A 1 753 ? -5.361 -16.887 -15.258 1.00 98.31 753 ALA A CA 1
ATOM 5904 C C . ALA A 1 753 ? -4.641 -17.707 -14.170 1.00 98.31 753 ALA A C 1
ATOM 5906 O O . ALA A 1 753 ? -4.670 -18.936 -14.212 1.00 98.31 753 ALA A O 1
ATOM 5907 N N . LEU A 1 754 ? -4.059 -17.037 -13.168 1.00 98.50 754 LEU A N 1
ATOM 5908 C CA . LEU A 1 754 ? -3.432 -17.672 -12.007 1.00 98.50 754 LEU A CA 1
ATOM 5909 C C . LEU A 1 754 ? -4.440 -18.521 -11.221 1.00 98.50 754 LEU A C 1
ATOM 5911 O O . LEU A 1 754 ? -4.199 -19.706 -10.993 1.00 98.50 754 LEU A O 1
ATOM 5915 N N . LEU A 1 755 ? -5.586 -17.944 -10.851 1.00 98.44 755 LEU A N 1
ATOM 5916 C CA . LEU A 1 755 ? -6.614 -18.633 -10.072 1.00 98.44 755 LEU A CA 1
ATOM 5917 C C . LEU A 1 755 ? -7.228 -19.819 -10.836 1.00 98.44 755 LEU A C 1
ATOM 5919 O O . LEU A 1 755 ? -7.425 -20.884 -10.255 1.00 98.44 755 LEU A O 1
ATOM 5923 N N . GLN A 1 756 ? -7.450 -19.677 -12.147 1.00 98.44 756 GLN A N 1
ATOM 5924 C CA . GLN A 1 756 ? -7.872 -20.784 -13.012 1.00 98.44 756 GLN A CA 1
ATOM 5925 C C . GLN A 1 756 ? -6.851 -21.937 -12.999 1.00 98.44 756 GLN A C 1
ATOM 5927 O O . GLN A 1 756 ? -7.231 -23.092 -12.805 1.00 98.44 756 GLN A O 1
ATOM 5932 N N . GLY A 1 757 ? -5.554 -21.630 -13.110 1.00 98.44 757 GLY A N 1
ATOM 5933 C CA . GLY A 1 757 ? -4.485 -22.627 -12.993 1.00 98.44 757 GLY A CA 1
ATOM 5934 C C . GLY A 1 757 ? -4.438 -23.309 -11.619 1.00 98.44 757 GLY A C 1
ATOM 5935 O O . GLY A 1 757 ? -4.200 -24.514 -11.537 1.00 98.44 757 GLY A O 1
ATOM 5936 N N . LEU A 1 758 ? -4.729 -22.583 -10.532 1.00 98.38 758 LEU A N 1
ATOM 5937 C CA . LEU A 1 758 ? -4.843 -23.165 -9.188 1.00 98.38 758 LEU A CA 1
ATOM 5938 C C . LEU A 1 758 ? -6.044 -24.118 -9.064 1.00 98.38 758 LEU A C 1
ATOM 5940 O O . LEU A 1 758 ? -5.902 -25.178 -8.453 1.00 98.38 758 LEU A O 1
ATOM 5944 N N . TYR A 1 759 ? -7.195 -23.806 -9.673 1.00 98.44 759 TYR A N 1
ATOM 5945 C CA . TYR A 1 759 ? -8.333 -24.734 -9.731 1.00 98.44 759 TYR A CA 1
ATOM 5946 C C . TYR A 1 759 ? -8.017 -25.994 -10.548 1.00 98.44 759 TYR A C 1
ATOM 5948 O O . TYR A 1 759 ? -8.367 -27.100 -10.133 1.00 98.44 759 TYR A O 1
ATOM 5956 N N . GLU A 1 760 ? -7.308 -25.861 -11.669 1.00 98.44 760 GLU A N 1
ATOM 5957 C CA . GLU A 1 760 ? -6.881 -27.001 -12.489 1.00 98.44 760 GLU A CA 1
ATOM 5958 C C . GLU A 1 760 ? -5.876 -27.897 -11.750 1.00 98.44 760 GLU A C 1
ATOM 5960 O O . GLU A 1 760 ? -6.020 -29.122 -11.760 1.00 98.44 760 GLU A O 1
ATOM 5965 N N . LEU A 1 761 ? -4.910 -27.310 -11.034 1.00 97.81 761 LEU A N 1
ATOM 5966 C CA . LEU A 1 761 ? -3.982 -28.045 -10.169 1.00 97.81 761 LEU A CA 1
ATOM 5967 C C . LEU A 1 761 ? -4.701 -28.724 -8.994 1.00 97.81 761 LEU A C 1
ATOM 5969 O O . LEU A 1 761 ? -4.400 -29.877 -8.685 1.00 97.81 761 LEU A O 1
ATOM 5973 N N . GLN A 1 762 ? -5.683 -28.064 -8.373 1.00 98.12 762 GLN A N 1
ATOM 5974 C CA . GLN A 1 762 ? -6.529 -28.673 -7.342 1.00 98.12 762 GLN A CA 1
ATOM 5975 C C . GLN A 1 762 ? -7.307 -29.877 -7.894 1.00 98.12 762 GLN A C 1
ATOM 5977 O O . GLN A 1 762 ? -7.359 -30.921 -7.251 1.00 98.12 762 GLN A O 1
ATOM 5982 N N . SER A 1 763 ? -7.880 -29.753 -9.095 1.00 97.75 763 SER A N 1
ATOM 5983 C CA . SER A 1 763 ? -8.639 -30.827 -9.745 1.00 97.75 763 SER A CA 1
ATOM 5984 C C . SER A 1 763 ? -7.762 -32.020 -10.139 1.00 97.75 763 SER A C 1
ATOM 5986 O O . SER A 1 763 ? -8.240 -33.153 -10.117 1.00 97.75 763 SER A O 1
ATOM 5988 N N . GLN A 1 764 ? -6.497 -31.788 -10.503 1.00 98.31 764 GLN A N 1
ATOM 5989 C CA . GLN A 1 764 ? -5.536 -32.845 -10.843 1.00 98.31 764 GLN A CA 1
ATOM 5990 C C . GLN A 1 764 ? -4.925 -33.514 -9.601 1.00 98.31 764 GLN A C 1
ATOM 5992 O O . GLN A 1 764 ? -4.673 -34.720 -9.610 1.00 98.31 764 GLN A O 1
ATOM 5997 N N . TYR A 1 765 ? -4.708 -32.759 -8.518 1.00 97.94 765 TYR A N 1
ATOM 5998 C CA . TYR A 1 765 ? -4.024 -33.224 -7.306 1.00 97.94 765 TYR A CA 1
ATOM 5999 C C . TYR A 1 765 ? -4.843 -33.016 -6.009 1.00 97.94 765 TYR A C 1
ATOM 6001 O O . TYR A 1 765 ? -4.292 -32.527 -5.018 1.00 97.94 765 TYR A O 1
ATOM 6009 N N . PRO A 1 766 ? -6.121 -33.449 -5.931 1.00 97.38 766 PRO A N 1
ATOM 6010 C CA . PRO A 1 766 ? -7.004 -33.178 -4.783 1.00 97.38 766 PRO A CA 1
ATOM 6011 C C . PRO A 1 766 ? -6.584 -33.891 -3.483 1.00 97.38 766 PRO A C 1
ATOM 6013 O O . PRO A 1 766 ? -7.121 -33.628 -2.413 1.00 97.38 766 PRO A O 1
ATOM 6016 N N . HIS A 1 767 ? -5.611 -34.805 -3.561 1.00 96.88 767 HIS A N 1
ATOM 6017 C CA . HIS A 1 767 ? -4.992 -35.480 -2.416 1.00 96.88 767 HIS A CA 1
ATOM 6018 C C . HIS A 1 767 ? -3.748 -34.743 -1.869 1.00 96.88 767 HIS A C 1
ATOM 6020 O O . HIS A 1 767 ? -3.145 -35.199 -0.894 1.00 96.88 767 HIS A O 1
ATOM 6026 N N . LEU A 1 768 ? -3.347 -33.633 -2.504 1.00 97.44 768 LEU A N 1
ATOM 6027 C CA . LEU A 1 768 ? -2.239 -32.757 -2.099 1.00 97.44 768 LEU A CA 1
ATOM 6028 C C . LEU A 1 768 ? -2.674 -31.297 -1.921 1.00 97.44 768 LEU A C 1
ATOM 6030 O O . LEU A 1 768 ? -2.085 -30.613 -1.088 1.00 97.44 768 LEU A O 1
ATOM 6034 N N . LEU A 1 769 ? -3.652 -30.832 -2.706 1.00 98.31 769 LEU A N 1
ATOM 6035 C CA . LEU A 1 769 ? -4.050 -29.429 -2.846 1.00 98.31 769 LEU A CA 1
ATOM 6036 C C . LEU A 1 769 ? -5.563 -29.256 -2.640 1.00 98.31 769 LEU A C 1
ATOM 6038 O O . LEU A 1 769 ? -6.351 -30.079 -3.102 1.00 98.31 769 LEU A O 1
ATOM 6042 N N . SER A 1 770 ? -5.975 -28.176 -1.974 1.00 98.38 770 SER A N 1
ATOM 6043 C CA . SER A 1 770 ? -7.382 -27.867 -1.680 1.00 98.38 770 SER A CA 1
ATOM 6044 C C . SER A 1 770 ? -7.624 -26.368 -1.438 1.00 98.38 770 SER A C 1
ATOM 6046 O O . SER A 1 770 ? -6.680 -25.593 -1.294 1.00 98.38 770 SER A O 1
ATOM 6048 N N . ARG A 1 771 ? -8.898 -25.955 -1.359 1.00 98.12 771 ARG A N 1
ATOM 6049 C CA . ARG A 1 771 ? -9.342 -24.591 -1.002 1.00 98.12 771 ARG A CA 1
ATOM 6050 C C . ARG A 1 771 ? -8.683 -23.474 -1.838 1.00 98.12 771 ARG A C 1
ATOM 6052 O O . ARG A 1 771 ? -8.405 -22.399 -1.307 1.00 98.12 771 ARG A O 1
ATOM 6059 N N . ALA A 1 772 ? -8.438 -23.719 -3.128 1.00 98.50 772 ALA A N 1
ATOM 6060 C CA . ALA A 1 772 ? -7.956 -22.708 -4.072 1.00 98.50 772 ALA A CA 1
ATOM 6061 C C . ALA A 1 772 ? -8.886 -21.478 -4.077 1.00 98.50 772 ALA A C 1
ATOM 6063 O O . ALA A 1 772 ? -10.110 -21.613 -4.160 1.00 98.50 772 ALA A O 1
ATOM 6064 N N . ARG A 1 773 ? -8.303 -20.286 -3.930 1.00 98.56 773 ARG A N 1
ATOM 6065 C CA . ARG A 1 773 ? -9.020 -19.025 -3.682 1.00 98.56 773 ARG A CA 1
ATOM 6066 C C . ARG A 1 773 ? -8.180 -17.823 -4.097 1.00 98.56 773 ARG A C 1
ATOM 6068 O O . ARG A 1 773 ? -6.956 -17.921 -4.159 1.00 98.56 773 ARG A O 1
ATOM 6075 N N . GLY A 1 774 ? -8.820 -16.688 -4.351 1.00 98.00 774 GLY A N 1
ATOM 6076 C CA . GLY A 1 774 ? -8.103 -15.446 -4.608 1.00 98.00 774 GLY A CA 1
ATOM 6077 C C . GLY A 1 774 ? -8.955 -14.333 -5.201 1.00 98.00 774 GLY A C 1
ATOM 6078 O O . GLY A 1 774 ? -10.112 -14.537 -5.564 1.00 98.00 774 GLY A O 1
ATOM 6079 N N . GLN A 1 775 ? -8.358 -13.148 -5.302 1.00 98.25 775 GLN A N 1
ATOM 6080 C CA . GLN A 1 775 ? -8.959 -11.954 -5.887 1.00 98.25 775 GLN A CA 1
ATOM 6081 C C . GLN A 1 775 ? -7.853 -11.086 -6.499 1.00 98.25 775 GLN A C 1
ATOM 6083 O O . GLN A 1 775 ? -6.890 -10.741 -5.818 1.00 98.25 775 GLN A O 1
ATOM 6088 N N . GLY A 1 776 ? -7.954 -10.758 -7.790 1.00 98.38 776 GLY A N 1
ATOM 6089 C CA . GLY A 1 776 ? -6.798 -10.258 -8.545 1.00 98.38 776 GLY A CA 1
ATOM 6090 C C . GLY A 1 776 ? -5.653 -11.279 -8.525 1.00 98.38 776 GLY A C 1
ATOM 6091 O O . GLY A 1 776 ? -5.899 -12.482 -8.593 1.00 98.38 776 GLY A O 1
ATOM 6092 N N . THR A 1 777 ? -4.407 -10.824 -8.404 1.00 98.62 777 THR A N 1
ATOM 6093 C CA . THR A 1 777 ? -3.235 -11.704 -8.231 1.00 98.62 777 THR A CA 1
ATOM 6094 C C . THR A 1 777 ? -3.030 -12.151 -6.781 1.00 98.62 777 THR A C 1
ATOM 6096 O O . THR A 1 777 ? -2.174 -12.994 -6.521 1.00 98.62 777 THR A O 1
ATOM 6099 N N . PHE A 1 778 ? -3.838 -11.654 -5.839 1.00 98.69 778 PHE A N 1
ATOM 6100 C CA . PHE A 1 778 ? -3.858 -12.098 -4.445 1.00 98.69 778 PHE A CA 1
ATOM 6101 C C . PHE A 1 778 ? -4.550 -13.472 -4.347 1.00 98.69 778 PHE A C 1
ATOM 6103 O O . PHE A 1 778 ? -5.754 -13.559 -4.107 1.00 98.69 778 PHE A O 1
ATOM 6110 N N . CYS A 1 779 ? -3.804 -14.547 -4.624 1.00 98.62 779 CYS A N 1
ATOM 6111 C CA . CYS A 1 779 ? -4.306 -15.922 -4.735 1.00 98.62 779 CYS A CA 1
ATOM 6112 C C . CYS A 1 779 ? -3.542 -16.905 -3.835 1.00 98.62 779 CYS A C 1
ATOM 6114 O O . CYS A 1 779 ? -2.327 -16.797 -3.680 1.00 98.62 779 CYS A O 1
ATOM 6116 N N . ALA A 1 780 ? -4.248 -17.913 -3.317 1.00 98.31 780 ALA A N 1
ATOM 6117 C CA . ALA A 1 780 ? -3.718 -18.931 -2.413 1.00 98.31 780 ALA A CA 1
ATOM 6118 C C . ALA A 1 780 ? -4.342 -20.319 -2.651 1.00 98.31 780 ALA A C 1
ATOM 6120 O O . ALA A 1 780 ? -5.421 -20.464 -3.233 1.00 98.31 780 ALA A O 1
ATOM 6121 N N . ILE A 1 781 ? -3.660 -21.357 -2.165 1.00 98.44 781 ILE A N 1
ATOM 6122 C CA . ILE A 1 781 ? -4.119 -22.750 -2.176 1.00 98.44 781 ILE A CA 1
ATOM 6123 C C . ILE A 1 781 ? -3.562 -23.480 -0.945 1.00 98.44 781 ILE A C 1
ATOM 6125 O O . ILE A 1 781 ? -2.401 -23.292 -0.581 1.00 98.44 781 ILE A O 1
ATOM 6129 N N . ASP A 1 782 ? -4.378 -24.309 -0.295 1.00 98.50 782 ASP A N 1
ATOM 6130 C CA . ASP A 1 782 ? -3.957 -25.082 0.875 1.00 98.50 782 ASP A CA 1
ATOM 6131 C C . ASP A 1 782 ? -3.306 -26.392 0.422 1.00 98.50 782 ASP A C 1
ATOM 6133 O O . ASP A 1 782 ? -3.927 -27.194 -0.281 1.00 98.50 782 ASP A O 1
ATOM 6137 N N . ALA A 1 783 ? -2.079 -26.651 0.875 1.00 98.38 783 ALA A N 1
ATOM 6138 C CA . ALA A 1 783 ? -1.490 -27.985 0.804 1.00 98.38 783 ALA A CA 1
ATOM 6139 C C . ALA A 1 783 ? -2.015 -28.875 1.948 1.00 98.38 783 ALA A C 1
ATOM 6141 O O . ALA A 1 783 ? -2.392 -28.375 3.007 1.00 98.38 783 ALA A O 1
ATOM 6142 N N . ARG A 1 784 ? -1.996 -30.200 1.755 1.00 97.06 784 ARG A N 1
ATOM 6143 C CA . ARG A 1 784 ? -2.491 -31.200 2.726 1.00 97.06 784 ARG A CA 1
ATOM 6144 C C . ARG A 1 784 ? -1.886 -31.065 4.135 1.00 97.06 784 ARG A C 1
ATOM 6146 O O . ARG A 1 784 ? -2.578 -31.313 5.118 1.00 97.06 784 ARG A O 1
ATOM 6153 N N . ASP A 1 785 ? -0.601 -30.729 4.221 1.00 97.56 785 ASP A N 1
ATOM 6154 C CA . ASP A 1 785 ? 0.158 -30.563 5.465 1.00 97.56 785 ASP A CA 1
ATOM 6155 C C . ASP A 1 785 ? 1.382 -29.652 5.243 1.00 97.56 785 ASP A C 1
ATOM 6157 O O . ASP A 1 785 ? 1.815 -29.447 4.104 1.00 97.56 785 ASP A O 1
ATOM 6161 N N . ASP A 1 786 ? 1.949 -29.112 6.329 1.00 97.31 786 ASP A N 1
ATOM 6162 C CA . ASP A 1 786 ? 3.095 -28.187 6.279 1.00 97.31 786 ASP A CA 1
ATOM 6163 C C . ASP A 1 786 ? 4.327 -28.796 5.593 1.00 97.31 786 ASP A C 1
ATOM 6165 O O . ASP A 1 786 ? 4.996 -28.123 4.814 1.00 97.31 786 ASP A O 1
ATOM 6169 N N . VAL A 1 787 ? 4.597 -30.089 5.809 1.00 97.75 787 VAL A N 1
ATOM 6170 C CA . VAL A 1 787 ? 5.738 -30.792 5.193 1.00 97.75 787 VAL A CA 1
ATOM 6171 C C . VAL A 1 787 ? 5.579 -30.853 3.671 1.00 97.75 787 VAL A C 1
ATOM 6173 O O . VAL A 1 787 ? 6.539 -30.651 2.924 1.00 97.75 787 VAL A O 1
ATOM 6176 N N . THR A 1 788 ? 4.356 -31.084 3.192 1.00 97.44 788 THR A N 1
ATOM 6177 C CA . THR A 1 788 ? 4.002 -31.036 1.770 1.00 97.44 788 THR A CA 1
ATOM 6178 C C . THR A 1 788 ? 4.112 -29.608 1.233 1.00 97.44 788 THR A C 1
ATOM 6180 O O . THR A 1 788 ? 4.694 -29.419 0.165 1.00 97.44 788 THR A O 1
ATOM 6183 N N . ARG A 1 789 ? 3.633 -28.602 1.980 1.00 97.94 789 ARG A N 1
ATOM 6184 C CA . ARG A 1 789 ? 3.731 -27.173 1.626 1.00 97.94 789 ARG A CA 1
ATOM 6185 C C . ARG A 1 789 ? 5.186 -26.743 1.441 1.00 97.94 789 ARG A C 1
ATOM 6187 O O . ARG A 1 789 ? 5.539 -26.218 0.387 1.00 97.94 789 ARG A O 1
ATOM 6194 N N . ASP A 1 790 ? 6.041 -27.026 2.418 1.00 97.06 790 ASP A N 1
ATOM 6195 C CA . ASP A 1 790 ? 7.462 -26.670 2.392 1.00 97.06 790 ASP A CA 1
ATOM 6196 C C . ASP A 1 790 ? 8.209 -27.430 1.288 1.00 97.06 790 ASP A C 1
ATOM 6198 O O . ASP A 1 790 ? 8.991 -26.843 0.540 1.00 97.06 790 ASP A O 1
ATOM 6202 N N . SER A 1 791 ? 7.912 -28.723 1.104 1.00 96.50 791 SER A N 1
ATOM 6203 C CA . SER A 1 791 ? 8.498 -29.516 0.017 1.00 96.50 791 SER A CA 1
ATOM 6204 C C . SER A 1 791 ? 8.107 -28.997 -1.371 1.00 96.50 791 SER A C 1
ATOM 6206 O O . SER A 1 791 ? 8.931 -29.048 -2.285 1.00 96.50 791 SER A O 1
ATOM 6208 N N . LEU A 1 792 ? 6.879 -28.496 -1.546 1.00 95.69 792 LEU A N 1
ATOM 6209 C CA . LEU A 1 792 ? 6.438 -27.861 -2.790 1.00 95.69 792 LEU A CA 1
ATOM 6210 C C . LEU A 1 792 ? 7.156 -26.526 -3.018 1.00 95.69 792 LEU A C 1
ATOM 6212 O O . LEU A 1 792 ? 7.718 -26.344 -4.095 1.00 95.69 792 LEU A O 1
ATOM 6216 N N . LEU A 1 793 ? 7.216 -25.637 -2.019 1.00 95.50 793 LEU A N 1
ATOM 6217 C CA . LEU A 1 793 ? 7.899 -24.341 -2.148 1.00 95.50 793 LEU A CA 1
ATOM 6218 C C . LEU A 1 793 ? 9.377 -24.497 -2.536 1.00 95.50 793 LEU A C 1
ATOM 6220 O O . LEU A 1 793 ? 9.833 -23.836 -3.468 1.00 95.50 793 LEU A O 1
ATOM 6224 N N . LEU A 1 794 ? 10.106 -25.414 -1.891 1.00 94.75 794 LEU A N 1
ATOM 6225 C CA . LEU A 1 794 ? 11.505 -25.701 -2.233 1.00 94.75 794 LEU A CA 1
ATOM 6226 C C . LEU A 1 794 ? 11.649 -26.194 -3.687 1.00 94.75 794 LEU A C 1
ATOM 6228 O O . LEU A 1 794 ? 12.505 -25.707 -4.420 1.00 94.75 794 LEU A O 1
ATOM 6232 N N . LYS A 1 795 ? 10.773 -27.104 -4.139 1.00 94.31 795 LYS A N 1
ATOM 6233 C CA . LYS A 1 795 ? 10.780 -27.652 -5.513 1.00 94.31 795 LYS A CA 1
ATOM 6234 C C . LYS A 1 795 ? 10.309 -26.672 -6.593 1.00 94.31 795 LYS A C 1
ATOM 6236 O O . LYS A 1 795 ? 10.580 -26.919 -7.766 1.00 94.31 795 LYS A O 1
ATOM 6241 N N . ILE A 1 796 ? 9.559 -25.635 -6.224 1.00 93.50 796 ILE A N 1
ATOM 6242 C CA . ILE A 1 796 ? 9.114 -24.565 -7.130 1.00 93.50 796 ILE A CA 1
ATOM 6243 C C . ILE A 1 796 ? 10.218 -23.514 -7.277 1.00 93.50 796 ILE A C 1
ATOM 6245 O O . ILE A 1 796 ? 10.494 -23.086 -8.389 1.00 93.50 796 ILE A O 1
ATOM 6249 N N . ARG A 1 797 ? 10.875 -23.144 -6.172 1.00 94.50 797 ARG A N 1
ATOM 6250 C CA . ARG A 1 797 ? 12.006 -22.203 -6.146 1.00 94.50 797 ARG A CA 1
ATOM 6251 C C . ARG A 1 797 ? 13.251 -22.750 -6.858 1.00 94.50 797 ARG A C 1
ATOM 6253 O O . ARG A 1 797 ? 13.985 -21.981 -7.464 1.00 94.50 797 ARG A O 1
ATOM 6260 N N . ASP A 1 798 ? 13.492 -24.059 -6.789 1.00 87.50 798 ASP A N 1
ATOM 6261 C CA . ASP A 1 798 ? 14.677 -24.709 -7.372 1.00 87.50 798 ASP A CA 1
ATOM 6262 C C . ASP A 1 798 ? 14.476 -25.124 -8.854 1.00 87.50 798 ASP A C 1
ATOM 6264 O O . ASP A 1 798 ? 15.050 -26.121 -9.303 1.00 87.50 798 ASP A O 1
ATOM 6268 N N . LYS A 1 799 ? 13.647 -24.385 -9.609 1.00 78.56 799 LYS A N 1
ATOM 6269 C CA . LYS A 1 799 ? 13.318 -24.614 -11.029 1.00 78.56 799 LYS A CA 1
ATOM 6270 C C . LYS A 1 799 ? 13.402 -23.340 -11.870 1.00 78.56 799 LYS A C 1
ATOM 6272 O O . LYS A 1 799 ? 13.968 -23.457 -12.979 1.00 78.56 799 LYS A O 1
#

Foldseek 3Di:
DDPDDDPVCPLQDQDPQLLLLLLVCVLCVVLLAQAEEEEPGRRQCSNVLSSQLGYQEYEAEDADPVRLVRNVVVQVVSVVSGDPDPRGGYQRAYDDLVDLDFQQDPVDPRGDDPVRLVCLQETHAEYEYEAQFDDLVSLVSSLSVVCSSLLRHPAKHKYKYKHQQDFDCDPVVNGTDRVRVVSNVVSLVVLQVDDPDQKHKDKDWDDSPGDRDDDDDPDPRMTMMMITIDGHPDDPPDDDDDDDDDDDDDDDDDDDDDDDDDDDDDDDDDDDDYDDDDDDDDDDDDDDDDDDDDDDDDDDDDDDDDDDDDDDDDDDDDDDDDDDDDDDDDDDDDDDDDDDDDDDDDDDDDDDDDDDDDDDDDDDDDDDPPDPQPLCNFDPPDWDDDAQPPDPQQVVVLVVCVVPDDSVPPRGAWDLVPWTFQWTAGPVGTIFRHLCCVVLFAQGTGPPVLLVVLCPDPVCVCQVPVQAQCLPDNDPCVVVLCVLFVQVQAAQQFNDKFFDFAQLLQVVLVVLLLVLLLVCVVQPPDDDDPCLVVQVVVCHPPVNALAAEEAEAQAQRDQPANRLQRHHNDPVSNPPDDHHPHHYFYDQDDDPPCVVCVPVSVVSLVVRLVRVLVRQVVCVVVSHHHSAYEDECFGDSNARHHHDLVSQVSNLVSCVVSNHFYEYEQQNVASQLQLDRGSLVVSVDSPNGQKYWYHRNLQTTIMTGHPSSPRPDPPSSRDRRSTGVSSSSVSSSSVVCCVVVVVSVVLQVVLVVVLVVLVVVCVVCVVFWADWDAGRSRTDIDGPDPVSVVVVVSVSRND